Protein 5IE2 (pdb70)

Structure (mmCIF, N/CA/C/O backbone):
data_5IE2
#
_entry.id   5IE2
#
_cell.length_a   71.228
_cell.length_b   117.042
_cell.length_c   72.023
_cell.angle_alpha   90.00
_cell.angle_beta   93.58
_cell.angle_gamma   90.00
#
_symmetry.space_group_name_H-M   'P 1 21 1'
#
loop_
_entity.id
_entity.type
_entity.pdbx_description
1 polymer 'Oxalate--CoA ligase'
2 non-polymer "ADENOSINE-5'-TRIPHOSPHATE"
3 non-polymer 'MAGNESIUM ION'
4 non-polymer 'ACETIC ACID'
5 water water
#
loop_
_atom_site.group_PDB
_atom_site.id
_atom_site.type_symbol
_atom_site.label_atom_id
_atom_site.label_alt_id
_atom_site.label_comp_id
_atom_site.label_asym_id
_atom_site.label_entity_id
_atom_site.label_seq_id
_atom_site.pdbx_PDB_ins_code
_atom_site.Cartn_x
_atom_site.Cartn_y
_atom_site.Cartn_z
_atom_site.occupancy
_atom_site.B_iso_or_equiv
_atom_site.auth_seq_id
_atom_site.auth_comp_id
_atom_site.auth_asym_id
_atom_site.auth_atom_id
_atom_site.pdbx_PDB_model_num
ATOM 1 N N . MET A 1 1 ? -20.498 -0.825 62.795 1.00 48.81 1 MET A N 1
ATOM 2 C CA . MET A 1 1 ? -19.611 -1.607 63.671 1.00 50.41 1 MET A CA 1
ATOM 3 C C . MET A 1 1 ? -20.273 -2.149 64.970 1.00 39.98 1 MET A C 1
ATOM 4 O O . MET A 1 1 ? -19.925 -3.224 65.454 1.00 38.14 1 MET A O 1
ATOM 9 N N . ASP A 1 2 ? -21.202 -1.398 65.551 1.00 40.32 2 ASP A N 1
ATOM 10 C CA . ASP A 1 2 ? -21.890 -1.868 66.768 1.00 39.86 2 ASP A CA 1
ATOM 11 C C . ASP A 1 2 ? -22.664 -3.189 66.576 1.00 33.42 2 ASP A C 1
ATOM 12 O O . ASP A 1 2 ? -22.958 -3.593 65.453 1.00 32.65 2 ASP A O 1
ATOM 17 N N . SER A 1 3 ? -23.002 -3.843 67.684 1.00 27.91 3 SER A N 1
ATOM 18 C CA . SER A 1 3 ? -23.674 -5.147 67.645 1.00 22.99 3 SER A CA 1
ATOM 19 C C . SER A 1 3 ? -24.364 -5.303 69.008 1.00 20.20 3 SER A C 1
ATOM 20 O O . SER A 1 3 ? -23.964 -4.635 70.014 1.00 21.27 3 SER A O 1
ATOM 23 N N . ASP A 1 4 ? -25.311 -6.221 69.084 1.00 18.01 4 ASP A N 1
ATOM 24 C CA . ASP A 1 4 ? -26.005 -6.457 70.368 1.00 17.43 4 ASP A CA 1
ATOM 25 C C . ASP A 1 4 ? -25.453 -7.712 71.069 1.00 17.44 4 ASP A C 1
ATOM 26 O O . ASP A 1 4 ? -26.064 -8.279 72.005 1.00 15.91 4 ASP A O 1
ATOM 31 N N . THR A 1 5 ? -24.301 -8.222 70.568 1.00 16.09 5 THR A N 1
ATOM 32 C CA . THR A 1 5 ? -23.539 -9.216 71.360 1.00 13.04 5 THR A CA 1
ATOM 33 C C . THR A 1 5 ? -22.087 -8.737 71.477 1.00 14.24 5 THR A C 1
ATOM 34 O O . THR A 1 5 ? -21.555 -8.100 70.565 1.00 14.66 5 THR A O 1
ATOM 38 N N . LEU A 1 6 ? -21.445 -9.082 72.579 1.00 13.55 6 LEU A N 1
ATOM 39 C CA . LEU A 1 6 ? -20.054 -8.672 72.709 1.00 14.70 6 LEU A CA 1
ATOM 40 C C . LEU A 1 6 ? -19.198 -9.415 71.695 1.00 14.17 6 LEU A C 1
ATOM 41 O O . LEU A 1 6 ? -18.317 -8.821 71.062 1.00 14.68 6 LEU A O 1
ATOM 46 N N . SER A 1 7 ? -19.453 -10.712 71.528 1.00 15.10 7 SER A N 1
ATOM 47 C CA . SER A 1 7 ? -18.641 -11.454 70.550 1.00 19.51 7 SER A CA 1
ATOM 48 C C . SER A 1 7 ? -18.788 -10.860 69.141 1.00 19.29 7 SER A C 1
ATOM 49 O O . SER A 1 7 ? -17.796 -10.711 68.389 1.00 16.96 7 SER A O 1
ATOM 52 N N . GLY A 1 8 ? -20.016 -10.498 68.767 1.00 17.86 8 GLY A N 1
ATOM 53 C CA . GLY A 1 8 ? -20.224 -9.845 67.463 1.00 18.01 8 GLY A CA 1
ATOM 54 C C . GLY A 1 8 ? -19.547 -8.496 67.266 1.00 18.63 8 GLY A C 1
ATOM 55 O O . GLY A 1 8 ? -18.953 -8.159 66.207 1.00 19.06 8 GLY A O 1
ATOM 56 N N . LEU A 1 9 ? -19.598 -7.696 68.316 1.00 15.93 9 LEU A N 1
ATOM 57 C CA . LEU A 1 9 ? -18.910 -6.444 68.288 1.00 16.97 9 LEU A CA 1
ATOM 58 C C . LEU A 1 9 ? -17.402 -6.643 68.069 1.00 17.21 9 LEU A C 1
ATOM 59 O O . LEU A 1 9 ? -16.758 -5.964 67.259 1.00 17.79 9 LEU A O 1
ATOM 64 N N . LEU A 1 10 ? -16.841 -7.574 68.827 1.00 17.00 10 LEU A N 1
ATOM 65 C CA . LEU A 1 10 ? -15.384 -7.760 68.737 1.00 16.54 10 LEU A CA 1
ATOM 66 C C . LEU A 1 10 ? -14.956 -8.321 67.376 1.00 17.95 10 LEU A C 1
ATOM 67 O O . LEU A 1 10 ? -13.827 -8.039 66.894 1.00 17.43 10 LEU A O 1
ATOM 72 N N . GLU A 1 11 ? -15.813 -9.160 66.795 1.00 16.95 11 GLU A N 1
ATOM 73 C CA . GLU A 1 11 ? -15.560 -9.633 65.425 1.00 18.96 11 GLU A CA 1
ATOM 74 C C . GLU A 1 11 ? -15.489 -8.449 64.438 1.00 18.86 11 GLU A C 1
ATOM 75 O O . GLU A 1 11 ? -14.594 -8.377 63.559 1.00 18.46 11 GLU A O 1
ATOM 81 N N . ASN A 1 12 ? -16.479 -7.550 64.529 1.00 17.51 12 ASN A N 1
ATOM 82 C CA . ASN A 1 12 ? -16.466 -6.340 63.663 1.00 18.10 12 ASN A CA 1
ATOM 83 C C . ASN A 1 12 ? -15.208 -5.490 63.874 1.00 18.45 12 ASN A C 1
ATOM 84 O O . ASN A 1 12 ? -14.614 -5.000 62.929 1.00 18.37 12 ASN A O 1
ATOM 89 N N . VAL A 1 13 ? -14.806 -5.332 65.139 1.00 16.74 13 VAL A N 1
ATOM 90 C CA . VAL A 1 13 ? -13.589 -4.603 65.460 1.00 16.09 13 VAL A CA 1
ATOM 91 C C . VAL A 1 13 ? -12.365 -5.238 64.801 1.00 15.55 13 VAL A C 1
ATOM 92 O O . VAL A 1 13 ? -11.544 -4.523 64.218 1.00 16.72 13 VAL A O 1
ATOM 96 N N . ALA A 1 14 ? -12.252 -6.556 64.900 1.00 14.82 14 ALA A N 1
ATOM 97 C CA . ALA A 1 14 ? -11.058 -7.237 64.359 1.00 17.66 14 ALA A CA 1
ATOM 98 C C . ALA A 1 14 ? -11.005 -7.070 62.846 1.00 18.74 14 ALA A C 1
ATOM 99 O O . ALA A 1 14 ? -9.925 -6.843 62.260 1.00 17.83 14 ALA A O 1
ATOM 101 N N . LYS A 1 15 ? -12.162 -7.205 62.206 1.00 16.55 15 LYS A N 1
ATOM 102 C CA . LYS A 1 15 ? -12.207 -6.952 60.767 1.00 18.49 15 LYS A CA 1
ATOM 103 C C . LYS A 1 15 ? -11.881 -5.518 60.346 1.00 20.04 15 LYS A C 1
ATOM 104 O O . LYS A 1 15 ? -11.251 -5.299 59.278 1.00 20.68 15 LYS A O 1
ATOM 110 N N . LYS A 1 16 ? -12.321 -4.533 61.125 1.00 17.30 16 LYS A N 1
ATOM 111 C CA . LYS A 1 16 ? -12.046 -3.145 60.756 1.00 19.80 16 LYS A CA 1
ATOM 112 C C . LYS A 1 16 ? -10.597 -2.670 61.065 1.00 19.67 16 LYS A C 1
ATOM 113 O O . LYS A 1 16 ? -10.034 -1.849 60.328 1.00 17.52 16 LYS A O 1
ATOM 119 N N . PHE A 1 17 ? -10.040 -3.155 62.191 1.00 16.20 17 PHE A N 1
ATOM 120 C CA . PHE A 1 17 ? -8.750 -2.717 62.748 1.00 16.07 17 PHE A CA 1
ATOM 121 C C . PHE A 1 17 ? -7.804 -3.891 62.999 1.00 15.35 17 PHE A C 1
ATOM 122 O O . PHE A 1 17 ? -7.229 -4.030 64.090 1.00 15.53 17 PHE A O 1
ATOM 130 N N . PRO A 1 18 ? -7.583 -4.719 61.967 1.00 15.47 18 PRO A N 1
ATOM 131 C CA . PRO A 1 18 ? -6.864 -5.964 62.279 1.00 14.71 18 PRO A CA 1
ATOM 132 C C . PRO A 1 18 ? -5.437 -5.769 62.759 1.00 16.16 18 PRO A C 1
ATOM 133 O O . PRO A 1 18 ? -4.993 -6.603 63.557 1.00 15.61 18 PRO A O 1
ATOM 137 N N . ASP A 1 19 ? -4.737 -4.755 62.262 1.00 15.86 19 ASP A N 1
ATOM 138 C CA . ASP A 1 19 ? -3.308 -4.650 62.594 1.00 18.50 19 ASP A CA 1
ATOM 139 C C . ASP A 1 19 ? -3.082 -3.563 63.689 1.00 21.92 19 ASP A C 1
ATOM 140 O O . ASP A 1 19 ? -1.944 -3.191 63.989 1.00 23.33 19 ASP A O 1
ATOM 145 N N . ARG A 1 20 ? -4.145 -3.043 64.307 1.00 18.95 20 ARG A N 1
ATOM 146 C CA . ARG A 1 20 ? -3.953 -2.131 65.443 1.00 19.06 20 ARG A CA 1
ATOM 147 C C . ARG A 1 20 ? -3.671 -2.964 66.678 1.00 17.81 20 ARG A C 1
ATOM 148 O O . ARG A 1 20 ? -4.197 -4.086 66.812 1.00 15.21 20 ARG A O 1
ATOM 156 N N . ARG A 1 21 ? -2.900 -2.405 67.612 1.00 17.39 21 ARG A N 1
ATOM 157 C CA . ARG A 1 21 ? -2.636 -3.101 68.853 1.00 18.01 21 ARG A CA 1
ATOM 158 C C . ARG A 1 21 ? -3.943 -3.265 69.668 1.00 17.10 21 ARG A C 1
ATOM 159 O O . ARG A 1 21 ? -4.749 -2.319 69.768 1.00 16.38 21 ARG A O 1
ATOM 167 N N . ALA A 1 22 ? -4.104 -4.462 70.252 1.00 15.58 22 ALA A N 1
ATOM 168 C CA . ALA A 1 22 ? -5.227 -4.766 71.126 1.00 15.30 22 ALA A CA 1
ATOM 169 C C . ALA A 1 22 ? -4.785 -4.947 72.582 1.00 15.73 22 ALA A C 1
ATOM 170 O O . ALA A 1 22 ? -5.392 -4.382 73.480 1.00 17.17 22 ALA A O 1
ATOM 172 N N . LEU A 1 23 ? -3.767 -5.784 72.818 1.00 14.13 23 LEU A N 1
ATOM 173 C CA . LEU A 1 23 ? -3.456 -6.256 74.172 1.00 15.06 23 LEU A CA 1
ATOM 174 C C . LEU A 1 23 ? -1.951 -6.469 74.316 1.00 17.26 23 LEU A C 1
ATOM 175 O O . LEU A 1 23 ? -1.348 -7.242 73.550 1.00 18.12 23 LEU A O 1
ATOM 180 N N . SER A 1 24 ? -1.350 -5.777 75.284 1.00 16.51 24 SER A N 1
ATOM 181 C CA . SER A 1 24 ? 0.071 -5.931 75.595 1.00 16.93 24 SER A CA 1
ATOM 182 C C . SER A 1 24 ? 0.206 -6.389 77.012 1.00 17.69 24 SER A C 1
ATOM 183 O O . SER A 1 24 ? -0.687 -6.158 77.844 1.00 15.07 24 SER A O 1
ATOM 186 N N . VAL A 1 25 ? 1.287 -7.130 77.265 1.00 14.45 25 VAL A N 1
ATOM 187 C CA . VAL A 1 25 ? 1.741 -7.407 78.623 1.00 13.17 25 VAL A CA 1
ATOM 188 C C . VAL A 1 25 ? 3.071 -6.699 78.705 1.00 16.62 25 VAL A C 1
ATOM 189 O O . VAL A 1 25 ? 3.943 -6.950 77.858 1.00 18.32 25 VAL A O 1
ATOM 193 N N . SER A 1 26 ? 3.180 -5.730 79.616 1.00 16.16 26 SER A N 1
ATOM 194 C CA . SER A 1 26 ? 4.353 -4.852 79.676 1.00 17.75 26 SER A CA 1
ATOM 195 C C . SER A 1 26 ? 5.664 -5.672 79.606 1.00 19.06 26 SER A C 1
ATOM 196 O O . SER A 1 26 ? 5.895 -6.587 80.406 1.00 17.26 26 SER A O 1
ATOM 199 N N . GLY A 1 27 ? 6.478 -5.328 78.630 1.00 19.29 27 GLY A N 1
ATOM 200 C CA . GLY A 1 27 ? 7.817 -5.907 78.447 1.00 19.49 27 GLY A CA 1
ATOM 201 C C . GLY A 1 27 ? 7.809 -7.233 77.721 1.00 20.25 27 GLY A C 1
ATOM 202 O O . GLY A 1 27 ? 8.875 -7.816 77.489 1.00 20.85 27 GLY A O 1
ATOM 203 N N . LYS A 1 28 ? 6.640 -7.743 77.336 1.00 17.62 28 LYS A N 1
ATOM 204 C CA . LYS A 1 28 ? 6.588 -9.125 76.863 1.00 19.82 28 LYS A CA 1
ATOM 205 C C . LYS A 1 28 ? 5.745 -9.337 75.607 1.00 25.47 28 LYS A C 1
ATOM 206 O O . LYS A 1 28 ? 6.266 -9.765 74.585 1.00 29.17 28 LYS A O 1
ATOM 212 N N . PHE A 1 29 ? 4.430 -9.145 75.707 1.00 21.40 29 PHE A N 1
ATOM 213 C CA . PHE A 1 29 ? 3.531 -9.472 74.576 1.00 17.50 29 PHE A CA 1
ATOM 214 C C . PHE A 1 29 ? 2.941 -8.234 73.935 1.00 17.81 29 PHE A C 1
ATOM 215 O O . PHE A 1 29 ? 2.701 -7.266 74.641 1.00 16.32 29 PHE A O 1
ATOM 223 N N . ASN A 1 30 ? 2.657 -8.268 72.626 1.00 16.29 30 ASN A N 1
ATOM 224 C CA . ASN A 1 30 ? 1.936 -7.155 71.982 1.00 16.03 30 ASN A CA 1
ATOM 225 C C . ASN A 1 30 ? 1.059 -7.787 70.912 1.00 20.51 30 ASN A C 1
ATOM 226 O O . ASN A 1 30 ? 1.542 -8.110 69.831 1.00 25.76 30 ASN A O 1
ATOM 231 N N . LEU A 1 31 ? -0.210 -8.011 71.218 1.00 16.97 31 LEU A N 1
ATOM 232 C CA . LEU A 1 31 ? -1.107 -8.693 70.279 1.00 14.10 31 LEU A CA 1
ATOM 233 C C . LEU A 1 31 ? -1.909 -7.666 69.507 1.00 15.95 31 LEU A C 1
ATOM 234 O O . LEU A 1 31 ? -2.415 -6.733 70.104 1.00 14.04 31 LEU A O 1
ATOM 239 N N . THR A 1 32 ? -2.051 -7.854 68.200 1.00 13.54 32 THR A N 1
ATOM 240 C CA . THR A 1 32 ? -3.009 -7.050 67.425 1.00 13.26 32 THR A CA 1
ATOM 241 C C . THR A 1 32 ? -4.466 -7.565 67.582 1.00 13.17 32 THR A C 1
ATOM 242 O O . THR A 1 32 ? -4.690 -8.645 68.101 1.00 13.99 32 THR A O 1
ATOM 246 N N . HIS A 1 33 ? -5.430 -6.788 67.110 1.00 14.86 33 HIS A N 1
ATOM 247 C CA . HIS A 1 33 ? -6.826 -7.239 67.151 1.00 14.50 33 HIS A CA 1
ATOM 248 C C . HIS A 1 33 ? -7.027 -8.500 66.324 1.00 14.49 33 HIS A C 1
ATOM 249 O O . HIS A 1 33 ? -7.750 -9.384 66.756 1.00 14.44 33 HIS A O 1
ATOM 256 N N . ALA A 1 34 ? -6.411 -8.617 65.143 1.00 14.57 34 ALA A N 1
ATOM 257 C CA . ALA A 1 34 ? -6.624 -9.844 64.374 1.00 13.81 34 ALA A CA 1
ATOM 258 C C . ALA A 1 34 ? -6.014 -11.066 65.050 1.00 14.70 34 ALA A C 1
ATOM 259 O O . ALA A 1 34 ? -6.585 -12.176 65.045 1.00 15.53 34 ALA A O 1
ATOM 261 N N . ARG A 1 35 ? -4.824 -10.876 65.621 1.00 12.44 35 ARG A N 1
ATOM 262 C CA . ARG A 1 35 ? -4.168 -11.983 66.272 1.00 11.84 35 ARG A CA 1
ATOM 263 C C . ARG A 1 35 ? -4.986 -12.441 67.502 1.00 15.32 35 ARG A C 1
ATOM 264 O O . ARG A 1 35 ? -5.162 -13.638 67.765 1.00 14.83 35 ARG A O 1
ATOM 272 N N . LEU A 1 36 ? -5.434 -11.465 68.271 1.00 13.59 36 LEU A N 1
ATOM 273 C CA . LEU A 1 36 ? -6.196 -11.789 69.497 1.00 14.19 36 LEU A CA 1
ATOM 274 C C . LEU A 1 36 ? -7.492 -12.493 69.104 1.00 14.57 36 LEU A C 1
ATOM 275 O O . LEU A 1 36 ? -7.894 -13.505 69.707 1.00 15.68 36 LEU A O 1
ATOM 280 N N . HIS A 1 37 ? -8.160 -11.943 68.094 1.00 13.00 37 HIS A N 1
ATOM 281 C CA . HIS A 1 37 ? -9.383 -12.565 67.603 1.00 14.68 37 HIS A CA 1
ATOM 282 C C . HIS A 1 37 ? -9.183 -14.029 67.218 1.00 16.28 37 HIS A C 1
ATOM 283 O O . HIS A 1 37 ? -9.998 -14.913 67.558 1.00 14.97 37 HIS A O 1
ATOM 290 N N . ASP A 1 38 ? -8.109 -14.321 66.487 1.00 16.52 38 ASP A N 1
ATOM 291 C CA . ASP A 1 38 ? -7.887 -15.694 66.117 1.00 15.86 38 ASP A CA 1
ATOM 292 C C . ASP A 1 38 ? -7.469 -16.594 67.267 1.00 14.91 38 ASP A C 1
ATOM 293 O O . ASP A 1 38 ? -7.850 -17.763 67.266 1.00 14.06 38 ASP A O 1
ATOM 298 N N . LEU A 1 39 ? -6.720 -16.063 68.235 1.00 12.94 39 LEU A N 1
ATOM 299 C CA . LEU A 1 39 ? -6.320 -16.862 69.404 1.00 12.78 39 LEU A CA 1
ATOM 300 C C . LEU A 1 39 ? -7.614 -17.261 70.163 1.00 15.10 39 LEU A C 1
ATOM 301 O O . LEU A 1 39 ? -7.749 -18.369 70.677 1.00 14.04 39 LEU A O 1
ATOM 306 N N . ILE A 1 40 ? -8.525 -16.307 70.214 1.00 14.25 40 ILE A N 1
ATOM 307 C CA . ILE A 1 40 ? -9.810 -16.546 70.897 1.00 15.93 40 ILE A CA 1
ATOM 308 C C . ILE A 1 40 ? -10.628 -17.599 70.119 1.00 16.09 40 ILE A C 1
ATOM 309 O O . ILE A 1 40 ? -11.140 -18.554 70.710 1.00 15.98 40 ILE A O 1
ATOM 314 N N . GLU A 1 41 ? -10.722 -17.454 68.803 1.00 15.70 41 GLU A N 1
ATOM 315 C CA . GLU A 1 41 ? -11.529 -18.393 68.002 1.00 17.22 41 GLU A CA 1
ATOM 316 C C . GLU A 1 41 ? -10.983 -19.812 68.166 1.00 17.99 41 GLU A C 1
ATOM 317 O O . GLU A 1 41 ? -11.733 -20.803 68.255 1.00 16.72 41 GLU A O 1
ATOM 323 N N . ARG A 1 42 ? -9.658 -19.918 68.128 1.00 17.45 42 ARG A N 1
ATOM 324 C CA . ARG A 1 42 ? -9.045 -21.253 68.207 1.00 17.35 42 ARG A CA 1
ATOM 325 C C . ARG A 1 42 ? -9.207 -21.883 69.583 1.00 17.59 42 ARG A C 1
ATOM 326 O O . ARG A 1 42 ? -9.486 -23.102 69.720 1.00 14.81 42 ARG A O 1
ATOM 334 N N . ALA A 1 43 ? -9.052 -21.051 70.612 1.00 16.47 43 ALA A N 1
ATOM 335 C CA . ALA A 1 43 ? -9.274 -21.547 71.951 1.00 18.00 43 ALA A CA 1
ATOM 336 C C . ALA A 1 43 ? -10.737 -21.963 72.161 1.00 17.75 43 ALA A C 1
ATOM 337 O O . ALA A 1 43 ? -11.001 -22.949 72.852 1.00 18.13 43 ALA A O 1
ATOM 339 N N . ALA A 1 44 ? -11.685 -21.210 71.611 1.00 16.99 44 ALA A N 1
ATOM 340 C CA . ALA A 1 44 ? -13.104 -21.531 71.760 1.00 14.77 44 ALA A CA 1
ATOM 341 C C . ALA A 1 44 ? -13.358 -22.874 71.068 1.00 17.85 44 ALA A C 1
ATOM 342 O O . ALA A 1 44 ? -14.103 -23.713 71.563 1.00 18.19 44 ALA A O 1
ATOM 344 N N . SER A 1 45 ? -12.716 -23.056 69.920 1.00 18.27 45 SER A N 1
ATOM 345 C CA A SER A 1 45 ? -12.851 -24.313 69.201 0.47 19.13 45 SER A CA 1
ATOM 346 C CA B SER A 1 45 ? -12.848 -24.324 69.204 0.53 19.13 45 SER A CA 1
ATOM 347 C C . SER A 1 45 ? -12.365 -25.494 70.044 1.00 19.49 45 SER A C 1
ATOM 348 O O . SER A 1 45 ? -13.010 -26.567 70.053 1.00 22.58 45 SER A O 1
ATOM 353 N N . ARG A 1 46 ? -11.239 -25.296 70.744 1.00 20.06 46 ARG A N 1
ATOM 354 C CA . ARG A 1 46 ? -10.763 -26.355 71.608 1.00 19.24 46 ARG A CA 1
ATOM 355 C C . ARG A 1 46 ? -11.728 -26.600 72.784 1.00 18.72 46 ARG A C 1
ATOM 356 O O . ARG A 1 46 ? -11.942 -27.755 73.192 1.00 20.73 46 ARG A O 1
ATOM 364 N N . LEU A 1 47 ? -12.262 -25.535 73.367 1.00 17.26 47 LEU A N 1
ATOM 365 C CA . LEU A 1 47 ? -13.238 -25.732 74.470 1.00 18.26 47 LEU A CA 1
ATOM 366 C C . LEU A 1 47 ? -14.439 -26.582 74.010 1.00 20.07 47 LEU A C 1
ATOM 367 O O . LEU A 1 47 ? -14.890 -27.490 74.729 1.00 22.15 47 LEU A O 1
ATOM 372 N N . VAL A 1 48 ? -14.966 -26.277 72.825 1.00 20.90 48 VAL A N 1
ATOM 373 C CA . VAL A 1 48 ? -16.128 -27.017 72.349 1.00 22.08 48 VAL A CA 1
ATOM 374 C C . VAL A 1 48 ? -15.759 -28.460 71.959 1.00 23.93 48 VAL A C 1
ATOM 375 O O . VAL A 1 48 ? -16.422 -29.397 72.381 1.00 25.81 48 VAL A O 1
ATOM 379 N N . SER A 1 49 ? -14.710 -28.635 71.161 1.00 22.30 49 SER A N 1
ATOM 380 C CA . SER A 1 49 ? -14.375 -29.957 70.603 1.00 26.68 49 SER A CA 1
ATOM 381 C C . SER A 1 49 ? -13.706 -30.887 71.592 1.00 28.88 49 SER A C 1
ATOM 382 O O . SER A 1 49 ? -13.882 -32.090 71.521 1.00 30.94 49 SER A O 1
ATOM 385 N N . ASP A 1 50 ? -12.877 -30.337 72.463 1.00 27.37 50 ASP A N 1
ATOM 386 C CA . ASP A 1 50 ? -12.012 -31.171 73.286 1.00 28.94 50 ASP A CA 1
ATOM 387 C C . ASP A 1 50 ? -12.325 -31.119 74.769 1.00 31.07 50 ASP A C 1
ATOM 388 O O . ASP A 1 50 ? -11.994 -32.061 75.509 1.00 31.09 50 ASP A O 1
ATOM 393 N N . ALA A 1 51 ? -12.961 -30.042 75.220 1.00 28.21 51 ALA A N 1
ATOM 394 C CA . ALA A 1 51 ? -13.308 -29.909 76.640 1.00 26.92 51 ALA A CA 1
ATOM 395 C C . ALA A 1 51 ? -14.802 -30.101 76.846 1.00 26.43 51 ALA A C 1
ATOM 396 O O . ALA A 1 51 ? -15.303 -30.023 77.966 1.00 27.93 51 ALA A O 1
ATOM 398 N N . GLY A 1 52 ? -15.525 -30.340 75.757 1.00 24.01 52 GLY A N 1
ATOM 399 C CA . GLY A 1 52 ? -16.943 -30.645 75.840 1.00 25.40 52 GLY A CA 1
ATOM 400 C C . GLY A 1 52 ? -17.852 -29.515 76.315 1.00 25.98 52 GLY A C 1
ATOM 401 O O . GLY A 1 52 ? -18.913 -29.754 76.857 1.00 28.16 52 GLY A O 1
ATOM 402 N N . ILE A 1 53 ? -17.437 -28.274 76.121 1.00 22.83 53 ILE A N 1
ATOM 403 C CA . ILE A 1 53 ? -18.239 -27.139 76.568 1.00 22.08 53 ILE A CA 1
ATOM 404 C C . ILE A 1 53 ? -19.445 -26.916 75.616 1.00 22.83 53 ILE A C 1
ATOM 405 O O . ILE A 1 53 ? -19.299 -26.759 74.409 1.00 24.76 53 ILE A O 1
ATOM 410 N N . LYS A 1 54 ? -20.627 -26.925 76.209 1.00 20.65 54 LYS A N 1
ATOM 411 C CA . LYS A 1 54 ? -21.907 -26.799 75.513 1.00 23.30 54 LYS A CA 1
ATOM 412 C C . LYS A 1 54 ? -22.538 -25.446 75.811 1.00 22.03 54 LYS A C 1
ATOM 413 O O . LYS A 1 54 ? -22.242 -24.847 76.854 1.00 22.35 54 LYS A O 1
ATOM 419 N N . PRO A 1 55 ? -23.425 -24.955 74.933 1.00 21.56 55 PRO A N 1
ATOM 420 C CA . PRO A 1 55 ? -24.049 -23.652 75.209 1.00 22.92 55 PRO A CA 1
ATOM 421 C C . PRO A 1 55 ? -24.733 -23.628 76.582 1.00 23.87 55 PRO A C 1
ATOM 422 O O . PRO A 1 55 ? -25.361 -24.610 76.968 1.00 24.45 55 PRO A O 1
ATOM 426 N N . GLY A 1 56 ? -24.522 -22.558 77.352 1.00 23.41 56 GLY A N 1
ATOM 427 C CA . GLY A 1 56 ? -25.103 -22.451 78.677 1.00 24.09 56 GLY A CA 1
ATOM 428 C C . GLY A 1 56 ? -24.197 -23.030 79.772 1.00 23.02 56 GLY A C 1
ATOM 429 O O . GLY A 1 56 ? -24.458 -22.798 80.952 1.00 22.37 56 GLY A O 1
ATOM 430 N N . ASP A 1 57 ? -23.160 -23.772 79.403 1.00 21.16 57 ASP A N 1
ATOM 431 C CA . ASP A 1 57 ? -22.242 -24.278 80.458 1.00 22.57 57 ASP A CA 1
ATOM 432 C C . ASP A 1 57 ? -21.553 -23.103 81.175 1.00 23.37 57 ASP A C 1
ATOM 433 O O . ASP A 1 57 ? -21.288 -22.050 80.540 1.00 21.59 57 ASP A O 1
ATOM 438 N N . VAL A 1 58 ? -21.211 -23.292 82.461 1.00 22.40 58 VAL A N 1
ATOM 439 C CA . VAL A 1 58 ? -20.447 -22.255 83.212 1.00 19.24 58 VAL A CA 1
ATOM 440 C C . VAL A 1 58 ? -19.001 -22.706 83.357 1.00 18.95 58 VAL A C 1
ATOM 441 O O . VAL A 1 58 ? -18.751 -23.857 83.734 1.00 21.54 58 VAL A O 1
ATOM 445 N N . VAL A 1 59 ? -18.054 -21.835 83.007 1.00 15.87 59 VAL A N 1
ATOM 446 C CA . VAL A 1 59 ? -16.633 -22.160 83.135 1.00 14.74 59 VAL A CA 1
ATOM 447 C C . VAL A 1 59 ? -16.020 -21.161 84.128 1.00 17.93 59 VAL A C 1
ATOM 448 O O . VAL A 1 59 ? -16.110 -19.968 83.923 1.00 17.67 59 VAL A O 1
ATOM 452 N N . ALA A 1 60 ? -15.421 -21.650 85.195 1.00 16.64 60 ALA A N 1
ATOM 453 C CA . ALA A 1 60 ? -14.780 -20.767 86.192 1.00 15.85 60 ALA A CA 1
ATOM 454 C C . ALA A 1 60 ? -13.367 -20.449 85.741 1.00 17.07 60 ALA A C 1
ATOM 455 O O . ALA A 1 60 ? -12.709 -21.280 85.102 1.00 18.17 60 ALA A O 1
ATOM 457 N N . LEU A 1 61 ? -12.938 -19.206 85.983 1.00 17.16 61 LEU A N 1
ATOM 458 C CA . LEU A 1 61 ? -11.564 -18.792 85.622 1.00 18.31 61 LEU A CA 1
ATOM 459 C C . LEU A 1 61 ? -10.884 -18.225 86.867 1.00 17.88 61 LEU A C 1
ATOM 460 O O . LEU A 1 61 ? -11.479 -17.377 87.554 1.00 19.17 61 LEU A O 1
ATOM 465 N N . THR A 1 62 ? -9.664 -18.651 87.186 1.00 17.57 62 THR A N 1
ATOM 466 C CA . THR A 1 62 ? -8.979 -17.882 88.231 1.00 19.98 62 THR A CA 1
ATOM 467 C C . THR A 1 62 ? -7.524 -17.656 87.803 1.00 20.00 62 THR A C 1
ATOM 468 O O . THR A 1 62 ? -6.729 -18.602 87.593 1.00 20.72 62 THR A O 1
ATOM 472 N N . PHE A 1 63 ? -7.232 -16.375 87.579 1.00 16.91 63 PHE A N 1
ATOM 473 C CA . PHE A 1 63 ? -5.957 -15.906 87.013 1.00 17.54 63 PHE A CA 1
ATOM 474 C C . PHE A 1 63 ? -5.600 -14.582 87.677 1.00 20.13 63 PHE A C 1
ATOM 475 O O . PHE A 1 63 ? -6.504 -13.844 88.077 1.00 22.22 63 PHE A O 1
ATOM 483 N N . PRO A 1 64 ? -4.316 -14.212 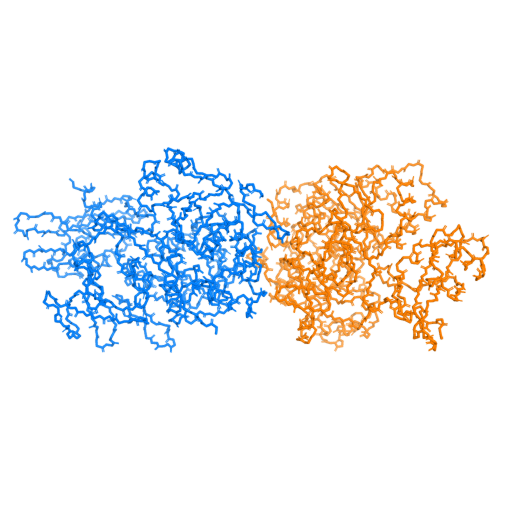87.682 1.00 20.65 64 PRO A N 1
ATOM 484 C CA . PRO A 1 64 ? -3.984 -12.775 87.798 1.00 19.28 64 PRO A CA 1
ATOM 485 C C . PRO A 1 64 ? -4.419 -12.021 86.536 1.00 19.19 64 PRO A C 1
ATOM 486 O O . PRO A 1 64 ? -5.032 -12.614 85.613 1.00 19.13 64 PRO A O 1
ATOM 490 N N . ASN A 1 65 ? -4.074 -10.737 86.424 1.00 19.38 65 ASN A N 1
ATOM 491 C CA . ASN A 1 65 ? -4.445 -9.980 85.217 1.00 16.20 65 ASN A CA 1
ATOM 492 C C . ASN A 1 65 ? -3.459 -10.298 84.112 1.00 16.73 65 ASN A C 1
ATOM 493 O O . ASN A 1 65 ? -2.457 -9.581 83.937 1.00 17.07 65 ASN A O 1
ATOM 498 N N . THR A 1 66 ? -3.755 -11.351 83.350 1.00 14.24 66 THR A N 1
ATOM 499 C CA . THR A 1 66 ? -2.783 -11.858 82.384 1.00 16.08 66 THR A CA 1
ATOM 500 C C . THR A 1 66 ? -3.389 -12.059 81.014 1.00 18.52 66 THR A C 1
ATOM 501 O O . THR A 1 66 ? -4.607 -12.050 80.861 1.00 17.29 66 THR A O 1
ATOM 505 N N . VAL A 1 67 ? -2.532 -12.242 80.020 1.00 16.12 67 VAL A N 1
ATOM 506 C CA . VAL A 1 67 ? -3.037 -12.379 78.662 1.00 16.08 67 VAL A CA 1
ATOM 507 C C . VAL A 1 67 ? -3.891 -13.638 78.517 1.00 14.60 67 VAL A C 1
ATOM 508 O O . VAL A 1 67 ? -4.906 -13.648 77.749 1.00 15.80 67 VAL A O 1
ATOM 512 N N . GLU A 1 68 ? -3.533 -14.713 79.239 1.00 15.26 68 GLU A N 1
ATOM 513 C CA . GLU A 1 68 ? -4.349 -15.938 79.173 1.00 15.07 68 GLU A CA 1
ATOM 514 C C . GLU A 1 68 ? -5.719 -15.726 79.778 1.00 17.25 68 GLU A C 1
ATOM 515 O O . GLU A 1 68 ? -6.714 -16.273 79.284 1.00 18.29 68 GLU A O 1
ATOM 521 N N . PHE A 1 69 ? -5.794 -14.939 80.841 1.00 15.54 69 PHE A N 1
ATOM 522 C CA . PHE A 1 69 ? -7.141 -14.650 81.347 1.00 16.26 69 PHE A CA 1
ATOM 523 C C . PHE A 1 69 ? -7.996 -13.959 80.259 1.00 15.43 69 PHE A C 1
ATOM 524 O O . PHE A 1 69 ? -9.176 -14.324 80.080 1.00 17.64 69 PHE A O 1
ATOM 532 N N . VAL A 1 70 ? -7.442 -12.968 79.570 1.00 14.87 70 VAL A N 1
ATOM 533 C CA . VAL A 1 70 ? -8.226 -12.249 78.547 1.00 16.75 70 VAL A CA 1
ATOM 534 C C . VAL A 1 70 ? -8.690 -13.199 77.437 1.00 17.42 70 VAL A C 1
ATOM 535 O O . VAL A 1 70 ? -9.888 -13.234 77.053 1.00 14.91 70 VAL A O 1
ATOM 539 N N . ILE A 1 71 ? -7.718 -13.954 76.907 1.00 15.84 71 ILE A N 1
ATOM 540 C CA . ILE A 1 71 ? -8.053 -14.854 75.815 1.00 14.68 71 ILE A CA 1
ATOM 541 C C . ILE A 1 71 ? -9.095 -15.865 76.257 1.00 15.04 71 ILE A C 1
ATOM 542 O O . ILE A 1 71 ? -10.061 -16.115 75.527 1.00 15.61 71 ILE A O 1
ATOM 547 N N . MET A 1 72 ? -8.908 -16.487 77.420 1.00 15.40 72 MET A N 1
ATOM 548 C CA . MET A 1 72 ? -9.850 -17.543 77.825 1.00 16.46 72 MET A CA 1
ATOM 549 C C . MET A 1 72 ? -11.224 -17.006 78.233 1.00 16.07 72 MET A C 1
ATOM 550 O O . MET A 1 72 ? -12.250 -17.653 77.992 1.00 15.93 72 MET A O 1
ATOM 555 N N . PHE A 1 73 ? -11.260 -15.813 78.826 1.00 15.12 73 PHE A N 1
ATOM 556 C CA . PHE A 1 73 ? -12.550 -15.155 79.122 1.00 14.72 73 PHE A CA 1
ATOM 557 C C . PHE A 1 73 ? -13.385 -15.008 77.843 1.00 14.79 73 PHE A C 1
ATOM 558 O O . PHE A 1 73 ? -14.589 -15.404 77.794 1.00 14.29 73 PHE A O 1
ATOM 566 N N . LEU A 1 74 ? -12.735 -14.461 76.811 1.00 13.24 74 LEU A N 1
ATOM 567 C CA . LEU A 1 74 ? -13.480 -14.230 75.564 1.00 14.68 74 LEU A CA 1
ATOM 568 C C . LEU A 1 74 ? -13.749 -15.533 74.805 1.00 14.92 74 LEU A C 1
ATOM 569 O O . LEU A 1 74 ? -14.744 -15.605 74.067 1.00 14.42 74 LEU A O 1
ATOM 574 N N . ALA A 1 75 ? -12.856 -16.540 74.952 1.00 14.87 75 ALA A N 1
ATOM 575 C CA . ALA A 1 75 ? -13.085 -17.864 74.295 1.00 15.32 75 ALA A CA 1
ATOM 576 C C . ALA A 1 75 ? -14.277 -18.569 74.930 1.00 16.10 75 ALA A C 1
ATOM 577 O O . ALA A 1 75 ? -15.078 -19.196 74.240 1.00 16.95 75 ALA A O 1
ATOM 579 N N . VAL A 1 76 ? -14.382 -18.488 76.251 1.00 15.30 76 VAL A N 1
ATOM 580 C CA . VAL A 1 76 ? -15.531 -19.087 76.959 1.00 15.36 76 VAL A CA 1
ATOM 581 C C . VAL A 1 76 ? -16.800 -18.446 76.400 1.00 16.09 76 VAL A C 1
ATOM 582 O O . VAL A 1 76 ? -17.788 -19.167 76.035 1.00 16.92 76 VAL A O 1
ATOM 586 N N . ILE A 1 77 ? -16.820 -17.112 76.379 1.00 16.21 77 ILE A N 1
ATOM 587 C CA . ILE A 1 77 ? -18.091 -16.510 75.912 1.00 16.31 77 ILE A CA 1
ATOM 588 C C . ILE A 1 77 ? -18.402 -16.781 74.450 1.00 16.23 77 ILE A C 1
ATOM 589 O O . ILE A 1 77 ? -19.563 -17.011 74.036 1.00 16.86 77 ILE A O 1
ATOM 594 N N . ARG A 1 78 ? -17.351 -16.806 73.644 1.00 14.61 78 ARG A N 1
ATOM 595 C CA . ARG A 1 78 ? -17.492 -17.152 72.215 1.00 14.59 78 ARG A CA 1
ATOM 596 C C . ARG A 1 78 ? -18.081 -18.535 72.009 1.00 16.94 78 ARG A C 1
ATOM 597 O O . ARG A 1 78 ? -18.887 -18.747 71.078 1.00 17.76 78 ARG A O 1
ATOM 605 N N . ALA A 1 79 ? -17.727 -19.483 72.894 1.00 16.00 79 ALA A N 1
ATOM 606 C CA . ALA A 1 79 ? -18.239 -20.853 72.802 1.00 19.04 79 ALA A CA 1
ATOM 607 C C . ALA A 1 79 ? -19.682 -20.979 73.353 1.00 19.17 79 ALA A C 1
ATOM 608 O O . ALA A 1 79 ? -20.184 -22.089 73.541 1.00 22.83 79 ALA A O 1
ATOM 610 N N . ARG A 1 80 ? -20.318 -19.835 73.600 1.00 17.52 80 ARG A N 1
ATOM 611 C CA . ARG A 1 80 ? -21.692 -19.711 74.136 1.00 13.31 80 ARG A CA 1
ATOM 612 C C . ARG A 1 80 ? -21.804 -20.183 75.571 1.00 16.70 80 ARG A C 1
ATOM 613 O O . ARG A 1 80 ? -22.889 -20.517 76.037 1.00 18.32 80 ARG A O 1
ATOM 621 N N . ALA A 1 81 ? -20.687 -20.180 76.284 1.00 17.89 81 ALA A N 1
ATOM 622 C CA . ALA A 1 81 ? -20.682 -20.541 77.680 1.00 17.83 81 ALA A CA 1
ATOM 623 C C . ALA A 1 81 ? -20.615 -19.283 78.514 1.00 18.45 81 ALA A C 1
ATOM 624 O O . ALA A 1 81 ? -20.427 -18.185 77.984 1.00 16.76 81 ALA A O 1
ATOM 626 N N . THR A 1 82 ? -20.764 -19.449 79.828 1.00 18.18 82 THR A N 1
ATOM 627 C CA . THR A 1 82 ? -20.781 -18.324 80.767 1.00 16.94 82 THR A CA 1
ATOM 628 C C . THR A 1 82 ? -19.464 -18.312 81.540 1.00 16.88 82 THR A C 1
ATOM 629 O O . THR A 1 82 ? -19.147 -19.333 82.147 1.00 18.52 82 THR A O 1
ATOM 633 N N . ALA A 1 83 ? -18.731 -17.190 81.521 1.00 15.75 83 ALA A N 1
ATOM 634 C CA . ALA A 1 83 ? -17.464 -17.069 82.282 1.00 14.12 83 ALA A CA 1
ATOM 635 C C . ALA A 1 83 ? -17.750 -16.684 83.731 1.00 16.11 83 ALA A C 1
ATOM 636 O O . ALA A 1 83 ? -18.522 -15.750 83.944 1.00 16.52 83 ALA A O 1
ATOM 638 N N . ALA A 1 84 ? -17.127 -17.379 84.704 1.00 16.55 84 ALA A N 1
ATOM 639 C CA . ALA A 1 84 ? -17.263 -17.062 86.119 1.00 17.79 84 ALA A CA 1
ATOM 640 C C . ALA A 1 84 ? -15.842 -16.783 86.663 1.00 16.84 84 ALA A C 1
ATOM 641 O O . ALA A 1 84 ? -15.195 -17.693 87.204 1.00 17.06 84 ALA A O 1
ATOM 643 N N . PRO A 1 85 ? -15.370 -15.553 86.498 1.00 16.95 85 PRO A N 1
ATOM 644 C CA . PRO A 1 85 ? -14.035 -15.168 87.024 1.00 16.86 85 PRO A CA 1
ATOM 645 C C . PRO A 1 85 ? -14.089 -15.143 88.555 1.00 18.13 85 PRO A C 1
ATOM 646 O O . PRO A 1 85 ? -15.067 -14.674 89.147 1.00 17.01 85 PRO A O 1
ATOM 650 N N . LEU A 1 86 ? -13.053 -15.674 89.199 1.00 17.26 86 LEU A N 1
ATOM 651 C CA . LEU A 1 86 ? -13.013 -15.774 90.653 1.00 19.36 86 LEU A CA 1
ATOM 652 C C . LEU A 1 86 ? -11.686 -15.197 91.164 1.00 20.01 86 LEU A C 1
ATOM 653 O O . LEU A 1 86 ? -10.645 -15.347 90.505 1.00 21.30 86 LEU A O 1
ATOM 658 N N . ASN A 1 87 ? -11.748 -14.512 92.295 1.00 20.17 87 ASN A N 1
ATOM 659 C CA . ASN A 1 87 ? -10.587 -13.953 92.994 1.00 18.85 87 ASN A CA 1
ATOM 660 C C . ASN A 1 87 ? -9.552 -15.033 93.261 1.00 18.83 87 ASN A C 1
ATOM 661 O O . ASN A 1 87 ? -9.860 -15.970 93.967 1.00 21.36 87 ASN A O 1
ATOM 666 N N . ALA A 1 88 ? -8.328 -14.893 92.762 1.00 20.09 88 ALA A N 1
ATOM 667 C CA . ALA A 1 88 ? -7.325 -15.933 92.936 1.00 21.10 88 ALA A CA 1
ATOM 668 C C . ALA A 1 88 ? -6.954 -16.130 94.404 1.00 22.98 88 ALA A C 1
ATOM 669 O O . ALA A 1 88 ? -6.364 -17.164 94.750 1.00 23.63 88 ALA A O 1
ATOM 671 N N . ALA A 1 89 ? -7.307 -15.153 95.251 1.00 21.44 89 ALA A N 1
ATOM 672 C CA . ALA A 1 89 ? -6.876 -15.182 96.663 1.00 22.05 89 ALA A CA 1
ATOM 673 C C . ALA A 1 89 ? -7.847 -15.921 97.578 1.00 23.07 89 ALA A C 1
ATOM 674 O O . ALA A 1 89 ? -7.642 -15.997 98.798 1.00 23.50 89 ALA A O 1
ATOM 676 N N . TYR A 1 90 ? -8.922 -16.472 97.025 1.00 21.28 90 TYR A N 1
ATOM 677 C CA . TYR A 1 90 ? -9.876 -17.232 97.823 1.00 24.63 90 TYR A CA 1
ATOM 678 C C . TYR A 1 90 ? -9.226 -18.452 98.508 1.00 23.89 90 TYR A C 1
ATOM 679 O O . TYR A 1 90 ? -8.298 -19.067 97.955 1.00 22.88 90 TYR A O 1
ATOM 688 N N . THR A 1 91 ? -9.760 -18.806 99.675 1.00 22.43 91 THR A N 1
ATOM 689 C CA . THR A 1 91 ? -9.379 -20.057 100.327 1.00 23.34 91 THR A CA 1
ATOM 690 C C . THR A 1 91 ? -10.016 -21.231 99.604 1.00 23.38 91 THR A C 1
ATOM 691 O O . THR A 1 91 ? -10.948 -21.043 98.813 1.00 23.39 91 THR A O 1
ATOM 695 N N . ALA A 1 92 ? -9.552 -22.449 99.886 1.00 24.67 92 ALA A N 1
ATOM 696 C CA . ALA A 1 92 ? -10.147 -23.620 99.255 1.00 24.54 92 ALA A CA 1
ATOM 697 C C . ALA A 1 92 ? -11.653 -23.689 99.593 1.00 25.63 92 ALA A C 1
ATOM 698 O O . ALA A 1 92 ? -12.464 -24.101 98.757 1.00 26.44 92 ALA A O 1
ATOM 700 N N . GLU A 1 93 ? -12.034 -23.284 100.813 1.00 23.51 93 GLU A N 1
ATOM 701 C CA . GLU A 1 93 ? -13.441 -23.334 101.231 1.00 25.80 93 GLU A CA 1
ATOM 702 C C . GLU A 1 93 ? -14.301 -22.345 100.438 1.00 26.03 93 GLU A C 1
ATOM 703 O O . GLU A 1 93 ? -15.463 -22.641 100.037 1.00 25.45 93 GLU A O 1
ATOM 709 N N . GLU A 1 94 ? -13.736 -21.155 100.241 1.00 25.65 94 GLU A N 1
ATOM 710 C CA . GLU A 1 94 ? -14.408 -20.122 99.433 1.00 25.53 94 GLU A CA 1
ATOM 711 C C . GLU A 1 94 ? -14.553 -20.593 97.998 1.00 25.55 94 GLU A C 1
ATOM 712 O O . GLU A 1 94 ? -15.636 -20.497 97.404 1.00 25.24 94 GLU A O 1
ATOM 718 N N . PHE A 1 95 ? -13.473 -21.119 97.435 1.00 21.27 95 PHE A N 1
ATOM 719 C CA . PHE A 1 95 ? -13.556 -21.652 96.070 1.00 22.56 95 PHE A CA 1
ATOM 720 C C . PHE A 1 95 ? -14.594 -22.753 95.946 1.00 25.00 95 PHE A C 1
ATOM 721 O O . PHE A 1 95 ? -15.324 -22.802 94.953 1.00 25.76 95 PHE A O 1
ATOM 729 N N . GLU A 1 96 ? -14.678 -23.632 96.928 1.00 24.06 96 GLU A N 1
ATOM 730 C CA . GLU A 1 96 ? -15.655 -24.706 96.856 1.00 26.57 96 GLU A CA 1
ATOM 731 C C . GLU A 1 96 ? -17.053 -24.116 96.838 1.00 26.74 96 GLU A C 1
ATOM 732 O O . GLU A 1 96 ? -17.918 -24.532 96.019 1.00 27.33 96 GLU A O 1
ATOM 738 N N . PHE A 1 97 ? -17.272 -23.111 97.683 1.00 26.98 97 PHE A N 1
ATOM 739 C CA . PHE A 1 97 ? -18.574 -22.450 97.676 1.00 27.49 97 PHE A CA 1
ATOM 740 C C . PHE A 1 97 ? -18.912 -21.791 96.321 1.00 25.55 97 PHE A C 1
ATOM 741 O O . PHE A 1 97 ? -20.025 -21.957 95.824 1.00 24.39 97 PHE A O 1
ATOM 749 N N . TYR A 1 98 ? -17.984 -21.009 95.757 1.00 24.14 98 TYR A N 1
ATOM 750 C CA . TYR A 1 98 ? -18.306 -20.263 94.550 1.00 23.77 98 TYR A CA 1
ATOM 751 C C . TYR A 1 98 ? -18.373 -21.171 93.322 1.00 24.49 98 TYR A C 1
ATOM 752 O O . TYR A 1 98 ? -19.140 -20.912 92.399 1.00 25.49 98 TYR A O 1
ATOM 761 N N . LEU A 1 99 ? -17.543 -22.199 93.285 1.00 21.67 99 LEU A N 1
ATOM 762 C CA . LEU A 1 99 ? -17.607 -23.169 92.200 1.00 23.08 99 LEU A CA 1
ATOM 763 C C . LEU A 1 99 ? -18.944 -23.897 92.223 1.00 26.54 99 LEU A C 1
ATOM 764 O O . LEU A 1 99 ? -19.555 -24.067 91.172 1.00 27.53 99 LEU A O 1
ATOM 769 N N . SER A 1 100 ? -19.397 -24.323 93.407 1.00 24.01 100 SER A N 1
ATOM 770 C CA A SER A 1 100 ? -20.680 -25.009 93.517 0.58 25.96 100 SER A CA 1
ATOM 771 C CA B SER A 1 100 ? -20.693 -25.001 93.520 0.42 25.94 100 SER A CA 1
ATOM 772 C C . SER A 1 100 ? -21.850 -24.078 93.169 1.00 26.67 100 SER A C 1
ATOM 773 O O . SER A 1 100 ? -22.732 -24.428 92.377 1.00 28.77 100 SER A O 1
ATOM 778 N N . ASP A 1 101 ? -21.845 -22.890 93.753 1.00 26.65 101 ASP A N 1
ATOM 779 C CA . ASP A 1 101 ? -22.934 -21.939 93.570 1.00 28.92 101 ASP A CA 1
ATOM 780 C C . ASP A 1 101 ? -23.127 -21.445 92.133 1.00 28.42 101 ASP A C 1
ATOM 781 O O . ASP A 1 101 ? -24.253 -21.159 91.729 1.00 28.88 101 ASP A O 1
ATOM 786 N N . SER A 1 102 ? -22.036 -21.338 91.372 1.00 25.05 102 SER A N 1
ATOM 787 C CA . SER A 1 102 ? -22.068 -20.895 89.986 1.00 24.68 102 SER A CA 1
ATOM 788 C C . SER A 1 102 ? -22.415 -22.055 89.021 1.00 26.56 102 SER A C 1
ATOM 789 O O . SER A 1 102 ? -22.598 -21.826 87.821 1.00 26.53 102 SER A O 1
ATOM 792 N N . ASP A 1 103 ? -22.480 -23.286 89.548 1.00 25.73 103 ASP A N 1
ATOM 793 C CA . ASP A 1 103 ? -22.614 -24.507 88.726 1.00 30.57 103 ASP A CA 1
ATOM 794 C C . ASP A 1 103 ? -21.491 -24.701 87.691 1.00 26.36 103 ASP A C 1
ATOM 795 O O . ASP A 1 103 ? -21.709 -25.238 86.580 1.00 22.87 103 ASP A O 1
ATOM 800 N N . SER A 1 104 ? -20.290 -24.279 88.067 1.00 23.78 104 SER A N 1
ATOM 801 C CA . SER A 1 104 ? -19.138 -24.447 87.204 1.00 22.74 104 SER A CA 1
ATOM 802 C C . SER A 1 104 ? -18.918 -25.908 86.786 1.00 24.78 104 SER A C 1
ATOM 803 O O . SER A 1 104 ? -18.992 -26.808 87.620 1.00 26.12 104 SER A O 1
ATOM 806 N N . LYS A 1 105 ? -18.624 -26.116 85.508 1.00 24.74 105 LYS A N 1
ATOM 807 C CA . LYS A 1 105 ? -18.365 -27.442 84.929 1.00 26.71 105 LYS A CA 1
ATOM 808 C C . LYS A 1 105 ? -16.897 -27.619 84.564 1.00 23.87 105 LYS A C 1
ATOM 809 O O . LYS A 1 105 ? -16.465 -28.702 84.199 1.00 24.56 105 LYS A O 1
ATOM 815 N N . LEU A 1 106 ? -16.134 -26.546 84.624 1.00 20.78 106 LEU A N 1
ATOM 816 C CA . LEU A 1 106 ? -14.706 -26.564 84.250 1.00 17.87 106 LEU A CA 1
ATOM 817 C C . LEU A 1 106 ? -14.000 -25.415 85.000 1.00 16.77 106 LEU A C 1
ATOM 818 O O . LEU A 1 106 ? -14.574 -24.321 85.145 1.00 19.82 106 LEU A O 1
ATOM 823 N N . LEU A 1 107 ? -12.775 -25.645 85.442 1.00 17.41 107 LEU A N 1
ATOM 824 C CA . LEU A 1 107 ? -11.944 -24.618 86.077 1.00 18.19 107 LEU A CA 1
ATOM 825 C C . LEU A 1 107 ? -10.745 -24.355 85.185 1.00 18.12 107 LEU A C 1
ATOM 826 O O . LEU A 1 107 ? -9.984 -25.280 84.891 1.00 20.63 107 LEU A O 1
ATOM 831 N N . LEU A 1 108 ? -10.563 -23.108 84.732 1.00 14.85 108 LEU A N 1
ATOM 832 C CA . LEU A 1 108 ? -9.343 -22.740 83.996 1.00 14.53 108 LEU A CA 1
ATOM 833 C C . LEU A 1 108 ? -8.389 -21.948 84.883 1.00 18.03 108 LEU A C 1
ATOM 834 O O . LEU A 1 108 ? -8.825 -21.068 85.653 1.00 16.95 108 LEU A O 1
ATOM 839 N N . THR A 1 109 ? -7.087 -22.247 84.764 1.00 18.13 109 THR A N 1
ATOM 840 C CA . THR A 1 109 ? -6.045 -21.489 85.442 1.00 17.86 109 THR A CA 1
ATOM 841 C C . THR A 1 109 ? -4.845 -21.364 84.520 1.00 18.22 109 THR A C 1
ATOM 842 O O . THR A 1 109 ? -4.815 -21.990 83.455 1.00 17.49 109 THR A O 1
ATOM 846 N N . SER A 1 110 ? -3.835 -20.612 84.959 1.00 17.05 110 SER A N 1
ATOM 847 C CA . SER A 1 110 ? -2.559 -20.610 84.285 1.00 19.65 110 SER A CA 1
ATOM 848 C C . SER A 1 110 ? -1.871 -21.948 84.484 1.00 19.46 110 SER A C 1
ATOM 849 O O . SER A 1 110 ? -2.296 -22.790 85.271 1.00 20.47 110 SER A O 1
ATOM 852 N N . LYS A 1 111 ? -0.761 -22.112 83.766 1.00 20.67 111 LYS A N 1
ATOM 853 C CA . LYS A 1 111 ? 0.034 -23.325 83.906 1.00 24.05 111 LYS A CA 1
ATOM 854 C C . LYS A 1 111 ? 0.626 -23.412 85.301 1.00 24.27 111 LYS A C 1
ATOM 855 O O . LYS A 1 111 ? 0.861 -24.528 85.799 1.00 26.41 111 LYS A O 1
ATOM 861 N N . GLU A 1 112 ? 0.866 -22.265 85.951 1.00 22.37 112 GLU A N 1
ATOM 862 C CA . GLU A 1 112 ? 1.423 -22.322 87.335 1.00 28.70 112 GLU A CA 1
ATOM 863 C C . GLU A 1 112 ? 0.343 -22.838 88.306 1.00 27.92 112 GLU A C 1
ATOM 864 O O . GLU A 1 112 ? 0.611 -23.493 89.343 1.00 26.80 112 GLU A O 1
ATOM 870 N N . GLY A 1 113 ? -0.908 -22.568 87.972 1.00 24.82 113 GLY A N 1
ATOM 871 C CA . GLY A 1 113 ? -1.990 -23.116 88.773 1.00 22.17 113 GLY A CA 1
ATOM 872 C C . GLY A 1 113 ? -2.423 -22.250 89.960 1.00 21.11 113 GLY A C 1
ATOM 873 O O . GLY A 1 113 ? -1.961 -21.121 90.152 1.00 21.55 113 GLY A O 1
ATOM 874 N N . ASN A 1 114 ? -3.351 -22.793 90.723 1.00 19.73 114 ASN A N 1
ATOM 875 C CA . ASN A 1 114 ? -3.878 -22.161 91.925 1.00 20.74 114 ASN A CA 1
ATOM 876 C C . ASN A 1 114 ? -4.274 -23.281 92.871 1.00 21.09 114 ASN A C 1
ATOM 877 O O . ASN A 1 114 ? -5.268 -24.003 92.647 1.00 21.83 114 ASN A O 1
ATOM 882 N N . ALA A 1 115 ? -3.478 -23.497 93.923 1.00 20.14 115 ALA A N 1
ATOM 883 C CA . ALA A 1 115 ? -3.658 -24.702 94.713 1.00 21.25 115 ALA A CA 1
ATOM 884 C C . ALA A 1 115 ? -5.016 -24.772 95.433 1.00 22.98 115 ALA A C 1
ATOM 885 O O . ALA A 1 115 ? -5.669 -25.817 95.398 1.00 24.46 115 ALA A O 1
ATOM 887 N N . PRO A 1 116 ? -5.466 -23.663 96.058 1.00 23.71 116 PRO A N 1
ATOM 888 C CA . PRO A 1 116 ? -6.787 -23.734 96.691 1.00 24.07 116 PRO A CA 1
ATOM 889 C C . PRO A 1 116 ? -7.906 -23.980 95.668 1.00 21.64 116 PRO A C 1
ATOM 890 O O . PRO A 1 116 ? -8.830 -24.753 95.970 1.00 19.94 116 PRO A O 1
ATOM 894 N N . ALA A 1 117 ? -7.837 -23.355 94.487 1.00 20.73 117 ALA A N 1
ATOM 895 C CA . ALA A 1 117 ? -8.923 -23.544 93.531 1.00 20.40 117 ALA A CA 1
ATOM 896 C C . ALA A 1 117 ? -8.882 -24.967 93.017 1.00 21.01 117 ALA A C 1
ATOM 897 O O . ALA A 1 117 ? -9.916 -25.616 92.887 1.00 21.74 117 ALA A O 1
ATOM 899 N N . GLN A 1 118 ? -7.686 -25.473 92.777 1.00 20.81 118 GLN A N 1
ATOM 900 C CA . GLN A 1 118 ? -7.542 -26.859 92.301 1.00 20.02 118 GLN A CA 1
ATOM 901 C C . GLN A 1 118 ? -8.012 -27.892 93.325 1.00 21.73 118 GLN A C 1
ATOM 902 O O . GLN A 1 118 ? -8.598 -28.932 92.975 1.00 23.28 118 GLN A O 1
ATOM 908 N N . GLU A 1 119 ? -7.739 -27.608 94.588 1.00 23.27 119 GLU A N 1
ATOM 909 C CA . GLU A 1 119 ? -8.194 -28.447 95.722 1.00 27.21 119 GLU A CA 1
ATOM 910 C C . GLU A 1 119 ? -9.726 -28.495 95.750 1.00 26.47 119 GLU A C 1
ATOM 911 O O . GLU A 1 119 ? -10.362 -29.585 95.833 1.00 26.22 119 GLU A O 1
ATOM 917 N N . ALA A 1 120 ? -10.332 -27.307 95.667 1.00 26.05 120 ALA A N 1
ATOM 918 C CA . ALA A 1 120 ? -11.811 -27.235 95.642 1.00 24.22 120 ALA A CA 1
ATOM 919 C C . ALA A 1 120 ? -12.415 -27.961 94.406 1.00 25.61 120 ALA A C 1
ATOM 920 O O . ALA A 1 120 ? -13.415 -28.674 94.521 1.00 25.86 120 ALA A O 1
ATOM 922 N N . ALA A 1 121 ? -11.811 -27.766 93.229 1.00 23.95 121 ALA A N 1
ATOM 923 C CA . ALA A 1 121 ? -12.339 -28.369 91.994 1.00 24.10 121 ALA A CA 1
ATOM 924 C C . ALA A 1 121 ? -12.226 -29.902 92.103 1.00 26.33 121 ALA A C 1
ATOM 925 O O . ALA A 1 121 ? -13.149 -30.620 91.735 1.00 25.03 121 ALA A O 1
ATOM 927 N N . SER A 1 122 ? -11.109 -30.396 92.630 1.00 26.12 122 SER A N 1
ATOM 928 C CA A SER A 1 122 ? -10.935 -31.836 92.847 0.44 28.53 122 SER A CA 1
ATOM 929 C CA B SER A 1 122 ? -10.957 -31.833 92.807 0.56 28.36 122 SER A CA 1
ATOM 930 C C . SER A 1 122 ? -12.009 -32.397 93.767 1.00 29.71 122 SER A C 1
ATOM 931 O O . SER A 1 122 ? -12.600 -33.451 93.491 1.00 30.66 122 SER A O 1
ATOM 936 N N . LYS A 1 123 ? -12.246 -31.700 94.876 1.00 29.63 123 LYS A N 1
ATOM 937 C CA . LYS A 1 123 ? -13.251 -32.169 95.837 1.00 33.42 123 LYS A CA 1
ATOM 938 C C . LYS A 1 123 ? -14.638 -32.239 95.190 1.00 36.10 123 LYS A C 1
ATOM 939 O O . LYS A 1 123 ? -15.420 -33.142 95.464 1.00 36.81 123 LYS A O 1
ATOM 945 N N . LEU A 1 124 ? -14.924 -31.307 94.285 1.00 31.70 124 LEU A N 1
ATOM 946 C CA . LEU A 1 124 ? -16.217 -31.265 93.626 1.00 30.64 124 LEU A CA 1
ATOM 947 C C . LEU A 1 124 ? -16.249 -32.037 92.305 1.00 30.01 124 LEU A C 1
ATOM 948 O O . LEU A 1 124 ? -17.263 -31.994 91.630 1.00 30.46 124 LEU A O 1
ATOM 953 N N . LYS A 1 125 ? -15.149 -32.691 91.938 1.00 28.48 125 LYS A N 1
ATOM 954 C CA . LYS A 1 125 ? -15.040 -33.455 90.686 1.00 30.64 125 LYS A CA 1
ATOM 955 C C . LYS A 1 125 ? -15.282 -32.588 89.450 1.00 29.38 125 LYS A C 1
ATOM 956 O O . LYS A 1 125 ? -15.896 -33.012 88.484 1.00 27.73 125 LYS A O 1
ATOM 962 N N . ILE A 1 126 ? -14.745 -31.372 89.487 1.00 25.54 126 ILE A N 1
ATOM 963 C CA . ILE A 1 126 ? -14.803 -30.451 88.343 1.00 24.33 126 ILE A CA 1
ATOM 964 C C . ILE A 1 126 ? -13.467 -30.496 87.610 1.00 23.53 126 ILE A C 1
ATOM 965 O O . ILE A 1 126 ? -12.419 -30.320 88.231 1.00 23.65 126 ILE A O 1
ATOM 970 N N . SER A 1 127 ? -13.482 -30.725 86.296 1.00 23.77 127 SER A N 1
ATOM 971 C CA A SER A 1 127 ? -12.247 -30.760 85.517 0.54 25.19 127 SER A CA 1
ATOM 972 C CA B SER A 1 127 ? -12.257 -30.761 85.515 0.46 25.23 127 SER A CA 1
ATOM 973 C C . SER A 1 127 ? -11.416 -29.475 85.632 1.00 25.43 127 SER A C 1
ATOM 974 O O . SER A 1 127 ? -11.944 -28.375 85.721 1.00 23.54 127 SER A O 1
ATOM 979 N N . HIS A 1 128 ? -10.106 -29.638 85.614 1.00 22.76 128 HIS A N 1
ATOM 980 C CA . HIS A 1 128 ? -9.186 -28.522 85.694 1.00 23.04 128 HIS A CA 1
ATOM 981 C C . HIS A 1 128 ? -8.326 -28.540 84.449 1.00 22.67 128 HIS A C 1
ATOM 982 O O . HIS A 1 128 ? -7.762 -29.574 84.103 1.00 23.75 128 HIS A O 1
ATOM 989 N N . VAL A 1 129 ? -8.257 -27.401 83.756 1.00 20.74 129 VAL A N 1
ATOM 990 C CA . VAL A 1 129 ? -7.434 -27.256 82.564 1.00 20.48 129 VAL A CA 1
ATOM 991 C C . VAL A 1 129 ? -6.594 -26.005 82.666 1.00 20.33 129 VAL A C 1
ATOM 992 O O . VAL A 1 129 ? -7.055 -24.978 83.173 1.00 19.10 129 VAL A O 1
ATOM 996 N N . THR A 1 130 ? -5.357 -26.072 82.208 1.00 19.33 130 THR A N 1
ATOM 997 C CA . THR A 1 130 ? -4.490 -24.921 82.274 1.00 17.40 130 THR A CA 1
ATOM 998 C C . THR A 1 130 ? -4.372 -24.298 80.887 1.00 18.29 130 THR A C 1
ATOM 999 O O . THR A 1 130 ? -4.572 -24.967 79.867 1.00 18.55 130 THR A O 1
ATOM 1003 N N . ALA A 1 131 ? -4.060 -23.017 80.877 1.00 17.51 131 ALA A N 1
ATOM 1004 C CA . ALA A 1 131 ? -3.932 -22.233 79.646 1.00 17.82 131 ALA A CA 1
ATOM 1005 C C . ALA A 1 131 ? -2.618 -21.471 79.627 1.00 19.40 131 ALA A C 1
ATOM 1006 O O . ALA A 1 131 ? -2.282 -20.763 80.600 1.00 18.63 131 ALA A O 1
ATOM 1008 N N . THR A 1 132 ? -1.878 -21.560 78.506 1.00 16.71 132 THR A N 1
ATOM 1009 C CA . THR A 1 132 ? -0.585 -20.886 78.384 1.00 18.49 132 THR A CA 1
ATOM 1010 C C . THR A 1 132 ? -0.354 -20.304 76.988 1.00 18.38 132 THR A C 1
ATOM 1011 O O . THR A 1 132 ? -0.527 -21.014 76.016 1.00 20.95 132 THR A O 1
ATOM 1015 N N . LEU A 1 133 ? 0.007 -19.032 76.898 1.00 18.05 133 LEU A N 1
ATOM 1016 C CA . LEU A 1 133 ? 0.403 -18.418 75.620 1.00 17.04 133 LEU A CA 1
ATOM 1017 C C . LEU A 1 133 ? 1.903 -18.422 75.499 1.00 21.59 133 LEU A C 1
ATOM 1018 O O . LEU A 1 133 ? 2.599 -17.891 76.364 1.00 22.15 133 LEU A O 1
ATOM 1023 N N . LEU A 1 134 ? 2.419 -18.989 74.414 1.00 20.62 134 LEU A N 1
ATOM 1024 C CA . LEU A 1 134 ? 3.864 -19.157 74.303 1.00 25.35 134 LEU A CA 1
ATOM 1025 C C . LEU A 1 134 ? 4.567 -18.053 73.508 1.00 31.80 134 LEU A C 1
ATOM 1026 O O . LEU A 1 134 ? 5.396 -17.297 74.052 1.00 37.35 134 LEU A O 1
ATOM 1031 N N . ASP A 1 135 ? 4.326 -18.025 72.214 1.00 31.06 135 ASP A N 1
ATOM 1032 C CA . ASP A 1 135 ? 4.999 -17.089 71.324 1.00 31.49 135 ASP A CA 1
ATOM 1033 C C . ASP A 1 135 ? 4.011 -16.785 70.211 1.00 28.35 135 ASP A C 1
ATOM 1034 O O . ASP A 1 135 ? 2.950 -17.407 70.128 1.00 28.76 135 ASP A O 1
ATOM 1039 N N . ALA A 1 136 ? 4.368 -15.854 69.347 1.00 23.60 136 ALA A N 1
ATOM 1040 C CA . ALA A 1 136 ? 3.425 -15.390 68.323 1.00 24.34 136 ALA A CA 1
ATOM 1041 C C . ALA A 1 136 ? 3.223 -16.365 67.173 1.00 25.16 136 ALA A C 1
ATOM 1042 O O . ALA A 1 136 ? 2.448 -16.094 66.239 1.00 27.40 136 ALA A O 1
ATOM 1044 N N . GLY A 1 137 ? 3.937 -17.494 67.187 1.00 22.29 137 GLY A N 1
ATOM 1045 C CA . GLY A 1 137 ? 3.778 -18.447 66.121 1.00 23.62 137 GLY A CA 1
ATOM 1046 C C . GLY A 1 137 ? 2.848 -19.570 66.534 1.00 27.64 137 GLY A C 1
ATOM 1047 O O . GLY A 1 137 ? 2.528 -20.430 65.723 1.00 30.25 137 GLY A O 1
ATOM 1048 N N . SER A 1 138 ? 2.386 -19.566 67.786 1.00 23.89 138 SER A N 1
ATOM 1049 C CA . SER A 1 138 ? 1.644 -20.722 68.299 1.00 24.28 138 SER A CA 1
ATOM 1050 C C . SER A 1 138 ? 0.286 -20.346 68.869 1.00 19.76 138 SER A C 1
ATOM 1051 O O . SER A 1 138 ? 0.144 -19.270 69.416 1.00 19.95 138 SER A O 1
ATOM 1054 N N . ASP A 1 139 ? -0.679 -21.253 68.781 1.00 18.90 139 ASP A N 1
ATOM 1055 C CA . ASP A 1 139 ? -1.979 -21.042 69.431 1.00 20.58 139 ASP A CA 1
ATOM 1056 C C . ASP A 1 139 ? -1.803 -21.094 70.943 1.00 21.31 139 ASP A C 1
ATOM 1057 O O . ASP A 1 139 ? -0.815 -21.607 71.453 1.00 21.44 139 ASP A O 1
ATOM 1062 N N . LEU A 1 140 ? -2.812 -20.642 71.664 1.00 19.37 140 LEU A N 1
ATOM 1063 C CA . LEU A 1 140 ? -2.793 -20.803 73.110 1.00 20.60 140 LEU A CA 1
ATOM 1064 C C . LEU A 1 140 ? -2.805 -22.308 73.443 1.00 20.33 140 LEU A C 1
ATOM 1065 O O . LEU A 1 140 ? -3.566 -23.092 72.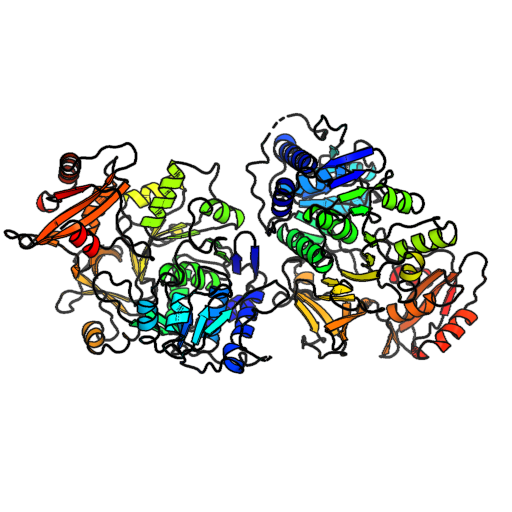838 1.00 21.08 140 LEU A O 1
ATOM 1070 N N . VAL A 1 141 ? -1.969 -22.715 74.393 1.00 17.25 141 VAL A N 1
ATOM 1071 C CA . VAL A 1 141 ? -1.895 -24.146 74.728 1.00 19.36 141 VAL A CA 1
ATOM 1072 C C . VAL A 1 141 ? -2.811 -24.488 75.864 1.00 20.18 141 VAL A C 1
ATOM 1073 O O . VAL A 1 141 ? -2.616 -23.939 76.950 1.00 20.32 141 VAL A O 1
ATOM 1077 N N . LEU A 1 142 ? -3.754 -25.395 75.622 1.00 17.82 142 LEU A N 1
ATOM 1078 C CA . LEU A 1 142 ? -4.644 -25.890 76.671 1.00 20.45 142 LEU A CA 1
ATOM 1079 C C . LEU A 1 142 ? -4.277 -27.309 77.046 1.00 22.00 142 LEU A C 1
ATOM 1080 O O . LEU A 1 142 ? -3.969 -28.107 76.165 1.00 24.48 142 LEU A O 1
ATOM 1085 N N . SER A 1 143 ? -4.351 -27.641 78.330 1.00 20.64 143 SER A N 1
ATOM 1086 C CA . SER A 1 143 ? -3.922 -28.963 78.799 1.00 25.66 143 SER A CA 1
ATOM 1087 C C . SER A 1 143 ? -5.018 -30.017 78.630 1.00 32.28 143 SER A C 1
ATOM 1088 O O . SER A 1 143 ? -5.222 -30.854 79.485 1.00 39.42 143 SER A O 1
ATOM 1091 N N . VAL A 1 144 ? -5.820 -29.903 77.599 1.00 33.38 144 VAL A N 1
ATOM 1092 C CA . VAL A 1 144 ? -6.801 -30.935 77.334 1.00 35.56 144 VAL A CA 1
ATOM 1093 C C . VAL A 1 144 ? -6.355 -31.656 76.061 1.00 37.59 144 VAL A C 1
ATOM 1094 O O . VAL A 1 144 ? -5.832 -31.033 75.142 1.00 35.01 144 VAL A O 1
ATOM 1098 N N . ALA A 1 145 ? -6.508 -32.974 76.035 1.00 41.83 145 ALA A N 1
ATOM 1099 C CA . ALA A 1 145 ? -6.066 -33.780 74.892 1.00 48.36 145 ALA A CA 1
ATOM 1100 C C . ALA A 1 145 ? -6.783 -33.409 73.597 1.00 52.72 145 ALA A C 1
ATOM 1101 O O . ALA A 1 145 ? -7.944 -33.022 73.632 1.00 52.15 145 ALA A O 1
ATOM 1103 N N . ASP A 1 146 ? -6.096 -33.531 72.462 1.00 57.65 146 ASP A N 1
ATOM 1104 C CA . ASP A 1 146 ? -6.752 -33.463 71.159 1.00 62.49 146 ASP A CA 1
ATOM 1105 C C . ASP A 1 146 ? -7.595 -34.728 70.924 1.00 62.82 146 ASP A C 1
ATOM 1106 O O . ASP A 1 146 ? -8.771 -34.659 70.536 1.00 62.44 146 ASP A O 1
ATOM 1111 N N . ASP A 1 152 ? -11.719 -24.515 63.825 1.00 82.35 152 ASP A N 1
ATOM 1112 C CA . ASP A 1 152 ? -12.874 -25.060 63.156 1.00 81.64 152 ASP A CA 1
ATOM 1113 C C . ASP A 1 152 ? -14.177 -24.880 63.936 1.00 77.58 152 ASP A C 1
ATOM 1114 O O . ASP A 1 152 ? -15.002 -24.069 63.576 1.00 80.56 152 ASP A O 1
ATOM 1119 N N . SER A 1 153 ? -14.354 -25.661 64.992 1.00 69.18 153 SER A N 1
ATOM 1120 C CA . SER A 1 153 ? -15.663 -25.883 65.587 1.00 63.12 153 SER A CA 1
ATOM 1121 C C . SER A 1 153 ? -16.303 -24.654 66.220 1.00 61.84 153 SER A C 1
ATOM 1122 O O . SER A 1 153 ? -17.363 -24.759 66.791 1.00 60.18 153 SER A O 1
ATOM 1125 N N . ALA A 1 154 ? -15.641 -23.515 66.134 1.00 61.89 154 ALA A N 1
ATOM 1126 C CA . ALA A 1 154 ? -16.173 -22.296 66.658 1.00 64.43 154 ALA A CA 1
ATOM 1127 C C . ALA A 1 154 ? -16.908 -21.566 65.559 1.00 65.48 154 ALA A C 1
ATOM 1128 O O . ALA A 1 154 ? -17.876 -20.905 65.803 1.00 65.63 154 ALA A O 1
ATOM 1130 N N . THR A 1 155 ? -16.395 -21.665 64.359 1.00 67.49 155 THR A N 1
ATOM 1131 C CA . THR A 1 155 ? -16.887 -20.882 63.217 1.00 69.60 155 THR A CA 1
ATOM 1132 C C . THR A 1 155 ? -18.405 -20.911 63.125 1.00 68.56 155 THR A C 1
ATOM 1133 O O . THR A 1 155 ? -19.051 -19.865 63.061 1.00 69.72 155 THR A O 1
ATOM 1137 N N . GLU A 1 156 ? -18.926 -22.139 63.112 1.00 68.12 156 GLU A N 1
ATOM 1138 C CA . GLU A 1 156 ? -20.350 -22.485 63.133 1.00 63.70 156 GLU A CA 1
ATOM 1139 C C . GLU A 1 156 ? -21.181 -21.762 64.204 1.00 53.48 156 GLU A C 1
ATOM 1140 O O . GLU A 1 156 ? -22.327 -21.402 63.967 1.00 52.25 156 GLU A O 1
ATOM 1146 N N . LEU A 1 157 ? -20.590 -21.590 65.382 1.00 43.15 157 LEU A N 1
ATOM 1147 C CA . LEU A 1 157 ? -21.255 -21.043 66.556 1.00 37.37 157 LEU A CA 1
ATOM 1148 C C . LEU A 1 157 ? -21.897 -19.695 66.326 1.00 30.37 157 LEU A C 1
ATOM 1149 O O . LEU A 1 157 ? -21.237 -18.771 65.836 1.00 29.08 157 LEU A O 1
ATOM 1154 N N . VAL A 1 158 ? -23.149 -19.561 66.743 1.00 26.24 158 VAL A N 1
ATOM 1155 C CA . VAL A 1 158 ? -23.821 -18.269 66.694 1.00 25.02 158 VAL A CA 1
ATOM 1156 C C . VAL A 1 158 ? -24.017 -17.751 68.128 1.00 22.54 158 VAL A C 1
ATOM 1157 O O . VAL A 1 158 ? -24.558 -18.477 68.978 1.00 22.58 158 VAL A O 1
ATOM 1161 N N . ASN A 1 159 ? -23.555 -16.544 68.409 1.00 18.92 159 ASN A N 1
ATOM 1162 C CA . ASN A 1 159 ? -23.785 -15.996 69.746 1.00 16.92 159 ASN A CA 1
ATOM 1163 C C . ASN A 1 159 ? -25.101 -15.231 69.801 1.00 18.20 159 ASN A C 1
ATOM 1164 O O . ASN A 1 159 ? -25.300 -14.299 69.039 1.00 19.04 159 ASN A O 1
ATOM 1169 N N . HIS A 1 160 ? -25.960 -15.612 70.734 1.00 18.05 160 HIS A N 1
ATOM 1170 C CA . HIS A 1 160 ? -27.272 -15.007 70.912 1.00 16.62 160 HIS A CA 1
ATOM 1171 C C . HIS A 1 160 ? -27.200 -13.918 71.965 1.00 16.52 160 HIS A C 1
ATOM 1172 O O . HIS A 1 160 ? -26.584 -14.108 72.981 1.00 14.89 160 HIS A O 1
ATOM 1179 N N . PRO A 1 161 ? -27.891 -12.792 71.749 1.00 15.22 161 PRO A N 1
ATOM 1180 C CA . PRO A 1 161 ? -27.896 -11.720 72.755 1.00 13.43 161 PRO A CA 1
ATOM 1181 C C . PRO A 1 161 ? -28.387 -12.260 74.107 1.00 17.12 161 PRO A C 1
ATOM 1182 O O . PRO A 1 161 ? -27.885 -11.817 75.119 1.00 15.47 161 PRO A O 1
ATOM 1186 N N . ASP A 1 162 ? -29.286 -13.245 74.135 1.00 16.33 162 ASP A N 1
ATOM 1187 C CA . ASP A 1 162 ? -29.757 -13.664 75.455 1.00 17.41 162 ASP A CA 1
ATOM 1188 C C . ASP A 1 162 ? -28.939 -14.800 76.042 1.00 18.43 162 ASP A C 1
ATOM 1189 O O . ASP A 1 162 ? -29.280 -15.301 77.107 1.00 18.84 162 ASP A O 1
ATOM 1194 N N . ASP A 1 163 ? -27.860 -15.215 75.375 1.00 16.88 163 ASP A N 1
ATOM 1195 C CA . ASP A 1 163 ? -26.937 -16.220 75.968 1.00 14.96 163 ASP A CA 1
ATOM 1196 C C . ASP A 1 163 ? -26.303 -15.675 77.249 1.00 16.26 163 ASP A C 1
ATOM 1197 O O . ASP A 1 163 ? -25.871 -14.531 77.269 1.00 16.84 163 ASP A O 1
ATOM 1202 N N . GLY A 1 164 ? -26.169 -16.514 78.275 1.00 16.82 164 GLY A N 1
ATOM 1203 C CA . GLY A 1 164 ? -25.402 -16.058 79.439 1.00 18.91 164 GLY A CA 1
ATOM 1204 C C . GLY A 1 164 ? -23.955 -15.870 79.014 1.00 18.96 164 GLY A C 1
ATOM 1205 O O . GLY A 1 164 ? -23.463 -16.578 78.153 1.00 18.26 164 GLY A O 1
ATOM 1206 N N . ALA A 1 165 ? -23.260 -14.906 79.623 1.00 16.64 165 ALA A N 1
ATOM 1207 C CA . ALA A 1 165 ? -21.882 -14.679 79.264 1.00 15.90 165 ALA A CA 1
ATOM 1208 C C . ALA A 1 165 ? -20.997 -14.484 80.490 1.00 15.63 165 ALA A C 1
ATOM 1209 O O . ALA A 1 165 ? -19.809 -14.810 80.447 1.00 16.84 165 ALA A O 1
ATOM 1211 N N . LEU A 1 166 ? -21.555 -13.917 81.568 1.00 16.48 166 LEU A N 1
ATOM 1212 C CA . LEU A 1 166 ? -20.697 -13.520 82.714 1.00 14.80 166 LEU A CA 1
ATOM 1213 C C . LEU A 1 166 ? -21.509 -13.777 83.965 1.00 18.10 166 LEU A C 1
ATOM 1214 O O . LEU A 1 166 ? -22.713 -13.512 83.976 1.00 19.09 166 LEU A O 1
ATOM 1219 N N . PHE A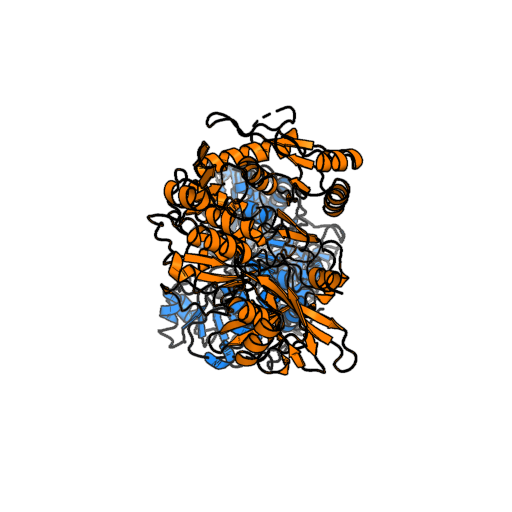 1 167 ? -20.899 -14.388 84.967 1.00 15.10 167 PHE A N 1
ATOM 1220 C CA . PHE A 1 167 ? -21.591 -14.624 86.221 1.00 18.27 167 PHE A CA 1
ATOM 1221 C C . PHE A 1 167 ? -20.639 -14.132 87.300 1.00 20.20 167 PHE A C 1
ATOM 1222 O O . PHE A 1 167 ? -19.493 -14.569 87.303 1.00 17.94 167 PHE A O 1
ATOM 1230 N N . LEU A 1 168 ? -21.130 -13.235 88.164 1.00 21.67 168 LEU A N 1
ATOM 1231 C CA . LEU A 1 168 ? -20.357 -12.557 89.232 1.00 23.67 168 LEU A CA 1
ATOM 1232 C C . LEU A 1 168 ? -21.188 -12.541 90.499 1.00 26.47 168 LEU A C 1
ATOM 1233 O O . LEU A 1 168 ? -22.403 -12.742 90.452 1.00 26.99 168 LEU A O 1
ATOM 1238 N N . HIS A 1 169 ? -20.528 -12.306 91.628 1.00 27.28 169 HIS A N 1
ATOM 1239 C CA . HIS A 1 169 ? -21.225 -12.007 92.870 1.00 32.50 169 HIS A CA 1
ATOM 1240 C C . HIS A 1 169 ? -20.959 -10.557 93.213 1.00 35.05 169 HIS A C 1
ATOM 1241 O O . HIS A 1 169 ? -19.962 -9.981 92.787 1.00 33.37 169 HIS A O 1
ATOM 1248 N N . THR A 1 170 ? -21.878 -9.944 93.940 1.00 40.79 170 THR A N 1
ATOM 1249 C CA . THR A 1 170 ? -21.655 -8.576 94.415 1.00 44.14 170 THR A CA 1
ATOM 1250 C C . THR A 1 170 ? -20.582 -8.520 95.528 1.00 49.63 170 THR A C 1
ATOM 1251 O O . THR A 1 170 ? -20.273 -9.548 96.127 1.00 54.40 170 THR A O 1
ATOM 1255 N N . SER A 1 171 ? -19.980 -7.343 95.750 1.00 49.99 171 SER A N 1
ATOM 1256 C CA . SER A 1 171 ? -18.834 -7.193 96.664 1.00 50.04 171 SER A CA 1
ATOM 1257 C C . SER A 1 171 ? -19.101 -7.508 98.165 1.00 46.09 171 SER A C 1
ATOM 1258 O O . SER A 1 171 ? -18.147 -7.600 98.934 1.00 48.31 171 SER A O 1
ATOM 1261 N N . GLY A 1 172 ? -20.358 -7.670 98.589 1.00 43.83 172 GLY A N 1
ATOM 1262 C CA . GLY A 1 172 ? -20.643 -8.058 99.968 1.00 46.23 172 GLY A CA 1
ATOM 1263 C C . GLY A 1 172 ? -20.658 -6.891 100.972 1.00 50.04 172 GLY A C 1
ATOM 1264 O O . GLY A 1 172 ? -20.580 -7.063 102.211 1.00 51.41 172 GLY A O 1
ATOM 1265 N N . THR A 1 173 ? -20.805 -5.683 100.437 1.00 49.20 173 THR A N 1
ATOM 1266 C CA . THR A 1 173 ? -20.748 -4.481 101.244 1.00 47.67 173 THR A CA 1
ATOM 1267 C C . THR A 1 173 ? -21.916 -4.339 102.248 1.00 49.30 173 THR A C 1
ATOM 1268 O O . THR A 1 173 ? -21.688 -4.087 103.433 1.00 49.40 173 THR A O 1
ATOM 1272 N N . THR A 1 174 ? -23.158 -4.460 101.795 1.00 49.77 174 THR A N 1
ATOM 1273 C CA . THR A 1 174 ? -24.293 -4.282 102.713 1.00 52.45 174 THR A CA 1
ATOM 1274 C C . THR A 1 174 ? -25.097 -5.568 102.877 1.00 54.89 174 THR A C 1
ATOM 1275 O O . THR A 1 174 ? -26.217 -5.548 103.393 1.00 53.38 174 THR A O 1
ATOM 1279 N N . SER A 1 175 ? -24.537 -6.672 102.394 1.00 58.43 175 SER A N 1
ATOM 1280 C CA . SER A 1 175 ? -25.227 -7.958 102.416 1.00 60.93 175 SER A CA 1
ATOM 1281 C C . SER A 1 175 ? -24.236 -9.085 102.196 1.00 60.91 175 SER A C 1
ATOM 1282 O O . SER A 1 175 ? -23.040 -8.836 102.006 1.00 60.90 175 SER A O 1
ATOM 1285 N N . ARG A 1 176 ? -24.740 -10.316 102.210 1.00 63.96 176 ARG A N 1
ATOM 1286 C CA . ARG A 1 176 ? -23.970 -11.466 101.731 1.00 66.12 176 ARG A CA 1
ATOM 1287 C C . ARG A 1 176 ? -24.018 -11.397 100.203 1.00 62.52 176 ARG A C 1
ATOM 1288 O O . ARG A 1 176 ? -25.122 -11.203 99.646 1.00 59.72 176 ARG A O 1
ATOM 1296 N N . PRO A 1 177 ? -22.835 -11.516 99.530 1.00 53.49 177 PRO A N 1
ATOM 1297 C CA . PRO A 1 177 ? -22.756 -11.345 98.060 1.00 49.43 177 PRO A CA 1
ATOM 1298 C C . PRO A 1 177 ? -23.890 -12.101 97.323 1.00 46.03 177 PRO A C 1
ATOM 1299 O O . PRO A 1 177 ? -24.202 -13.260 97.663 1.00 45.21 177 PRO A O 1
ATOM 1303 N N . LYS A 1 178 ? -24.551 -11.405 96.389 1.00 41.50 178 LYS A N 1
ATOM 1304 C CA . LYS A 1 178 ? -25.634 -12.001 95.583 1.00 38.86 178 LYS A CA 1
ATOM 1305 C C . LYS A 1 178 ? -25.061 -12.439 94.234 1.00 31.86 178 LYS A C 1
ATOM 1306 O O . LYS A 1 178 ? -24.210 -11.731 93.724 1.00 30.32 178 LYS A O 1
ATOM 1312 N N . GLY A 1 179 ? -25.556 -13.547 93.665 1.00 29.69 179 GLY A N 1
ATOM 1313 C CA . GLY A 1 179 ? -25.149 -14.011 92.326 1.00 27.94 179 GLY A CA 1
ATOM 1314 C C . GLY A 1 179 ? -25.829 -13.302 91.161 1.00 23.94 179 GLY A C 1
ATOM 1315 O O . GLY A 1 179 ? -27.069 -13.260 91.082 1.00 24.82 179 GLY A O 1
ATOM 1316 N N . VAL A 1 180 ? -25.021 -12.775 90.241 1.00 24.43 180 VAL A N 1
ATOM 1317 C CA . VAL A 1 180 ? -25.509 -11.947 89.154 1.00 20.54 180 VAL A CA 1
ATOM 1318 C C . VAL A 1 180 ? -25.165 -12.514 87.780 1.00 19.22 180 VAL A C 1
ATOM 1319 O O . VAL A 1 180 ? -24.029 -12.450 87.381 1.00 18.94 180 VAL A O 1
ATOM 1323 N N . PRO A 1 181 ? -26.158 -13.041 87.062 1.00 19.05 181 PRO A N 1
ATOM 1324 C CA . PRO A 1 181 ? -25.954 -13.520 85.690 1.00 18.90 181 PRO A CA 1
ATOM 1325 C C . PRO A 1 181 ? -26.135 -12.366 84.708 1.00 18.24 181 PRO A C 1
ATOM 1326 O O . PRO A 1 181 ? -27.109 -11.609 84.813 1.00 18.77 181 PRO A O 1
ATOM 1330 N N . LEU A 1 182 ? -25.164 -12.229 83.805 1.00 17.15 182 LEU A N 1
ATOM 1331 C CA . LEU A 1 182 ? -25.164 -11.189 82.778 1.00 16.86 182 LEU A CA 1
ATOM 1332 C C . LEU A 1 182 ? -25.019 -11.831 81.409 1.00 16.91 182 LEU A C 1
ATOM 1333 O O . LEU A 1 182 ? -24.289 -12.809 81.258 1.00 18.26 182 LEU A O 1
ATOM 1338 N N . THR A 1 183 ? -25.745 -11.289 80.431 1.00 17.09 183 THR A N 1
ATOM 1339 C CA . THR A 1 183 ? -25.824 -11.870 79.102 1.00 15.51 183 THR A CA 1
ATOM 1340 C C . THR A 1 183 ? -24.856 -11.189 78.106 1.00 15.42 183 THR A C 1
ATOM 1341 O O . THR A 1 183 ? -24.224 -10.162 78.391 1.00 13.73 183 THR A O 1
ATOM 1345 N N . GLN A 1 184 ? -24.796 -11.756 76.897 1.00 14.72 184 GLN A N 1
ATOM 1346 C CA . GLN A 1 184 ? -24.085 -11.137 75.778 1.00 13.88 184 GLN A CA 1
ATOM 1347 C C . GLN A 1 184 ? -24.625 -9.744 75.562 1.00 13.73 184 GLN A C 1
ATOM 1348 O O . GLN A 1 184 ? -23.889 -8.780 75.293 1.00 14.10 184 GLN A O 1
ATOM 1354 N N . LEU A 1 185 ? -25.945 -9.651 75.665 1.00 13.57 185 LEU A N 1
ATOM 1355 C CA . LEU A 1 185 ? -26.589 -8.362 75.446 1.00 14.80 185 LEU A CA 1
ATOM 1356 C C . LEU A 1 185 ? -26.220 -7.369 76.537 1.00 14.22 185 LEU A C 1
ATOM 1357 O O . LEU A 1 185 ? -25.923 -6.195 76.246 1.00 12.99 185 LEU A O 1
ATOM 1362 N N . ASN A 1 186 ? -26.251 -7.810 77.805 1.00 14.04 186 ASN A N 1
ATOM 1363 C CA . ASN A 1 186 ? -25.814 -6.943 78.891 1.00 13.25 186 ASN A CA 1
ATOM 1364 C C . ASN A 1 186 ? -24.405 -6.356 78.577 1.00 16.60 186 ASN A C 1
ATOM 1365 O O . ASN A 1 186 ? -24.155 -5.119 78.682 1.00 15.68 186 ASN A O 1
ATOM 1370 N N . LEU A 1 187 ? -23.479 -7.242 78.210 1.00 15.23 187 LEU A N 1
ATOM 1371 C CA . LEU A 1 187 ? -22.080 -6.830 77.977 1.00 13.14 187 LEU A CA 1
ATOM 1372 C C . LEU A 1 187 ? -21.969 -5.860 76.795 1.00 14.49 187 LEU A C 1
ATOM 1373 O O . LEU A 1 187 ? -21.289 -4.838 76.878 1.00 13.75 187 LEU A O 1
ATOM 1378 N N . ALA A 1 188 ? -22.603 -6.217 75.673 1.00 13.64 188 ALA A N 1
ATOM 1379 C CA . ALA A 1 188 ? -22.587 -5.347 74.493 1.00 14.85 188 ALA A CA 1
ATOM 1380 C C . ALA A 1 188 ? -23.161 -3.962 74.785 1.00 14.20 188 ALA A C 1
ATOM 1381 O O . ALA A 1 188 ? -22.606 -2.946 74.402 1.00 13.93 188 ALA A O 1
ATOM 1383 N N . SER A 1 189 ? -24.275 -3.911 75.516 1.00 14.53 189 SER A N 1
ATOM 1384 C CA . SER A 1 189 ? -24.864 -2.648 75.909 1.00 17.03 189 SER A CA 1
ATOM 1385 C C . SER A 1 189 ? -23.906 -1.812 76.736 1.00 15.75 189 SER A C 1
ATOM 1386 O O . SER A 1 189 ? -23.755 -0.619 76.475 1.00 14.31 189 SER A O 1
ATOM 1389 N N . SER A 1 190 ? -23.283 -2.415 77.772 1.00 14.42 190 SER A N 1
ATOM 1390 C CA . SER A 1 190 ? -22.398 -1.571 78.582 1.00 12.21 190 SER A CA 1
ATOM 1391 C C . SER A 1 190 ? -21.150 -1.110 77.834 1.00 15.71 190 SER A C 1
ATOM 1392 O O . SER A 1 190 ? -20.709 0.035 78.008 1.00 15.79 190 SER A O 1
ATOM 1395 N N . VAL A 1 191 ? -20.607 -1.985 76.997 1.00 14.28 191 VAL A N 1
ATOM 1396 C CA . VAL A 1 191 ? -19.458 -1.601 76.177 1.00 14.52 191 VAL A CA 1
ATOM 1397 C C . VAL A 1 191 ? -19.828 -0.410 75.252 1.00 13.66 191 VAL A C 1
ATOM 1398 O O . VAL A 1 191 ? -19.089 0.584 75.171 1.00 15.38 191 VAL A O 1
ATOM 1402 N N . LYS A 1 192 ? -20.978 -0.483 74.581 1.00 13.87 192 LYS A N 1
ATOM 1403 C 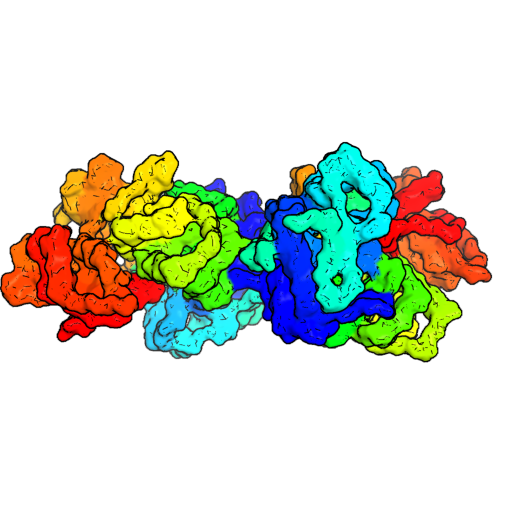CA . LYS A 1 192 ? -21.423 0.671 73.798 1.00 15.56 192 LYS A CA 1
ATOM 1404 C C . LYS A 1 192 ? -21.607 1.942 74.626 1.00 15.17 192 LYS A C 1
ATOM 1405 O O . LYS A 1 192 ? -21.242 3.034 74.170 1.00 13.33 192 LYS A O 1
ATOM 1411 N N . ASN A 1 193 ? -22.187 1.813 75.820 1.00 14.09 193 ASN A N 1
ATOM 1412 C CA . ASN A 1 193 ? -22.367 2.991 76.689 1.00 16.01 193 ASN A CA 1
ATOM 1413 C C . ASN A 1 193 ? -21.036 3.677 77.116 1.00 13.38 193 ASN A C 1
ATOM 1414 O O . ASN A 1 193 ? -20.902 4.901 77.062 1.00 13.12 193 ASN A O 1
ATOM 1419 N N . ILE A 1 194 ? -20.103 2.840 77.537 1.00 12.14 194 ILE A N 1
ATOM 1420 C CA . ILE A 1 194 ? -18.800 3.309 78.013 1.00 14.62 194 ILE A CA 1
ATOM 1421 C C . ILE A 1 194 ? -18.027 3.918 76.840 1.00 17.00 194 ILE A C 1
ATOM 1422 O O . ILE A 1 194 ? -17.538 5.042 76.927 1.00 15.15 194 ILE A O 1
ATOM 1427 N N . LYS A 1 195 ? -18.020 3.234 75.699 1.00 14.69 195 LYS A N 1
ATOM 1428 C CA . LYS A 1 195 ? -17.354 3.816 74.539 1.00 18.11 195 LYS A CA 1
ATOM 1429 C C . LYS A 1 195 ? -17.977 5.148 74.133 1.00 20.69 195 LYS A C 1
ATOM 1430 O O . LYS A 1 195 ? -17.271 6.087 73.735 1.00 19.73 195 LYS A O 1
ATOM 1436 N N . ALA A 1 196 ? -19.305 5.235 74.243 1.00 19.53 196 ALA A N 1
ATOM 1437 C CA . ALA A 1 196 ? -19.971 6.434 73.792 1.00 17.73 196 ALA A CA 1
ATOM 1438 C C . ALA A 1 196 ? -19.653 7.612 74.693 1.00 17.86 196 ALA A C 1
ATOM 1439 O O . ALA A 1 196 ? -19.288 8.713 74.178 1.00 17.34 196 ALA A O 1
ATOM 1441 N N . VAL A 1 197 ? -19.814 7.453 76.006 1.00 15.82 197 VAL A N 1
ATOM 1442 C CA . VAL A 1 197 ? -19.665 8.630 76.863 1.00 15.30 197 VAL A CA 1
ATOM 1443 C C . VAL A 1 197 ? -18.193 9.114 76.932 1.00 17.14 197 VAL A C 1
ATOM 1444 O O . VAL A 1 197 ? -17.966 10.298 77.101 1.00 19.26 197 VAL A O 1
ATOM 1448 N N . TYR A 1 198 ? -17.211 8.227 76.756 1.00 15.32 198 TYR A N 1
ATOM 1449 C CA . TYR A 1 198 ? -15.814 8.692 76.762 1.00 15.48 198 TYR A CA 1
ATOM 1450 C C . TYR A 1 198 ? -15.267 8.880 75.350 1.00 17.40 198 TYR A C 1
ATOM 1451 O O . TYR A 1 198 ? -14.100 9.188 75.211 1.00 19.40 198 TYR A O 1
ATOM 1460 N N . LYS A 1 199 ? -16.115 8.681 74.329 1.00 14.87 199 LYS A N 1
ATOM 1461 C CA . LYS A 1 199 ? -15.676 8.696 72.919 1.00 16.37 199 LYS A CA 1
ATOM 1462 C C . LYS A 1 199 ? -14.402 7.911 72.735 1.00 16.45 199 LYS A C 1
ATOM 1463 O O . LYS A 1 199 ? -13.434 8.414 72.173 1.00 17.83 199 LYS A O 1
ATOM 1469 N N . LEU A 1 200 ? -14.390 6.663 73.207 1.00 16.84 200 LEU A N 1
ATOM 1470 C CA . LEU A 1 200 ? -13.229 5.792 72.986 1.00 15.96 200 LEU A CA 1
ATOM 1471 C C . LEU A 1 200 ? -13.128 5.495 71.499 1.00 17.60 200 LEU A C 1
ATOM 1472 O O . LEU A 1 200 ? -14.164 5.222 70.854 1.00 16.00 200 LEU A O 1
ATOM 1477 N N . THR A 1 201 ? -11.915 5.556 70.961 1.00 17.80 201 THR A N 1
ATOM 1478 C CA . THR A 1 201 ? -11.692 5.183 69.566 1.00 19.32 201 THR A CA 1
ATOM 1479 C C . THR A 1 201 ? -10.454 4.326 69.458 1.00 19.67 201 THR A C 1
ATOM 1480 O O . THR A 1 201 ? -9.786 4.041 70.450 1.00 17.09 201 THR A O 1
ATOM 1484 N N . GLU A 1 202 ? -10.111 3.947 68.225 1.00 16.95 202 GLU A N 1
ATOM 1485 C CA . GLU A 1 202 ? -9.015 3.003 68.070 1.00 16.38 202 GLU A CA 1
ATOM 1486 C C . GLU A 1 202 ? -7.664 3.626 68.413 1.00 19.32 202 GLU A C 1
ATOM 1487 O O . GLU A 1 202 ? -6.663 2.898 68.525 1.00 19.98 202 GLU A O 1
ATOM 1493 N N . SER A 1 203 ? -7.569 4.953 68.566 1.00 20.38 203 SER A N 1
ATOM 1494 C CA A SER A 1 203 ? -6.323 5.605 68.996 0.48 21.80 203 SER A CA 1
ATOM 1495 C CA B SER A 1 203 ? -6.283 5.526 68.977 0.52 21.82 203 SER A CA 1
ATOM 1496 C C . SER A 1 203 ? -6.093 5.568 70.502 1.00 20.41 203 SER A C 1
ATOM 1497 O O . SER A 1 203 ? -5.031 5.978 70.994 1.00 20.21 203 SER A O 1
ATOM 1502 N N . ASP A 1 204 ? -7.091 5.136 71.266 1.00 17.57 204 ASP A N 1
ATOM 1503 C CA . ASP A 1 204 ? -6.919 5.159 72.722 1.00 15.95 204 ASP A CA 1
ATOM 1504 C C . ASP A 1 204 ? -6.127 3.957 73.246 1.00 14.90 204 ASP A C 1
ATOM 1505 O O . ASP A 1 204 ? -5.949 2.938 72.577 1.00 16.26 204 ASP A O 1
ATOM 1510 N N . SER A 1 205 ? -5.635 4.112 74.474 1.00 14.57 205 SER A N 1
ATOM 1511 C CA . SER A 1 205 ? -4.751 3.146 75.056 1.00 14.70 205 SER A CA 1
ATOM 1512 C C . SER A 1 205 ? -4.817 3.307 76.564 1.00 13.42 205 SER A C 1
ATOM 1513 O O . SER A 1 205 ? -4.849 4.441 77.043 1.00 15.10 205 SER A O 1
ATOM 1516 N N . THR A 1 206 ? -4.818 2.199 77.303 1.00 14.29 206 THR A N 1
ATOM 1517 C CA . THR A 1 206 ? -4.849 2.303 78.775 1.00 14.19 206 THR A CA 1
ATOM 1518 C C . THR A 1 206 ? -4.059 1.190 79.439 1.00 14.88 206 THR A C 1
ATOM 1519 O O . THR A 1 206 ? -3.702 0.171 78.801 1.00 16.47 206 THR A O 1
ATOM 1523 N N . VAL A 1 207 ? -3.759 1.386 80.734 1.00 12.98 207 VAL A N 1
ATOM 1524 C CA . VAL A 1 207 ? -3.112 0.360 81.556 1.00 13.89 207 VAL A CA 1
ATOM 1525 C C . VAL A 1 207 ? -4.130 -0.075 82.605 1.00 15.93 207 VAL A C 1
ATOM 1526 O O . VAL A 1 207 ? -4.704 0.785 83.259 1.00 17.06 207 VAL A O 1
ATOM 1530 N N . ILE A 1 208 ? -4.346 -1.377 82.730 1.00 13.65 208 ILE A N 1
ATOM 1531 C CA . ILE A 1 208 ? -5.298 -1.945 83.707 1.00 15.07 208 ILE A CA 1
ATOM 1532 C C . ILE A 1 208 ? -4.669 -1.947 85.106 1.00 17.04 208 ILE A C 1
ATOM 1533 O O . ILE A 1 208 ? -3.598 -2.558 85.321 1.00 16.68 208 ILE A O 1
ATOM 1538 N N . VAL A 1 209 ? -5.346 -1.291 86.059 1.00 16.00 209 VAL A N 1
ATOM 1539 C CA . VAL A 1 209 ? -4.854 -1.206 87.420 1.00 17.19 209 VAL A CA 1
ATOM 1540 C C . VAL A 1 209 ? -5.855 -1.777 88.430 1.00 17.57 209 VAL A C 1
ATOM 1541 O O . VAL A 1 209 ? -5.688 -1.591 89.658 1.00 20.05 209 VAL A O 1
ATOM 1545 N N . LEU A 1 210 ? -6.870 -2.484 87.931 1.00 15.46 210 LEU A N 1
ATOM 1546 C CA . LEU A 1 210 ? -7.873 -3.080 88.815 1.00 17.91 210 LEU A CA 1
ATOM 1547 C C . LEU A 1 210 ? -8.037 -4.558 88.517 1.00 18.01 210 LEU A C 1
ATOM 1548 O O . LEU A 1 210 ? -7.840 -4.944 87.370 1.00 17.52 210 LEU A O 1
ATOM 1553 N N . PRO A 1 211 ? -8.541 -5.366 89.483 1.00 18.11 211 PRO A N 1
ATOM 1554 C CA . PRO A 1 211 ? -8.764 -6.797 89.165 1.00 16.97 211 PRO A CA 1
ATOM 1555 C C . PRO A 1 211 ? -9.782 -7.045 88.067 1.00 16.74 211 PRO A C 1
ATOM 1556 O O . PRO A 1 211 ? -10.842 -6.427 88.066 1.00 17.74 211 PRO A O 1
ATOM 1560 N N . LEU A 1 212 ? -9.457 -7.929 87.124 1.00 16.63 212 LEU A N 1
ATOM 1561 C CA . LEU A 1 212 ? -10.384 -8.227 86.034 1.00 17.06 212 LEU A CA 1
ATOM 1562 C C . LEU A 1 212 ? -11.471 -9.206 86.444 1.00 20.02 212 LEU A C 1
ATOM 1563 O O . LEU A 1 212 ? -12.306 -9.542 85.606 1.00 19.40 212 LEU A O 1
ATOM 1568 N N . PHE A 1 213 ? -11.508 -9.628 87.721 1.00 19.95 213 PHE A N 1
ATOM 1569 C CA . PHE A 1 213 ? -12.632 -10.453 88.193 1.00 20.69 213 PHE A CA 1
ATOM 1570 C C . PHE A 1 213 ? -13.761 -9.595 88.828 1.00 19.61 213 PHE A C 1
ATOM 1571 O O . PHE A 1 213 ? -14.731 -10.139 89.356 1.00 21.11 213 PHE A O 1
ATOM 1579 N N . HIS A 1 214 ? -13.642 -8.263 88.759 1.00 19.07 214 HIS A N 1
ATOM 1580 C CA . HIS A 1 214 ? -14.753 -7.337 89.165 1.00 19.25 214 HIS A CA 1
ATOM 1581 C C . HIS A 1 214 ? -15.153 -6.546 87.897 1.00 19.11 214 HIS A C 1
ATOM 1582 O O . HIS A 1 214 ? -14.311 -6.378 86.982 1.00 16.36 214 HIS A O 1
ATOM 1589 N N . VAL A 1 215 ? -16.406 -6.098 87.786 1.00 18.23 215 VAL A N 1
ATOM 1590 C CA . VAL A 1 215 ? -16.859 -5.472 86.521 1.00 17.54 215 VAL A CA 1
ATOM 1591 C C . VAL A 1 215 ? -16.212 -4.160 86.182 1.00 17.50 215 VAL A C 1
ATOM 1592 O O . VAL A 1 215 ? -16.280 -3.775 85.040 1.00 17.55 215 VAL A O 1
ATOM 1596 N N . HIS A 1 216 ? -15.641 -3.419 87.145 1.00 15.37 216 HIS A N 1
ATOM 1597 C CA . HIS A 1 216 ? -15.066 -2.108 86.776 1.00 14.26 216 HIS A CA 1
ATOM 1598 C C . HIS A 1 216 ? -13.857 -2.322 85.825 1.00 18.32 216 HIS A C 1
ATOM 1599 O O . HIS A 1 216 ? -13.830 -1.819 84.682 1.00 16.54 216 HIS A O 1
ATOM 1606 N N . GLY A 1 217 ? -12.847 -3.049 86.286 1.00 18.69 217 GLY A N 1
ATOM 1607 C CA . GLY A 1 217 ? -11.693 -3.277 85.405 1.00 17.95 217 GLY A CA 1
ATOM 1608 C C . GLY A 1 217 ? -12.084 -4.086 84.183 1.00 16.35 217 GLY A C 1
ATOM 1609 O O . GLY A 1 217 ? -11.617 -3.814 83.063 1.00 15.62 217 GLY A O 1
ATOM 1610 N N . LEU A 1 218 ? -12.961 -5.078 84.361 1.00 16.34 218 LEU A N 1
ATOM 1611 C CA . LEU A 1 218 ? -13.351 -5.932 83.230 1.00 15.88 218 LEU A CA 1
ATOM 1612 C C . LEU A 1 218 ? -14.109 -5.168 82.139 1.00 15.76 218 LEU A C 1
ATOM 1613 O O . LEU A 1 218 ? -13.741 -5.251 80.967 1.00 14.21 218 LEU A O 1
ATOM 1618 N N . LEU A 1 219 ? -15.203 -4.470 82.506 1.00 16.44 219 LEU A N 1
ATOM 1619 C CA . LEU A 1 219 ? -16.033 -3.770 81.491 1.00 15.21 219 LEU A CA 1
ATOM 1620 C C . LEU A 1 219 ? -15.405 -2.495 80.974 1.00 14.26 219 LEU A C 1
ATOM 1621 O O . LEU A 1 219 ? -15.403 -2.232 79.770 1.00 16.52 219 LEU A O 1
ATOM 1626 N N . ALA A 1 220 ? -14.900 -1.643 81.861 1.00 15.30 220 ALA A N 1
ATOM 1627 C CA . ALA A 1 220 ? -14.421 -0.339 81.402 1.00 15.09 220 ALA A CA 1
ATOM 1628 C C . ALA A 1 220 ? -13.013 -0.415 80.879 1.00 17.32 220 ALA A C 1
ATOM 1629 O O . ALA A 1 220 ? -12.736 0.041 79.769 1.00 18.42 220 ALA A O 1
ATOM 1631 N N . GLY A 1 221 ? -12.101 -0.921 81.706 1.00 17.56 221 GLY A N 1
ATOM 1632 C CA . GLY A 1 221 ? -10.703 -0.969 81.258 1.00 17.63 221 GLY A CA 1
ATOM 1633 C C . GLY A 1 221 ? -10.472 -1.922 80.072 1.00 18.29 221 GLY A C 1
ATOM 1634 O O . GLY A 1 221 ? -9.856 -1.536 79.083 1.00 18.62 221 GLY A O 1
ATOM 1635 N N . LEU A 1 222 ? -10.966 -3.155 80.178 1.00 13.12 222 LEU A N 1
ATOM 1636 C CA . LEU A 1 222 ? -10.639 -4.180 79.182 1.00 13.43 222 LEU A CA 1
ATOM 1637 C C . LEU A 1 222 ? -11.652 -4.206 78.030 1.00 15.55 222 LEU A C 1
ATOM 1638 O O . LEU A 1 222 ? -11.312 -3.925 76.871 1.00 14.30 222 LEU A O 1
ATOM 1643 N N . LEU A 1 223 ? -12.909 -4.538 78.326 1.00 14.01 223 LEU A N 1
ATOM 1644 C CA . LEU A 1 223 ? -13.800 -4.879 77.217 1.00 14.43 223 LEU A CA 1
ATOM 1645 C C . LEU A 1 223 ? -14.184 -3.650 76.408 1.00 14.28 223 LEU A C 1
ATOM 1646 O O . LEU A 1 223 ? -14.376 -3.765 75.200 1.00 15.63 223 LEU A O 1
ATOM 1651 N N . SER A 1 224 ? -14.375 -2.497 77.053 1.00 13.02 224 SER A N 1
ATOM 1652 C CA . SER A 1 224 ? -14.802 -1.317 76.272 1.00 12.77 224 SER A CA 1
ATOM 1653 C C . SER A 1 224 ? -13.641 -0.829 75.366 1.00 14.26 224 SER A C 1
ATOM 1654 O O . SER A 1 224 ? -13.878 -0.307 74.242 1.00 16.25 224 SER A O 1
ATOM 1657 N N . SER A 1 225 ? -12.417 -0.968 75.876 1.00 13.20 225 SER A N 1
ATOM 1658 C CA . SER A 1 225 ? -11.233 -0.653 75.022 1.00 14.66 225 SER A CA 1
ATOM 1659 C C . SER A 1 225 ? -11.213 -1.553 73.794 1.00 14.50 225 SER A C 1
ATOM 1660 O O . SER A 1 225 ? -11.059 -1.091 72.663 1.00 16.17 225 SER A O 1
ATOM 1663 N N . LEU A 1 226 ? -11.324 -2.848 74.013 1.00 13.41 226 LEU A N 1
ATOM 1664 C CA . LEU A 1 226 ? -11.244 -3.789 72.879 1.00 12.83 226 LEU A CA 1
ATOM 1665 C C . LEU A 1 226 ? -12.401 -3.522 71.923 1.00 16.38 226 LEU A C 1
ATOM 1666 O O . LEU A 1 226 ? -12.261 -3.576 70.699 1.00 16.17 226 LEU A O 1
ATOM 1671 N N . GLY A 1 227 ? -13.560 -3.216 72.492 1.00 15.87 227 GLY A N 1
ATOM 1672 C CA . GLY A 1 227 ? -14.721 -2.925 71.646 1.00 15.21 227 GLY A CA 1
ATOM 1673 C C . GLY A 1 227 ? -14.621 -1.647 70.836 1.00 16.56 227 GLY A C 1
ATOM 1674 O O . GLY A 1 227 ? -15.464 -1.441 69.934 1.00 15.94 227 GLY A O 1
ATOM 1675 N N . ALA A 1 228 ? -13.667 -0.747 71.181 1.00 16.65 228 ALA A N 1
ATOM 1676 C CA . ALA A 1 228 ? -13.425 0.433 70.351 1.00 16.98 228 ALA A CA 1
ATOM 1677 C C . ALA A 1 228 ? -12.296 0.268 69.323 1.00 18.08 228 ALA A C 1
ATOM 1678 O O . ALA A 1 228 ? -11.977 1.244 68.599 1.00 17.94 228 ALA A O 1
ATOM 1680 N N . GLY A 1 229 ? -11.637 -0.887 69.332 1.00 14.04 229 GLY A N 1
ATOM 1681 C CA . GLY A 1 229 ? -10.400 -1.100 68.543 1.00 13.96 229 GLY A CA 1
ATOM 1682 C C . GLY A 1 229 ? -9.197 -0.434 69.211 1.00 16.60 229 GLY A C 1
ATOM 1683 O O . GLY A 1 229 ? -8.127 -0.254 68.589 1.00 16.31 229 GLY A O 1
ATOM 1684 N N . ALA A 1 230 ? -9.377 -0.060 70.480 1.00 15.27 230 ALA A N 1
ATOM 1685 C CA . ALA A 1 230 ? -8.311 0.577 71.297 1.00 16.03 230 ALA A CA 1
ATOM 1686 C C . ALA A 1 230 ? -7.368 -0.500 71.849 1.00 15.26 230 ALA A C 1
ATOM 1687 O O . ALA A 1 230 ? -7.567 -1.713 71.617 1.00 16.67 230 ALA A O 1
ATOM 1689 N N . ALA A 1 231 ? -6.359 -0.070 72.617 1.00 14.45 231 ALA A N 1
ATOM 1690 C CA . ALA A 1 231 ? -5.398 -1.011 73.213 1.00 14.62 231 ALA A CA 1
ATOM 1691 C C . ALA A 1 231 ? -5.420 -0.994 74.743 1.00 13.68 231 ALA A C 1
ATOM 1692 O O . ALA A 1 231 ? -5.740 0.029 75.384 1.00 13.98 231 ALA A O 1
ATOM 1694 N N . VAL A 1 232 ? -5.061 -2.137 75.285 1.00 12.87 232 VAL A N 1
ATOM 1695 C CA . VAL A 1 232 ? -4.988 -2.378 76.720 1.00 14.51 232 VAL A CA 1
ATOM 1696 C C . VAL A 1 232 ? -3.629 -2.930 77.066 1.00 14.49 232 VAL A C 1
ATOM 1697 O O . VAL A 1 232 ? -3.184 -3.834 76.396 1.00 15.45 232 VAL A O 1
ATOM 1701 N N . THR A 1 233 ? -3.008 -2.438 78.140 1.00 12.63 233 THR A N 1
ATOM 1702 C CA . THR A 1 233 ? -1.741 -3.023 78.616 1.00 14.41 233 THR A CA 1
ATOM 1703 C C . THR A 1 233 ? -1.938 -3.601 79.997 1.00 14.89 233 THR A C 1
ATOM 1704 O O . THR A 1 233 ? -2.514 -2.950 80.868 1.00 15.74 233 THR A O 1
ATOM 1708 N N . LEU A 1 234 ? -1.498 -4.833 80.205 1.00 13.70 234 LEU A N 1
ATOM 1709 C CA . LEU A 1 234 ? -1.506 -5.450 81.529 1.00 14.74 234 LEU A CA 1
ATOM 1710 C C . LEU A 1 234 ? -0.112 -5.284 82.141 1.00 14.93 234 LEU A C 1
ATOM 1711 O O . LEU A 1 234 ? 0.899 -5.547 81.464 1.00 16.25 234 LEU A O 1
ATOM 1716 N N . PRO A 1 235 ? -0.050 -4.871 83.395 1.00 14.88 235 PRO A N 1
ATOM 1717 C CA . PRO A 1 235 ? 1.270 -4.849 84.091 1.00 17.89 235 PRO A CA 1
ATOM 1718 C C . PRO A 1 235 ? 1.969 -6.232 84.113 1.00 18.62 235 PRO A C 1
ATOM 1719 O O . PRO A 1 235 ? 1.357 -7.316 84.176 1.00 18.64 235 PRO A O 1
ATOM 1723 N N . ALA A 1 236 ? 3.301 -6.181 84.052 1.00 19.04 236 ALA A N 1
ATOM 1724 C CA . ALA A 1 236 ? 4.115 -7.396 83.982 1.00 21.57 236 ALA A CA 1
ATOM 1725 C C . ALA A 1 236 ? 3.801 -8.371 85.087 1.00 25.93 236 ALA A C 1
ATOM 1726 O O . ALA A 1 236 ? 3.851 -9.594 84.905 1.00 29.76 236 ALA A O 1
ATOM 1728 N N . ALA A 1 237 ? 3.454 -7.851 86.244 1.00 25.18 237 ALA A N 1
ATOM 1729 C CA . ALA A 1 237 ? 3.270 -8.743 87.366 1.00 28.03 237 ALA A CA 1
ATOM 1730 C C . ALA A 1 237 ? 1.811 -9.122 87.646 1.00 27.41 237 ALA A C 1
ATOM 1731 O O . ALA A 1 237 ? 1.554 -9.719 88.696 1.00 27.06 237 ALA A O 1
ATOM 1733 N N . GLY A 1 238 ? 0.886 -8.775 86.745 1.00 21.68 238 GLY A N 1
ATOM 1734 C CA . GLY A 1 238 ? -0.482 -9.252 86.841 1.00 21.74 238 GLY A CA 1
ATOM 1735 C C . GLY A 1 238 ? -1.370 -8.564 87.863 1.00 23.76 238 GLY A C 1
ATOM 1736 O O . GLY A 1 238 ? -2.494 -9.077 88.175 1.00 22.54 238 GLY A O 1
ATOM 1737 N N . ARG A 1 239 ? -0.880 -7.435 88.389 1.00 23.06 239 ARG A N 1
ATOM 1738 C CA . ARG A 1 239 ? -1.622 -6.601 89.343 1.00 26.53 239 ARG A CA 1
ATOM 1739 C C . ARG A 1 239 ? -1.072 -5.175 89.331 1.00 23.27 239 ARG A C 1
ATOM 1740 O O . ARG A 1 239 ? 0.023 -4.928 88.836 1.00 22.72 239 ARG A O 1
ATOM 1748 N N . PHE A 1 240 ? -1.828 -4.238 89.884 1.00 20.91 240 PHE A N 1
ATOM 1749 C CA . PHE A 1 240 ? -1.383 -2.848 89.941 1.00 18.23 240 PHE A CA 1
ATOM 1750 C C . PHE A 1 240 ? -0.092 -2.723 90.718 1.00 19.18 240 PHE A C 1
ATOM 1751 O O . PHE A 1 240 ? 0.049 -3.341 91.780 1.00 19.95 240 PHE A O 1
ATOM 1759 N N . SER A 1 241 ? 0.844 -1.934 90.195 1.00 18.78 241 SER A N 1
ATOM 1760 C CA . SER A 1 241 ? 2.057 -1.546 90.924 1.00 22.27 241 SER A CA 1
ATOM 1761 C C . SER A 1 241 ? 2.220 -0.042 90.848 1.00 19.97 241 SER A C 1
ATOM 1762 O O . SER A 1 241 ? 2.223 0.496 89.750 1.00 20.91 241 SER A O 1
ATOM 1765 N N . ALA A 1 242 ? 2.340 0.651 91.968 1.00 22.25 242 ALA A N 1
ATOM 1766 C CA . ALA A 1 242 ? 2.503 2.108 91.857 1.00 23.18 242 ALA A CA 1
ATOM 1767 C C . ALA A 1 242 ? 3.838 2.476 91.168 1.00 22.22 242 ALA A C 1
ATOM 1768 O O . ALA A 1 242 ? 3.974 3.517 90.509 1.00 22.22 242 ALA A O 1
ATOM 1770 N N . THR A 1 243 ? 4.827 1.607 91.295 1.00 22.97 243 THR A N 1
ATOM 1771 C CA . THR A 1 243 ? 6.141 1.952 90.755 1.00 20.59 243 THR A CA 1
ATOM 1772 C C . THR A 1 243 ? 6.205 1.762 89.249 1.00 22.96 243 THR A C 1
ATOM 1773 O O . THR A 1 243 ? 6.966 2.454 88.587 1.00 24.38 243 THR A O 1
ATOM 1777 N N . THR A 1 244 ? 5.453 0.821 88.680 1.00 20.20 244 THR A N 1
ATOM 1778 C CA . THR A 1 244 ? 5.561 0.640 87.233 1.00 21.10 244 THR A CA 1
ATOM 1779 C C . THR A 1 244 ? 4.443 1.317 86.444 1.00 19.68 244 THR A C 1
ATOM 1780 O O . THR A 1 244 ? 4.471 1.288 85.222 1.00 18.24 244 THR A O 1
ATOM 1784 N N . PHE A 1 245 ? 3.467 1.895 87.152 1.00 18.59 245 PHE A N 1
ATOM 1785 C CA . PHE A 1 245 ? 2.266 2.472 86.496 1.00 17.59 245 PHE A CA 1
ATOM 1786 C C . PHE A 1 245 ? 2.620 3.501 85.433 1.00 17.51 245 PHE A C 1
ATOM 1787 O O . PHE A 1 245 ? 2.229 3.347 84.263 1.00 18.73 245 PHE A O 1
ATOM 1795 N N . TRP A 1 246 ? 3.321 4.580 85.817 1.00 14.80 246 TRP A N 1
ATOM 1796 C CA . TRP A 1 246 ? 3.575 5.632 84.859 1.00 16.63 246 TRP A CA 1
ATOM 1797 C C . TRP A 1 246 ? 4.577 5.204 83.799 1.00 16.79 246 TRP A C 1
ATOM 1798 O O . TRP A 1 246 ? 4.409 5.598 82.660 1.00 17.84 246 TRP A O 1
ATOM 1809 N N . PRO A 1 247 ? 5.602 4.409 84.168 1.00 18.62 247 PRO A N 1
ATOM 1810 C CA . PRO A 1 247 ? 6.429 3.907 83.045 1.00 20.80 247 PRO A CA 1
ATOM 1811 C C . PRO A 1 247 ? 5.645 3.124 81.982 1.00 20.84 247 PRO A C 1
ATOM 1812 O O . PRO A 1 247 ? 5.923 3.285 80.779 1.00 20.14 247 PRO A O 1
ATOM 1816 N N . ASP A 1 248 ? 4.694 2.295 82.419 1.00 19.34 248 ASP A N 1
ATOM 1817 C CA . ASP A 1 248 ? 3.828 1.578 81.473 1.00 18.36 248 ASP A CA 1
ATOM 1818 C C . ASP A 1 248 ? 2.914 2.519 80.696 1.00 17.88 248 ASP A C 1
ATOM 1819 O O . ASP A 1 248 ? 2.716 2.327 79.488 1.00 17.16 248 ASP A O 1
ATOM 1824 N N . MET A 1 249 ? 2.343 3.507 81.384 1.00 15.86 249 MET A N 1
ATOM 1825 C CA . MET A 1 249 ? 1.444 4.453 80.716 1.00 17.37 249 MET A CA 1
ATOM 1826 C C . MET A 1 249 ? 2.214 5.195 79.625 1.00 19.21 249 MET A C 1
ATOM 1827 O O . MET A 1 249 ? 1.663 5.478 78.559 1.00 17.81 249 MET A O 1
ATOM 1832 N N . LYS A 1 250 ? 3.476 5.572 79.919 1.00 16.03 250 LYS A N 1
ATOM 1833 C CA . LYS A 1 250 ? 4.247 6.272 78.883 1.00 16.23 250 LYS A CA 1
ATOM 1834 C C . LYS A 1 250 ? 4.623 5.361 77.741 1.00 16.23 250 LYS A C 1
ATOM 1835 O O . LYS A 1 250 ? 4.395 5.690 76.565 1.00 19.23 250 LYS A O 1
ATOM 1841 N N . LYS A 1 251 ? 5.206 4.209 78.084 1.00 16.63 251 LYS A N 1
ATOM 1842 C CA . LYS A 1 251 ? 5.787 3.354 77.075 1.00 17.47 251 LYS A CA 1
ATOM 1843 C C . LYS A 1 251 ? 4.734 2.859 76.078 1.00 19.42 251 LYS A C 1
ATOM 1844 O O . LYS A 1 251 ? 5.007 2.678 74.917 1.00 17.36 251 LYS A O 1
ATOM 1850 N N . TYR A 1 252 ? 3.518 2.620 76.579 1.00 16.66 252 TYR A N 1
ATOM 1851 C CA . TYR A 1 252 ? 2.473 2.104 75.717 1.00 15.14 252 TYR A CA 1
ATOM 1852 C C . TYR A 1 252 ? 1.460 3.171 75.319 1.00 18.19 252 TYR A C 1
ATOM 1853 O O . TYR A 1 252 ? 0.354 2.824 74.899 1.00 21.08 252 TYR A O 1
ATOM 1862 N N . ASN A 1 253 ? 1.868 4.434 75.364 1.00 16.73 253 ASN A N 1
ATOM 1863 C CA . ASN A 1 253 ? 1.124 5.541 74.706 1.00 19.11 253 ASN A CA 1
ATOM 1864 C C . ASN A 1 253 ? -0.294 5.694 75.251 1.00 16.71 253 ASN A C 1
ATOM 1865 O O . ASN A 1 253 ? -1.225 5.942 74.493 1.00 15.56 253 ASN A O 1
ATOM 1870 N N . ALA A 1 254 ? -0.436 5.524 76.541 1.00 16.64 254 ALA A N 1
ATOM 1871 C CA . ALA A 1 254 ? -1.782 5.610 77.162 1.00 17.68 254 ALA A CA 1
ATOM 1872 C C . ALA A 1 254 ? -2.400 6.988 76.988 1.00 19.35 254 ALA A C 1
ATOM 1873 O O . ALA A 1 254 ? -1.702 8.018 76.964 1.00 17.97 254 ALA A O 1
ATOM 1875 N N . THR A 1 255 ? -3.734 6.983 76.874 1.00 16.19 255 THR A N 1
ATOM 1876 C CA . THR A 1 255 ? -4.496 8.207 76.697 1.00 16.14 255 THR A CA 1
ATOM 1877 C C . THR A 1 255 ? -5.503 8.393 77.829 1.00 15.82 255 THR A C 1
ATOM 1878 O O . THR A 1 255 ? -6.152 9.447 77.895 1.00 16.65 255 THR A O 1
ATOM 1882 N N . TRP A 1 256 ? -5.676 7.363 78.659 1.00 14.95 256 TRP A N 1
ATOM 1883 C CA . TRP A 1 256 ? -6.613 7.498 79.801 1.00 14.81 256 TRP A CA 1
ATOM 1884 C C . TRP A 1 256 ? -6.340 6.353 80.773 1.00 16.99 256 TRP A C 1
ATOM 1885 O O . TRP A 1 256 ? -5.643 5.375 80.403 1.00 16.69 256 TRP A O 1
ATOM 1896 N N . TYR A 1 257 ? -6.936 6.406 81.983 1.00 15.24 257 TYR A N 1
ATOM 1897 C CA . TYR A 1 257 ? -7.051 5.213 82.812 1.00 14.34 257 TYR A CA 1
ATOM 1898 C C . TYR A 1 257 ? -8.286 5.377 83.718 1.00 13.84 257 TYR A C 1
ATOM 1899 O O . TYR A 1 257 ? -8.841 6.488 83.849 1.00 15.28 257 TYR A O 1
ATOM 1908 N N . THR A 1 258 ? -8.687 4.263 84.296 1.00 14.41 258 THR A N 1
ATOM 1909 C CA . THR A 1 258 ? -9.810 4.272 85.231 1.00 13.72 258 THR A CA 1
ATOM 1910 C C . THR A 1 258 ? -9.381 3.542 86.489 1.00 16.28 258 THR A C 1
ATOM 1911 O O . THR A 1 258 ? -8.634 2.518 86.424 1.00 17.90 258 THR A O 1
ATOM 1915 N N . ALA A 1 259 ? -9.831 4.039 87.649 1.00 16.26 259 ALA A N 1
ATOM 1916 C CA . ALA A 1 259 ? -9.461 3.394 88.893 1.00 15.85 259 ALA A CA 1
ATOM 1917 C C . ALA A 1 259 ? -10.495 3.737 89.929 1.00 16.86 259 ALA A C 1
ATOM 1918 O O . ALA A 1 259 ? -11.384 4.569 89.688 1.00 16.01 259 ALA A O 1
ATOM 1920 N N . VAL A 1 260 ? -10.388 3.108 91.079 1.00 15.87 260 VAL A N 1
ATOM 1921 C CA . VAL A 1 260 ? -11.260 3.467 92.221 1.00 16.62 260 VAL A CA 1
ATOM 1922 C C . VAL A 1 260 ? -10.529 4.512 93.114 1.00 19.63 260 VAL A C 1
ATOM 1923 O O . VAL A 1 260 ? -9.283 4.618 93.070 1.00 18.36 260 VAL A O 1
ATOM 1927 N N . PRO A 1 261 ? -11.265 5.258 93.945 1.00 19.07 261 PRO A N 1
ATOM 1928 C CA . PRO A 1 261 ? -10.588 6.299 94.743 1.00 18.51 261 PRO A CA 1
ATOM 1929 C C . PRO A 1 261 ? -9.377 5.803 95.572 1.00 19.49 261 PRO A C 1
ATOM 1930 O O . PRO A 1 261 ? -8.384 6.528 95.638 1.00 19.98 261 PRO A O 1
ATOM 1934 N N . THR A 1 262 ? -9.409 4.611 96.159 1.00 19.67 262 THR A N 1
ATOM 1935 C CA . THR A 1 262 ? -8.247 4.213 96.973 1.00 19.52 262 THR A CA 1
ATOM 1936 C C . THR A 1 262 ? -6.979 4.025 96.095 1.00 20.50 262 THR A C 1
ATOM 1937 O O . THR A 1 262 ? -5.841 4.331 96.521 1.00 19.45 262 THR A O 1
ATOM 1941 N N . ILE A 1 263 ? -7.181 3.564 94.857 1.00 17.74 263 ILE A N 1
ATOM 1942 C CA . ILE A 1 263 ? -6.038 3.437 93.956 1.00 21.66 263 ILE A CA 1
ATOM 1943 C C . ILE A 1 263 ? -5.553 4.813 93.479 1.00 21.29 263 ILE A C 1
ATOM 1944 O O . ILE A 1 263 ? -4.323 5.071 93.448 1.00 21.04 263 ILE A O 1
ATOM 1949 N N . HIS A 1 264 ? -6.477 5.715 93.130 1.00 17.98 264 HIS A N 1
ATOM 1950 C CA . HIS A 1 264 ? -6.070 7.083 92.808 1.00 17.15 264 HIS A CA 1
ATOM 1951 C C . HIS A 1 264 ? -5.246 7.702 93.975 1.00 20.58 264 HIS A C 1
ATOM 1952 O O . HIS A 1 264 ? -4.269 8.409 93.743 1.00 19.84 264 HIS A O 1
ATOM 1959 N N . GLN A 1 265 ? -5.654 7.439 95.216 1.00 18.59 265 GLN A N 1
ATOM 1960 C CA . GLN A 1 265 ? -4.893 7.981 96.378 1.00 21.34 265 GLN A CA 1
ATOM 1961 C C . GLN A 1 265 ? -3.481 7.404 96.438 1.00 22.34 265 GLN A C 1
ATOM 1962 O O . GLN A 1 265 ? -2.518 8.146 96.753 1.00 22.80 265 GLN A O 1
ATOM 1968 N N . ILE A 1 266 ? -3.349 6.113 96.172 1.00 22.01 266 ILE A N 1
ATOM 1969 C CA . ILE A 1 266 ? -1.982 5.533 96.117 1.00 22.41 266 ILE A CA 1
ATOM 1970 C C . ILE A 1 266 ? -1.105 6.159 95.010 1.00 22.61 266 ILE A C 1
ATOM 1971 O O . ILE A 1 266 ? 0.105 6.432 95.221 1.00 20.26 266 ILE A O 1
ATOM 1976 N N . ILE A 1 267 ? -1.706 6.400 93.839 1.00 20.32 267 ILE A N 1
ATOM 1977 C CA . ILE A 1 267 ? -1.013 7.039 92.706 1.00 18.93 267 ILE A CA 1
ATOM 1978 C C . ILE A 1 267 ? -0.612 8.462 93.075 1.00 20.59 267 ILE A C 1
ATOM 1979 O O . ILE A 1 267 ? 0.488 8.931 92.739 1.00 20.98 267 ILE A O 1
ATOM 1984 N N . LEU A 1 268 ? -1.498 9.159 93.793 1.00 20.44 268 LEU A N 1
ATOM 1985 C CA . LEU A 1 268 ? -1.161 10.527 94.271 1.00 20.09 268 LEU A CA 1
ATOM 1986 C C . LEU A 1 268 ? -0.032 10.521 95.297 1.00 23.54 268 LEU A C 1
ATOM 1987 O O . LEU A 1 268 ? 0.869 11.376 95.238 1.00 25.30 268 LEU A O 1
ATOM 1992 N N . ASP A 1 269 ? -0.072 9.567 96.214 1.00 21.66 269 ASP A N 1
ATOM 1993 C CA . ASP A 1 269 ? 1.013 9.425 97.202 1.00 24.08 269 ASP A CA 1
ATOM 1994 C C . ASP A 1 269 ? 2.364 9.220 96.477 1.00 27.42 269 ASP A C 1
ATOM 1995 O O . ASP A 1 269 ? 3.430 9.791 96.876 1.00 28.43 269 ASP A O 1
ATOM 2000 N N . ARG A 1 270 ? 2.345 8.345 95.474 1.00 24.40 270 ARG A N 1
ATOM 2001 C CA . ARG A 1 270 ? 3.562 8.062 94.712 1.00 24.10 270 ARG A CA 1
ATOM 2002 C C . ARG A 1 270 ? 4.044 9.337 93.997 1.00 26.33 270 ARG A C 1
ATOM 2003 O O . ARG A 1 270 ? 5.275 9.618 93.886 1.00 25.70 270 ARG A O 1
ATOM 2011 N N . HIS A 1 271 ? 3.091 10.132 93.508 1.00 23.30 271 HIS A N 1
ATOM 2012 C CA . HIS A 1 271 ? 3.466 11.367 92.848 1.00 23.34 271 HIS A CA 1
ATOM 2013 C C . HIS A 1 271 ? 4.103 12.305 93.866 1.00 27.98 271 HIS A C 1
ATOM 2014 O O . HIS A 1 271 ? 5.006 13.072 93.501 1.00 30.09 271 HIS A O 1
ATOM 2021 N N . ALA A 1 272 ? 3.645 12.251 95.112 1.00 24.87 272 ALA A N 1
ATOM 2022 C CA . ALA A 1 272 ? 4.221 13.150 96.122 1.00 29.66 272 ALA A CA 1
ATOM 2023 C C . ALA A 1 272 ? 5.650 12.716 96.481 1.00 32.18 272 ALA A C 1
ATOM 2024 O O . ALA A 1 272 ? 6.513 13.568 96.707 1.00 33.62 272 ALA A O 1
ATOM 2026 N N . SER A 1 273 ? 5.891 11.410 96.570 1.00 29.69 273 SER A N 1
ATOM 2027 C CA . SER A 1 273 ? 7.228 10.977 97.015 1.00 31.62 273 SER A CA 1
ATOM 2028 C C . SER A 1 273 ? 8.223 10.790 95.861 1.00 33.87 273 SER A C 1
ATOM 2029 O O . SER A 1 273 ? 9.445 10.968 96.026 1.00 31.00 273 SER A O 1
ATOM 2032 N N . HIS A 1 274 ? 7.712 10.428 94.688 1.00 31.01 274 HIS A N 1
ATOM 2033 C CA A HIS A 1 274 ? 8.544 10.180 93.517 0.53 31.88 274 HIS A CA 1
ATOM 2034 C CA B HIS A 1 274 ? 8.553 10.193 93.545 0.47 31.54 274 HIS A CA 1
ATOM 2035 C C . HIS A 1 274 ? 7.883 10.735 92.275 1.00 32.18 274 HIS A C 1
ATOM 2036 O O . HIS A 1 274 ? 7.416 9.967 91.424 1.00 33.93 274 HIS A O 1
ATOM 2049 N N . PRO A 1 275 ? 7.823 12.074 92.141 1.00 31.57 275 PRO A N 1
ATOM 2050 C CA . PRO A 1 275 ? 7.259 12.612 90.898 1.00 32.42 275 PRO A CA 1
ATOM 2051 C C . PRO A 1 275 ? 8.028 12.157 89.679 1.00 35.72 275 PRO A C 1
ATOM 2052 O O . PRO A 1 275 ? 9.260 12.036 89.739 1.00 36.22 275 PRO A O 1
ATOM 2056 N N . GLU A 1 276 ? 7.315 11.848 88.605 1.00 34.25 276 GLU A N 1
ATOM 2057 C CA . GLU A 1 276 ? 7.961 11.591 87.333 1.00 37.42 276 GLU A CA 1
ATOM 2058 C C . GLU A 1 276 ? 8.511 12.902 86.798 1.00 41.42 276 GLU A C 1
ATOM 2059 O O . GLU A 1 276 ? 7.958 13.973 87.099 1.00 41.76 276 GLU A O 1
ATOM 2065 N N . THR A 1 277 ? 9.594 12.830 86.024 1.00 42.77 277 THR A N 1
ATOM 2066 C CA . THR A 1 277 ? 10.150 14.034 85.421 1.00 46.54 277 THR A CA 1
ATOM 2067 C C . THR A 1 277 ? 9.186 14.567 84.362 1.00 47.50 277 THR A C 1
ATOM 2068 O O . THR A 1 277 ? 9.042 15.781 84.215 1.00 47.46 277 THR A O 1
ATOM 2072 N N . GLU A 1 278 ? 8.479 13.679 83.659 1.00 46.58 278 GLU A N 1
ATOM 2073 C CA . GLU A 1 278 ? 7.356 14.143 82.832 1.00 46.54 278 GLU A CA 1
ATOM 2074 C C . GLU A 1 278 ? 6.210 13.108 82.763 1.00 40.39 278 GLU A C 1
ATOM 2075 O O . GLU A 1 278 ? 6.443 11.903 82.777 1.00 40.64 278 GLU A O 1
ATOM 2081 N N . TYR A 1 279 ? 4.982 13.605 82.663 1.00 35.33 279 TYR A N 1
ATOM 2082 C CA . TYR A 1 279 ? 3.790 12.745 82.574 1.00 29.62 279 TYR A CA 1
ATOM 2083 C C . TYR A 1 279 ? 3.207 12.799 81.196 1.00 30.15 279 TYR A C 1
ATOM 2084 O O . TYR A 1 279 ? 3.298 13.824 80.538 1.00 33.14 279 TYR A O 1
ATOM 2093 N N . PRO A 1 280 ? 2.571 11.709 80.755 1.00 27.06 280 PRO A N 1
ATOM 2094 C CA . PRO A 1 280 ? 1.892 11.789 79.464 1.00 28.50 280 PRO A CA 1
ATOM 2095 C C . PRO A 1 280 ? 0.656 12.695 79.557 1.00 29.14 280 PRO A C 1
ATOM 2096 O O . PRO A 1 280 ? 0.106 12.869 80.652 1.00 28.63 280 PRO A O 1
ATOM 2100 N N . LYS A 1 281 ? 0.260 13.310 78.442 1.00 29.82 281 LYS A N 1
ATOM 2101 C CA . LYS A 1 281 ? -0.966 14.113 78.399 1.00 31.38 281 LYS A CA 1
ATOM 2102 C C . LYS A 1 281 ? -2.160 13.210 78.168 1.00 27.96 281 LYS A C 1
ATOM 2103 O O . LYS A 1 281 ? -2.355 12.761 77.059 1.00 33.69 281 LYS A O 1
ATOM 2109 N N . LEU A 1 282 ? -2.973 12.972 79.185 1.00 20.49 282 LEU A N 1
ATOM 2110 C CA . LEU A 1 282 ? -4.129 12.054 79.014 1.00 18.46 282 LEU A CA 1
ATOM 2111 C C . LEU A 1 282 ? -5.365 12.843 78.573 1.00 21.32 282 LEU A C 1
ATOM 2112 O O . LEU A 1 282 ? -5.512 14.028 78.912 1.00 22.05 282 LEU A O 1
ATOM 2117 N N . ARG A 1 283 ? -6.258 12.193 77.839 1.00 18.37 283 ARG A N 1
ATOM 2118 C CA . ARG A 1 283 ? -7.546 12.750 77.508 1.00 18.45 283 ARG A CA 1
ATOM 2119 C C . ARG A 1 283 ? -8.406 12.942 78.764 1.00 19.96 283 ARG A C 1
ATOM 2120 O O . ARG A 1 283 ? -9.093 13.953 78.905 1.00 20.46 283 ARG A O 1
ATOM 2128 N N . PHE A 1 284 ? -8.368 11.970 79.657 1.00 18.22 284 PHE A N 1
ATOM 2129 C CA . PHE A 1 284 ? -9.139 12.044 80.909 1.00 17.84 284 PHE A CA 1
ATOM 2130 C C . PHE A 1 284 ? -8.656 10.976 81.864 1.00 17.50 284 PHE A C 1
ATOM 2131 O O . PHE A 1 284 ? -7.964 10.014 81.490 1.00 16.36 284 PHE A O 1
ATOM 2139 N N . ILE A 1 285 ? -9.048 11.135 83.117 1.00 14.85 285 ILE A N 1
ATOM 2140 C CA . ILE A 1 285 ? -8.794 10.145 84.147 1.00 14.96 285 ILE A CA 1
ATOM 2141 C C . ILE A 1 285 ? -10.170 9.826 84.707 1.00 16.60 285 ILE A C 1
ATOM 2142 O O . ILE A 1 285 ? -10.929 10.740 84.936 1.00 14.91 285 ILE A O 1
ATOM 2147 N N . ARG A 1 286 ? -10.478 8.543 84.877 1.00 13.17 286 ARG A N 1
ATOM 2148 C CA . ARG A 1 286 ? -11.800 8.177 85.350 1.00 14.98 286 ARG A CA 1
ATOM 2149 C C . ARG A 1 286 ? -11.769 7.596 86.769 1.00 13.86 286 ARG A C 1
ATOM 2150 O O . ARG A 1 286 ? -10.802 6.906 87.149 1.00 15.10 286 ARG A O 1
ATOM 2158 N N . SER A 1 287 ? -12.837 7.879 87.555 1.00 14.63 287 SER A N 1
ATOM 2159 C CA . SER A 1 287 ? -12.977 7.278 88.868 1.00 14.98 287 SER A CA 1
ATOM 2160 C C . SER A 1 287 ? -14.371 6.666 88.991 1.00 15.95 287 SER A C 1
ATOM 2161 O O . SER A 1 287 ? -15.288 7.222 88.452 1.00 15.95 287 SER A O 1
ATOM 2164 N N . CYS A 1 288 ? -14.505 5.509 89.630 1.00 13.78 288 CYS A N 1
ATOM 2165 C CA . CYS A 1 288 ? -15.827 4.865 89.778 1.00 14.21 288 CYS A CA 1
ATOM 2166 C C . CYS A 1 288 ? -15.773 3.946 90.985 1.00 18.07 288 CYS A C 1
ATOM 2167 O O . CYS A 1 288 ? -14.669 3.733 91.536 1.00 19.24 288 CYS A O 1
ATOM 2170 N N . SER A 1 289 ? -16.940 3.445 91.415 1.00 16.77 289 SER A N 1
ATOM 2171 C CA . SER A 1 289 ? -17.140 2.319 92.377 1.00 17.58 289 SER A CA 1
ATOM 2172 C C . SER A 1 289 ? -17.292 2.752 93.833 1.00 22.36 289 SER A C 1
ATOM 2173 O O . SER A 1 289 ? -17.839 1.985 94.623 1.00 21.33 289 SER A O 1
ATOM 2176 N N . ALA A 1 290 ? -16.779 3.937 94.186 1.00 20.11 290 ALA A N 1
ATOM 2177 C CA . ALA A 1 290 ? -16.943 4.487 95.534 1.00 19.22 290 ALA A CA 1
ATOM 2178 C C . ALA A 1 290 ? -16.820 5.982 95.371 1.00 20.05 290 ALA A C 1
ATOM 2179 O O . ALA A 1 290 ? -16.196 6.402 94.382 1.00 21.13 290 ALA A O 1
ATOM 2181 N N . SER A 1 291 ? -17.326 6.794 96.304 1.00 20.61 291 SER A N 1
ATOM 2182 C CA . SER A 1 291 ? -17.338 8.246 96.035 1.00 22.38 291 SER A CA 1
ATOM 2183 C C . SER A 1 291 ? -15.946 8.807 95.971 1.00 21.61 291 SER A C 1
ATOM 2184 O O . SER A 1 291 ? -15.058 8.455 96.795 1.00 20.14 291 SER A O 1
ATOM 2187 N N . LEU A 1 292 ? -15.721 9.652 94.969 1.00 20.76 292 LEU A N 1
ATOM 2188 C CA . LEU A 1 292 ? -14.461 10.405 94.828 1.00 19.99 292 LEU A CA 1
ATOM 2189 C C . LEU A 1 292 ? -14.621 11.758 95.546 1.00 21.58 292 LEU A C 1
ATOM 2190 O O . LEU A 1 292 ? -15.396 12.611 95.107 1.00 18.39 292 LEU A O 1
ATOM 2195 N N . ALA A 1 293 ? -13.912 11.964 96.654 1.00 20.04 293 ALA A N 1
ATOM 2196 C CA . ALA A 1 293 ? -14.042 13.234 97.332 1.00 19.27 293 ALA A CA 1
ATOM 2197 C C . ALA A 1 293 ? -13.561 14.346 96.404 1.00 19.61 293 ALA A C 1
ATOM 2198 O O . ALA A 1 293 ? -12.564 14.160 95.676 1.00 19.77 293 ALA A O 1
ATOM 2200 N N . PRO A 1 294 ? -14.234 15.513 96.435 1.00 20.39 294 PRO A N 1
ATOM 2201 C CA . PRO A 1 294 ? -13.778 16.646 95.612 1.00 21.89 294 PRO A CA 1
ATOM 2202 C C . PRO A 1 294 ? -12.291 16.983 95.793 1.00 21.62 294 PRO A C 1
ATOM 2203 O O . PRO A 1 294 ? -11.603 17.385 94.834 1.00 22.18 294 PRO A O 1
ATOM 2207 N N . VAL A 1 295 ? -11.780 16.797 96.999 1.00 21.55 295 VAL A N 1
ATOM 2208 C CA . VAL A 1 295 ? -10.359 17.159 97.208 1.00 22.37 295 VAL A CA 1
ATOM 2209 C C . VAL A 1 295 ? -9.436 16.174 96.452 1.00 20.90 295 VAL A C 1
ATOM 2210 O O . VAL A 1 295 ? -8.384 16.568 95.891 1.00 22.15 295 VAL A O 1
ATOM 2214 N N . ILE A 1 296 ? -9.832 14.900 96.347 1.00 21.61 296 ILE A N 1
ATOM 2215 C CA . ILE A 1 296 ? -9.034 13.970 95.550 1.00 20.95 296 ILE A CA 1
ATOM 2216 C C . ILE A 1 296 ? -9.135 14.309 94.062 1.00 19.83 296 ILE A C 1
ATOM 2217 O O . ILE A 1 296 ? -8.147 14.226 93.319 1.00 19.35 296 ILE A O 1
ATOM 2222 N N . LEU A 1 297 ? -10.334 14.685 93.616 1.00 20.04 297 LEU A N 1
ATOM 2223 C CA . LEU A 1 297 ? -10.484 15.113 92.224 1.00 20.23 297 LEU A CA 1
ATOM 2224 C C . LEU A 1 297 ? -9.507 16.283 91.922 1.00 20.44 297 LEU A C 1
ATOM 2225 O O . LEU A 1 297 ? -8.740 16.235 90.916 1.00 21.66 297 LEU A O 1
ATOM 2230 N N . SER A 1 298 ? -9.531 17.314 92.783 1.00 20.86 298 SER A N 1
ATOM 2231 C CA . SER A 1 298 ? -8.626 18.474 92.645 1.00 23.32 298 SER A CA 1
ATOM 2232 C C . SER A 1 298 ? -7.195 18.051 92.595 1.00 19.95 298 SER A C 1
ATOM 2233 O O . SER A 1 298 ? -6.402 18.546 91.765 1.00 23.35 298 SER A O 1
ATOM 2236 N N . ARG A 1 299 ? -6.823 17.205 93.538 1.00 18.29 299 ARG A N 1
ATOM 2237 C CA . ARG A 1 299 ? -5.416 16.774 93.579 1.00 23.95 299 ARG A CA 1
ATOM 2238 C C . ARG A 1 299 ? -4.997 16.050 92.309 1.00 22.81 299 ARG A C 1
ATOM 2239 O O . ARG A 1 299 ? -3.874 16.231 91.842 1.00 21.33 299 ARG A O 1
ATOM 2247 N N . LEU A 1 300 ? -5.895 15.221 91.747 1.00 20.60 300 LEU A N 1
ATOM 2248 C CA . LEU A 1 300 ? -5.560 14.525 90.524 1.00 19.67 300 LEU A CA 1
ATOM 2249 C C . LEU A 1 300 ? -5.426 15.475 89.334 1.00 21.52 300 LEU A C 1
ATOM 2250 O O . LEU A 1 300 ? -4.511 15.290 88.510 1.00 22.17 300 LEU A O 1
ATOM 2255 N N . GLU A 1 301 ? -6.358 16.433 89.190 1.00 19.75 301 GLU A N 1
ATOM 2256 C CA . GLU A 1 301 ? -6.281 17.359 88.051 1.00 20.35 301 GLU A CA 1
ATOM 2257 C C . GLU A 1 301 ? -4.997 18.199 88.207 1.00 24.04 301 GLU A C 1
ATOM 2258 O O . GLU A 1 301 ? -4.330 18.481 87.214 1.00 25.91 301 GLU A O 1
ATOM 2264 N N . GLU A 1 302 ? -4.636 18.561 89.445 1.00 22.84 302 GLU A N 1
ATOM 2265 C CA . GLU A 1 302 ? -3.419 19.374 89.624 1.00 27.89 302 GLU A CA 1
ATOM 2266 C C . GLU A 1 302 ? -2.144 18.585 89.350 1.00 26.27 302 GLU A C 1
ATOM 2267 O O . GLU A 1 302 ? -1.172 19.104 88.776 1.00 27.92 302 GLU A O 1
ATOM 2273 N N . ALA A 1 303 ? -2.125 17.335 89.787 1.00 23.85 303 ALA A N 1
ATOM 2274 C CA . ALA A 1 303 ? -0.933 16.500 89.642 1.00 23.75 303 ALA A CA 1
ATOM 2275 C C . ALA A 1 303 ? -0.705 16.138 88.189 1.00 25.81 303 ALA A C 1
ATOM 2276 O O . ALA A 1 303 ? 0.435 16.197 87.722 1.00 26.13 303 ALA A O 1
ATOM 2278 N N . PHE A 1 304 ? -1.762 15.719 87.468 1.00 23.95 304 PHE A N 1
ATOM 2279 C CA . PHE A 1 304 ? -1.545 15.118 86.139 1.00 23.74 304 PHE A CA 1
ATOM 2280 C C . PHE A 1 304 ? -2.119 15.866 84.949 1.00 23.72 304 PHE A C 1
ATOM 2281 O O . PHE A 1 304 ? -1.916 15.453 83.803 1.00 26.92 304 PHE A O 1
ATOM 2289 N N . GLY A 1 305 ? -2.856 16.935 85.208 1.00 21.30 305 GLY A N 1
ATOM 2290 C CA . GLY A 1 305 ? -3.271 17.889 84.208 1.00 24.63 305 GLY A CA 1
ATOM 2291 C C . GLY A 1 305 ? -4.329 17.383 83.242 1.00 26.84 305 GLY A C 1
ATOM 2292 O O . GLY A 1 305 ? -4.409 17.875 82.121 1.00 30.48 305 GLY A O 1
ATOM 2293 N N . ALA A 1 306 ? -5.125 16.393 83.662 1.00 21.86 306 ALA A N 1
ATOM 2294 C CA . ALA A 1 306 ? -6.205 15.884 82.814 1.00 20.02 306 ALA A CA 1
ATOM 2295 C C . ALA A 1 306 ? -7.534 16.022 83.554 1.00 20.00 306 ALA A C 1
ATOM 2296 O O . ALA A 1 306 ? -7.549 15.959 84.783 1.00 19.83 306 ALA A O 1
ATOM 2298 N N . PRO A 1 307 ? -8.628 16.191 82.810 1.00 19.62 307 PRO A N 1
ATOM 2299 C CA . PRO A 1 307 ? -9.948 16.222 83.484 1.00 18.67 307 PRO A CA 1
ATOM 2300 C C . PRO A 1 307 ? -10.266 14.891 84.178 1.00 19.03 307 PRO A C 1
ATOM 2301 O O . PRO A 1 307 ? -10.030 13.818 83.616 1.00 18.56 307 PRO A O 1
ATOM 2305 N N . VAL A 1 308 ? -10.845 14.974 85.379 1.00 17.60 308 VAL A N 1
ATOM 2306 C CA . VAL A 1 308 ? -11.170 13.775 86.163 1.00 16.43 308 VAL A CA 1
ATOM 2307 C C . VAL A 1 308 ? -12.669 13.593 86.157 1.00 15.69 308 VAL A C 1
ATOM 2308 O O . VAL A 1 308 ? -13.388 14.478 86.627 1.00 16.52 308 VAL A O 1
ATOM 2312 N N . LEU A 1 309 ? -13.121 12.492 85.555 1.00 15.85 309 LEU A N 1
ATOM 2313 C CA . LEU A 1 309 ? -14.555 12.235 85.329 1.00 15.98 309 LEU A CA 1
ATOM 2314 C C . LEU A 1 309 ? -15.006 11.093 86.225 1.00 17.95 309 LEU A C 1
ATOM 2315 O O . LEU A 1 309 ? -14.531 9.949 86.088 1.00 16.41 309 LEU A O 1
ATOM 2320 N N . GLU A 1 310 ? -15.920 11.407 87.133 1.00 17.81 310 GLU A N 1
ATOM 2321 C CA . GLU A 1 310 ? -16.463 10.400 88.026 1.00 16.59 310 GLU A CA 1
ATOM 2322 C C . GLU A 1 310 ? -17.708 9.733 87.447 1.00 15.13 310 GLU A C 1
ATOM 2323 O O . GLU A 1 310 ? -18.570 10.397 86.848 1.00 15.79 310 GLU A O 1
ATOM 2329 N N . ALA A 1 311 ? -17.762 8.421 87.597 1.00 15.25 311 ALA A N 1
ATOM 2330 C CA . ALA A 1 311 ? -18.904 7.634 87.126 1.00 16.57 311 ALA A CA 1
ATOM 2331 C C . ALA A 1 311 ? -19.501 6.856 88.312 1.00 16.46 311 ALA A C 1
ATOM 2332 O O . ALA A 1 311 ? -18.832 6.676 89.329 1.00 14.75 311 ALA A O 1
ATOM 2334 N N . TYR A 1 312 ? -20.717 6.350 88.122 1.00 16.06 312 TYR A N 1
ATOM 2335 C CA . TYR A 1 312 ? -21.454 5.542 89.098 1.00 15.80 312 TYR A CA 1
ATOM 2336 C C . TYR A 1 312 ? -21.830 4.218 88.416 1.00 15.19 312 TYR A C 1
ATOM 2337 O O . TYR A 1 312 ? -22.276 4.216 87.272 1.00 14.86 312 TYR A O 1
ATOM 2346 N N . ALA A 1 313 ? -21.560 3.107 89.092 1.00 15.26 313 ALA A N 1
ATOM 2347 C CA . ALA A 1 313 ? -21.677 1.792 88.459 1.00 14.19 313 ALA A CA 1
ATOM 2348 C C . ALA A 1 313 ? -21.960 0.693 89.466 1.00 14.12 313 ALA A C 1
ATOM 2349 O O . ALA A 1 313 ? -21.728 0.882 90.625 1.00 15.36 313 ALA A O 1
ATOM 2351 N N . MET A 1 314 ? -22.490 -0.443 89.009 1.00 13.93 314 MET A N 1
ATOM 2352 C CA . MET A 1 314 ? -22.697 -1.566 89.926 1.00 13.81 314 MET A CA 1
ATOM 2353 C C . MET A 1 314 ? -22.761 -2.854 89.133 1.00 14.73 314 MET A C 1
ATOM 2354 O O . MET A 1 314 ? -23.015 -2.860 87.923 1.00 15.28 314 MET A O 1
ATOM 2359 N N . THR A 1 315 ? -22.506 -3.969 89.808 1.00 14.03 315 THR A N 1
ATOM 2360 C CA . THR A 1 315 ? -22.452 -5.242 89.126 1.00 13.57 315 THR A CA 1
ATOM 2361 C C . THR A 1 315 ? -23.776 -5.526 88.394 1.00 15.49 315 THR A C 1
ATOM 2362 O O . THR A 1 315 ? -23.754 -6.038 87.302 1.00 14.16 315 THR A O 1
ATOM 2366 N N . GLU A 1 316 ? -24.896 -5.226 89.035 1.00 15.94 316 GLU A N 1
ATOM 2367 C CA . GLU A 1 316 ? -26.219 -5.523 88.436 1.00 17.29 316 GLU A CA 1
ATOM 2368 C C . GLU A 1 316 ? -26.559 -4.727 87.168 1.00 19.09 316 GLU A C 1
ATOM 2369 O O . GLU A 1 316 ? -27.475 -5.094 86.410 1.00 17.29 316 GLU A O 1
ATOM 2375 N N . ALA A 1 317 ? -25.840 -3.632 86.962 1.00 17.73 317 ALA A N 1
ATOM 2376 C CA . ALA A 1 317 ? -25.996 -2.776 85.768 1.00 17.31 317 ALA A CA 1
ATOM 2377 C C . ALA A 1 317 ? -24.916 -3.113 84.727 1.00 16.03 317 ALA A C 1
ATOM 2378 O O . ALA A 1 317 ? -24.696 -2.334 83.816 1.00 16.06 317 ALA A O 1
ATOM 2380 N N . THR A 1 318 ? -24.205 -4.235 84.903 1.00 14.74 318 THR A N 1
ATOM 2381 C CA . THR A 1 318 ? -23.020 -4.542 84.053 1.00 15.35 318 THR A CA 1
ATOM 2382 C C . THR A 1 318 ? -22.087 -3.283 84.078 1.00 15.83 318 THR A C 1
ATOM 2383 O O . THR A 1 318 ? -21.636 -2.787 83.047 1.00 17.01 318 THR A O 1
ATOM 2387 N N . HIS A 1 319 ? -21.826 -2.812 85.283 1.00 16.21 319 HIS A N 1
ATOM 2388 C CA . HIS A 1 319 ? -20.980 -1.630 85.536 1.00 15.25 319 HIS A CA 1
ATOM 2389 C C . HIS A 1 319 ? -21.767 -0.311 85.273 1.00 15.72 319 HIS A C 1
ATOM 2390 O O . HIS A 1 319 ? -22.657 0.039 86.052 1.00 15.21 319 HIS A O 1
ATOM 2397 N N . LEU A 1 320 ? -21.441 0.427 84.213 1.00 15.70 320 LEU A N 1
ATOM 2398 C CA . LEU A 1 320 ? -21.809 1.844 84.113 1.00 12.97 320 LEU A CA 1
ATOM 2399 C C . LEU A 1 320 ? -23.342 2.137 84.188 1.00 15.37 320 LEU A C 1
ATOM 2400 O O . LEU A 1 320 ? -24.149 1.545 83.424 1.00 15.90 320 LEU A O 1
ATOM 2405 N N . MET A 1 321 ? -23.701 3.061 85.073 1.00 15.44 321 MET A N 1
ATOM 2406 C CA . MET A 1 321 ? -25.036 3.652 85.090 1.00 16.77 321 MET A CA 1
ATOM 2407 C C . MET A 1 321 ? -24.979 5.138 84.664 1.00 17.05 321 MET A C 1
ATOM 2408 O O . MET A 1 321 ? -25.685 5.558 83.724 1.00 19.14 321 MET A O 1
ATOM 2413 N N . SER A 1 322 ? -24.136 5.920 85.347 1.00 14.56 322 SER A N 1
ATOM 2414 C CA . SER A 1 322 ? -24.055 7.342 84.999 1.00 13.90 322 SER A CA 1
ATOM 2415 C C . SER A 1 322 ? -22.609 7.805 84.972 1.00 16.12 322 SER A C 1
ATOM 2416 O O . SER A 1 322 ? -21.727 7.228 85.629 1.00 15.07 322 SER A O 1
ATOM 2419 N N . SER A 1 323 ? -22.373 8.877 84.241 1.00 16.00 323 SER A N 1
ATOM 2420 C CA . SER A 1 323 ? -21.033 9.479 84.260 1.00 15.38 323 SER A CA 1
ATOM 2421 C C . SER A 1 323 ? -21.037 10.969 83.997 1.00 15.20 323 SER A C 1
ATOM 2422 O O . SER A 1 323 ? -21.874 11.479 83.253 1.00 14.66 323 SER A O 1
ATOM 2425 N N . ASN A 1 324 ? -20.058 11.670 84.572 1.00 13.97 324 ASN A N 1
ATOM 2426 C CA . ASN A 1 324 ? -19.753 12.993 84.082 1.00 17.14 324 ASN A CA 1
ATOM 2427 C C . ASN A 1 324 ? -19.258 12.856 82.652 1.00 16.52 324 ASN A C 1
ATOM 2428 O O . ASN A 1 324 ? -18.603 11.862 82.302 1.00 17.70 324 ASN A O 1
ATOM 2433 N N . PRO A 1 325 ? -19.593 13.825 81.809 1.00 17.87 325 PRO A N 1
ATOM 2434 C CA . PRO A 1 325 ? -19.262 13.811 80.379 1.00 16.54 325 PRO A CA 1
ATOM 2435 C C . PRO A 1 325 ? -17.852 14.326 80.148 1.00 16.94 325 PRO A C 1
ATOM 2436 O O . PRO A 1 325 ? -17.249 14.931 81.068 1.00 18.46 325 PRO A O 1
ATOM 2440 N N . LEU A 1 326 ? -17.347 14.124 78.932 1.00 18.97 326 LEU A N 1
ATOM 2441 C CA . LEU A 1 326 ? -16.096 14.785 78.465 1.00 18.83 326 LEU A CA 1
ATOM 2442 C C . LEU A 1 326 ? -16.303 16.289 78.476 1.00 17.00 326 LEU A C 1
ATOM 2443 O O . LEU A 1 326 ? -17.403 16.756 78.263 1.00 19.21 326 LEU A O 1
ATOM 2448 N N . PRO A 1 327 ? -15.229 17.070 78.717 1.00 18.80 327 PRO A N 1
ATOM 2449 C CA . PRO A 1 327 ? -15.330 18.540 78.756 1.00 20.07 327 PRO A CA 1
ATOM 2450 C C . PRO A 1 327 ? -15.937 19.120 77.484 1.00 25.50 327 PRO A C 1
ATOM 2451 O O . PRO A 1 327 ? -16.666 20.120 77.547 1.00 26.03 327 PRO A O 1
ATOM 2455 N N . GLU A 1 328 ? -15.678 18.495 76.336 1.00 28.69 328 GLU A N 1
ATOM 2456 C CA . GLU A 1 328 ? -16.220 19.014 75.083 1.00 35.50 328 GLU A CA 1
ATOM 2457 C C . GLU A 1 328 ? -17.734 18.856 75.035 1.00 33.14 328 GLU A C 1
ATOM 2458 O O . GLU A 1 328 ? -18.380 19.531 74.252 1.00 33.90 328 GLU A O 1
ATOM 2464 N N . GLU A 1 329 ? -18.302 17.997 75.887 1.00 29.14 329 GLU A N 1
ATOM 2465 C CA . GLU A 1 329 ? -19.751 17.794 75.908 1.00 29.16 329 GLU A CA 1
ATOM 2466 C C . GLU A 1 329 ? -20.440 18.508 77.067 1.00 30.87 329 GLU A C 1
ATOM 2467 O O . GLU A 1 329 ? -21.630 18.796 76.973 1.00 34.48 329 GLU A O 1
ATOM 2473 N N . GLY A 1 330 ? -19.736 18.779 78.165 1.00 27.58 330 GLY A N 1
ATOM 2474 C CA . GLY A 1 330 ? -20.379 19.381 79.333 1.00 25.49 330 GLY A CA 1
ATOM 2475 C C . GLY A 1 330 ? -19.450 19.450 80.531 1.00 23.20 330 GLY A C 1
ATOM 2476 O O . GLY A 1 330 ? -18.353 18.881 80.491 1.00 22.56 330 GLY A O 1
ATOM 2477 N N . PRO A 1 331 ? -19.855 20.147 81.589 1.00 22.77 331 PRO A N 1
ATOM 2478 C CA . PRO A 1 331 ? -18.961 20.226 82.765 1.00 22.96 331 PRO A CA 1
ATOM 2479 C C . PRO A 1 331 ? -18.889 18.908 83.530 1.00 22.94 331 PRO A C 1
ATOM 2480 O O . PRO A 1 331 ? -19.779 18.066 83.353 1.00 23.27 331 PRO A O 1
ATOM 2484 N N . HIS A 1 332 ? -17.847 18.718 84.335 1.00 20.61 332 HIS A N 1
ATOM 2485 C CA . HIS A 1 332 ? -17.879 17.633 85.284 1.00 21.99 332 HIS A CA 1
ATOM 2486 C C . HIS A 1 332 ? -17.952 18.266 86.669 1.00 23.26 332 HIS A C 1
ATOM 2487 O O . HIS A 1 332 ? -17.267 19.258 86.941 1.00 24.64 332 HIS A O 1
ATOM 2494 N N . LYS A 1 333 ? -18.819 17.726 87.514 1.00 21.17 333 LYS A N 1
ATOM 2495 C CA . LYS A 1 333 ? -19.174 18.349 88.789 1.00 20.82 333 LYS A CA 1
ATOM 2496 C C . LYS A 1 333 ? -18.598 17.562 89.948 1.00 22.36 333 LYS A C 1
ATOM 2497 O O . LYS A 1 333 ? -18.951 16.395 90.135 1.00 20.90 333 LYS A O 1
ATOM 2503 N N . PRO A 1 334 ? -17.729 18.204 90.741 1.00 24.13 334 PRO A N 1
ATOM 2504 C CA . PRO A 1 334 ? -17.223 17.542 91.938 1.00 23.68 334 PRO A CA 1
ATOM 2505 C C . PRO A 1 334 ? -18.389 17.165 92.836 1.00 20.53 334 PRO A C 1
ATOM 2506 O O . PRO A 1 334 ? -19.344 17.925 92.933 1.00 21.43 334 PRO A O 1
ATOM 2510 N N . GLY A 1 335 ? -18.360 15.976 93.439 1.00 19.54 335 GLY A N 1
ATOM 2511 C CA . GLY A 1 335 ? -19.445 15.573 94.316 1.00 19.33 335 GLY A CA 1
ATOM 2512 C C . GLY A 1 335 ? -20.581 14.868 93.549 1.00 22.07 335 GLY A C 1
ATOM 2513 O O . GLY A 1 335 ? -21.521 14.348 94.162 1.00 21.40 335 GLY A O 1
ATOM 2514 N N . SER A 1 336 ? -20.476 14.848 92.226 1.00 19.44 336 SER A N 1
ATOM 2515 C CA . SER A 1 336 ? -21.556 14.296 91.354 1.00 19.05 336 SER A CA 1
ATOM 2516 C C . SER A 1 336 ? -21.048 13.159 90.502 1.00 18.29 336 SER A C 1
ATOM 2517 O O . SER A 1 336 ? -19.843 13.139 90.112 1.00 17.73 336 SER A O 1
ATOM 2520 N N . VAL A 1 337 ? -21.943 12.222 90.179 1.00 17.15 337 VAL A N 1
ATOM 2521 C CA . VAL A 1 337 ? -21.604 11.150 89.272 1.00 16.52 337 VAL A CA 1
ATOM 2522 C C . VAL A 1 337 ? -22.271 11.330 87.881 1.00 17.99 337 VAL A C 1
ATOM 2523 O O . VAL A 1 337 ? -22.398 10.370 87.087 1.00 18.43 337 VAL A O 1
ATOM 2527 N N . GLY A 1 338 ? -22.650 12.564 87.563 1.00 16.81 338 GLY A N 1
ATOM 2528 C CA . GLY A 1 338 ? -23.026 12.899 86.206 1.00 17.70 338 GLY A CA 1
ATOM 2529 C C . GLY A 1 338 ? -24.383 12.388 85.758 1.00 19.26 338 GLY A C 1
ATOM 2530 O O . GLY A 1 338 ? -25.290 12.226 86.552 1.00 18.74 338 GLY A O 1
ATOM 2531 N N . LYS A 1 339 ? -24.495 12.078 84.472 1.00 17.17 339 LYS A N 1
ATOM 2532 C CA . LYS A 1 339 ? -25.814 11.833 83.848 1.00 18.19 339 LYS A CA 1
ATOM 2533 C C . LYS A 1 339 ? -25.927 10.396 83.401 1.00 17.02 339 LYS A C 1
ATOM 2534 O O . LYS A 1 339 ? -24.946 9.800 83.024 1.00 14.84 339 LYS A O 1
ATOM 2540 N N . PRO A 1 340 ? -27.151 9.843 83.379 1.00 18.70 340 PRO A N 1
ATOM 2541 C CA . PRO A 1 340 ? -27.386 8.463 82.918 1.00 18.12 340 PRO A CA 1
ATOM 2542 C C . PRO A 1 340 ? -26.814 8.239 81.520 1.00 16.91 340 PRO A C 1
ATOM 2543 O O . PRO A 1 340 ? -26.955 9.158 80.688 1.00 19.94 340 PRO A O 1
ATOM 2547 N N . VAL A 1 341 ? -26.238 7.067 81.236 1.00 14.98 341 VAL A N 1
ATOM 2548 C CA . VAL A 1 341 ? -25.693 6.818 79.897 1.00 14.49 341 VAL A CA 1
ATOM 2549 C C . VAL A 1 341 ? -26.407 5.588 79.320 1.00 17.83 341 VAL A C 1
ATOM 2550 O O . VAL A 1 341 ? -26.228 4.501 79.825 1.00 17.12 341 VAL A O 1
ATOM 2554 N N . GLY A 1 342 ? -27.219 5.785 78.277 1.00 15.56 342 GLY A N 1
ATOM 2555 C CA . GLY A 1 342 ? -27.800 4.672 77.543 1.00 18.50 342 GLY A CA 1
ATOM 2556 C C . GLY A 1 342 ? -28.845 3.856 78.300 1.00 18.52 342 GLY A C 1
ATOM 2557 O O . GLY A 1 342 ? -29.108 2.729 77.939 1.00 20.14 342 GLY A O 1
ATOM 2558 N N . GLN A 1 343 ? -29.402 4.424 79.368 1.00 16.67 343 GLN A N 1
ATOM 2559 C CA . GLN A 1 343 ? -30.412 3.765 80.169 1.00 16.10 343 GLN A CA 1
ATOM 2560 C C . GLN A 1 343 ? -31.230 4.792 80.875 1.00 17.25 343 GLN A C 1
ATOM 2561 O O . GLN A 1 343 ? -30.820 5.947 80.997 1.00 17.56 343 GLN A O 1
ATOM 2567 N N . GLU A 1 344 ? -32.426 4.384 81.311 1.00 16.11 344 GLU A N 1
ATOM 2568 C CA . GLU A 1 344 ? -33.273 5.238 82.110 1.00 17.75 344 GLU A CA 1
ATOM 2569 C C . GLU A 1 344 ? -32.909 5.206 83.561 1.00 16.46 344 GLU A C 1
ATOM 2570 O O . GLU A 1 344 ? -32.498 4.178 84.090 1.00 17.73 344 GLU A O 1
ATOM 2576 N N . MET A 1 345 ? -33.119 6.331 84.210 1.00 16.99 345 MET A N 1
ATOM 2577 C CA . MET A 1 345 ? -32.820 6.419 85.627 1.00 18.23 345 MET A CA 1
ATOM 2578 C C . MET A 1 345 ? -33.838 7.363 86.275 1.00 20.12 345 MET A C 1
ATOM 2579 O O . MET A 1 345 ? -34.198 8.408 85.704 1.00 21.68 345 MET A O 1
ATOM 2584 N N . ALA A 1 346 ? -34.309 7.017 87.464 1.00 18.89 346 ALA A N 1
ATOM 2585 C CA . ALA A 1 346 ? -35.320 7.831 88.120 1.00 20.11 346 ALA A CA 1
ATOM 2586 C C . ALA A 1 346 ? -35.094 7.799 89.619 1.00 20.38 346 ALA A C 1
ATOM 2587 O O . ALA A 1 346 ? -34.505 6.865 90.115 1.00 23.34 346 ALA A O 1
ATOM 2589 N N . ILE A 1 347 ? -35.573 8.811 90.340 1.00 19.50 347 ILE A N 1
ATOM 2590 C CA . ILE A 1 347 ? -35.411 8.868 91.793 1.00 19.57 347 ILE A CA 1
ATOM 2591 C C . ILE A 1 347 ? -36.799 8.654 92.386 1.00 21.35 347 ILE A C 1
ATOM 2592 O O . ILE A 1 347 ? -37.709 9.425 92.094 1.00 20.88 347 ILE A O 1
ATOM 2597 N N . LEU A 1 348 ? -36.987 7.599 93.175 1.00 22.84 348 LEU A N 1
ATOM 2598 C CA . LEU A 1 348 ? -38.346 7.254 93.649 1.00 24.99 348 LEU A CA 1
ATOM 2599 C C . LEU A 1 348 ? -38.464 7.335 95.169 1.00 25.72 348 LEU A C 1
ATOM 2600 O O . LEU A 1 348 ? -37.528 6.920 95.854 1.00 23.52 348 LEU A O 1
ATOM 2605 N N . ASN A 1 349 ? -39.586 7.816 95.722 1.00 26.81 349 ASN A N 1
ATOM 2606 C CA . ASN A 1 349 ? -39.769 7.661 97.164 1.00 33.10 349 ASN A CA 1
ATOM 2607 C C . ASN A 1 349 ? -40.271 6.265 97.541 1.00 37.38 349 ASN A C 1
ATOM 2608 O O . ASN A 1 349 ? -40.407 5.390 96.684 1.00 34.86 349 ASN A O 1
ATOM 2613 N N . GLU A 1 350 ? -40.586 6.062 98.819 1.00 42.64 350 GLU A N 1
ATOM 2614 C CA . GLU A 1 350 ? -40.915 4.722 99.274 1.00 47.14 350 GLU A CA 1
ATOM 2615 C C . GLU A 1 350 ? -42.229 4.198 98.726 1.00 48.36 350 GLU A C 1
ATOM 2616 O O . GLU A 1 350 ? -42.489 3.006 98.812 1.00 49.51 350 GLU A O 1
ATOM 2622 N N . LYS A 1 351 ? -43.025 5.064 98.104 1.00 48.21 351 LYS A N 1
ATOM 2623 C CA . LYS A 1 351 ? -44.267 4.613 97.468 1.00 49.40 351 LYS A CA 1
ATOM 2624 C C . LYS A 1 351 ? -44.150 4.553 95.955 1.00 46.48 351 LYS A C 1
ATOM 2625 O O . LYS A 1 351 ? -45.152 4.363 95.257 1.00 46.65 351 LYS A O 1
ATOM 2631 N N . GLY A 1 352 ? -42.925 4.689 95.448 1.00 40.79 352 GLY A N 1
ATOM 2632 C CA . GLY A 1 352 ? -42.695 4.569 94.029 1.00 39.11 352 GLY A CA 1
ATOM 2633 C C . GLY A 1 352 ? -43.038 5.820 93.243 1.00 38.13 352 GLY A C 1
ATOM 2634 O O . GLY A 1 352 ? -43.108 5.767 92.016 1.00 41.11 352 GLY A O 1
ATOM 2635 N N . GLU A 1 353 ? -43.248 6.942 93.917 1.00 35.17 353 GLU A N 1
ATOM 2636 C CA . GLU A 1 353 ? -43.506 8.190 93.203 1.00 36.86 353 GLU A CA 1
ATOM 2637 C C . GLU A 1 353 ? -42.205 8.852 92.715 1.00 34.61 353 GLU A C 1
ATOM 2638 O O . GLU A 1 353 ? -41.245 9.010 93.488 1.00 32.49 353 GLU A O 1
ATOM 2644 N N . ILE A 1 354 ? -42.173 9.259 91.450 1.00 34.07 354 ILE A N 1
ATOM 2645 C CA . ILE A 1 354 ? -40.981 9.903 90.893 1.00 34.02 354 ILE A CA 1
ATOM 2646 C C . ILE A 1 354 ? -40.764 11.276 91.528 1.00 32.06 354 ILE A C 1
ATOM 2647 O O . ILE A 1 354 ? -41.707 12.053 91.706 1.00 30.12 354 ILE A O 1
ATOM 2652 N N . GLN A 1 355 ? -39.529 11.545 91.922 1.00 29.21 355 GLN A N 1
ATOM 2653 C CA . GLN A 1 355 ? -39.195 12.784 92.600 1.00 29.71 355 GLN A CA 1
ATOM 2654 C C . GLN A 1 355 ? -38.766 13.895 91.658 1.00 31.82 355 GLN A C 1
ATOM 2655 O O . GLN A 1 355 ? -38.150 13.649 90.611 1.00 33.10 355 GLN A O 1
ATOM 2661 N N . GLU A 1 356 ? -39.093 15.121 92.063 1.00 31.25 356 GLU A N 1
ATOM 2662 C CA . GLU A 1 356 ? -38.678 16.325 91.363 1.00 33.68 356 GLU A CA 1
ATOM 2663 C C . GLU A 1 356 ? -37.185 16.525 91.613 1.00 31.12 356 GLU A C 1
ATOM 2664 O O . GLU A 1 356 ? -36.646 16.001 92.596 1.00 29.52 356 GLU A O 1
ATOM 2670 N N . PRO A 1 357 ? -36.521 17.312 90.758 1.00 32.19 357 PRO A N 1
ATOM 2671 C CA . PRO A 1 357 ? -35.133 17.685 91.059 1.00 32.43 357 PRO A CA 1
ATOM 2672 C C . PRO A 1 357 ? -34.885 18.184 92.501 1.00 31.73 357 PRO A C 1
ATOM 2673 O O . PRO A 1 357 ? -35.725 18.884 93.099 1.00 31.87 357 PRO A O 1
ATOM 2677 N N . ASN A 1 358 ? -33.716 17.829 93.027 1.00 28.78 358 ASN A N 1
ATOM 2678 C CA . ASN A 1 358 ? -33.271 18.190 94.384 1.00 29.23 358 ASN A CA 1
ATOM 2679 C C . ASN A 1 358 ? -34.134 17.615 95.494 1.00 30.19 358 ASN A C 1
ATOM 2680 O O . ASN A 1 358 ? -34.128 18.095 96.628 1.00 31.35 358 ASN A O 1
ATOM 2685 N N . ASN A 1 359 ? -34.846 16.559 95.168 1.00 26.85 359 ASN A N 1
ATOM 2686 C CA . ASN A 1 359 ? -35.519 15.762 96.181 1.00 28.88 359 ASN A CA 1
ATOM 2687 C C . ASN A 1 359 ? -34.934 14.362 96.196 1.00 27.32 359 ASN A C 1
ATOM 2688 O O . ASN A 1 359 ? -34.891 13.704 95.158 1.00 27.96 359 ASN A O 1
ATOM 2693 N N . LYS A 1 360 ? -34.523 13.905 97.371 1.00 25.90 360 LYS A N 1
ATOM 2694 C CA . LYS A 1 360 ? -33.830 12.629 97.497 1.00 26.12 360 LYS A CA 1
ATOM 2695 C C . LYS A 1 360 ? -34.798 11.475 97.373 1.00 25.93 360 LYS A C 1
ATOM 2696 O O . LYS A 1 360 ? -35.997 11.623 97.660 1.00 24.96 360 LYS A O 1
ATOM 2702 N N . GLY A 1 361 ? -34.268 10.331 96.974 1.00 25.07 361 GLY A N 1
ATOM 2703 C CA . GLY A 1 361 ? -35.017 9.087 96.893 1.00 22.69 361 GLY A CA 1
ATOM 2704 C C . GLY A 1 361 ? -34.097 7.979 96.401 1.00 23.05 361 GLY A C 1
ATOM 2705 O O . GLY A 1 361 ? -32.873 8.169 96.237 1.00 22.21 361 GLY A O 1
ATOM 2706 N N . GLU A 1 362 ? -34.657 6.800 96.155 1.00 21.31 362 GLU A N 1
ATOM 2707 C CA . GLU A 1 362 ? -33.824 5.701 95.719 1.00 20.24 362 GLU A CA 1
ATOM 2708 C C . GLU A 1 362 ? -33.582 5.787 94.212 1.00 20.30 362 GLU A C 1
ATOM 2709 O O . GLU A 1 362 ? -34.524 5.995 93.443 1.00 21.14 362 GLU A O 1
ATOM 2715 N N . VAL A 1 363 ? -32.339 5.586 93.806 1.00 17.35 363 VAL A N 1
ATOM 2716 C CA . VAL A 1 363 ? -32.026 5.546 92.383 1.00 17.10 363 VAL A CA 1
ATOM 2717 C C . VAL A 1 363 ? -32.539 4.227 91.803 1.00 18.33 363 VAL A C 1
ATOM 2718 O O . VAL A 1 363 ? -32.202 3.163 92.342 1.00 17.82 363 VAL A O 1
ATOM 2722 N N . CYS A 1 364 ? -33.364 4.290 90.744 1.00 19.38 364 CYS A N 1
ATOM 2723 C CA . CYS A 1 364 ? -33.818 3.095 90.007 1.00 19.22 364 CYS A CA 1
ATOM 2724 C C . CYS A 1 364 ? -33.403 3.225 88.541 1.00 18.45 364 CYS A C 1
ATOM 2725 O O . CYS A 1 364 ? -33.422 4.332 88.002 1.00 18.78 364 CYS A O 1
ATOM 2728 N N . ILE A 1 365 ? -33.058 2.100 87.923 1.00 17.38 365 ILE A N 1
ATOM 2729 C CA . ILE A 1 365 ? -32.563 2.114 86.550 1.00 15.39 365 ILE A CA 1
ATOM 2730 C C . ILE A 1 365 ? -33.337 1.141 85.675 1.00 18.28 365 ILE A C 1
ATOM 2731 O O . ILE A 1 365 ? -33.948 0.191 86.151 1.00 18.62 365 ILE A O 1
ATOM 2736 N N . ARG A 1 366 ? -33.269 1.386 84.375 1.00 17.11 366 ARG A N 1
ATOM 2737 C CA . ARG A 1 366 ? -33.874 0.462 83.449 1.00 15.28 366 ARG A CA 1
ATOM 2738 C C . ARG A 1 366 ? -33.143 0.515 82.148 1.00 17.69 366 ARG A C 1
ATOM 2739 O O . ARG A 1 366 ? -33.037 1.585 81.538 1.00 17.65 366 ARG A O 1
ATOM 2747 N N . GLY A 1 367 ? -32.709 -0.640 81.669 1.00 17.09 367 GLY A N 1
ATOM 2748 C CA . GLY A 1 367 ? -31.972 -0.626 80.402 1.00 17.45 367 GLY A CA 1
ATOM 2749 C C . GLY A 1 367 ? -31.430 -1.982 80.021 1.00 17.90 367 GLY A C 1
ATOM 2750 O O . GLY A 1 367 ? -31.434 -2.910 80.827 1.00 17.13 367 GLY A O 1
ATOM 2751 N N . PRO A 1 368 ? -30.917 -2.120 78.777 1.00 16.92 368 PRO A N 1
ATOM 2752 C CA . PRO A 1 368 ? -30.492 -3.440 78.337 1.00 16.71 368 PRO A CA 1
ATOM 2753 C C . PRO A 1 368 ? -29.167 -3.907 78.970 1.00 15.85 368 PRO A C 1
ATOM 2754 O O . PRO A 1 368 ? -28.788 -5.053 78.773 1.00 14.54 368 PRO A O 1
ATOM 2758 N N . ASN A 1 369 ? -28.511 -3.042 79.738 1.00 15.72 369 ASN A N 1
ATOM 2759 C CA . ASN A 1 369 ? -27.302 -3.420 80.493 1.00 13.29 369 ASN A CA 1
ATOM 2760 C C . ASN A 1 369 ? -27.632 -4.085 81.823 1.00 18.45 369 ASN A C 1
ATOM 2761 O O . ASN A 1 369 ? -26.751 -4.593 82.511 1.00 17.11 369 ASN A O 1
ATOM 2766 N N . VAL A 1 370 ? -28.908 -3.998 82.235 1.00 13.82 370 VAL A N 1
ATOM 2767 C CA . VAL A 1 370 ? -29.272 -4.450 83.577 1.00 14.06 370 VAL A CA 1
ATOM 2768 C C . VAL A 1 370 ? -29.550 -5.950 83.599 1.00 16.03 370 VAL A C 1
ATOM 2769 O O . VAL A 1 370 ? -30.186 -6.491 82.678 1.00 16.36 370 VAL A O 1
ATOM 2773 N N . THR A 1 371 ? -29.067 -6.621 84.635 1.00 16.31 371 THR A N 1
ATOM 2774 C CA . THR A 1 371 ? -29.350 -8.046 84.793 1.00 18.73 371 THR A CA 1
ATOM 2775 C C . THR A 1 371 ? -30.859 -8.326 84.736 1.00 17.40 371 THR A C 1
ATOM 2776 O O . THR A 1 371 ? -31.674 -7.497 85.154 1.00 16.97 371 THR A O 1
ATOM 2780 N N . LYS A 1 372 ? -31.217 -9.502 84.215 1.00 15.92 372 LYS A N 1
ATOM 2781 C CA . LYS A 1 372 ? -32.625 -9.907 84.231 1.00 21.39 372 LYS A CA 1
ATOM 2782 C C . LYS A 1 372 ? -33.066 -10.316 85.633 1.00 22.50 372 LYS A C 1
ATOM 2783 O O . LYS A 1 372 ? -34.262 -10.357 85.949 1.00 21.51 372 LYS A O 1
ATOM 2789 N N . GLY A 1 373 ? -32.097 -10.667 86.478 1.00 20.64 373 GLY A N 1
ATOM 2790 C CA . GLY A 1 373 ? -32.451 -11.082 87.817 1.00 23.51 373 GLY A CA 1
ATOM 2791 C C . GLY A 1 373 ? -31.363 -11.903 88.513 1.00 22.45 373 GLY A C 1
ATOM 2792 O O . GLY A 1 373 ? -30.541 -12.553 87.876 1.00 21.43 373 GLY A O 1
AT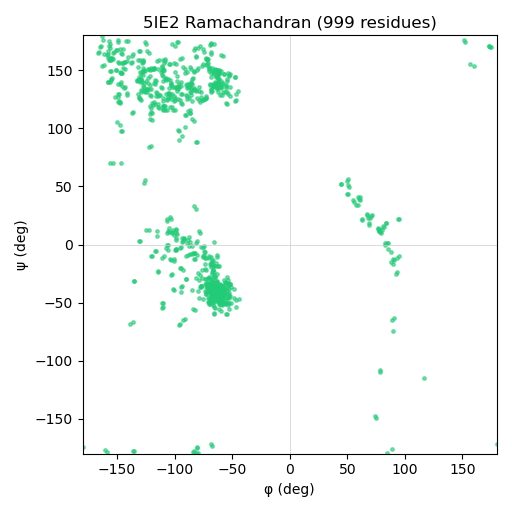OM 2793 N N . TYR A 1 374 ? -31.367 -11.851 89.833 1.00 22.02 374 TYR A N 1
ATOM 2794 C CA . TYR A 1 374 ? -30.428 -12.648 90.618 1.00 21.61 374 TYR A CA 1
ATOM 2795 C C . TYR A 1 374 ? -30.679 -14.114 90.418 1.00 24.37 374 TYR A C 1
ATOM 2796 O O . TYR A 1 374 ? -31.807 -14.506 90.182 1.00 25.00 374 TYR A O 1
ATOM 2805 N N . LYS A 1 375 ? -29.626 -14.922 90.531 1.00 27.60 375 LYS A N 1
ATOM 2806 C CA . LYS A 1 375 ? -29.742 -16.366 90.401 1.00 31.14 375 LYS A CA 1
ATOM 2807 C C . LYS A 1 375 ? -30.323 -16.971 91.678 1.00 36.28 375 LYS A C 1
ATOM 2808 O O . LYS A 1 375 ? -29.814 -16.716 92.765 1.00 36.45 375 LYS A O 1
ATOM 2814 N N . ASN A 1 376 ? -31.384 -17.751 91.537 1.00 41.76 376 ASN A N 1
ATOM 2815 C CA . ASN A 1 376 ? -31.954 -18.466 92.688 1.00 49.94 376 ASN A CA 1
ATOM 2816 C C . ASN A 1 376 ? -32.189 -17.541 93.874 1.00 49.40 376 ASN A C 1
ATOM 2817 O O . ASN A 1 376 ? -31.601 -17.733 94.957 1.00 48.89 376 ASN A O 1
ATOM 2822 N N . ASN A 1 377 ? -32.954 -16.480 93.650 1.00 46.68 377 ASN A N 1
ATOM 2823 C CA . ASN A 1 377 ? -33.313 -15.603 94.755 1.00 46.63 377 ASN A CA 1
ATOM 2824 C C . ASN A 1 377 ? -34.598 -14.895 94.382 1.00 47.31 377 ASN A C 1
ATOM 2825 O O . ASN A 1 377 ? -34.624 -13.676 94.147 1.00 44.69 377 ASN A O 1
ATOM 2830 N N . PRO A 1 378 ? -35.686 -15.672 94.347 1.00 49.20 378 PRO A N 1
ATOM 2831 C CA . PRO A 1 378 ? -36.975 -15.152 93.894 1.00 47.78 378 PRO A CA 1
ATOM 2832 C C . PRO A 1 378 ? -37.394 -13.943 94.698 1.00 44.51 378 PRO A C 1
ATOM 2833 O O . PRO A 1 378 ? -38.030 -13.036 94.143 1.00 42.53 378 PRO A O 1
ATOM 2837 N N . GLU A 1 379 ? -37.030 -13.929 95.975 1.00 45.93 379 GLU A N 1
ATOM 2838 C CA . GLU A 1 379 ? -37.369 -12.833 96.883 1.00 50.75 379 GLU A CA 1
ATOM 2839 C C . GLU A 1 379 ? -36.636 -11.512 96.587 1.00 45.17 379 GLU A C 1
ATOM 2840 O O . GLU A 1 379 ? -37.248 -10.437 96.616 1.00 44.12 379 GLU A O 1
ATOM 2846 N N . ALA A 1 380 ? -35.316 -11.590 96.396 1.00 41.09 380 ALA A N 1
ATOM 2847 C CA . ALA A 1 380 ? -34.535 -10.417 95.994 1.00 35.91 380 ALA A CA 1
ATOM 2848 C C . ALA A 1 380 ? -35.068 -9.886 94.647 1.00 32.02 380 ALA A C 1
ATOM 2849 O O . ALA A 1 380 ? -35.101 -8.673 94.440 1.00 31.16 380 ALA A O 1
ATOM 2851 N N . ASN A 1 381 ? -35.513 -10.778 93.755 1.00 27.84 381 ASN A N 1
ATOM 2852 C CA . ASN A 1 381 ? -36.024 -10.329 92.467 1.00 27.98 381 ASN A CA 1
ATOM 2853 C C . ASN A 1 381 ? -37.402 -9.663 92.581 1.00 30.45 381 ASN A C 1
ATOM 2854 O O . ASN A 1 381 ? -37.671 -8.603 91.993 1.00 28.67 381 ASN A O 1
ATOM 2859 N N . LYS A 1 382 ? -38.260 -10.237 93.400 1.00 31.72 382 LYS A N 1
ATOM 2860 C CA . LYS A 1 382 ? -39.560 -9.612 93.603 1.00 34.21 382 LYS A CA 1
ATOM 2861 C C . LYS A 1 382 ? -39.346 -8.255 94.314 1.00 31.24 382 LYS A C 1
ATOM 2862 O O . LYS A 1 382 ? -40.005 -7.264 94.009 1.00 32.70 382 LYS A O 1
ATOM 2868 N N . ALA A 1 383 ? -38.393 -8.177 95.232 1.00 29.91 383 ALA A N 1
ATOM 2869 C CA . ALA A 1 383 ? -38.124 -6.925 95.904 1.00 31.73 383 ALA A CA 1
ATOM 2870 C C . ALA A 1 383 ? -37.445 -5.859 95.034 1.00 31.99 383 ALA A C 1
ATOM 2871 O O . ALA A 1 383 ? -37.677 -4.652 95.216 1.00 33.85 383 ALA A O 1
ATOM 2873 N N . GLY A 1 384 ? -36.585 -6.290 94.117 1.00 27.65 384 GLY A N 1
ATOM 2874 C CA . GLY A 1 384 ? -35.653 -5.384 93.453 1.00 27.45 384 GLY A CA 1
ATOM 2875 C C . GLY A 1 384 ? -36.132 -4.856 92.101 1.00 26.13 384 GLY A C 1
ATOM 2876 O O . GLY A 1 384 ? -35.662 -3.802 91.658 1.00 25.74 384 GLY A O 1
ATOM 2877 N N . PHE A 1 385 ? -37.107 -5.552 91.476 1.00 21.77 385 PHE A N 1
ATOM 2878 C CA . PHE A 1 385 ? -37.538 -5.232 90.123 1.00 21.60 385 PHE A CA 1
ATOM 2879 C C . PHE A 1 385 ? -39.029 -4.893 90.053 1.00 26.30 385 PHE A C 1
ATOM 2880 O O . PHE A 1 385 ? -39.862 -5.559 90.676 1.00 27.08 385 PHE A O 1
ATOM 2888 N N . GLU A 1 386 ? -39.365 -3.857 89.302 1.00 23.99 386 GLU A N 1
ATOM 2889 C CA . GLU A 1 386 ? -40.776 -3.567 89.070 1.00 28.41 386 GLU A CA 1
ATOM 2890 C C . GLU A 1 386 ? -40.953 -2.923 87.688 1.00 25.01 386 GLU A C 1
ATOM 2891 O O . GLU A 1 386 ? -40.378 -1.864 87.433 1.00 22.42 386 GLU A O 1
ATOM 2897 N N . PHE A 1 387 ? -41.774 -3.551 86.832 1.00 24.01 387 PHE A N 1
ATOM 2898 C CA . PHE A 1 387 ? -42.028 -3.047 85.476 1.00 20.21 387 PHE A CA 1
ATOM 2899 C C . PHE A 1 387 ? -40.721 -2.722 84.734 1.00 19.05 387 PHE A C 1
ATOM 2900 O O . PHE A 1 387 ? -40.634 -1.671 84.058 1.00 20.70 387 PHE A O 1
ATOM 2908 N N . GLY A 1 388 ? -39.735 -3.609 84.860 1.00 18.12 388 GLY A N 1
ATOM 2909 C CA . GLY A 1 388 ? -38.461 -3.451 84.149 1.00 20.15 388 GLY A CA 1
ATOM 2910 C C . GLY A 1 388 ? -37.417 -2.652 84.920 1.00 22.21 388 GLY A C 1
ATOM 2911 O O . GLY A 1 388 ? -36.230 -2.667 84.579 1.00 22.20 388 GLY A O 1
ATOM 2912 N N . TRP A 1 389 ? -37.855 -1.925 85.944 1.00 21.45 389 TRP A N 1
ATOM 2913 C CA . TRP A 1 389 ? -36.942 -1.069 86.707 1.00 19.33 389 TRP A CA 1
ATOM 2914 C C . TRP A 1 389 ? -36.276 -1.824 87.853 1.00 23.36 389 TRP A C 1
ATOM 2915 O O . TRP A 1 389 ? -36.955 -2.509 88.622 1.00 26.22 389 TRP A O 1
ATOM 2926 N N . PHE A 1 390 ? -34.987 -1.582 88.044 1.00 17.10 390 PHE A N 1
ATOM 2927 C CA . PHE A 1 390 ? -34.230 -2.195 89.116 1.00 16.13 390 PHE A CA 1
ATOM 2928 C C . PHE A 1 390 ? -33.953 -1.144 90.224 1.00 20.38 390 PHE A C 1
ATOM 2929 O O . PHE A 1 390 ? -33.485 -0.050 89.923 1.00 18.30 390 PHE A O 1
ATOM 2937 N N . HIS A 1 391 ? -34.232 -1.493 91.488 1.00 21.79 391 HIS A N 1
ATOM 2938 C CA . HIS A 1 391 ? -33.997 -0.612 92.652 1.00 22.15 391 HIS A CA 1
ATOM 2939 C C . HIS A 1 391 ? -32.558 -0.799 93.134 1.00 21.77 391 HIS A C 1
ATOM 2940 O O . HIS A 1 391 ? -32.197 -1.907 93.511 1.00 21.03 391 HIS A O 1
ATOM 2947 N N . THR A 1 392 ? -31.718 0.245 93.051 1.00 18.74 392 THR A N 1
ATOM 2948 C CA . THR A 1 392 ? -30.264 0.075 93.321 1.00 18.79 392 THR A CA 1
ATOM 2949 C C . THR A 1 392 ? -29.892 -0.058 94.808 1.00 20.82 392 THR A C 1
ATOM 2950 O O . THR A 1 392 ? -28.793 -0.509 95.123 1.00 22.32 392 THR A O 1
ATOM 2954 N N . GLY A 1 393 ? -30.763 0.417 95.693 1.00 21.20 393 GLY A N 1
ATOM 2955 C CA . GLY A 1 393 ? -30.403 0.491 97.100 1.00 19.53 393 GLY A CA 1
ATOM 2956 C C . GLY A 1 393 ? -29.622 1.743 97.490 1.00 22.85 393 GLY A C 1
ATOM 2957 O O . GLY A 1 393 ? -29.205 1.884 98.650 1.00 22.51 393 GLY A O 1
ATOM 2958 N N . ASP A 1 394 ? -29.383 2.636 96.524 1.00 22.25 394 ASP A N 1
ATOM 2959 C CA . ASP A 1 394 ? -28.665 3.904 96.762 1.00 22.59 394 ASP A CA 1
ATOM 2960 C C . ASP A 1 394 ? -29.637 5.038 96.795 1.00 21.51 394 ASP A C 1
ATOM 2961 O O . ASP A 1 394 ? -30.595 5.075 96.007 1.00 20.19 394 ASP A O 1
ATOM 2966 N N . ILE A 1 395 ? -29.372 5.983 97.699 1.00 20.20 395 ILE A N 1
ATOM 2967 C CA . ILE A 1 395 ? -30.112 7.214 97.785 1.00 21.32 395 ILE A CA 1
ATOM 2968 C C . ILE A 1 395 ? -29.322 8.320 97.064 1.00 20.57 395 ILE A C 1
ATOM 2969 O O . ILE A 1 395 ? -28.088 8.474 97.246 1.00 22.48 395 ILE A O 1
ATOM 2974 N N . GLY A 1 396 ? -30.051 9.087 96.270 1.00 20.02 396 GLY A N 1
ATOM 2975 C CA . GLY A 1 396 ? -29.479 10.210 95.544 1.00 20.37 396 GLY A CA 1
ATOM 2976 C C . GLY A 1 396 ? -30.520 11.238 95.120 1.00 20.93 396 GLY A C 1
ATOM 2977 O O . GLY A 1 396 ? -31.721 11.148 95.443 1.00 22.10 396 GLY A O 1
ATOM 2978 N N . TYR A 1 397 ? -30.058 12.275 94.424 1.00 21.32 397 TYR A N 1
ATOM 2979 C CA . TYR A 1 397 ? -31.006 13.218 93.816 1.00 21.31 397 TYR A CA 1
ATOM 2980 C C . TYR A 1 397 ? -30.378 13.767 92.538 1.00 21.11 397 TYR A C 1
ATOM 2981 O O . TYR A 1 397 ? -29.162 13.740 92.385 1.00 19.72 397 TYR A O 1
ATOM 2990 N N . PHE A 1 398 ? -31.230 14.222 91.627 1.00 20.54 398 PHE A N 1
ATOM 2991 C CA . PHE A 1 398 ? -30.820 14.940 90.429 1.00 20.38 398 PHE A CA 1
ATOM 2992 C C . PHE A 1 398 ? -30.877 16.426 90.705 1.00 21.27 398 PHE A C 1
ATOM 2993 O O . PHE A 1 398 ? -31.869 16.916 91.264 1.00 22.67 398 PHE A O 1
ATOM 3001 N N . ASP A 1 399 ? -29.842 17.142 90.254 1.00 20.57 399 ASP A N 1
ATOM 3002 C CA . ASP A 1 399 ? -29.909 18.584 90.288 1.00 20.83 399 ASP A CA 1
ATOM 3003 C C . ASP A 1 399 ? -30.669 19.036 89.025 1.00 22.45 399 ASP A C 1
ATOM 3004 O O . ASP A 1 399 ? -31.111 18.189 88.222 1.00 23.22 399 ASP A O 1
ATOM 3009 N N . THR A 1 400 ? -30.821 20.341 88.818 1.00 24.81 400 THR A N 1
ATOM 3010 C CA . THR A 1 400 ? -31.658 20.820 87.694 1.00 27.63 400 THR A CA 1
ATOM 3011 C C . THR A 1 400 ? -30.961 20.669 86.329 1.00 28.57 400 THR A C 1
ATOM 3012 O O . THR A 1 400 ? -31.619 20.806 85.311 1.00 32.14 400 THR A O 1
ATOM 3016 N N . ASP A 1 401 ? -29.663 20.352 86.308 1.00 25.46 401 ASP A N 1
ATOM 3017 C CA . ASP A 1 401 ? -28.956 19.985 85.048 1.00 25.28 401 ASP A CA 1
ATOM 3018 C C . ASP A 1 401 ? -29.071 18.502 84.737 1.00 23.95 401 ASP A C 1
ATOM 3019 O O . ASP A 1 401 ? -28.547 18.044 83.720 1.00 24.90 401 ASP A O 1
ATOM 3024 N N . GLY A 1 402 ? -29.737 17.741 85.603 1.00 22.39 402 GLY A N 1
ATOM 3025 C CA . GLY A 1 402 ? -29.873 16.312 85.397 1.00 20.87 402 GLY A CA 1
ATOM 3026 C C . GLY A 1 402 ? -28.650 15.523 85.839 1.00 20.19 402 GLY A C 1
ATOM 3027 O O . GLY A 1 402 ? -28.481 14.352 85.457 1.00 21.58 402 GLY A O 1
ATOM 3028 N N . TYR A 1 403 ? -27.783 16.152 86.639 1.00 18.43 403 TYR A N 1
ATOM 3029 C CA . TYR A 1 403 ? -26.626 15.437 87.187 1.00 18.21 403 TYR A CA 1
ATOM 3030 C C . TYR A 1 403 ? -27.005 14.755 88.505 1.00 17.15 403 TYR A C 1
ATOM 3031 O O . TYR A 1 403 ? -27.640 15.367 89.341 1.00 18.85 403 TYR A O 1
ATOM 3040 N N . LEU A 1 404 ? -26.587 13.502 88.689 1.00 18.57 404 LEU A N 1
ATOM 3041 C CA . LEU A 1 404 ? -26.914 12.747 89.882 1.00 16.01 404 LEU A CA 1
ATOM 3042 C C . LEU A 1 404 ? -25.878 13.023 90.980 1.00 16.09 404 LEU A C 1
ATOM 3043 O O . LEU A 1 404 ? -24.680 13.040 90.731 1.00 18.05 404 LEU A O 1
ATOM 3048 N N . HIS A 1 405 ? -26.389 13.201 92.194 1.00 16.45 405 HIS A N 1
ATOM 3049 C CA . HIS A 1 405 ? -25.589 13.342 93.389 1.00 19.97 405 HIS A CA 1
ATOM 3050 C C . HIS A 1 405 ? -25.966 12.247 94.353 1.00 21.44 405 HIS A C 1
ATOM 3051 O O . HIS A 1 405 ? -27.118 12.194 94.770 1.00 21.28 405 HIS A O 1
ATOM 3058 N N . LEU A 1 406 ? -25.017 11.390 94.715 1.00 20.42 406 LEU A N 1
ATOM 3059 C CA . LEU A 1 406 ? -25.312 10.290 95.650 1.00 20.70 406 LEU A CA 1
ATOM 3060 C C . LEU A 1 406 ? -25.186 10.696 97.111 1.00 22.00 406 LEU A C 1
ATOM 3061 O O . LEU A 1 406 ? -24.274 11.430 97.509 1.00 23.93 406 LEU A O 1
ATOM 3066 N N . VAL A 1 407 ? -26.112 10.223 97.928 1.00 21.66 407 VAL A N 1
ATOM 3067 C CA . VAL A 1 407 ? -26.117 10.524 99.355 1.00 22.54 407 VAL A CA 1
ATOM 3068 C C . VAL A 1 407 ? -25.557 9.313 100.084 1.00 24.17 407 VAL A C 1
ATOM 3069 O O . VAL A 1 407 ? -24.818 9.446 101.074 1.00 26.73 407 VAL A O 1
ATOM 3073 N N . GLY A 1 408 ? -25.906 8.128 99.596 1.00 24.58 408 GLY A N 1
ATOM 3074 C CA . GLY A 1 408 ? -25.266 6.940 100.148 1.00 24.14 408 GLY A CA 1
ATOM 3075 C C . GLY A 1 408 ? -26.174 5.724 100.030 1.00 24.14 408 GLY A C 1
ATOM 3076 O O . GLY A 1 408 ? -27.311 5.842 99.588 1.00 25.04 408 GLY A O 1
ATOM 3077 N N . ARG A 1 409 ? -25.663 4.559 100.387 1.00 22.64 409 ARG A N 1
ATOM 3078 C CA . ARG A 1 409 ? -26.493 3.370 100.457 1.00 25.64 409 ARG A CA 1
ATOM 3079 C C . ARG A 1 409 ? -27.522 3.522 101.540 1.00 27.02 409 ARG A C 1
ATOM 3080 O O . ARG A 1 409 ? -27.215 4.005 102.641 1.00 27.60 409 ARG A O 1
ATOM 3088 N N . ILE A 1 410 ? -28.756 3.131 101.222 1.00 25.28 410 ILE A N 1
ATOM 3089 C CA . ILE A 1 410 ? -29.830 3.133 102.214 1.00 26.20 410 ILE A CA 1
ATOM 3090 C C . ILE A 1 410 ? -29.360 2.547 103.547 1.00 30.13 410 ILE A C 1
ATOM 3091 O O . ILE A 1 410 ? -29.610 3.116 104.616 1.00 31.40 410 ILE A O 1
ATOM 3096 N N . LYS A 1 411 ? -28.682 1.415 103.491 1.00 31.47 411 LYS A N 1
ATOM 3097 C CA . LYS A 1 411 ? -28.291 0.737 104.735 1.00 38.25 411 LYS A CA 1
ATOM 3098 C C . LYS A 1 411 ? -27.132 1.420 105.496 1.00 38.43 411 LYS A C 1
ATOM 3099 O O . LYS A 1 411 ? -26.862 1.086 106.646 1.00 41.17 411 LYS A O 1
ATOM 3105 N N . GLU A 1 412 ? -26.463 2.381 104.856 1.00 34.12 412 GLU A N 1
ATOM 3106 C CA . GLU A 1 412 ? -25.312 3.045 105.463 1.00 32.25 412 GLU A CA 1
ATOM 3107 C C . GLU A 1 412 ? -25.596 4.432 105.992 1.00 29.49 412 GLU A C 1
ATOM 3108 O O . GLU A 1 412 ? -24.766 4.958 106.744 1.00 29.41 412 GLU A O 1
ATOM 3114 N N . LEU A 1 413 ? -26.748 5.024 105.630 1.00 27.12 413 LEU A N 1
ATOM 3115 C CA . LEU A 1 413 ? -27.089 6.357 106.125 1.00 26.14 413 LEU A CA 1
ATOM 3116 C C . LEU A 1 413 ? -27.247 6.295 107.635 1.00 29.50 413 LEU A C 1
ATOM 3117 O O . LEU A 1 413 ? -27.764 5.303 108.185 1.00 30.70 413 LEU A O 1
ATOM 3122 N N . ILE A 1 414 ? -26.837 7.351 108.316 1.00 27.85 414 ILE A N 1
ATOM 3123 C CA . ILE A 1 414 ? -26.825 7.322 109.774 1.00 29.18 414 ILE A CA 1
ATOM 3124 C C . ILE A 1 414 ? -28.010 8.051 110.353 1.00 33.05 414 ILE A C 1
ATOM 3125 O O . ILE A 1 414 ? -28.176 9.250 110.165 1.00 33.05 414 ILE A O 1
ATOM 3130 N N . ASN A 1 415 ? -28.881 7.329 111.042 1.00 36.46 415 ASN A N 1
ATOM 3131 C CA . ASN A 1 415 ? -30.097 7.967 111.510 1.00 41.32 415 ASN A CA 1
ATOM 3132 C C . ASN A 1 415 ? -29.977 8.447 112.966 1.00 40.56 415 ASN A C 1
ATOM 3133 O O . ASN A 1 415 ? -30.295 7.719 113.914 1.00 40.50 415 ASN A O 1
ATOM 3138 N N . ARG A 1 416 ? -29.525 9.691 113.120 1.00 37.56 416 ARG A N 1
ATOM 3139 C CA . ARG A 1 416 ? -29.244 10.277 114.424 1.00 36.65 416 ARG A CA 1
ATOM 3140 C C . ARG A 1 416 ? -30.412 11.124 114.914 1.00 38.51 416 ARG A C 1
ATOM 3141 O O . ARG A 1 416 ? -30.599 12.266 114.479 1.00 38.76 416 ARG A O 1
ATOM 3149 N N . GLY A 1 417 ? -31.240 10.548 115.785 1.00 38.88 417 GLY A N 1
ATOM 3150 C CA . GLY A 1 417 ? -32.359 11.272 116.332 1.00 39.53 417 GLY A CA 1
ATOM 3151 C C . GLY A 1 417 ? -33.300 11.864 115.304 1.00 42.13 417 GLY A C 1
ATOM 3152 O O . GLY A 1 417 ? -33.790 12.986 115.465 1.00 44.68 417 GLY A O 1
ATOM 3153 N N . GLY A 1 418 ? -33.535 11.135 114.227 1.00 42.05 418 GLY A N 1
ATOM 3154 C CA . GLY A 1 418 ? -34.431 11.620 113.190 1.00 45.52 418 GLY A CA 1
ATOM 3155 C C . GLY A 1 418 ? -33.735 12.367 112.052 1.00 48.61 418 GLY A C 1
ATOM 3156 O O . GLY A 1 418 ? -34.350 12.629 111.013 1.00 48.53 418 GLY A O 1
ATOM 3157 N N . GLU A 1 419 ? -32.459 12.707 112.230 1.00 49.17 419 GLU A N 1
ATOM 3158 C CA . GLU A 1 419 ? -31.721 13.351 111.148 1.00 51.35 419 GLU A CA 1
ATOM 3159 C C . GLU A 1 419 ? -30.763 12.373 110.474 1.00 47.52 419 GLU A C 1
ATOM 3160 O O . GLU A 1 419 ? -29.983 11.736 111.155 1.00 49.41 419 GLU A O 1
ATOM 3166 N N . LYS A 1 420 ? -30.822 12.237 109.151 1.00 42.24 420 LYS A N 1
ATOM 3167 C CA . LYS A 1 420 ? -29.954 11.295 108.463 1.00 39.99 420 LYS A CA 1
ATOM 3168 C C . LYS A 1 420 ? -28.640 11.966 108.052 1.00 36.50 420 LYS A C 1
ATOM 3169 O O . LYS A 1 420 ? -28.629 13.064 107.490 1.00 38.63 420 LYS A O 1
ATOM 3175 N N . ILE A 1 421 ? -27.538 11.326 108.405 1.00 30.57 421 ILE A N 1
ATOM 3176 C CA . ILE A 1 421 ? -26.211 11.798 108.051 1.00 26.93 421 ILE A CA 1
ATOM 3177 C C . ILE A 1 421 ? -25.652 10.947 106.934 1.00 26.54 421 ILE A C 1
ATOM 3178 O O . ILE A 1 421 ? -25.745 9.705 106.937 1.00 26.01 421 ILE A O 1
ATOM 3183 N N . SER A 1 422 ? -25.082 11.626 105.942 1.00 26.28 422 SER A N 1
ATOM 3184 C CA . SER A 1 422 ? -24.388 10.956 104.841 1.00 25.80 422 SER A CA 1
ATOM 3185 C C . SER A 1 422 ? -22.927 10.714 105.137 1.00 27.74 422 SER A C 1
ATOM 3186 O O . SER A 1 422 ? -22.153 11.663 105.223 1.00 27.83 422 SER A O 1
ATOM 3189 N N . PRO A 1 423 ? -22.518 9.444 105.240 1.00 29.69 423 PRO A N 1
ATOM 3190 C CA . PRO A 1 423 ? -21.103 9.144 105.475 1.00 29.80 423 PRO A CA 1
ATOM 3191 C C . PRO A 1 423 ? -20.197 9.608 104.319 1.00 27.67 423 PRO A C 1
ATOM 3192 O O . PRO A 1 423 ? -19.050 9.975 104.559 1.00 27.40 423 PRO A O 1
ATOM 3196 N N . ILE A 1 424 ? -20.721 9.589 103.101 1.00 25.06 424 ILE A N 1
ATOM 3197 C CA . ILE A 1 424 ? -20.007 10.146 101.923 1.00 26.24 424 ILE A CA 1
ATOM 3198 C C . ILE A 1 424 ? -19.563 11.599 102.167 1.00 25.23 424 ILE A C 1
ATOM 3199 O O . ILE A 1 424 ? -18.389 11.990 101.944 1.00 24.55 424 ILE A O 1
ATOM 3204 N N . GLU A 1 425 ? -20.526 12.399 102.623 1.00 24.75 425 GLU A N 1
ATOM 3205 C CA . GLU A 1 425 ? -20.288 13.833 102.848 1.00 24.50 425 GLU A CA 1
ATOM 3206 C C . GLU A 1 425 ? -19.182 14.040 103.902 1.00 23.76 425 GLU A C 1
ATOM 3207 O O . GLU A 1 425 ? -18.228 14.883 103.765 1.00 23.03 425 GLU A O 1
ATOM 3213 N N . VAL A 1 426 ? -19.323 13.289 104.993 1.00 24.40 426 VAL A N 1
ATOM 3214 C CA . VAL A 1 426 ? -18.359 13.449 106.096 1.00 25.23 426 VAL A CA 1
ATOM 3215 C C . VAL A 1 426 ? -16.963 12.952 105.670 1.00 25.35 426 VAL A C 1
ATOM 3216 O O . VAL A 1 426 ? -15.967 13.634 105.962 1.00 25.35 426 VAL A O 1
ATOM 3220 N N . ASP A 1 427 ? -16.881 11.821 104.940 1.00 24.03 427 ASP A N 1
ATOM 3221 C CA . ASP A 1 427 ? -15.586 11.328 104.417 1.00 27.52 427 ASP A CA 1
ATOM 3222 C C . ASP A 1 427 ? -14.857 12.396 103.618 1.00 26.95 427 ASP A C 1
ATOM 3223 O O . ASP A 1 427 ? -13.605 12.550 103.690 1.00 25.85 427 ASP A O 1
ATOM 3228 N N . ALA A 1 428 ? -15.648 13.053 102.767 1.00 24.90 428 ALA A N 1
ATOM 3229 C CA . ALA A 1 428 ? -15.074 14.080 101.905 1.00 24.71 428 ALA A CA 1
ATOM 3230 C C . ALA A 1 428 ? -14.461 15.183 102.782 1.00 25.82 428 ALA A C 1
ATOM 3231 O O . ALA A 1 428 ? -13.407 15.728 102.462 1.00 27.44 428 ALA A O 1
ATOM 3233 N N . VAL A 1 429 ? -15.128 15.515 103.874 1.00 24.09 429 VAL A N 1
ATOM 3234 C CA . VAL A 1 429 ? -14.511 16.538 104.756 1.00 24.48 429 VAL A CA 1
ATOM 3235 C C . VAL A 1 429 ? -13.232 16.012 105.427 1.00 26.07 429 VAL A C 1
ATOM 3236 O O . VAL A 1 429 ? -12.223 16.725 105.514 1.00 27.91 429 VAL A O 1
ATOM 3240 N N . LEU A 1 430 ? -13.252 14.782 105.911 1.00 26.46 430 LEU A N 1
ATOM 3241 C CA . LEU A 1 430 ? -12.064 14.238 106.613 1.00 25.69 430 LEU A CA 1
ATOM 3242 C C . LEU A 1 430 ? -10.844 14.283 105.735 1.00 26.80 430 LEU A C 1
ATOM 3243 O O . LEU A 1 430 ? -9.738 14.611 106.186 1.00 26.39 430 LEU A O 1
ATOM 3248 N N . LEU A 1 431 ? -11.028 13.925 104.465 1.00 24.36 431 LEU A N 1
ATOM 3249 C CA . LEU A 1 431 ? -9.875 13.919 103.560 1.00 23.18 431 LEU A CA 1
ATOM 3250 C C . LEU A 1 431 ? -9.270 15.311 103.272 1.00 25.06 431 LEU A C 1
ATOM 3251 O O . LEU A 1 431 ? -8.183 15.395 102.678 1.00 25.53 431 LEU A O 1
ATOM 3256 N N . THR A 1 432 ? -9.981 16.386 103.619 1.00 24.08 432 THR A N 1
ATOM 3257 C CA . THR A 1 432 ? -9.414 17.730 103.410 1.00 25.80 432 THR A CA 1
ATOM 3258 C C . THR A 1 432 ? -8.549 18.175 104.589 1.00 28.85 432 THR A C 1
ATOM 3259 O O . THR A 1 432 ? -7.907 19.222 104.507 1.00 29.52 432 THR A O 1
ATOM 3263 N N . HIS A 1 433 ? -8.546 17.418 105.680 1.00 27.63 433 HIS A N 1
ATOM 3264 C CA . HIS A 1 433 ? -7.677 17.805 106.796 1.00 27.77 433 HIS A CA 1
ATOM 3265 C C . HIS A 1 433 ? -6.233 17.615 106.357 1.00 30.96 433 HIS A C 1
ATOM 3266 O O . HIS A 1 433 ? -5.900 16.581 105.804 1.00 30.23 433 HIS A O 1
ATOM 3273 N N . PRO A 1 434 ? -5.368 18.619 106.606 1.00 33.49 434 PRO A N 1
ATOM 3274 C CA . PRO A 1 434 ? -3.981 18.610 106.095 1.00 34.47 434 PRO A CA 1
ATOM 3275 C C . PRO A 1 434 ? -3.203 17.355 106.445 1.00 35.78 434 PRO A C 1
ATOM 3276 O O . PRO A 1 434 ? -2.345 16.933 105.650 1.00 35.83 434 PRO A O 1
ATOM 3280 N N . ASP A 1 435 ? -3.513 16.735 107.589 1.00 36.30 435 ASP A N 1
ATOM 3281 C CA . ASP A 1 435 ? -2.732 15.588 108.060 1.00 37.77 435 ASP A CA 1
ATOM 3282 C C . ASP A 1 435 ? -3.416 14.249 107.894 1.00 36.79 435 ASP A C 1
ATOM 3283 O O . ASP A 1 435 ? -2.966 13.263 108.458 1.00 37.41 435 ASP A O 1
ATOM 3288 N N . VAL A 1 436 ? -4.518 14.201 107.144 1.00 35.67 436 VAL A N 1
ATOM 3289 C CA . VAL A 1 436 ? -5.228 12.942 106.940 1.00 33.38 436 VAL A CA 1
ATOM 3290 C C . VAL A 1 436 ? -4.877 12.349 105.574 1.00 33.54 436 VAL A C 1
ATOM 3291 O O . VAL A 1 436 ? -5.001 13.005 104.532 1.00 32.27 436 VAL A O 1
ATOM 3295 N N . SER A 1 437 ? -4.391 11.120 105.580 1.00 34.17 437 SER A N 1
ATOM 3296 C CA . SER A 1 437 ? -4.076 10.442 104.332 1.00 35.07 437 SER A CA 1
ATOM 3297 C C . SER A 1 437 ? -5.263 9.591 103.919 1.00 31.99 437 SER A C 1
ATOM 3298 O O . SER A 1 437 ? -5.549 9.440 102.713 1.00 33.51 437 SER A O 1
ATOM 3301 N N . GLN A 1 438 ? -5.939 8.996 104.898 1.00 28.35 438 GLN A N 1
ATOM 3302 C CA . GLN A 1 438 ? -7.145 8.252 104.568 1.00 29.12 438 GLN A CA 1
ATOM 3303 C C . GLN A 1 438 ? -8.212 8.416 105.649 1.00 30.40 438 GLN A C 1
ATOM 3304 O O . GLN A 1 438 ? -7.891 8.647 106.803 1.00 28.84 438 GLN A O 1
ATOM 3310 N N . GLY A 1 439 ? -9.488 8.326 105.297 1.00 30.55 439 GLY A N 1
ATOM 3311 C CA . GLY A 1 439 ? -10.523 8.480 106.335 1.00 31.27 439 GLY A CA 1
ATOM 3312 C C . GLY A 1 439 ? -11.840 7.809 105.981 1.00 33.74 439 GLY A C 1
ATOM 3313 O O . GLY A 1 439 ? -12.187 7.750 104.791 1.00 34.15 439 GLY A O 1
ATOM 3314 N N . VAL A 1 440 ? -12.590 7.327 106.978 1.00 31.55 440 VAL A N 1
ATOM 3315 C CA . VAL A 1 440 ? -13.856 6.654 106.687 1.00 30.65 440 VAL A CA 1
ATOM 3316 C C . VAL A 1 440 ? -14.826 6.908 107.834 1.00 31.57 440 VAL A C 1
ATOM 3317 O O . VAL A 1 440 ? -14.469 6.761 109.012 1.00 32.24 440 VAL A O 1
ATOM 3321 N N . ALA A 1 441 ? -16.039 7.343 107.506 1.00 28.87 441 ALA A N 1
ATOM 3322 C CA . ALA A 1 441 ? -17.068 7.560 108.525 1.00 29.33 441 ALA A CA 1
ATOM 3323 C C . ALA A 1 441 ? -18.029 6.395 108.544 1.00 30.77 441 ALA A C 1
ATOM 3324 O O . ALA A 1 441 ? -18.201 5.743 107.518 1.00 29.83 441 ALA A O 1
ATOM 3326 N N . PHE A 1 442 ? -18.706 6.177 109.677 1.00 31.34 442 PHE A N 1
ATOM 3327 C CA . PHE A 1 442 ? -19.576 5.010 109.820 1.00 32.14 442 PHE A CA 1
ATOM 3328 C C . PHE A 1 442 ? -20.536 5.173 110.987 1.00 33.95 442 PHE A C 1
ATOM 3329 O O . PHE A 1 442 ? -20.266 5.917 111.944 1.00 34.52 442 PHE A O 1
ATOM 3337 N N . GLY A 1 443 ? -21.684 4.493 110.901 1.00 34.96 443 GLY A N 1
ATOM 3338 C CA . GLY A 1 443 ? -22.709 4.591 111.925 1.00 36.85 443 GLY A CA 1
ATOM 3339 C C . GLY A 1 443 ? -22.439 3.598 113.051 1.00 40.84 443 GLY A C 1
ATOM 3340 O O . GLY A 1 443 ? -21.834 2.558 112.842 1.00 42.36 443 GLY A O 1
ATOM 3341 N N . VAL A 1 444 ? -22.876 3.935 114.254 1.00 42.99 444 VAL A N 1
ATOM 3342 C CA . VAL A 1 444 ? -22.713 3.050 115.397 1.00 46.20 444 VAL A CA 1
ATOM 3343 C C . VAL A 1 444 ? -23.986 3.140 116.238 1.00 47.35 444 VAL A C 1
ATOM 3344 O O . VAL A 1 444 ? -24.716 4.125 116.156 1.00 46.43 444 VAL A O 1
ATOM 3348 N N . PRO A 1 445 ? -24.261 2.110 117.054 1.00 48.64 445 PRO A N 1
ATOM 3349 C CA . PRO A 1 445 ? -25.446 2.222 117.895 1.00 47.94 445 PRO A CA 1
ATOM 3350 C C . PRO A 1 445 ? -25.280 3.329 118.927 1.00 49.54 445 PRO A C 1
ATOM 3351 O O . PRO A 1 445 ? -24.150 3.601 119.370 1.00 49.33 445 PRO A O 1
ATOM 3355 N N . ASP A 1 446 ? -26.383 3.980 119.290 1.00 48.10 446 ASP A N 1
ATOM 3356 C CA . ASP A 1 446 ? -26.327 5.016 120.295 1.00 48.99 446 ASP A CA 1
ATOM 3357 C C . ASP A 1 446 ? -27.619 4.978 121.096 1.00 52.10 446 ASP A C 1
ATOM 3358 O O . ASP A 1 446 ? -28.707 4.861 120.544 1.00 51.14 446 ASP A O 1
ATOM 3363 N N . GLU A 1 447 ? -27.517 5.098 122.406 1.00 57.92 447 GLU A N 1
ATOM 3364 C CA . GLU A 1 447 ? -28.701 4.823 123.185 1.00 63.24 447 GLU A CA 1
ATOM 3365 C C . GLU A 1 447 ? -29.618 6.045 123.190 1.00 60.55 447 GLU A C 1
ATOM 3366 O O . GLU A 1 447 ? -30.832 5.900 123.276 1.00 60.94 447 GLU A O 1
ATOM 3372 N N . LYS A 1 448 ? -29.057 7.246 123.068 1.00 56.85 448 LYS A N 1
ATOM 3373 C CA . LYS A 1 448 ? -29.904 8.439 123.047 1.00 53.19 448 LYS A CA 1
ATOM 3374 C C . LYS A 1 448 ? -30.447 8.757 121.646 1.00 50.40 448 LYS A C 1
ATOM 3375 O O . LYS A 1 448 ? -31.591 9.175 121.501 1.00 49.96 448 LYS A O 1
ATOM 3381 N N . TYR A 1 449 ? -29.636 8.587 120.610 1.00 47.22 449 TYR A N 1
ATOM 3382 C CA . TYR A 1 449 ? -30.082 9.020 119.283 1.00 44.84 449 TYR A CA 1
ATOM 3383 C C . TYR A 1 449 ? -30.427 7.864 118.356 1.00 44.25 449 TYR A C 1
ATOM 3384 O O . TYR A 1 449 ? -30.853 8.083 117.209 1.00 42.45 449 TYR A O 1
ATOM 3393 N N . GLY A 1 450 ? -30.217 6.640 118.835 1.00 42.88 450 GLY A N 1
ATOM 3394 C CA . GLY A 1 450 ? -30.452 5.452 118.033 1.00 42.29 450 GLY A CA 1
ATOM 3395 C C . GLY A 1 450 ? -29.183 5.083 117.292 1.00 43.92 450 GLY A C 1
ATOM 3396 O O . GLY A 1 450 ? -28.613 4.015 117.500 1.00 43.34 450 GLY A O 1
ATOM 3397 N N . GLU A 1 451 ? -28.740 5.970 116.403 1.00 43.57 451 GLU A N 1
ATOM 3398 C CA . GLU A 1 451 ? -27.453 5.800 115.742 1.00 42.72 451 GLU A CA 1
ATOM 3399 C C . GLU A 1 451 ? -26.628 7.076 115.914 1.00 39.56 451 GLU A C 1
ATOM 3400 O O . GLU A 1 451 ? -27.176 8.164 116.069 1.00 39.20 451 GLU A O 1
ATOM 3406 N N . GLU A 1 452 ? -25.313 6.921 115.915 1.00 38.87 452 GLU A N 1
ATOM 3407 C CA . GLU A 1 452 ? -24.404 8.043 116.017 1.00 37.35 452 GLU A CA 1
ATOM 3408 C C . GLU A 1 452 ? -23.358 7.873 114.927 1.00 33.24 452 GLU A C 1
ATOM 3409 O O . GLU A 1 452 ? -23.152 6.786 114.417 1.00 31.80 452 GLU A O 1
ATOM 3415 N N . ILE A 1 453 ? -22.707 8.955 114.551 1.00 32.12 453 ILE A N 1
ATOM 3416 C CA . ILE A 1 453 ? -21.617 8.861 113.604 1.00 31.92 453 ILE A CA 1
ATOM 3417 C C . ILE A 1 453 ? -20.262 8.836 114.334 1.00 32.78 453 ILE A C 1
ATOM 3418 O O . ILE A 1 453 ? -20.034 9.626 115.258 1.00 33.47 453 ILE A O 1
ATOM 3423 N N . ASN A 1 454 ? -19.408 7.908 113.893 1.00 33.59 454 ASN A N 1
ATOM 3424 C CA . ASN A 1 454 ? -18.000 7.829 114.260 1.00 34.72 454 ASN A CA 1
ATOM 3425 C C . ASN A 1 454 ? -17.151 7.830 112.992 1.00 33.20 454 ASN A C 1
ATOM 3426 O O . ASN A 1 454 ? -17.679 7.742 111.890 1.00 34.10 454 ASN A O 1
ATOM 3431 N N . CYS A 1 455 ? -15.835 7.909 113.128 1.00 30.45 455 CYS A N 1
ATOM 3432 C CA . CYS A 1 455 ? -14.987 7.774 111.966 1.00 31.05 455 CYS A CA 1
ATOM 3433 C C . CYS A 1 455 ? -13.615 7.183 112.359 1.00 32.78 455 CYS A C 1
ATOM 3434 O O . CYS A 1 455 ? -13.300 7.122 113.538 1.00 35.70 455 CYS A O 1
ATOM 3437 N N . ALA A 1 456 ? -12.837 6.759 111.367 1.00 33.48 456 ALA A N 1
ATOM 3438 C CA . ALA A 1 456 ? -11.442 6.344 111.555 1.00 33.79 456 ALA A CA 1
ATOM 3439 C C . ALA A 1 456 ? -10.573 7.049 110.537 1.00 34.99 456 ALA A C 1
ATOM 3440 O O . ALA A 1 456 ? -10.979 7.220 109.355 1.00 33.96 456 ALA A O 1
ATOM 3442 N N . VAL A 1 457 ? -9.397 7.485 110.963 1.00 32.64 457 VAL A N 1
ATOM 3443 C CA . VAL A 1 457 ? -8.485 8.130 110.043 1.00 34.96 457 VAL A CA 1
ATOM 3444 C C . VAL A 1 457 ? -7.088 7.507 110.141 1.00 35.66 457 VAL A C 1
ATOM 3445 O O . VAL A 1 457 ? -6.667 7.027 111.206 1.00 33.72 457 VAL A O 1
ATOM 3449 N N . ILE A 1 458 ? -6.401 7.517 109.009 1.00 35.47 458 ILE A N 1
ATOM 3450 C CA . ILE A 1 458 ? -4.976 7.268 108.910 1.00 34.72 458 ILE A CA 1
ATOM 3451 C C . ILE A 1 458 ? -4.247 8.576 108.705 1.00 36.29 458 ILE A C 1
ATOM 3452 O O . ILE A 1 458 ? -4.484 9.286 107.687 1.00 37.76 458 ILE A O 1
ATOM 3457 N N . PRO A 1 459 ? -3.365 8.925 109.669 1.00 37.69 459 PRO A N 1
ATOM 3458 C CA . PRO A 1 459 ? -2.573 10.148 109.562 1.00 36.28 459 PRO A CA 1
ATOM 3459 C C . PRO A 1 459 ? -1.482 9.993 108.510 1.00 34.98 459 PRO A C 1
ATOM 3460 O O . PRO A 1 459 ? -1.103 8.867 108.155 1.00 35.10 459 PRO A O 1
ATOM 3464 N N . ARG A 1 460 ? -1.053 11.116 107.955 1.00 35.67 460 ARG A N 1
ATOM 3465 C CA . ARG A 1 460 ? 0.065 11.125 107.028 1.00 38.46 460 ARG A CA 1
ATOM 3466 C C . ARG A 1 460 ? 1.322 10.785 107.800 1.00 42.11 460 ARG A C 1
ATOM 3467 O O . ARG A 1 460 ? 1.452 11.177 108.969 1.00 41.08 460 ARG A O 1
ATOM 3475 N N . GLU A 1 461 ? 2.254 10.112 107.141 1.00 47.79 461 GLU A N 1
ATOM 3476 C CA . GLU A 1 461 ? 3.488 9.703 107.812 1.00 55.42 461 GLU A CA 1
ATOM 3477 C C . GLU A 1 461 ? 4.247 10.922 108.338 1.00 54.92 461 GLU A C 1
ATOM 3478 O O . GLU A 1 461 ? 4.349 11.953 107.667 1.00 53.52 461 GLU A O 1
ATOM 3484 N N . GLY A 1 462 ? 4.721 10.807 109.578 1.00 55.33 462 GLY A N 1
ATOM 3485 C CA . GLY A 1 462 ? 5.471 11.867 110.214 1.00 55.83 462 GLY A CA 1
ATOM 3486 C C . GLY A 1 462 ? 4.602 12.988 110.740 1.00 56.57 462 GLY A C 1
ATOM 3487 O O . GLY A 1 462 ? 5.104 14.036 111.147 1.00 56.48 462 GLY A O 1
ATOM 3488 N N . THR A 1 463 ? 3.295 12.769 110.768 1.00 55.44 463 THR A N 1
ATOM 3489 C CA . THR A 1 463 ? 2.422 13.759 111.366 1.00 55.95 463 THR A CA 1
ATOM 3490 C C . THR A 1 463 ? 1.815 13.074 112.562 1.00 55.05 463 THR A C 1
ATOM 3491 O O . THR A 1 463 ? 1.773 11.844 112.621 1.00 56.23 463 THR A O 1
ATOM 3495 N N . THR A 1 464 ? 1.355 13.858 113.518 1.00 54.55 464 THR A N 1
ATOM 3496 C CA . THR A 1 464 ? 0.555 13.302 114.593 1.00 55.75 464 THR A CA 1
ATOM 3497 C C . THR A 1 464 ? -0.815 14.011 114.640 1.00 53.54 464 THR A C 1
ATOM 3498 O O . THR A 1 464 ? -0.917 15.240 114.566 1.00 52.48 464 THR A O 1
ATOM 3502 N N . VAL A 1 465 ? -1.856 13.199 114.765 1.00 52.32 465 VAL A N 1
ATOM 3503 C CA . VAL A 1 465 ? -3.242 13.649 114.682 1.00 49.18 465 VAL A CA 1
ATOM 3504 C C . VAL A 1 465 ? -3.973 13.220 115.924 1.00 46.41 465 VAL A C 1
ATOM 3505 O O . VAL A 1 465 ? -3.838 12.073 116.337 1.00 46.45 465 VAL A O 1
ATOM 3509 N N . THR A 1 466 ? -4.731 14.127 116.543 1.00 43.17 466 THR A N 1
ATOM 3510 C CA . THR A 1 466 ? -5.545 13.740 117.684 1.00 41.57 466 THR A CA 1
ATOM 3511 C C . THR A 1 466 ? -7.023 13.723 117.304 1.00 41.90 466 THR A C 1
ATOM 3512 O O . THR A 1 466 ? -7.431 14.362 116.329 1.00 41.75 466 THR A O 1
ATOM 3516 N N . GLU A 1 467 ? -7.799 12.970 118.071 1.00 40.86 467 GLU A N 1
ATOM 3517 C CA . GLU A 1 467 ? -9.241 12.965 117.957 1.00 41.76 467 GLU A CA 1
ATOM 3518 C C . GLU A 1 467 ? -9.785 14.382 118.037 1.00 44.43 467 GLU A C 1
ATOM 3519 O O . GLU A 1 467 ? -10.698 14.760 117.291 1.00 43.52 467 GLU A O 1
ATOM 3525 N N . GLU A 1 468 ? -9.227 15.174 118.948 1.00 45.38 468 GLU A N 1
ATOM 3526 C CA . GLU A 1 468 ? -9.730 16.513 119.166 1.00 47.09 468 GLU A CA 1
ATOM 3527 C C . GLU A 1 468 ? -9.430 17.452 118.011 1.00 42.53 468 GLU A C 1
ATOM 3528 O O . GLU A 1 468 ? -10.286 18.257 117.675 1.00 40.87 468 GLU A O 1
ATOM 3534 N N . ASP A 1 469 ? -8.265 17.308 117.378 1.00 39.66 469 ASP A N 1
ATOM 3535 C CA . ASP A 1 469 ? -7.936 18.057 116.177 1.00 42.79 469 ASP A CA 1
ATOM 3536 C C . ASP A 1 469 ? -8.962 17.746 115.077 1.00 37.08 469 ASP A C 1
ATOM 3537 O O . ASP A 1 469 ? -9.500 18.658 114.455 1.00 38.21 469 ASP A O 1
ATOM 3542 N N . ILE A 1 470 ? -9.216 16.459 114.869 1.00 31.68 470 ILE A N 1
ATOM 3543 C CA . ILE A 1 470 ? -10.134 16.020 113.790 1.00 32.90 470 ILE A CA 1
ATOM 3544 C C . ILE A 1 470 ? -11.527 16.541 114.042 1.00 31.70 470 ILE A C 1
ATOM 3545 O O . ILE A 1 470 ? -12.191 17.071 113.150 1.00 32.95 470 ILE A O 1
ATOM 3550 N N . LYS A 1 471 ? -11.977 16.390 115.275 1.00 30.37 471 LYS A N 1
ATOM 3551 C CA . LYS A 1 471 ? -13.290 16.854 115.618 1.00 33.82 471 LYS A CA 1
ATOM 3552 C C . LYS A 1 471 ? -13.399 18.368 115.444 1.00 34.81 471 LYS A C 1
ATOM 3553 O O . LYS A 1 471 ? -14.382 18.836 114.896 1.00 33.77 471 LYS A O 1
ATOM 3559 N N . ALA A 1 472 ? -12.411 19.134 115.906 1.00 34.00 472 ALA A N 1
ATOM 3560 C CA . ALA A 1 472 ? -12.463 20.589 115.768 1.00 35.05 472 ALA A CA 1
ATOM 3561 C C . ALA A 1 472 ? -12.540 21.028 114.291 1.00 33.58 472 ALA A C 1
ATOM 3562 O O . ALA A 1 472 ? -13.332 21.945 113.890 1.00 35.93 472 ALA A O 1
ATOM 3564 N N . PHE A 1 473 ? -11.719 20.355 113.489 1.00 30.59 473 PHE A N 1
ATOM 3565 C CA . PHE A 1 473 ? -11.687 20.620 112.065 1.00 30.13 473 PHE A CA 1
ATOM 3566 C C . PHE A 1 473 ? -13.071 20.317 111.441 1.00 29.27 473 PHE A C 1
ATOM 3567 O O . PHE A 1 473 ? -13.616 21.107 110.666 1.00 29.53 473 PHE A O 1
ATOM 3575 N N . CYS A 1 474 ? -13.626 19.155 111.770 1.00 28.94 474 CYS A N 1
ATOM 3576 C CA . CYS A 1 474 ? -14.972 18.787 111.306 1.00 29.00 474 CYS A CA 1
ATOM 3577 C C . CYS A 1 474 ? -16.006 19.814 111.733 1.00 29.40 474 CYS A C 1
ATOM 3578 O O . CYS A 1 474 ? -16.888 20.138 110.960 1.00 30.01 474 CYS A O 1
ATOM 3581 N N . LYS A 1 475 ? -15.901 20.328 112.959 1.00 27.48 475 LYS A N 1
ATOM 3582 C CA . LYS A 1 475 ? -16.881 21.304 113.447 1.00 31.98 475 LYS A CA 1
ATOM 3583 C C . LYS A 1 475 ? -16.810 22.596 112.661 1.00 29.17 475 LYS A C 1
ATOM 3584 O O . LYS A 1 475 ? -17.800 23.348 112.627 1.00 26.78 475 LYS A O 1
ATOM 3590 N N . LYS A 1 476 ? -15.652 22.867 112.049 1.00 29.03 476 LYS A N 1
ATOM 3591 C CA . LYS A 1 476 ? -15.596 24.081 111.234 1.00 28.35 476 LYS A CA 1
ATOM 3592 C C . LYS A 1 476 ? -16.177 23.911 109.811 1.00 26.69 476 LYS A C 1
ATOM 3593 O O . LYS A 1 476 ? -16.396 24.882 109.105 1.00 26.33 476 LYS A O 1
ATOM 3599 N N . ASN A 1 477 ? -16.514 22.687 109.433 1.00 24.50 477 ASN A N 1
ATOM 3600 C CA . ASN A 1 477 ? -16.844 22.363 108.059 1.00 25.36 477 ASN A CA 1
ATOM 3601 C C . ASN A 1 477 ? -18.126 21.578 107.929 1.00 27.31 477 ASN A C 1
ATOM 3602 O O . ASN A 1 477 ? -18.492 21.209 106.817 1.00 28.24 477 ASN A O 1
ATOM 3607 N N . LEU A 1 478 ? -18.818 21.326 109.037 1.00 26.04 478 LEU A N 1
ATOM 3608 C CA . LEU A 1 478 ? -20.067 20.512 108.999 1.00 24.91 478 LEU A CA 1
ATOM 3609 C C . LEU A 1 478 ? -21.032 21.061 110.040 1.00 26.19 478 LEU A C 1
ATOM 3610 O O . LEU A 1 478 ? -20.575 21.558 111.051 1.00 26.79 478 LEU A O 1
ATOM 3615 N N . ALA A 1 479 ? -22.350 20.987 109.802 1.00 23.36 479 ALA A N 1
ATOM 3616 C CA . ALA A 1 479 ? -23.346 21.242 110.850 1.00 23.97 479 ALA A CA 1
ATOM 3617 C C . ALA A 1 479 ? -23.009 20.352 112.053 1.00 25.60 479 ALA A C 1
ATOM 3618 O O . ALA A 1 479 ? -22.623 19.202 111.848 1.00 25.38 479 ALA A O 1
ATOM 3620 N N . ALA A 1 480 ? -23.241 20.837 113.276 1.00 27.64 480 ALA A N 1
ATOM 3621 C CA . ALA A 1 480 ? -22.717 20.153 114.471 1.00 28.87 480 ALA A CA 1
ATOM 3622 C C . ALA A 1 480 ? -23.219 18.704 114.542 1.00 30.02 480 ALA A C 1
ATOM 3623 O O . ALA A 1 480 ? -22.456 17.821 114.911 1.00 31.49 480 ALA A O 1
ATOM 3625 N N . PHE A 1 481 ? -24.463 18.440 114.135 1.00 30.90 481 PHE A N 1
ATOM 3626 C CA . PHE A 1 481 ? -25.011 17.086 114.310 1.00 30.72 481 PHE A CA 1
ATOM 3627 C C . PHE A 1 481 ? -24.292 16.046 113.450 1.00 30.20 481 PHE A C 1
ATOM 3628 O O . PHE A 1 481 ? -24.367 14.847 113.741 1.00 32.43 481 PHE A O 1
ATOM 3636 N N . LYS A 1 482 ? -23.564 16.482 112.412 1.00 27.23 482 LYS A N 1
ATOM 3637 C CA . LYS A 1 482 ? -22.882 15.575 111.507 1.00 25.26 482 LYS A CA 1
ATOM 3638 C C . LYS A 1 482 ? -21.463 15.198 111.957 1.00 27.80 482 LYS A C 1
ATOM 3639 O O . LYS A 1 482 ? -20.821 14.316 111.383 1.00 27.58 482 LYS A O 1
ATOM 3645 N N . VAL A 1 483 ? -20.983 15.880 112.989 1.00 28.90 483 VAL A N 1
ATOM 3646 C CA . VAL A 1 483 ? -19.588 15.718 113.419 1.00 29.16 483 VAL A CA 1
ATOM 3647 C C . VAL A 1 483 ? -19.359 14.366 114.124 1.00 28.45 483 VAL A C 1
ATOM 3648 O O . VAL A 1 483 ? -20.066 14.086 115.078 1.00 29.94 483 VAL A O 1
ATOM 3652 N N . PRO A 1 484 ? -18.375 13.562 113.672 1.00 29.13 484 PRO A N 1
ATOM 3653 C CA . PRO A 1 484 ? -18.098 12.272 114.332 1.00 30.12 484 PRO A CA 1
ATOM 3654 C C . PRO A 1 484 ? -17.871 12.472 115.854 1.00 35.34 484 PRO A C 1
ATOM 3655 O O . PRO A 1 484 ? -17.110 13.344 116.287 1.00 35.05 484 PRO A O 1
ATOM 3659 N N . LYS A 1 485 ? -18.576 11.695 116.650 1.00 36.46 485 LYS A N 1
ATOM 3660 C CA . LYS A 1 485 ? -18.473 11.831 118.102 1.00 38.48 485 LYS A CA 1
ATOM 3661 C C . LYS A 1 485 ? -17.185 11.155 118.605 1.00 38.95 485 LYS A C 1
ATOM 3662 O O . LYS A 1 485 ? -16.625 11.545 119.646 1.00 37.97 485 LYS A O 1
ATOM 3668 N N . ARG A 1 486 ? -16.718 10.162 117.850 1.00 38.34 486 ARG A N 1
ATOM 3669 C CA . ARG A 1 486 ? -15.458 9.507 118.138 1.00 42.46 486 ARG A CA 1
ATOM 3670 C C . ARG A 1 486 ? -14.623 9.388 116.868 1.00 40.60 486 ARG A C 1
ATOM 3671 O O . ARG A 1 486 ? -15.176 9.147 115.768 1.00 37.37 486 ARG A O 1
ATOM 3679 N N . VAL A 1 487 ? -13.311 9.597 117.026 1.00 39.81 487 VAL A N 1
ATOM 3680 C CA . VAL A 1 487 ? -12.318 9.477 115.946 1.00 39.74 487 VAL A CA 1
ATOM 3681 C C . VAL A 1 487 ? -11.287 8.409 116.317 1.00 43.40 487 VAL A C 1
ATOM 3682 O O . VAL A 1 487 ? -10.545 8.591 117.286 1.00 43.85 487 VAL A O 1
ATOM 3686 N N . PHE A 1 488 ? -11.250 7.307 115.574 1.00 42.99 488 PHE A N 1
ATOM 3687 C CA . PHE A 1 488 ? -10.276 6.248 115.807 1.00 43.91 488 PHE A CA 1
ATOM 3688 C C . PHE A 1 488 ? -9.062 6.448 114.929 1.00 43.03 488 PHE A C 1
ATOM 3689 O O . PHE A 1 488 ? -9.168 6.685 113.725 1.00 41.35 488 PHE A O 1
ATOM 3697 N N . ILE A 1 489 ? -7.891 6.401 115.534 1.00 42.36 489 ILE A N 1
ATOM 3698 C CA . ILE A 1 489 ? -6.706 6.692 114.764 1.00 41.77 489 ILE A CA 1
ATOM 3699 C C . ILE A 1 489 ? -5.968 5.415 114.537 1.00 42.65 489 ILE A C 1
ATOM 3700 O O . ILE A 1 489 ? -5.780 4.606 115.466 1.00 44.69 489 ILE A O 1
ATOM 3705 N N . THR A 1 490 ? -5.626 5.179 113.275 1.00 40.07 490 THR A N 1
ATOM 3706 C CA . THR A 1 490 ? -5.093 3.892 112.943 1.00 41.39 490 THR A CA 1
ATOM 3707 C C . THR A 1 490 ? -4.075 3.949 111.816 1.00 42.56 490 THR A C 1
ATOM 3708 O O . THR A 1 490 ? -3.910 4.971 111.156 1.00 43.16 490 THR A O 1
ATOM 3712 N N . ASP A 1 491 ? -3.372 2.846 111.620 1.00 43.84 491 ASP A N 1
ATOM 3713 C CA . ASP A 1 491 ? -2.292 2.758 110.639 1.00 46.89 491 ASP A CA 1
ATOM 3714 C C . ASP A 1 491 ? -2.767 2.059 109.362 1.00 45.66 491 ASP A C 1
ATOM 3715 O O . ASP A 1 491 ? -2.114 2.115 108.309 1.00 43.04 491 ASP A O 1
ATOM 3720 N N . ASN A 1 492 ? -3.923 1.410 109.466 1.00 47.65 492 ASN A N 1
ATOM 3721 C CA . ASN A 1 492 ? -4.461 0.652 108.358 1.00 50.09 492 ASN A CA 1
ATOM 3722 C C . ASN A 1 492 ? -5.981 0.448 108.369 1.00 47.67 492 ASN A C 1
ATOM 3723 O O . ASN A 1 492 ? -6.593 0.190 109.417 1.00 47.77 492 ASN A O 1
ATOM 3728 N N . LEU A 1 493 ? -6.591 0.555 107.186 1.00 44.65 493 LEU A N 1
ATOM 3729 C CA . LEU A 1 493 ? -7.995 0.193 107.048 1.00 44.68 493 LEU A CA 1
ATOM 3730 C C . LEU A 1 493 ? -8.135 -0.979 106.091 1.00 44.49 493 LEU A C 1
ATOM 3731 O O . LEU A 1 493 ? -7.502 -0.994 105.026 1.00 45.47 493 LEU A O 1
ATOM 3736 N N . PRO A 1 494 ? -9.002 -1.939 106.439 1.00 44.73 494 PRO A N 1
ATOM 3737 C CA . PRO A 1 494 ? -9.329 -3.021 105.509 1.00 45.16 494 PRO A CA 1
ATOM 3738 C C . PRO A 1 494 ? -10.015 -2.517 104.212 1.00 42.85 494 PRO A C 1
ATOM 3739 O O . PRO A 1 494 ? -10.946 -1.686 104.246 1.00 41.00 494 PRO A O 1
ATOM 3743 N N . LYS A 1 495 ? -9.541 -3.016 103.072 1.00 43.70 495 LYS A N 1
ATOM 3744 C CA . LYS A 1 495 ? -10.269 -2.805 101.823 1.00 44.83 495 LYS A CA 1
ATOM 3745 C C . LYS A 1 495 ? -10.427 -4.105 101.045 1.00 42.64 495 LYS A C 1
ATOM 3746 O O . LYS A 1 495 ? -9.631 -5.035 101.195 1.00 41.15 495 LYS A O 1
ATOM 3752 N N . THR A 1 496 ? -11.490 -4.155 100.241 1.00 41.61 496 THR A N 1
ATOM 3753 C CA . THR A 1 496 ? -11.776 -5.289 99.375 1.00 40.83 496 THR A CA 1
ATOM 3754 C C . THR A 1 496 ? -10.719 -5.454 98.295 1.00 40.98 496 THR A C 1
ATOM 3755 O O . THR A 1 496 ? -9.824 -4.605 98.131 1.00 39.60 496 THR A O 1
ATOM 3759 N N . ALA A 1 497 ? -10.819 -6.553 97.550 1.00 40.31 497 ALA A N 1
ATOM 3760 C CA . ALA A 1 497 ? -9.933 -6.756 96.425 1.00 41.10 497 ALA A CA 1
ATOM 3761 C C . ALA A 1 497 ? -10.176 -5.676 95.377 1.00 42.08 497 ALA A C 1
ATOM 3762 O O . ALA A 1 497 ? -9.225 -5.242 94.704 1.00 44.78 497 ALA A O 1
ATOM 3764 N N . SER A 1 498 ? -11.447 -5.279 95.232 1.00 42.28 498 SER A N 1
ATOM 3765 C CA . SER A 1 498 ? -11.870 -4.162 94.357 1.00 42.66 498 SER A CA 1
ATOM 3766 C C . SER A 1 498 ? -11.304 -2.782 94.797 1.00 37.67 498 SER A C 1
ATOM 3767 O O . SER A 1 498 ? -11.334 -1.829 94.009 1.00 36.27 498 SER A O 1
ATOM 3770 N N . GLY A 1 499 ? -10.846 -2.672 96.052 1.00 34.35 499 GLY A N 1
ATOM 3771 C CA . GLY A 1 499 ? -10.322 -1.424 96.573 1.00 34.25 499 GLY A CA 1
ATOM 3772 C C . GLY A 1 499 ? -11.334 -0.567 97.337 1.00 33.34 499 GLY A C 1
ATOM 3773 O O . GLY A 1 499 ? -11.119 0.638 97.497 1.00 34.52 499 GLY A O 1
ATOM 3774 N N . LYS A 1 500 ? -12.407 -1.179 97.851 1.00 30.86 500 LYS A N 1
ATOM 3775 C CA . LYS A 1 500 ? -13.396 -0.438 98.656 1.00 33.64 500 LYS A CA 1
ATOM 3776 C C . LYS A 1 500 ? -13.148 -0.641 100.116 1.00 36.62 500 LYS A C 1
ATOM 3777 O O . LYS A 1 500 ? -12.938 -1.767 100.561 1.00 37.90 500 LYS A O 1
ATOM 3783 N N . ILE A 1 501 ? -13.208 0.427 100.894 1.00 37.49 501 ILE A N 1
ATOM 3784 C CA . ILE A 1 501 ? -13.166 0.261 102.337 1.00 38.79 501 ILE A CA 1
ATOM 3785 C C . ILE A 1 501 ? -14.598 -0.024 102.740 1.00 39.85 501 ILE A C 1
ATOM 3786 O O . ILE A 1 501 ? -15.454 0.787 102.434 1.00 42.38 501 ILE A O 1
ATOM 3791 N N . GLN A 1 502 ? -14.902 -1.128 103.406 1.00 40.84 502 GLN A N 1
ATOM 3792 C CA . GLN A 1 502 ? -16.310 -1.348 103.779 1.00 45.79 502 GLN A CA 1
ATOM 3793 C C . GLN A 1 502 ? -16.626 -0.874 105.189 1.00 43.49 502 GLN A C 1
ATOM 3794 O O . GLN A 1 502 ? -15.966 -1.291 106.139 1.00 42.12 502 GLN A O 1
ATOM 3800 N N . ARG A 1 503 ? -17.623 0.007 105.314 1.00 42.22 503 ARG A N 1
ATOM 3801 C CA . ARG A 1 503 ? -17.831 0.718 106.568 1.00 42.61 503 ARG A CA 1
ATOM 3802 C C . ARG A 1 503 ? -18.270 -0.229 107.676 1.00 45.50 503 ARG A C 1
ATOM 3803 O O . ARG A 1 503 ? -17.858 -0.054 108.811 1.00 43.45 503 ARG A O 1
ATOM 3811 N N . ARG A 1 504 ? -19.030 -1.273 107.357 1.00 50.78 504 ARG A N 1
ATOM 3812 C CA . ARG A 1 504 ? -19.471 -2.187 108.415 1.00 56.58 504 ARG A CA 1
ATOM 3813 C C . ARG A 1 504 ? -18.298 -2.933 109.057 1.00 55.36 504 ARG A C 1
ATOM 3814 O O . ARG A 1 504 ? -18.237 -3.103 110.274 1.00 56.12 504 ARG A O 1
ATOM 3822 N N . ILE A 1 505 ? -17.320 -3.291 108.240 1.00 55.87 505 ILE A N 1
ATOM 3823 C CA . ILE A 1 505 ? -16.139 -3.976 108.745 1.00 56.32 505 ILE A CA 1
ATOM 3824 C C . ILE A 1 505 ? -15.313 -3.055 109.636 1.00 54.36 505 ILE A C 1
ATOM 3825 O O . ILE A 1 505 ? -14.816 -3.467 110.690 1.00 52.83 505 ILE A O 1
ATOM 3830 N N . VAL A 1 506 ? -15.159 -1.809 109.196 1.00 53.30 506 VAL A N 1
ATOM 3831 C CA . VAL A 1 506 ? -14.440 -0.809 109.970 1.00 51.86 506 VAL A CA 1
ATOM 3832 C C . VAL A 1 506 ? -15.118 -0.623 111.317 1.00 50.21 506 VAL A C 1
ATOM 3833 O O . VAL A 1 506 ? -14.463 -0.601 112.373 1.00 49.42 506 VAL A O 1
ATOM 3837 N N . ALA A 1 507 ? -16.441 -0.516 111.268 1.00 50.34 507 ALA A N 1
ATOM 3838 C CA . ALA A 1 507 ? -17.243 -0.267 112.459 1.00 52.02 507 ALA A CA 1
ATOM 3839 C C . ALA A 1 507 ? -17.053 -1.372 113.467 1.00 57.08 507 ALA A C 1
ATOM 3840 O O . ALA A 1 507 ? -16.682 -1.096 114.619 1.00 58.36 507 ALA A O 1
ATOM 3842 N N . GLN A 1 508 ? -17.330 -2.613 113.051 1.00 61.65 508 GLN A N 1
ATOM 3843 C CA . GLN A 1 508 ? -17.085 -3.763 113.935 1.00 66.81 508 GLN A CA 1
ATOM 3844 C C . GLN A 1 508 ? -15.669 -3.776 114.491 1.00 67.78 508 GLN A C 1
ATOM 3845 O O . GLN A 1 508 ? -15.461 -4.002 115.687 1.00 68.53 508 GLN A O 1
ATOM 3851 N N . HIS A 1 509 ? -14.692 -3.520 113.627 1.00 67.61 509 HIS A N 1
ATOM 3852 C CA . HIS A 1 509 ? -13.315 -3.544 114.084 1.00 67.99 509 HIS A CA 1
ATOM 3853 C C . HIS A 1 509 ? -13.040 -2.532 115.198 1.00 68.66 509 HIS A C 1
ATOM 3854 O O . HIS A 1 509 ? -12.343 -2.857 116.152 1.00 70.36 509 HIS A O 1
ATOM 3861 N N . PHE A 1 510 ? -13.560 -1.314 115.114 1.00 67.60 510 PHE A N 1
ATOM 3862 C CA . PHE A 1 510 ? -13.233 -0.391 116.203 1.00 65.38 510 PHE A CA 1
ATOM 3863 C C . PHE A 1 510 ? -14.206 -0.464 117.365 1.00 69.74 510 PHE A C 1
ATOM 3864 O O . PHE A 1 510 ? -14.064 0.287 118.336 1.00 71.36 510 PHE A O 1
ATOM 3872 N N . LEU A 1 511 ? -15.170 -1.377 117.303 1.00 71.26 511 LEU A N 1
ATOM 3873 C CA . LEU A 1 511 ? -16.066 -1.557 118.448 1.00 72.93 511 LEU A CA 1
ATOM 3874 C C . LEU A 1 511 ? -16.023 -2.971 119.039 1.00 73.52 511 LEU A C 1
ATOM 3875 O O . LEU A 1 511 ? -16.176 -3.152 120.253 1.00 73.83 511 LEU A O 1
ATOM 3880 N N . MET B 1 1 ? 15.212 -11.573 80.909 1.00 40.08 1 MET B N 1
ATOM 3881 C CA . MET B 1 1 ? 16.090 -10.802 80.023 1.00 40.52 1 MET B CA 1
ATOM 3882 C C . MET B 1 1 ? 15.376 -10.254 78.746 1.00 39.07 1 MET B C 1
ATOM 3883 O O . MET B 1 1 ? 15.666 -9.144 78.285 1.00 37.89 1 MET B O 1
ATOM 3888 N N . ASP B 1 2 ? 14.443 -11.019 78.189 1.00 39.56 2 ASP B N 1
ATOM 3889 C CA . ASP B 1 2 ? 13.716 -10.588 76.967 1.00 41.24 2 ASP B CA 1
ATOM 3890 C C . ASP B 1 2 ? 12.976 -9.228 77.154 1.00 27.15 2 ASP B C 1
ATOM 3891 O O . ASP B 1 2 ? 12.767 -8.772 78.276 1.00 28.26 2 ASP B O 1
ATOM 3896 N N . SER B 1 3 ? 12.605 -8.579 76.053 1.00 25.09 3 SER B N 1
ATOM 3897 C CA . SER B 1 3 ? 11.931 -7.281 76.109 1.00 22.90 3 SER B CA 1
ATOM 3898 C C . SER B 1 3 ? 11.275 -7.089 74.766 1.00 19.03 3 SER B C 1
ATOM 3899 O O . SER B 1 3 ? 11.616 -7.788 73.811 1.00 21.31 3 SER B O 1
ATOM 3902 N N . ASP B 1 4 ? 10.339 -6.156 74.688 1.00 16.15 4 ASP B N 1
ATOM 3903 C CA . ASP B 1 4 ? 9.611 -5.890 73.433 1.00 15.45 4 ASP B CA 1
ATOM 3904 C C . ASP B 1 4 ? 10.143 -4.645 72.754 1.00 16.63 4 ASP B C 1
ATOM 3905 O O . ASP B 1 4 ? 9.570 -4.166 71.790 1.00 16.29 4 ASP B O 1
ATOM 3910 N N . THR B 1 5 ? 11.287 -4.120 73.234 1.00 16.54 5 THR B N 1
ATOM 3911 C CA . THR B 1 5 ? 12.042 -3.138 72.433 1.00 14.07 5 THR B CA 1
ATOM 3912 C C . THR B 1 5 ? 13.519 -3.613 72.320 1.00 13.32 5 THR B C 1
ATOM 3913 O O . THR B 1 5 ? 14.038 -4.286 73.212 1.00 14.35 5 THR B O 1
ATOM 3917 N N . LEU B 1 6 ? 14.163 -3.270 71.221 1.00 14.41 6 LEU B N 1
ATOM 3918 C CA . LEU B 1 6 ? 15.559 -3.707 71.072 1.00 14.84 6 LEU B CA 1
ATOM 3919 C C . LEU B 1 6 ? 16.438 -2.980 72.106 1.00 15.42 6 LEU B C 1
ATOM 3920 O O . LEU B 1 6 ? 17.285 -3.568 72.781 1.00 15.59 6 LEU B O 1
ATOM 3925 N N . SER B 1 7 ? 16.188 -1.687 72.269 1.00 16.85 7 SER B N 1
ATOM 3926 C CA . SER B 1 7 ? 16.974 -0.933 73.232 1.00 17.46 7 SER B CA 1
ATOM 3927 C C . SER B 1 7 ? 16.833 -1.504 74.661 1.00 18.34 7 SER B C 1
ATOM 3928 O O . SER B 1 7 ? 17.812 -1.570 75.437 1.00 17.74 7 SER B O 1
ATOM 3931 N N . GLY B 1 8 ? 15.612 -1.890 75.021 1.00 17.16 8 GLY B N 1
ATOM 3932 C CA . GLY B 1 8 ? 15.372 -2.515 76.344 1.00 18.53 8 GLY B CA 1
ATOM 3933 C C . GLY B 1 8 ? 16.073 -3.859 76.547 1.00 18.26 8 GLY B C 1
ATOM 3934 O O . GLY B 1 8 ? 16.672 -4.179 77.579 1.00 18.86 8 GLY B O 1
ATOM 3935 N N . LEU B 1 9 ? 16.046 -4.641 75.487 1.00 16.18 9 LEU B N 1
ATOM 3936 C CA . LEU B 1 9 ? 16.691 -5.929 75.502 1.00 17.37 9 LEU B CA 1
ATOM 3937 C C . LEU B 1 9 ? 18.214 -5.751 75.707 1.00 17.08 9 LEU B C 1
ATOM 3938 O O . LEU B 1 9 ? 18.850 -6.481 76.475 1.00 18.14 9 LEU B O 1
ATOM 3943 N N . LEU B 1 10 ? 18.778 -4.784 74.997 1.00 15.93 10 LEU B N 1
ATOM 3944 C CA . LEU B 1 10 ? 20.249 -4.574 75.071 1.00 15.80 10 LEU B CA 1
ATOM 3945 C C . LEU B 1 10 ? 20.678 -4.022 76.424 1.00 18.19 10 LEU B C 1
ATOM 3946 O O . LEU B 1 10 ? 21.752 -4.348 76.926 1.00 17.56 10 LEU B O 1
ATOM 3951 N N . GLU B 1 11 ? 19.809 -3.194 77.012 1.00 17.75 11 GLU B N 1
ATOM 3952 C CA . GLU B 1 11 ? 20.083 -2.741 78.393 1.00 19.32 11 GLU B CA 1
ATOM 3953 C C . GLU B 1 11 ? 20.161 -3.937 79.374 1.00 16.57 11 GLU B C 1
ATOM 3954 O O . GLU B 1 11 ? 21.055 -3.996 80.250 1.00 17.68 11 GLU B O 1
ATOM 3960 N N . ASN B 1 12 ? 19.180 -4.836 79.273 1.00 15.54 12 ASN B N 1
ATOM 3961 C CA . ASN B 1 12 ? 19.190 -6.048 80.111 1.00 19.18 12 ASN B CA 1
ATOM 3962 C C . ASN B 1 12 ? 20.438 -6.900 79.874 1.00 18.07 12 ASN B C 1
ATOM 3963 O O . ASN B 1 12 ? 21.036 -7.435 80.828 1.00 18.65 12 ASN B O 1
ATOM 3968 N N . VAL B 1 13 ? 20.820 -7.035 78.598 1.00 17.25 13 VAL B N 1
ATOM 3969 C CA . VAL B 1 13 ? 22.045 -7.777 78.293 1.00 16.87 13 VAL B CA 1
ATOM 3970 C C . VAL B 1 13 ? 23.283 -7.172 78.948 1.00 16.02 13 VAL B C 1
ATOM 3971 O O . VAL B 1 13 ? 24.102 -7.876 79.559 1.00 18.59 13 VAL B O 1
ATOM 3975 N N . ALA B 1 14 ? 23.433 -5.865 78.808 1.00 15.89 14 ALA B N 1
ATOM 3976 C CA . ALA B 1 14 ? 24.595 -5.201 79.391 1.00 17.95 14 ALA B CA 1
ATOM 3977 C C . ALA B 1 14 ? 24.616 -5.367 80.899 1.00 19.66 14 ALA B C 1
ATOM 3978 O O . ALA B 1 14 ? 25.687 -5.533 81.525 1.00 20.09 14 ALA B O 1
ATOM 3980 N N . LYS B 1 15 ? 23.455 -5.265 81.537 1.00 18.16 15 LYS B N 1
ATOM 3981 C CA . LYS B 1 15 ? 23.484 -5.444 82.998 1.00 19.31 15 LYS B CA 1
ATOM 3982 C C . LYS B 1 15 ? 23.841 -6.884 83.401 1.00 19.29 15 LYS B C 1
ATOM 3983 O O . LYS B 1 15 ? 24.532 -7.093 84.418 1.00 19.70 15 LYS B O 1
ATOM 3989 N N . LYS B 1 16 ? 23.377 -7.863 82.626 1.00 19.24 16 LYS B N 1
ATOM 3990 C CA . LYS B 1 16 ? 23.661 -9.286 82.987 1.00 20.94 16 LYS B CA 1
ATOM 3991 C C . LYS B 1 16 ? 25.091 -9.752 82.653 1.00 18.00 16 LYS B C 1
ATOM 3992 O O . LYS B 1 16 ? 25.709 -10.547 83.377 1.00 18.66 16 LYS B O 1
ATOM 3998 N N . PHE B 1 17 ? 25.607 -9.258 81.530 1.00 16.03 17 PHE B N 1
ATOM 3999 C CA . PHE B 1 17 ? 26.908 -9.703 81.020 1.00 16.85 17 PHE B CA 1
ATOM 4000 C C . PHE B 1 17 ? 27.836 -8.515 80.792 1.00 18.61 17 PHE B C 1
ATOM 4001 O O . PHE B 1 17 ? 28.382 -8.370 79.716 1.00 16.84 17 PHE B O 1
ATOM 4009 N N . PRO B 1 18 ? 28.063 -7.689 81.820 1.00 16.65 18 PRO B N 1
ATOM 4010 C CA . PRO B 1 18 ? 28.766 -6.440 81.528 1.00 15.85 18 PRO B CA 1
ATOM 4011 C C . PRO B 1 18 ? 30.203 -6.613 81.007 1.00 19.74 18 PRO B C 1
ATOM 4012 O O . PRO B 1 18 ? 30.666 -5.733 80.266 1.00 19.71 18 PRO B O 1
ATOM 4016 N N . ASP B 1 19 ? 30.922 -7.640 81.472 1.00 18.65 19 ASP B N 1
ATOM 4017 C CA . ASP B 1 19 ? 32.297 -7.818 81.096 1.00 23.04 19 ASP B CA 1
ATOM 4018 C C . ASP B 1 19 ? 32.560 -8.843 80.017 1.00 21.68 19 ASP B C 1
ATOM 4019 O O . ASP B 1 19 ? 33.724 -9.137 79.752 1.00 22.42 19 ASP B O 1
ATOM 4024 N N . ARG B 1 20 ? 31.519 -9.369 79.394 1.00 20.62 20 ARG B N 1
ATOM 4025 C CA . ARG B 1 20 ? 31.697 -10.257 78.274 1.00 21.73 20 ARG B CA 1
ATOM 4026 C C . ARG B 1 20 ? 31.974 -9.393 77.065 1.00 21.33 20 ARG B C 1
ATOM 4027 O O . ARG B 1 20 ? 31.496 -8.253 76.959 1.00 18.07 20 ARG B O 1
ATOM 4035 N N . ARG B 1 21 ? 32.714 -9.961 76.126 1.00 20.45 21 ARG B N 1
ATOM 4036 C CA . ARG B 1 21 ? 32.955 -9.254 74.873 1.00 19.19 21 ARG B CA 1
ATOM 4037 C C . ARG B 1 21 ? 31.678 -9.097 74.054 1.00 17.02 21 ARG B C 1
ATOM 4038 O O . ARG B 1 21 ? 30.880 -10.021 73.904 1.00 16.80 21 ARG B O 1
ATOM 4046 N N . ALA B 1 22 ? 31.521 -7.904 73.489 1.00 15.76 22 ALA B N 1
ATOM 4047 C CA . ALA B 1 22 ? 30.425 -7.581 72.595 1.00 17.38 22 ALA B CA 1
ATOM 4048 C C . ALA B 1 22 ? 30.865 -7.389 71.156 1.00 16.79 22 ALA B C 1
ATOM 4049 O O . ALA B 1 22 ? 30.250 -7.938 70.244 1.00 18.05 22 ALA B O 1
ATOM 4051 N N . LEU B 1 23 ? 31.895 -6.557 70.951 1.00 15.29 23 LEU B N 1
ATOM 4052 C CA . LEU B 1 23 ? 32.173 -6.100 69.600 1.00 17.08 23 LEU B CA 1
ATOM 4053 C C . LEU B 1 23 ? 33.664 -5.897 69.427 1.00 18.01 23 LEU B C 1
ATOM 4054 O O . LEU B 1 23 ? 34.296 -5.169 70.206 1.00 20.44 23 LEU B O 1
ATOM 4059 N N . SER B 1 24 ? 34.251 -6.583 68.450 1.00 15.76 24 SER B N 1
ATOM 4060 C CA . SER B 1 24 ? 35.677 -6.410 68.163 1.00 17.25 24 SER B CA 1
ATOM 4061 C C . SER B 1 24 ? 35.824 -5.924 66.726 1.00 17.65 24 SER B C 1
ATOM 4062 O O . SER B 1 24 ? 34.952 -6.190 65.889 1.00 16.94 24 SER B O 1
ATOM 4065 N N . VAL B 1 25 ? 36.892 -5.188 66.494 1.00 17.09 25 VAL B N 1
ATOM 4066 C CA . VAL B 1 25 ? 37.382 -4.918 65.158 1.00 18.52 25 VAL B CA 1
ATOM 4067 C C . VAL B 1 25 ? 38.701 -5.627 65.093 1.00 17.53 25 VAL B C 1
ATOM 4068 O O . VAL B 1 25 ? 39.599 -5.347 65.888 1.00 19.55 25 VAL B O 1
ATOM 4072 N N . SER B 1 26 ? 38.806 -6.608 64.197 1.00 19.00 26 SER B N 1
ATOM 4073 C CA . SER B 1 26 ? 39.971 -7.472 64.129 1.00 18.95 26 SER B CA 1
ATOM 4074 C C . SER B 1 26 ? 41.249 -6.667 64.184 1.00 20.53 26 SER B C 1
ATOM 4075 O O . SER B 1 26 ? 41.480 -5.753 63.386 1.00 20.08 26 SER B O 1
ATOM 4078 N N . GLY B 1 27 ? 42.085 -7.022 65.153 1.00 19.07 27 GLY B N 1
ATOM 4079 C CA . GLY B 1 27 ? 43.410 -6.437 65.301 1.00 21.92 27 GLY B CA 1
ATOM 4080 C C . GLY B 1 27 ? 43.437 -5.106 66.024 1.00 22.41 27 GLY B C 1
ATOM 4081 O O . GLY B 1 27 ? 44.509 -4.520 66.218 1.00 23.71 27 GLY B O 1
ATOM 4082 N N . LYS B 1 28 ? 42.287 -4.625 66.463 1.00 21.45 28 LYS B N 1
ATOM 4083 C CA . LYS B 1 28 ? 42.233 -3.251 66.961 1.00 25.67 28 LYS B CA 1
ATOM 4084 C C . LYS B 1 28 ? 41.395 -3.042 68.229 1.00 27.03 28 LYS B C 1
ATOM 4085 O O . LYS B 1 28 ? 41.928 -2.661 69.281 1.00 31.31 28 LYS B O 1
ATOM 4091 N N . PHE B 1 29 ? 40.081 -3.190 68.132 1.00 21.42 29 PHE B N 1
ATOM 4092 C CA . PHE B 1 29 ? 39.210 -2.849 69.253 1.00 21.44 29 PHE B CA 1
ATOM 4093 C C . PHE B 1 29 ? 38.602 -4.089 69.860 1.00 20.92 29 PHE B C 1
ATOM 4094 O O . PHE B 1 29 ? 38.323 -5.039 69.140 1.00 19.99 29 PHE B O 1
ATOM 4102 N N . ASN B 1 30 ? 38.291 -4.045 71.160 1.00 19.76 30 ASN B N 1
ATOM 4103 C CA . ASN B 1 30 ? 37.563 -5.149 71.792 1.00 17.64 30 ASN B CA 1
ATOM 4104 C C . ASN B 1 30 ? 36.687 -4.525 72.869 1.00 20.05 30 ASN B C 1
ATOM 4105 O O . ASN B 1 30 ? 37.221 -4.158 73.922 1.00 24.50 30 ASN B O 1
ATOM 4110 N N . LEU B 1 31 ? 35.417 -4.297 72.564 1.00 16.73 31 LEU B N 1
ATOM 4111 C CA . LEU B 1 31 ? 34.521 -3.620 73.483 1.00 16.92 31 LEU B CA 1
ATOM 4112 C C . LEU B 1 31 ? 33.710 -4.669 74.263 1.00 18.47 31 LEU B C 1
ATOM 4113 O O . LEU B 1 31 ? 33.190 -5.587 73.657 1.00 16.83 31 LEU B O 1
ATOM 4118 N N . THR B 1 32 ? 33.576 -4.501 75.583 1.00 16.16 32 THR B N 1
ATOM 4119 C CA . THR B 1 32 ? 32.608 -5.312 76.333 1.00 15.16 32 THR B CA 1
ATOM 4120 C C . THR B 1 32 ? 31.177 -4.824 76.177 1.00 15.44 32 THR B C 1
ATOM 4121 O O . THR B 1 32 ? 30.909 -3.730 75.651 1.00 16.10 32 THR B O 1
ATOM 4125 N N . HIS B 1 33 ? 30.230 -5.607 76.671 1.00 15.43 33 HIS B N 1
ATOM 4126 C CA . HIS B 1 33 ? 28.842 -5.150 76.597 1.00 17.00 33 HIS B CA 1
ATOM 4127 C C . HIS B 1 33 ? 28.612 -3.885 77.427 1.00 14.31 33 HIS B C 1
ATOM 4128 O O . HIS B 1 33 ? 27.861 -3.008 76.972 1.00 14.15 33 HIS B O 1
ATOM 4135 N N . ALA B 1 34 ? 29.224 -3.776 78.613 1.00 14.67 34 ALA B N 1
ATOM 4136 C CA . ALA B 1 34 ? 29.016 -2.555 79.422 1.00 16.82 34 ALA B CA 1
ATOM 4137 C C . ALA B 1 34 ? 29.620 -1.323 78.716 1.00 19.10 34 ALA B C 1
ATOM 4138 O O . ALA B 1 34 ? 29.038 -0.228 78.699 1.00 18.11 34 ALA B O 1
ATOM 4140 N N . ARG B 1 35 ? 30.820 -1.506 78.153 1.00 15.36 35 ARG B N 1
ATOM 4141 C CA . ARG B 1 35 ? 31.490 -0.390 77.493 1.00 16.24 35 ARG B CA 1
ATOM 4142 C C . ARG B 1 35 ? 30.649 0.046 76.279 1.00 17.21 35 ARG B C 1
ATOM 4143 O O . ARG B 1 35 ? 30.474 1.250 76.039 1.00 17.23 35 ARG B O 1
ATOM 4151 N N . LEU B 1 36 ? 30.176 -0.925 75.499 1.00 14.90 36 LEU B N 1
ATOM 4152 C CA . LEU B 1 36 ? 29.415 -0.595 74.283 1.00 15.42 36 LEU B CA 1
ATOM 4153 C C . LEU B 1 36 ? 28.135 0.096 74.683 1.00 17.76 36 LEU B C 1
ATOM 4154 O O . LEU B 1 36 ? 27.691 1.097 74.061 1.00 16.10 36 LEU B O 1
ATOM 4159 N N . HIS B 1 37 ? 27.499 -0.447 75.718 1.00 16.91 37 HIS B N 1
ATOM 4160 C CA . HIS B 1 37 ? 26.248 0.173 76.200 1.00 17.55 37 HIS B CA 1
ATOM 4161 C C . HIS B 1 37 ? 26.439 1.636 76.573 1.00 16.82 37 HIS B C 1
ATOM 4162 O O . HIS B 1 37 ? 25.600 2.502 76.187 1.00 17.51 37 HIS B O 1
ATOM 4169 N N . ASP B 1 38 ? 27.519 1.933 77.312 1.00 17.22 38 ASP B N 1
ATOM 4170 C CA . ASP B 1 38 ? 27.741 3.308 77.724 1.00 18.66 38 ASP B CA 1
ATOM 4171 C C . ASP B 1 38 ? 28.144 4.195 76.543 1.00 19.26 38 ASP B C 1
ATOM 4172 O O . ASP B 1 38 ? 27.793 5.387 76.526 1.00 18.08 38 ASP B O 1
ATOM 4177 N N . LEU B 1 39 ? 28.894 3.641 75.570 1.00 16.36 39 LEU B N 1
ATOM 4178 C CA . LEU B 1 39 ? 29.248 4.475 74.400 1.00 17.13 39 LEU B CA 1
ATOM 4179 C C . LEU B 1 39 ? 27.958 4.867 73.665 1.00 17.29 39 LEU B C 1
ATOM 4180 O O . LEU B 1 39 ? 27.800 5.980 73.146 1.00 18.23 39 LEU B O 1
ATOM 4185 N N . ILE B 1 40 ? 27.045 3.915 73.624 1.00 16.30 40 ILE B N 1
ATOM 4186 C CA . ILE B 1 40 ? 25.777 4.160 72.920 1.00 16.33 40 ILE B CA 1
ATOM 4187 C C . ILE B 1 40 ? 24.961 5.222 73.698 1.00 18.29 40 ILE B C 1
ATOM 4188 O O . ILE B 1 40 ? 24.404 6.153 73.079 1.00 17.09 40 ILE B O 1
ATOM 4193 N N . GLU B 1 41 ? 24.877 5.085 75.027 1.00 17.93 41 GLU B N 1
ATOM 4194 C CA . GLU B 1 41 ? 24.065 6.044 75.817 1.00 20.97 41 GLU B CA 1
ATOM 4195 C C . GLU B 1 41 ? 24.624 7.445 75.623 1.00 20.43 41 GLU B C 1
ATOM 4196 O O . GLU B 1 41 ? 23.859 8.425 75.478 1.00 18.95 41 GLU B O 1
ATOM 4202 N N . ARG B 1 42 ? 25.969 7.563 75.679 1.00 18.75 42 ARG B N 1
ATOM 4203 C CA . ARG B 1 42 ? 26.584 8.900 75.602 1.00 18.55 42 ARG B CA 1
ATOM 4204 C C . ARG B 1 42 ? 26.413 9.515 74.211 1.00 19.61 42 ARG B C 1
ATOM 4205 O O . ARG B 1 42 ? 26.160 10.750 74.073 1.00 19.49 42 ARG B O 1
ATOM 4213 N N . ALA B 1 43 ? 26.563 8.688 73.173 1.00 18.37 43 ALA B N 1
ATOM 4214 C CA . ALA B 1 43 ? 26.341 9.187 71.807 1.00 19.65 43 ALA B CA 1
ATOM 4215 C C . ALA B 1 43 ? 24.861 9.581 71.587 1.00 20.21 43 ALA B C 1
ATOM 4216 O O . ALA B 1 43 ? 24.592 10.591 70.915 1.00 19.60 43 ALA B O 1
ATOM 4218 N N . ALA B 1 44 ? 23.922 8.808 72.134 1.00 18.45 44 ALA B N 1
ATOM 4219 C CA . ALA B 1 44 ? 22.477 9.133 72.049 1.00 18.44 44 ALA B CA 1
ATOM 4220 C C . ALA B 1 44 ? 22.210 10.486 72.751 1.00 21.45 44 ALA B C 1
ATOM 4221 O O . ALA B 1 44 ? 21.485 11.346 72.231 1.00 20.23 44 ALA B O 1
ATOM 4223 N N . SER B 1 45 ? 22.822 10.688 73.918 1.00 20.46 45 SER B N 1
ATOM 4224 C CA . SER B 1 45 ? 22.708 12.003 74.568 1.00 22.60 45 SER B CA 1
ATOM 4225 C C . SER B 1 45 ? 23.207 13.145 73.730 1.00 24.81 45 SER B C 1
ATOM 4226 O O . SER B 1 45 ? 22.585 14.234 73.725 1.00 25.14 45 SER B O 1
ATOM 4229 N N . ARG B 1 46 ? 24.355 12.938 73.077 1.00 22.36 46 ARG B N 1
ATOM 4230 C CA . ARG B 1 46 ? 24.852 13.974 72.208 1.00 23.18 46 ARG B CA 1
ATOM 4231 C C . ARG B 1 46 ? 23.886 14.215 71.045 1.00 23.95 46 ARG B C 1
ATOM 4232 O O . ARG B 1 46 ? 23.711 15.373 70.624 1.00 25.75 46 ARG B O 1
ATOM 4240 N N . LEU B 1 47 ? 23.309 13.151 70.486 1.00 22.65 47 LEU B N 1
ATOM 4241 C CA . LEU B 1 47 ? 22.357 13.360 69.362 1.00 22.92 47 LEU B CA 1
ATOM 4242 C C . LEU B 1 47 ? 21.179 14.210 69.818 1.00 24.45 47 LEU B C 1
ATOM 4243 O O . LEU B 1 47 ? 20.684 15.039 69.065 1.00 25.37 47 LEU B O 1
ATOM 4248 N N . VAL B 1 48 ? 20.649 13.927 71.002 1.00 24.44 48 VAL B N 1
ATOM 4249 C CA . VAL B 1 48 ? 19.472 14.672 71.483 1.00 24.68 48 VAL B CA 1
ATOM 4250 C C . VAL B 1 48 ? 19.841 16.124 71.838 1.00 28.58 48 VAL B C 1
ATOM 4251 O O . VAL B 1 48 ? 19.200 17.071 71.382 1.00 26.57 48 VAL B O 1
ATOM 4255 N N . SER B 1 49 ? 20.898 16.296 72.622 1.00 26.67 49 SER B N 1
ATOM 4256 C CA . SER B 1 49 ? 21.280 17.618 73.149 1.00 30.11 49 SER B CA 1
ATOM 4257 C C . SER B 1 49 ? 21.958 18.514 72.156 1.00 33.47 49 SER B C 1
ATOM 4258 O O . SER B 1 49 ? 21.817 19.738 72.226 1.00 36.84 49 SER B O 1
ATOM 4261 N N . ASP B 1 50 ? 22.768 17.938 71.278 1.00 32.39 50 ASP B N 1
ATOM 4262 C CA . ASP B 1 50 ? 23.643 18.780 70.471 1.00 32.81 50 ASP B CA 1
ATOM 4263 C C . ASP B 1 50 ? 23.321 18.736 68.997 1.00 32.61 50 ASP B C 1
ATOM 4264 O O . ASP B 1 50 ? 23.638 19.686 68.276 1.00 32.79 50 ASP B O 1
ATOM 4269 N N . ALA B 1 51 ? 22.662 17.663 68.544 1.00 29.78 51 ALA B N 1
ATOM 4270 C CA . ALA B 1 51 ? 22.283 17.570 67.125 1.00 28.70 51 ALA B CA 1
ATOM 4271 C C . ALA B 1 51 ? 20.790 17.803 66.954 1.00 30.14 51 ALA B C 1
ATOM 4272 O O . ALA B 1 51 ? 20.272 17.704 65.845 1.00 34.72 51 ALA B O 1
ATOM 4274 N N . GLY B 1 52 ? 20.084 18.039 68.055 1.00 27.21 52 GLY B N 1
ATOM 4275 C CA . GLY B 1 52 ? 18.655 18.316 67.994 1.00 27.97 52 GLY B CA 1
ATOM 4276 C C . GLY B 1 52 ? 17.755 17.173 67.540 1.00 29.44 52 GLY B C 1
ATOM 4277 O O . GLY B 1 52 ? 16.657 17.413 67.035 1.00 29.83 52 GLY B O 1
ATOM 4278 N N . ILE B 1 53 ? 18.173 15.917 67.738 1.00 26.68 53 ILE B N 1
ATOM 4279 C CA . ILE B 1 53 ? 17.363 14.781 67.290 1.00 25.23 53 ILE B CA 1
ATOM 4280 C C . ILE B 1 53 ? 16.175 14.546 68.213 1.00 25.54 53 ILE B C 1
ATOM 4281 O O . ILE B 1 53 ? 16.333 14.376 69.424 1.00 28.08 53 ILE B O 1
ATOM 4286 N N . LYS B 1 54 ? 14.984 14.539 67.628 1.00 24.01 54 LYS B N 1
ATOM 4287 C CA . LYS B 1 54 ? 13.714 14.394 68.347 1.00 25.06 54 LYS B CA 1
ATOM 4288 C C . LYS B 1 54 ? 13.081 13.045 68.041 1.00 23.31 54 LYS B C 1
ATOM 4289 O O . LYS B 1 54 ? 13.352 12.487 66.998 1.00 24.07 54 LYS B O 1
ATOM 4295 N N . PRO B 1 55 ? 12.184 12.554 68.906 1.00 22.92 55 PRO B N 1
ATOM 4296 C CA . PRO B 1 55 ? 11.535 11.270 68.658 1.00 24.00 55 PRO B CA 1
ATOM 4297 C C . PRO B 1 55 ? 10.821 11.254 67.296 1.00 25.57 55 PRO B C 1
ATOM 4298 O O . PRO B 1 55 ? 10.126 12.207 66.963 1.00 26.33 55 PRO B O 1
ATOM 4302 N N . GLY B 1 56 ? 11.053 10.215 66.512 1.00 25.13 56 GLY B N 1
ATOM 4303 C CA . GLY B 1 56 ? 10.488 10.106 65.181 1.00 25.53 56 GLY B CA 1
ATOM 4304 C C . GLY B 1 56 ? 11.365 10.684 64.067 1.00 25.06 56 GLY B C 1
ATOM 4305 O O . GLY B 1 56 ? 11.096 10.438 62.917 1.00 26.90 56 GLY B O 1
ATOM 4306 N N . ASP B 1 57 ? 12.407 11.451 64.383 1.00 23.19 57 ASP B N 1
ATOM 4307 C CA . ASP B 1 57 ? 13.309 11.938 63.330 1.00 23.44 57 ASP B CA 1
ATOM 4308 C C . ASP B 1 57 ? 14.016 10.751 62.640 1.00 25.28 57 ASP B C 1
ATOM 4309 O O . ASP B 1 57 ? 14.256 9.716 63.270 1.00 23.08 57 ASP B O 1
ATOM 4314 N N . VAL B 1 58 ? 14.356 10.921 61.363 1.00 24.35 58 VAL B N 1
ATOM 4315 C CA . VAL B 1 58 ? 15.124 9.902 60.628 1.00 23.22 58 VAL B CA 1
ATOM 4316 C C . VAL B 1 58 ? 16.559 10.355 60.470 1.00 22.00 58 VAL B C 1
ATOM 4317 O O . VAL B 1 58 ? 16.824 11.495 60.134 1.00 24.61 58 VAL B O 1
ATOM 4321 N N . VAL B 1 59 ? 17.504 9.478 60.803 1.00 19.77 59 VAL B N 1
ATOM 4322 C CA . VAL B 1 59 ? 18.926 9.786 60.676 1.00 19.57 59 VAL B CA 1
ATOM 4323 C C . VAL B 1 59 ? 19.547 8.778 59.696 1.00 20.25 59 VAL B C 1
ATOM 4324 O O . VAL B 1 59 ? 19.459 7.575 59.909 1.00 20.71 59 VAL B O 1
ATOM 4328 N N . ALA B 1 60 ? 20.142 9.273 58.625 1.00 21.25 60 ALA B N 1
ATOM 4329 C CA . ALA B 1 60 ? 20.762 8.430 57.619 1.00 21.47 60 ALA B CA 1
ATOM 4330 C C . ALA B 1 60 ? 22.172 8.081 58.049 1.00 21.54 60 ALA B C 1
ATOM 4331 O O . ALA B 1 60 ? 22.842 8.915 58.616 1.00 23.22 60 ALA B O 1
ATOM 4333 N N . LEU B 1 61 ? 22.608 6.862 57.766 1.00 19.54 61 LEU B N 1
ATOM 4334 C CA . LEU B 1 61 ? 24.003 6.483 58.107 1.00 20.91 61 LEU B CA 1
ATOM 4335 C C . LEU B 1 61 ? 24.674 5.883 56.900 1.00 20.82 61 LEU B C 1
ATOM 4336 O O . LEU B 1 61 ? 24.090 5.006 56.265 1.00 20.79 61 LEU B O 1
ATOM 4341 N N . THR B 1 62 ? 25.883 6.291 56.576 1.00 21.91 62 THR B N 1
ATOM 4342 C CA . THR B 1 62 ? 26.583 5.536 55.571 1.00 20.87 62 THR B CA 1
ATOM 4343 C C . THR B 1 62 ? 28.032 5.348 56.006 1.00 22.25 62 THR B C 1
ATOM 4344 O O . THR B 1 62 ? 28.806 6.302 56.155 1.00 24.96 62 THR B O 1
ATOM 4348 N N . PHE B 1 63 ? 28.344 4.078 56.280 1.00 20.24 63 PHE B N 1
ATOM 4349 C CA . PHE B 1 63 ? 29.623 3.628 56.855 1.00 19.76 63 PHE B CA 1
ATOM 4350 C C . PHE B 1 63 ? 29.966 2.310 56.208 1.00 22.37 63 PHE B C 1
ATOM 4351 O O . PHE B 1 63 ? 29.057 1.589 55.771 1.00 22.24 63 PHE B O 1
ATOM 4359 N N . PRO B 1 64 ? 31.251 1.937 56.200 1.00 21.89 64 PRO B N 1
ATOM 4360 C CA . PRO B 1 64 ? 31.585 0.513 56.038 1.00 22.84 64 PRO B CA 1
ATOM 4361 C C . PRO B 1 64 ? 31.163 -0.281 57.281 1.00 22.11 64 PRO B C 1
ATOM 4362 O O . PRO B 1 64 ? 30.513 0.263 58.195 1.00 20.71 64 PRO B O 1
ATOM 4366 N N . ASN B 1 65 ? 31.536 -1.553 57.377 1.00 20.80 65 ASN B N 1
ATOM 4367 C CA . ASN B 1 65 ? 31.142 -2.315 58.574 1.00 18.37 65 ASN B CA 1
ATOM 4368 C C . ASN B 1 65 ? 32.098 -2.013 59.687 1.00 19.07 65 ASN B C 1
ATOM 4369 O O . ASN B 1 65 ? 33.078 -2.720 59.841 1.00 18.57 65 ASN B O 1
ATOM 4374 N N . THR B 1 66 ? 31.809 -0.966 60.453 1.00 17.61 66 THR B N 1
ATOM 4375 C CA . THR B 1 66 ? 32.788 -0.431 61.393 1.00 17.19 66 THR B CA 1
ATOM 4376 C C . THR B 1 66 ? 32.192 -0.265 62.779 1.00 18.51 66 THR B C 1
ATOM 4377 O O . THR B 1 66 ? 30.972 -0.327 62.948 1.00 18.98 66 THR B O 1
ATOM 4381 N N . VAL B 1 67 ? 33.054 -0.044 63.764 1.00 19.01 67 VAL B N 1
ATOM 4382 C CA . VAL B 1 67 ? 32.543 0.091 65.127 1.00 19.02 67 VAL B CA 1
ATOM 4383 C C . VAL B 1 67 ? 31.679 1.352 65.253 1.00 17.85 67 VAL B C 1
ATOM 4384 O O . VAL B 1 67 ? 30.650 1.369 65.962 1.00 16.78 67 VAL B O 1
ATOM 4388 N N . GLU B 1 68 ? 32.024 2.402 64.506 1.00 17.28 68 GLU B N 1
ATOM 4389 C CA . GLU B 1 68 ? 31.232 3.641 64.590 1.00 18.31 68 GLU B CA 1
ATOM 4390 C C . GLU B 1 68 ? 29.864 3.416 64.017 1.00 19.95 68 GLU B C 1
ATOM 4391 O O . GLU B 1 68 ? 28.880 3.936 64.553 1.00 20.14 68 GLU B O 1
ATOM 4397 N N . PHE B 1 69 ? 29.771 2.604 62.964 1.00 19.30 69 PHE B N 1
ATOM 4398 C CA . PHE B 1 69 ? 28.436 2.307 62.459 1.00 18.23 69 PHE B CA 1
ATOM 4399 C C . PHE B 1 69 ? 27.573 1.607 63.534 1.00 18.09 69 PHE B C 1
ATOM 4400 O O . PHE B 1 69 ? 26.421 1.969 63.748 1.00 17.72 69 PHE B O 1
ATOM 4408 N N . VAL B 1 70 ? 28.132 0.617 64.203 1.00 16.18 70 VAL B N 1
ATOM 4409 C CA . VAL B 1 70 ? 27.359 -0.094 65.226 1.00 17.47 70 VAL B CA 1
ATOM 4410 C C . VAL B 1 70 ? 26.897 0.854 66.364 1.00 19.22 70 VAL B C 1
ATOM 4411 O O . VAL B 1 70 ? 25.693 0.854 66.770 1.00 17.25 70 VAL B O 1
ATOM 4415 N N . ILE B 1 71 ? 27.854 1.621 66.884 1.00 17.47 71 ILE B N 1
ATOM 4416 C CA . ILE B 1 71 ? 27.538 2.527 67.998 1.00 18.00 71 ILE B CA 1
ATOM 4417 C C . ILE B 1 71 ? 26.481 3.551 67.550 1.00 18.76 71 ILE B C 1
ATOM 4418 O O . ILE B 1 71 ? 25.518 3.776 68.265 1.00 16.60 71 ILE B O 1
ATOM 4423 N N . MET B 1 72 ? 26.650 4.160 66.373 1.00 18.86 72 MET B N 1
ATOM 4424 C CA . MET B 1 72 ? 25.719 5.214 65.936 1.00 19.76 72 MET B CA 1
ATOM 4425 C C . MET B 1 72 ? 24.346 4.659 65.529 1.00 18.45 72 MET B C 1
ATOM 4426 O O . MET B 1 72 ? 23.312 5.299 65.778 1.00 18.31 72 MET B O 1
ATOM 4431 N N . PHE B 1 73 ? 24.300 3.454 64.956 1.00 16.70 73 PHE B N 1
ATOM 4432 C CA . PHE B 1 73 ? 23.032 2.812 64.668 1.00 15.82 73 PHE B CA 1
ATOM 4433 C C . PHE B 1 73 ? 22.214 2.655 65.957 1.00 15.82 73 PHE B C 1
ATOM 4434 O O . PHE B 1 73 ? 21.002 3.053 66.047 1.00 16.83 73 PHE B O 1
ATOM 4442 N N . LEU B 1 74 ? 22.887 2.099 66.981 1.00 15.78 74 LEU B N 1
ATOM 4443 C CA . LEU B 1 74 ? 22.160 1.871 68.243 1.00 14.36 74 LEU B CA 1
ATOM 4444 C C . LEU B 1 74 ? 21.877 3.182 69.003 1.00 13.95 74 LEU B C 1
ATOM 4445 O O . LEU B 1 74 ? 20.891 3.241 69.727 1.00 14.88 74 LEU B O 1
ATOM 4450 N N . ALA B 1 75 ? 22.734 4.190 68.858 1.00 15.73 75 ALA B N 1
ATOM 4451 C CA . ALA B 1 75 ? 22.501 5.491 69.525 1.00 16.18 75 ALA B CA 1
ATOM 4452 C C . ALA B 1 75 ? 21.287 6.196 68.897 1.00 17.63 75 ALA B C 1
ATOM 4453 O O . ALA B 1 75 ? 20.472 6.787 69.603 1.00 17.96 75 ALA B O 1
ATOM 4455 N N . VAL B 1 76 ? 21.191 6.130 67.572 1.00 17.12 76 VAL B N 1
ATOM 4456 C CA . VAL B 1 76 ? 20.038 6.726 66.847 1.00 16.63 76 VAL B CA 1
ATOM 4457 C C . VAL B 1 76 ? 18.777 6.064 67.376 1.00 18.04 76 VAL B C 1
ATOM 4458 O O . VAL B 1 76 ? 17.822 6.789 67.780 1.00 21.60 76 VAL B O 1
ATOM 4462 N N . ILE B 1 77 ? 18.715 4.714 67.389 1.00 18.27 77 ILE B N 1
ATOM 4463 C CA . ILE B 1 77 ? 17.420 4.186 67.877 1.00 17.33 77 ILE B CA 1
ATOM 4464 C C . ILE B 1 77 ? 17.185 4.438 69.367 1.00 17.13 77 ILE B C 1
ATOM 4465 O O . ILE B 1 77 ? 16.045 4.675 69.786 1.00 16.53 77 ILE B O 1
ATOM 4470 N N . ARG B 1 78 ? 18.249 4.422 70.178 1.00 15.79 78 ARG B N 1
ATOM 4471 C CA . ARG B 1 78 ? 18.131 4.756 71.593 1.00 16.86 78 ARG B CA 1
ATOM 4472 C C . ARG B 1 78 ? 17.540 6.156 71.813 1.00 19.26 78 ARG B C 1
ATOM 4473 O O . ARG B 1 78 ? 16.770 6.369 72.750 1.00 18.02 78 ARG B O 1
ATOM 4481 N N . ALA B 1 79 ? 17.879 7.097 70.942 1.00 19.27 79 ALA B N 1
ATOM 4482 C CA . ALA B 1 79 ? 17.355 8.467 71.055 1.00 20.82 79 ALA B CA 1
ATOM 4483 C C . ALA B 1 79 ? 15.888 8.611 70.542 1.00 19.46 79 ALA B C 1
ATOM 4484 O O . ALA B 1 79 ? 15.367 9.753 70.450 1.00 19.87 79 ALA B O 1
ATOM 4486 N N . ARG B 1 80 ? 15.252 7.472 70.269 1.00 18.99 80 ARG B N 1
ATOM 4487 C CA . ARG B 1 80 ? 13.862 7.347 69.733 1.00 18.11 80 ARG B CA 1
ATOM 4488 C C . ARG B 1 80 ? 13.773 7.827 68.290 1.00 17.84 80 ARG B C 1
ATOM 4489 O O . ARG B 1 80 ? 12.694 8.166 67.783 1.00 19.63 80 ARG B O 1
ATOM 4497 N N . ALA B 1 81 ? 14.907 7.822 67.611 1.00 18.88 81 ALA B N 1
ATOM 4498 C CA . ALA B 1 81 ? 14.940 8.145 66.203 1.00 19.12 81 ALA B CA 1
ATOM 4499 C C . ALA B 1 81 ? 15.001 6.878 65.349 1.00 18.95 81 ALA B C 1
ATOM 4500 O O . ALA B 1 81 ? 15.162 5.768 65.870 1.00 18.62 81 ALA B O 1
ATOM 4502 N N . THR B 1 82 ? 14.847 7.062 64.033 1.00 19.82 82 THR B N 1
ATOM 4503 C CA . THR B 1 82 ? 14.831 5.959 63.073 1.00 20.49 82 THR B CA 1
ATOM 4504 C C . THR B 1 82 ? 16.143 5.960 62.283 1.00 20.30 82 THR B C 1
ATOM 4505 O O . THR B 1 82 ? 16.501 6.986 61.692 1.00 21.32 82 THR B O 1
ATOM 4509 N N . ALA B 1 83 ? 16.867 4.824 62.283 1.00 19.12 83 ALA B N 1
ATOM 4510 C CA . ALA B 1 83 ? 18.107 4.741 61.500 1.00 17.08 83 ALA B CA 1
ATOM 4511 C C . ALA B 1 83 ? 17.800 4.340 60.050 1.00 18.53 83 ALA B C 1
ATOM 4512 O O . ALA B 1 83 ? 17.033 3.397 59.834 1.00 20.22 83 ALA B O 1
ATOM 4514 N N . ALA B 1 84 ? 18.404 5.051 59.083 1.00 19.53 84 ALA B N 1
ATOM 4515 C CA . ALA B 1 84 ? 18.303 4.734 57.672 1.00 20.16 84 ALA B CA 1
ATOM 4516 C C . ALA B 1 84 ? 19.694 4.466 57.103 1.00 16.64 84 ALA B C 1
ATOM 4517 O O . ALA B 1 84 ? 20.339 5.359 56.513 1.00 19.18 84 ALA B O 1
ATOM 4519 N N . PRO B 1 85 ? 20.171 3.226 57.252 1.00 18.68 85 PRO B N 1
ATOM 4520 C CA . PRO B 1 85 ? 21.504 2.872 56.739 1.00 18.10 85 PRO B CA 1
ATOM 4521 C C . PRO B 1 85 ? 21.474 2.865 55.220 1.00 19.98 85 PRO B C 1
ATOM 4522 O O . PRO B 1 85 ? 20.503 2.361 54.623 1.00 19.53 85 PRO B O 1
ATOM 4526 N N . LEU B 1 86 ? 22.516 3.396 54.610 1.00 20.94 86 LEU B N 1
ATOM 4527 C CA . LEU B 1 86 ? 22.575 3.479 53.144 1.00 22.98 86 LEU B CA 1
ATOM 4528 C C . LEU B 1 86 ? 23.903 2.921 52.619 1.00 25.21 86 LEU B C 1
ATOM 4529 O O . LEU B 1 86 ? 24.964 3.125 53.248 1.00 24.55 86 LEU B O 1
ATOM 4534 N N . ASN B 1 87 ? 23.850 2.233 51.468 1.00 24.58 87 ASN B N 1
ATOM 4535 C CA . ASN B 1 87 ? 25.041 1.718 50.779 1.00 23.50 87 ASN B CA 1
ATOM 4536 C C . ASN B 1 87 ? 26.034 2.823 50.510 1.00 25.24 87 ASN B C 1
ATOM 4537 O O . ASN B 1 87 ? 25.676 3.777 49.829 1.00 27.06 87 ASN B O 1
ATOM 4542 N N . ALA B 1 88 ? 27.277 2.713 51.003 1.00 24.63 88 ALA B N 1
ATOM 4543 C CA . ALA B 1 88 ? 28.257 3.779 50.770 1.00 29.17 88 ALA B CA 1
ATOM 4544 C C . ALA B 1 88 ? 28.546 3.962 49.276 1.00 30.13 88 ALA B C 1
ATOM 4545 O O . ALA B 1 88 ? 29.065 5.009 48.855 1.00 29.14 88 ALA B O 1
ATOM 4547 N N . ALA B 1 89 ? 28.206 2.959 48.472 1.00 30.62 89 ALA B N 1
ATOM 4548 C CA . ALA B 1 89 ? 28.593 2.982 47.058 1.00 31.59 89 ALA B CA 1
ATOM 4549 C C . ALA B 1 89 ? 27.601 3.715 46.148 1.00 33.55 89 ALA B C 1
ATOM 4550 O O . ALA B 1 89 ? 27.798 3.772 44.942 1.00 35.45 89 ALA B O 1
ATOM 4552 N N . TYR B 1 90 ? 26.548 4.279 46.712 1.00 32.28 90 TYR B N 1
ATOM 4553 C CA . TYR B 1 90 ? 25.564 5.010 45.926 1.00 32.27 90 TYR B CA 1
ATOM 4554 C C . TYR B 1 90 ? 26.158 6.236 45.202 1.00 32.85 90 TYR B C 1
ATOM 4555 O O . TYR B 1 90 ? 27.108 6.856 45.671 1.00 32.76 90 TYR B O 1
ATOM 4564 N N . THR B 1 91 ? 25.591 6.579 44.052 1.00 32.82 91 THR B N 1
ATOM 4565 C CA . THR B 1 91 ? 25.955 7.837 43.391 1.00 35.18 91 THR B CA 1
ATOM 4566 C C . THR B 1 91 ? 25.307 9.005 44.124 1.00 34.57 91 THR B C 1
ATOM 4567 O O . THR B 1 91 ? 24.427 8.798 44.968 1.00 32.80 91 THR B O 1
ATOM 4571 N N . ALA B 1 92 ? 25.719 10.239 43.807 1.00 35.28 92 ALA B N 1
ATOM 4572 C CA . ALA B 1 92 ? 25.117 11.403 44.440 1.00 33.83 92 ALA B CA 1
ATOM 4573 C C . ALA B 1 92 ? 23.609 11.465 44.164 1.00 37.30 92 ALA B C 1
ATOM 4574 O O . ALA B 1 92 ? 22.801 11.880 45.016 1.00 36.04 92 ALA B O 1
ATOM 4576 N N . GLU B 1 93 ? 23.208 11.074 42.959 1.00 38.63 93 GLU B N 1
ATOM 4577 C CA . GLU B 1 93 ? 21.777 11.086 42.612 1.00 36.40 93 GLU B CA 1
ATOM 4578 C C . GLU B 1 93 ? 20.977 10.058 43.411 1.00 34.45 93 GLU B C 1
ATOM 4579 O O . GLU B 1 93 ? 19.860 10.335 43.881 1.00 33.21 93 GLU B O 1
ATOM 4585 N N . GLU B 1 94 ? 21.544 8.862 43.535 1.00 33.77 94 GLU B N 1
ATOM 4586 C CA . GLU B 1 94 ? 20.909 7.828 44.334 1.00 34.51 94 GLU B CA 1
ATOM 4587 C C . GLU B 1 94 ? 20.797 8.300 45.788 1.00 31.56 94 GLU B C 1
ATOM 4588 O O . GLU B 1 94 ? 19.732 8.184 46.389 1.00 31.48 94 GLU B O 1
ATOM 4594 N N . PHE B 1 95 ? 21.888 8.831 46.346 1.00 30.10 95 PHE B N 1
ATOM 4595 C CA . PHE B 1 95 ? 21.841 9.325 47.723 1.00 29.53 95 PHE B CA 1
ATOM 4596 C C . PHE B 1 95 ? 20.785 10.407 47.876 1.00 31.08 95 PHE B C 1
ATOM 4597 O O . PHE B 1 95 ? 20.063 10.442 48.868 1.00 29.86 95 PHE B O 1
ATOM 4605 N N . GLU B 1 96 ? 20.669 11.288 46.890 1.00 31.27 96 GLU B N 1
ATOM 4606 C CA . GLU B 1 96 ? 19.670 12.347 47.004 1.00 33.71 96 GLU B CA 1
ATOM 4607 C C . GLU B 1 96 ? 18.292 11.756 47.071 1.00 31.89 96 GLU B C 1
ATOM 4608 O O . GLU B 1 96 ? 17.423 12.194 47.854 1.00 32.71 96 GLU B O 1
ATOM 4614 N N . PHE B 1 97 ? 18.081 10.748 46.231 1.00 31.56 97 PHE B N 1
ATOM 4615 C CA . PHE B 1 97 ? 16.804 10.091 46.240 1.00 31.44 97 PHE B CA 1
ATOM 4616 C C . PHE B 1 97 ? 16.498 9.437 47.605 1.00 30.74 97 PHE B C 1
ATOM 4617 O O . PHE B 1 97 ? 15.403 9.589 48.171 1.00 29.78 97 PHE B O 1
ATOM 4625 N N . TYR B 1 98 ? 17.449 8.663 48.120 1.00 29.60 98 TYR B N 1
ATOM 4626 C CA . TYR B 1 98 ? 17.158 7.908 49.341 1.00 30.22 98 TYR B CA 1
ATOM 4627 C C . TYR B 1 98 ? 17.074 8.804 50.596 1.00 27.03 98 TYR B C 1
ATOM 4628 O O . TYR B 1 98 ? 16.287 8.520 51.522 1.00 28.92 98 TYR B O 1
ATOM 4637 N N . LEU B 1 99 ? 17.879 9.863 50.622 1.00 28.00 99 LEU B N 1
ATOM 4638 C CA . LEU B 1 99 ? 17.825 10.860 51.687 1.00 28.33 99 LEU B CA 1
ATOM 4639 C C . LEU B 1 99 ? 16.490 11.575 51.656 1.00 32.43 99 LEU B C 1
ATOM 4640 O O . LEU B 1 99 ? 15.852 11.741 52.698 1.00 32.63 99 LEU B O 1
ATOM 4645 N N . SER B 1 100 ? 16.054 12.007 50.459 1.00 32.29 100 SER B N 1
ATOM 4646 C CA . SER B 1 100 ? 14.733 12.642 50.383 1.00 31.41 100 SER B CA 1
ATOM 4647 C C . SER B 1 100 ? 13.549 11.702 50.722 1.00 30.35 100 SER B C 1
ATOM 4648 O O . SER B 1 100 ? 12.679 12.043 51.515 1.00 31.76 100 SER B O 1
ATOM 4651 N N . ASP B 1 101 ? 13.529 10.500 50.161 1.00 31.08 101 ASP B N 1
ATOM 4652 C CA . ASP B 1 101 ? 12.426 9.568 50.359 1.00 32.70 101 ASP B CA 1
ATOM 4653 C C . ASP B 1 101 ? 12.263 9.089 51.810 1.00 32.66 101 ASP B C 1
ATOM 4654 O O . ASP B 1 101 ? 11.157 8.793 52.261 1.00 31.87 101 ASP B O 1
ATOM 4659 N N . SER B 1 102 ? 13.378 8.992 52.534 1.00 29.85 102 SER B N 1
ATOM 4660 C CA . SER B 1 102 ? 13.351 8.559 53.935 1.00 27.22 102 SER B CA 1
ATOM 4661 C C . SER B 1 102 ? 13.042 9.737 54.897 1.00 28.83 102 SER B C 1
ATOM 4662 O O . SER B 1 102 ? 12.840 9.516 56.076 1.00 27.22 102 SER B O 1
ATOM 4665 N N . ASP B 1 103 ? 12.996 10.975 54.378 1.00 29.91 103 ASP B N 1
ATOM 4666 C CA . ASP B 1 103 ? 12.872 12.189 55.201 1.00 33.02 103 ASP B CA 1
ATOM 4667 C C . ASP B 1 103 ? 14.012 12.390 56.216 1.00 29.52 103 ASP B C 1
ATOM 4668 O O . ASP B 1 103 ? 13.778 12.942 57.318 1.00 24.92 103 ASP B O 1
ATOM 4673 N N . SER B 1 104 ? 15.221 11.968 55.843 1.00 26.55 104 SER B N 1
ATOM 4674 C CA . SER B 1 104 ? 16.405 12.132 56.705 1.00 26.59 104 SER B CA 1
ATOM 4675 C C . SER B 1 104 ? 16.627 13.581 57.108 1.00 29.12 104 SER B C 1
ATOM 4676 O O . SER B 1 104 ? 16.527 14.492 56.277 1.00 29.27 104 SER B O 1
ATOM 4679 N N . LYS B 1 105 ? 16.961 13.771 58.386 1.00 28.76 105 LYS B N 1
ATOM 4680 C CA . LYS B 1 105 ? 17.167 15.097 58.988 1.00 28.44 105 LYS B CA 1
ATOM 4681 C C . LYS B 1 105 ? 18.644 15.272 59.315 1.00 28.23 105 LYS B C 1
ATOM 4682 O O . LYS B 1 105 ? 19.102 16.375 59.595 1.00 29.20 105 LYS B O 1
ATOM 4688 N N . LEU B 1 106 ? 19.393 14.181 59.233 1.00 23.91 106 LEU B N 1
ATOM 4689 C CA . LEU B 1 106 ? 20.813 14.200 59.575 1.00 24.38 106 LEU B CA 1
ATOM 4690 C C . LEU B 1 106 ? 21.527 13.086 58.817 1.00 23.26 106 LEU B C 1
ATOM 4691 O O . LEU B 1 106 ? 20.931 12.019 58.613 1.00 23.55 106 LEU B O 1
ATOM 4696 N N . LEU B 1 107 ? 22.754 13.336 58.373 1.00 23.85 107 LEU B N 1
ATOM 4697 C CA . LEU B 1 107 ? 23.563 12.321 57.730 1.00 24.33 107 LEU B CA 1
ATOM 4698 C C . LEU B 1 107 ? 24.804 12.055 58.571 1.00 22.41 107 LEU B C 1
ATOM 4699 O O . LEU B 1 107 ? 25.584 12.977 58.784 1.00 23.67 107 LEU B O 1
ATOM 4704 N N . LEU B 1 108 ? 24.980 10.809 59.008 1.00 21.21 108 LEU B N 1
ATOM 4705 C CA . LEU B 1 108 ? 26.222 10.411 59.709 1.00 21.92 108 LEU B CA 1
ATOM 4706 C C . LEU B 1 108 ? 27.138 9.634 58.795 1.00 20.84 108 LEU B C 1
ATOM 4707 O O . LEU B 1 108 ? 26.678 8.747 58.048 1.00 20.58 108 LEU B O 1
ATOM 4712 N N . THR B 1 109 ? 28.433 9.935 58.878 1.00 23.76 109 THR B N 1
ATOM 4713 C CA . THR B 1 109 ? 29.497 9.182 58.204 1.00 24.89 109 THR B CA 1
ATOM 4714 C C . THR B 1 109 ? 30.700 9.078 59.127 1.00 25.38 109 THR B C 1
ATOM 4715 O O . THR B 1 109 ? 30.712 9.678 60.208 1.00 23.78 109 THR B O 1
ATOM 4719 N N . SER B 1 110 ? 31.704 8.337 58.672 1.00 24.27 110 SER B N 1
ATOM 4720 C CA . SER B 1 110 ? 33.024 8.342 59.282 1.00 27.78 110 SER B CA 1
ATOM 4721 C C . SER B 1 110 ? 33.742 9.674 59.068 1.00 30.56 110 SER B C 1
ATOM 4722 O O . SER B 1 110 ? 33.278 10.553 58.303 1.00 27.88 110 SER B O 1
ATOM 4725 N N . LYS B 1 111 ? 34.896 9.832 59.719 1.00 31.71 111 LYS B N 1
ATOM 4726 C CA . LYS B 1 111 ? 35.636 11.070 59.540 1.00 33.22 111 LYS B CA 1
ATOM 4727 C C . LYS B 1 111 ? 36.154 11.139 58.108 1.00 34.16 111 LYS B C 1
ATOM 4728 O O . LYS B 1 111 ? 36.360 12.226 57.588 1.00 33.90 111 LYS B O 1
ATOM 4734 N N . GLU B 1 112 ? 36.314 9.995 57.448 1.00 33.94 112 GLU B N 1
ATOM 4735 C CA . GLU B 1 112 ? 36.742 10.020 56.040 1.00 39.02 112 GLU B CA 1
ATOM 4736 C C . GLU B 1 112 ? 35.681 10.622 55.117 1.00 37.63 112 GLU B C 1
ATOM 4737 O O . GLU B 1 112 ? 35.998 11.082 54.030 1.00 37.99 112 GLU B O 1
ATOM 4743 N N . GLY B 1 113 ? 34.421 10.558 55.511 1.00 33.32 113 GLY B N 1
ATOM 4744 C CA . GLY B 1 113 ? 33.364 11.194 54.746 1.00 33.30 113 GLY B CA 1
ATOM 4745 C C . GLY B 1 113 ? 32.852 10.327 53.594 1.00 32.68 113 GLY B C 1
ATOM 4746 O O . GLY B 1 113 ? 33.326 9.209 53.372 1.00 32.85 113 GLY B O 1
ATOM 4747 N N . ASN B 1 114 ? 31.894 10.859 52.852 1.00 30.93 114 ASN B N 1
ATOM 4748 C CA . ASN B 1 114 ? 31.379 10.196 51.665 1.00 31.90 114 ASN B CA 1
ATOM 4749 C C . ASN B 1 114 ? 30.985 11.309 50.684 1.00 32.06 114 ASN B C 1
ATOM 4750 O O . ASN B 1 114 ? 29.945 11.955 50.863 1.00 30.06 114 ASN B O 1
ATOM 4755 N N . ALA B 1 115 ? 31.812 11.562 49.669 1.00 33.30 115 ALA B N 1
ATOM 4756 C CA . ALA B 1 115 ? 31.592 12.767 48.864 1.00 34.09 115 ALA B CA 1
ATOM 4757 C C . ALA B 1 115 ? 30.234 12.731 48.146 1.00 34.75 115 ALA B C 1
ATOM 4758 O O . ALA B 1 115 ? 29.505 13.707 48.191 1.00 37.53 115 ALA B O 1
ATOM 4760 N N . PRO B 1 116 ? 29.846 11.598 47.528 1.00 33.25 116 PRO B N 1
ATOM 4761 C CA . PRO B 1 116 ? 28.499 11.656 46.935 1.00 33.18 116 PRO B CA 1
ATOM 4762 C C . PRO B 1 116 ? 27.351 11.872 47.947 1.00 34.67 116 PRO B C 1
ATOM 4763 O O . PRO B 1 116 ? 26.374 12.616 47.658 1.00 32.10 116 PRO B O 1
ATOM 4767 N N . ALA B 1 117 ? 27.436 11.237 49.122 1.00 32.14 117 ALA B N 1
ATOM 4768 C CA . ALA B 1 117 ? 26.359 11.422 50.089 1.00 30.20 117 ALA B CA 1
ATOM 4769 C C . ALA B 1 117 ? 26.363 12.837 50.623 1.00 28.98 117 ALA B C 1
ATOM 4770 O O . ALA B 1 117 ? 25.300 13.400 50.878 1.00 28.11 117 ALA B O 1
ATOM 4772 N N . GLN B 1 118 ? 27.555 13.399 50.826 1.00 30.48 118 GLN B N 1
ATOM 4773 C CA . GLN B 1 118 ? 27.678 14.775 51.330 1.00 34.30 118 GLN B CA 1
ATOM 4774 C C . GLN B 1 118 ? 27.197 15.808 50.304 1.00 36.49 118 GLN B C 1
ATOM 4775 O O . GLN B 1 118 ? 26.612 16.817 50.666 1.00 36.59 118 GLN B O 1
ATOM 4781 N N . GLU B 1 119 ? 27.447 15.523 49.032 1.00 39.19 119 GLU B N 1
ATOM 4782 C CA . GLU B 1 119 ? 26.964 16.350 47.912 1.00 40.75 119 GLU B CA 1
ATOM 4783 C C . GLU B 1 119 ? 25.454 16.361 47.939 1.00 38.28 119 GLU B C 1
ATOM 4784 O O . GLU B 1 119 ? 24.814 17.427 47.970 1.00 37.50 119 GLU B O 1
ATOM 4790 N N . ALA B 1 120 ? 24.884 15.157 48.008 1.00 37.09 120 ALA B N 1
ATOM 4791 C CA . ALA B 1 120 ? 23.437 15.010 48.054 1.00 35.88 120 ALA B CA 1
ATOM 4792 C C . ALA B 1 120 ? 22.816 15.690 49.276 1.00 35.19 120 ALA B C 1
ATOM 4793 O O . ALA B 1 120 ? 21.782 16.351 49.184 1.00 33.54 120 ALA B O 1
ATOM 4795 N N . ALA B 1 121 ? 23.452 15.526 50.430 1.00 34.55 121 ALA B N 1
ATOM 4796 C CA . ALA B 1 121 ? 22.945 16.107 51.664 1.00 33.09 121 ALA B CA 1
ATOM 4797 C C . ALA B 1 121 ? 23.008 17.651 51.584 1.00 33.06 121 ALA B C 1
ATOM 4798 O O . ALA B 1 121 ? 22.089 18.315 52.036 1.00 34.57 121 ALA B O 1
ATOM 4800 N N . SER B 1 122 ? 24.087 18.196 51.042 1.00 35.94 122 SER B N 1
ATOM 4801 C CA . SER B 1 122 ? 24.197 19.649 50.849 1.00 41.31 122 SER B CA 1
ATOM 4802 C C . SER B 1 122 ? 23.092 20.190 49.978 1.00 42.54 122 SER B C 1
ATOM 4803 O O . SER B 1 122 ? 22.493 21.216 50.296 1.00 42.32 122 SER B O 1
ATOM 4806 N N . LYS B 1 123 ? 22.863 19.508 48.858 1.00 43.50 123 LYS B N 1
ATOM 4807 C CA . LYS B 1 123 ? 21.826 19.945 47.927 1.00 44.24 123 LYS B CA 1
ATOM 4808 C C . LYS B 1 123 ? 20.477 19.938 48.636 1.00 43.96 123 LYS B C 1
ATOM 4809 O O . LYS B 1 123 ? 19.639 20.795 48.374 1.00 44.26 123 LYS B O 1
ATOM 4815 N N . LEU B 1 124 ? 20.265 18.995 49.558 1.00 39.72 124 LEU B N 1
ATOM 4816 C CA . LEU B 1 124 ? 18.984 18.899 50.253 1.00 35.82 124 LEU B CA 1
ATOM 4817 C C . LEU B 1 124 ? 18.954 19.651 51.560 1.00 33.32 124 LEU B C 1
ATOM 4818 O O . LEU B 1 124 ? 17.946 19.620 52.236 1.00 32.61 124 LEU B O 1
ATOM 4823 N N . LYS B 1 125 ? 20.043 20.333 51.895 1.00 36.37 125 LYS B N 1
ATOM 4824 C CA . LYS B 1 125 ? 20.156 21.076 53.154 1.00 38.62 125 LYS B CA 1
ATOM 4825 C C . LYS B 1 125 ? 20.029 20.164 54.379 1.00 37.34 125 LYS B C 1
ATOM 4826 O O . LYS B 1 125 ? 19.392 20.515 55.370 1.00 37.70 125 LYS B O 1
ATOM 4832 N N . ILE B 1 126 ? 20.634 18.986 54.314 1.00 34.96 126 ILE B N 1
ATOM 4833 C CA . ILE B 1 126 ? 20.622 18.072 55.462 1.00 32.50 126 ILE B CA 1
ATOM 4834 C C . ILE B 1 126 ? 21.986 18.140 56.197 1.00 27.00 126 ILE B C 1
ATOM 4835 O O . ILE B 1 126 ? 23.032 18.054 55.558 1.00 28.78 126 ILE B O 1
ATOM 4840 N N . SER B 1 127 ? 21.980 18.325 57.519 1.00 28.82 127 SER B N 1
ATOM 4841 C CA . SER B 1 127 ? 23.261 18.423 58.259 1.00 31.93 127 SER B CA 1
ATOM 4842 C C . SER B 1 127 ? 24.098 17.145 58.141 1.00 31.09 127 SER B C 1
ATOM 4843 O O . SER B 1 127 ? 23.564 16.061 58.062 1.00 29.71 127 SER B O 1
ATOM 4846 N N . HIS B 1 128 ? 25.404 17.298 58.137 1.00 30.29 128 HIS B N 1
ATOM 4847 C CA . HIS B 1 128 ? 26.303 16.175 58.024 1.00 30.29 128 HIS B CA 1
ATOM 4848 C C . HIS B 1 128 ? 27.195 16.184 59.247 1.00 30.20 128 HIS B C 1
ATOM 4849 O O . HIS B 1 128 ? 27.742 17.222 59.605 1.00 31.30 128 HIS B O 1
ATOM 4856 N N . VAL B 1 129 ? 27.281 15.041 59.920 1.00 27.01 129 VAL B N 1
ATOM 4857 C CA . VAL B 1 129 ? 28.093 14.902 61.129 1.00 26.80 129 VAL B CA 1
ATOM 4858 C C . VAL B 1 129 ? 28.957 13.647 61.021 1.00 26.21 129 VAL B C 1
ATOM 4859 O O . VAL B 1 129 ? 28.498 12.630 60.476 1.00 25.65 129 VAL B O 1
ATOM 4863 N N . THR B 1 130 ? 30.197 13.712 61.496 1.00 26.96 130 THR B N 1
ATOM 4864 C CA . THR B 1 130 ? 31.075 12.560 61.470 1.00 25.99 130 THR B CA 1
ATOM 4865 C C . THR B 1 130 ? 31.180 11.975 62.874 1.00 25.43 130 THR B C 1
ATOM 4866 O O . THR B 1 130 ? 30.968 12.677 63.876 1.00 25.03 130 THR B O 1
ATOM 4870 N N . ALA B 1 131 ? 31.510 10.690 62.907 1.00 23.67 131 ALA B N 1
ATOM 4871 C CA . ALA B 1 131 ? 31.616 9.906 64.136 1.00 24.32 131 ALA B CA 1
ATOM 4872 C C . ALA B 1 131 ? 32.926 9.134 64.111 1.00 24.34 131 ALA B C 1
ATOM 4873 O O . ALA B 1 131 ? 33.226 8.451 63.114 1.00 24.09 131 ALA B O 1
ATOM 4875 N N . THR B 1 132 ? 33.701 9.231 65.205 1.00 23.16 132 THR B N 1
ATOM 4876 C CA . THR B 1 132 ? 34.979 8.553 65.311 1.00 25.31 132 THR B CA 1
ATOM 4877 C C . THR B 1 132 ? 35.228 7.990 66.708 1.00 25.55 132 THR B C 1
ATOM 4878 O O . THR B 1 132 ? 35.059 8.710 67.684 1.00 25.27 132 THR B O 1
ATOM 4882 N N . LEU B 1 133 ? 35.617 6.719 66.788 1.00 23.51 133 LEU B N 1
ATOM 4883 C CA . LEU B 1 133 ? 35.999 6.114 68.072 1.00 22.17 133 LEU B CA 1
ATOM 4884 C C . LEU B 1 133 ? 37.489 6.102 68.172 1.00 25.64 133 LEU B C 1
ATOM 4885 O O . LEU B 1 133 ? 38.167 5.621 67.284 1.00 27.18 133 LEU B O 1
ATOM 4890 N N . LEU B 1 134 ? 38.015 6.684 69.234 1.00 24.82 134 LEU B N 1
ATOM 4891 C CA . LEU B 1 134 ? 39.458 6.843 69.355 1.00 32.15 134 LEU B CA 1
ATOM 4892 C C . LEU B 1 134 ? 40.121 5.728 70.151 1.00 36.73 134 LEU B C 1
ATOM 4893 O O . LEU B 1 134 ? 40.949 4.985 69.630 1.00 41.08 134 LEU B O 1
ATOM 4898 N N . ASP B 1 135 ? 39.844 5.699 71.443 1.00 36.97 135 ASP B N 1
ATOM 4899 C CA . ASP B 1 135 ? 40.498 4.754 72.353 1.00 36.55 135 ASP B CA 1
ATOM 4900 C C . ASP B 1 135 ? 39.549 4.409 73.488 1.00 32.83 135 ASP B C 1
ATOM 4901 O O . ASP B 1 135 ? 38.436 4.950 73.575 1.00 31.53 135 ASP B O 1
ATOM 4906 N N . ALA B 1 136 ? 39.984 3.497 74.353 1.00 27.06 136 ALA B N 1
ATOM 4907 C CA . ALA B 1 136 ? 39.087 2.983 75.391 1.00 26.66 136 ALA B CA 1
ATOM 4908 C C . ALA B 1 136 ? 38.897 3.972 76.559 1.00 27.67 136 ALA B C 1
ATOM 4909 O O . ALA B 1 136 ? 38.161 3.689 77.497 1.00 30.54 136 ALA B O 1
ATOM 4911 N N . GLY B 1 137 ? 39.573 5.125 76.525 1.00 26.28 137 GLY B N 1
ATOM 4912 C CA . GLY B 1 137 ? 39.421 6.100 77.589 1.00 29.24 137 GLY B CA 1
ATOM 4913 C C . GLY B 1 137 ? 38.446 7.216 77.206 1.00 31.77 137 GLY B C 1
ATOM 4914 O O . GLY B 1 137 ? 38.144 8.098 78.019 1.00 34.02 137 GLY B O 1
ATOM 4915 N N . SER B 1 138 ? 37.954 7.188 75.969 1.00 28.51 138 SER B N 1
ATOM 4916 C CA . SER B 1 138 ? 37.236 8.355 75.450 1.00 28.55 138 SER B CA 1
ATOM 4917 C C . SER B 1 138 ? 35.885 7.995 74.872 1.00 25.30 138 SER B C 1
ATOM 4918 O O . SER B 1 138 ? 35.728 6.890 74.365 1.00 22.63 138 SER B O 1
ATOM 4921 N N . ASP B 1 139 ? 34.908 8.913 74.962 1.00 22.28 139 ASP B N 1
ATOM 4922 C CA . ASP B 1 139 ? 33.614 8.703 74.287 1.00 23.66 139 ASP B CA 1
ATOM 4923 C C . ASP B 1 139 ? 33.781 8.776 72.749 1.00 23.39 139 ASP B C 1
ATOM 4924 O O . ASP B 1 139 ? 34.777 9.296 72.236 1.00 23.06 139 ASP B O 1
ATOM 4929 N N . LEU B 1 140 ? 32.793 8.292 72.023 1.00 22.66 140 LEU B N 1
ATOM 4930 C CA . LEU B 1 140 ? 32.798 8.470 70.587 1.00 22.44 140 LEU B CA 1
ATOM 4931 C C . LEU B 1 140 ? 32.748 9.975 70.313 1.00 23.72 140 LEU B C 1
ATOM 4932 O O . LEU B 1 140 ? 31.996 10.698 70.976 1.00 25.48 140 LEU B O 1
ATOM 4937 N N . VAL B 1 141 ? 33.561 10.437 69.376 1.00 22.32 141 VAL B N 1
ATOM 4938 C CA . VAL B 1 141 ? 33.627 11.862 69.025 1.00 24.59 141 VAL B CA 1
ATOM 4939 C C . VAL B 1 141 ? 32.712 12.176 67.836 1.00 26.13 141 VAL B C 1
ATOM 4940 O O . VAL B 1 141 ? 32.907 11.608 66.765 1.00 25.04 141 VAL B O 1
ATOM 4944 N N . LEU B 1 142 ? 31.769 13.090 68.025 1.00 27.19 142 LEU B N 1
ATOM 4945 C CA . LEU B 1 142 ? 30.893 13.552 66.959 1.00 28.90 142 LEU B CA 1
ATOM 4946 C C . LEU B 1 142 ? 31.311 14.970 66.592 1.00 30.90 142 LEU B C 1
ATOM 4947 O O . LEU B 1 142 ? 31.706 15.740 67.485 1.00 29.91 142 LEU B O 1
ATOM 4952 N N . SER B 1 143 ? 31.241 15.315 65.306 1.00 29.15 143 SER B N 1
ATOM 4953 C CA . SER B 1 143 ? 31.701 16.624 64.847 1.00 31.26 143 SER B CA 1
ATOM 4954 C C . SER B 1 143 ? 30.657 17.708 65.068 1.00 38.04 143 SER B C 1
ATOM 4955 O O . SER B 1 143 ? 30.607 18.670 64.332 1.00 45.67 143 SER B O 1
ATOM 4958 N N . VAL B 1 144 ? 29.833 17.583 66.082 1.00 37.68 144 VAL B N 1
ATOM 4959 C CA . VAL B 1 144 ? 28.883 18.646 66.399 1.00 41.67 144 VAL B CA 1
ATOM 4960 C C . VAL B 1 144 ? 29.359 19.304 67.677 1.00 45.78 144 VAL B C 1
ATOM 4961 O O . VAL B 1 144 ? 29.921 18.645 68.551 1.00 44.99 144 VAL B O 1
ATOM 4965 N N . ALA B 1 145 ? 29.201 20.619 67.757 1.00 49.90 145 ALA B N 1
ATOM 4966 C CA . ALA B 1 145 ? 29.638 21.380 68.921 1.00 54.69 145 ALA B CA 1
ATOM 4967 C C . ALA B 1 145 ? 28.925 20.975 70.216 1.00 58.66 145 ALA B C 1
ATOM 4968 O O . ALA B 1 145 ? 27.767 20.538 70.200 1.00 56.69 145 ALA B O 1
ATOM 4970 N N . ASP B 1 146 ? 29.641 21.119 71.329 1.00 64.95 146 ASP B N 1
ATOM 4971 C CA . ASP B 1 146 ? 29.073 21.020 72.663 1.00 70.00 146 ASP B CA 1
ATOM 4972 C C . ASP B 1 146 ? 28.177 22.235 72.943 1.00 69.32 146 ASP B C 1
ATOM 4973 O O . ASP B 1 146 ? 27.052 22.109 73.438 1.00 67.90 146 ASP B O 1
ATOM 4978 N N . ASP B 1 152 ? 23.738 11.354 80.362 1.00 75.68 152 ASP B N 1
ATOM 4979 C CA . ASP B 1 152 ? 23.001 12.607 80.367 1.00 73.78 152 ASP B CA 1
ATOM 4980 C C . ASP B 1 152 ? 21.569 12.579 79.792 1.00 68.07 152 ASP B C 1
ATOM 4981 O O . ASP B 1 152 ? 20.688 11.954 80.334 1.00 65.95 152 ASP B O 1
ATOM 4986 N N . SER B 1 153 ? 21.357 13.290 78.697 1.00 64.01 153 SER B N 1
ATOM 4987 C CA . SER B 1 153 ? 20.020 13.581 78.234 1.00 61.79 153 SER B CA 1
ATOM 4988 C C . SER B 1 153 ? 19.332 12.387 77.604 1.00 61.55 153 SER B C 1
ATOM 4989 O O . SER B 1 153 ? 18.197 12.473 77.186 1.00 61.40 153 SER B O 1
ATOM 4992 N N . ALA B 1 154 ? 20.035 11.279 77.541 1.00 61.85 154 ALA B N 1
ATOM 4993 C CA . ALA B 1 154 ? 19.468 10.096 76.985 1.00 62.77 154 ALA B CA 1
ATOM 4994 C C . ALA B 1 154 ? 18.784 9.294 78.045 1.00 63.61 154 ALA B C 1
ATOM 4995 O O . ALA B 1 154 ? 17.885 8.552 77.747 1.00 65.29 154 ALA B O 1
ATOM 4997 N N . THR B 1 155 ? 19.265 9.392 79.263 1.00 63.23 155 THR B N 1
ATOM 4998 C CA . THR B 1 155 ? 18.839 8.509 80.352 1.00 63.94 155 THR B CA 1
ATOM 4999 C C . THR B 1 155 ? 17.316 8.444 80.552 1.00 61.98 155 THR B C 1
ATOM 5000 O O . THR B 1 155 ? 16.742 7.355 80.548 1.00 62.53 155 THR B O 1
ATOM 5004 N N . GLU B 1 156 ? 16.698 9.611 80.756 1.00 60.01 156 GLU B N 1
ATOM 5005 C CA . GLU B 1 156 ? 15.239 9.782 80.877 1.00 57.58 156 GLU B CA 1
ATOM 5006 C C . GLU B 1 156 ? 14.439 9.142 79.737 1.00 48.62 156 GLU B C 1
ATOM 5007 O O . GLU B 1 156 ? 13.339 8.659 79.984 1.00 47.59 156 GLU B O 1
ATOM 5013 N N . LEU B 1 157 ? 14.965 9.184 78.509 1.00 40.35 157 LEU B N 1
ATOM 5014 C CA . LEU B 1 157 ? 14.227 8.696 77.344 1.00 35.38 157 LEU B CA 1
ATOM 5015 C C . LEU B 1 157 ? 13.688 7.289 77.518 1.00 28.98 157 LEU B C 1
ATOM 5016 O O . LEU B 1 157 ? 14.376 6.395 78.027 1.00 27.02 157 LEU B O 1
ATOM 5021 N N . VAL B 1 158 ? 12.429 7.130 77.116 1.00 24.42 158 VAL B N 1
ATOM 5022 C CA . VAL B 1 158 ? 11.738 5.861 77.160 1.00 24.60 158 VAL B CA 1
ATOM 5023 C C . VAL B 1 158 ? 11.556 5.385 75.727 1.00 22.51 158 VAL B C 1
ATOM 5024 O O . VAL B 1 158 ? 11.030 6.106 74.900 1.00 24.16 158 VAL B O 1
ATOM 5028 N N . ASN B 1 159 ? 12.037 4.192 75.422 1.00 19.22 159 ASN B N 1
ATOM 5029 C CA . ASN B 1 159 ? 11.820 3.642 74.072 1.00 18.26 159 ASN B CA 1
ATOM 5030 C C . ASN B 1 159 ? 10.517 2.891 73.997 1.00 17.88 159 ASN B C 1
ATOM 5031 O O . ASN B 1 159 ? 10.286 1.985 74.805 1.00 18.32 159 ASN B O 1
ATOM 5036 N N . HIS B 1 160 ? 9.669 3.260 73.033 1.00 18.36 160 HIS B N 1
ATOM 5037 C CA . HIS B 1 160 ? 8.358 2.658 72.910 1.00 17.56 160 HIS B CA 1
ATOM 5038 C C . HIS B 1 160 ? 8.430 1.564 71.852 1.00 16.92 160 HIS B C 1
ATOM 5039 O O . HIS B 1 160 ? 9.050 1.780 70.826 1.00 16.51 160 HIS B O 1
ATOM 5046 N N . PRO B 1 161 ? 7.766 0.441 72.062 1.00 18.89 161 PRO B N 1
ATOM 5047 C CA . PRO B 1 161 ? 7.716 -0.634 71.050 1.00 18.32 161 PRO B CA 1
ATOM 5048 C C . PRO B 1 161 ? 7.242 -0.125 69.711 1.00 19.17 161 PRO B C 1
ATOM 5049 O O . PRO B 1 161 ? 7.760 -0.541 68.665 1.00 16.51 161 PRO B O 1
ATOM 5053 N N . ASP B 1 162 ? 6.348 0.861 69.689 1.00 19.34 162 ASP B N 1
ATOM 5054 C CA . ASP B 1 162 ? 5.900 1.300 68.370 1.00 19.45 162 ASP B CA 1
ATOM 5055 C C . ASP B 1 162 ? 6.703 2.437 67.789 1.00 19.07 162 ASP B C 1
ATOM 5056 O O . ASP B 1 162 ? 6.360 2.969 66.745 1.00 19.70 162 ASP B O 1
ATOM 5061 N N . ASP B 1 163 ? 7.788 2.847 68.443 1.00 16.87 163 ASP B N 1
ATOM 5062 C CA . ASP B 1 163 ? 8.685 3.843 67.849 1.00 16.19 163 ASP B CA 1
ATOM 5063 C C . ASP B 1 163 ? 9.331 3.258 66.599 1.00 17.74 163 ASP B C 1
ATOM 5064 O O . ASP B 1 163 ? 9.762 2.116 66.631 1.00 16.60 163 ASP B O 1
ATOM 5069 N N . GLY B 1 164 ? 9.471 4.065 65.551 1.00 17.12 164 GLY B N 1
ATOM 5070 C CA . GLY B 1 164 ? 10.244 3.621 64.377 1.00 18.94 164 GLY B CA 1
ATOM 5071 C C . GLY B 1 164 ? 11.692 3.460 64.787 1.00 19.80 164 GLY B C 1
ATOM 5072 O O . GLY B 1 164 ? 12.173 4.212 65.640 1.00 17.73 164 GLY B O 1
ATOM 5073 N N . ALA B 1 165 ? 12.394 2.496 64.187 1.00 16.57 165 ALA B N 1
ATOM 5074 C CA . ALA B 1 165 ? 13.774 2.261 64.567 1.00 16.22 165 ALA B CA 1
ATOM 5075 C C . ALA B 1 165 ? 14.671 2.069 63.343 1.00 15.68 165 ALA B C 1
ATOM 5076 O O . ALA B 1 165 ? 15.850 2.458 63.358 1.00 16.32 165 ALA B O 1
ATOM 5078 N N . LEU B 1 166 ? 14.107 1.506 62.267 1.00 15.95 166 LEU B N 1
ATOM 5079 C CA . LEU B 1 166 ? 14.932 1.148 61.095 1.00 14.91 166 LEU B CA 1
ATOM 5080 C C . LEU B 1 166 ? 14.104 1.434 59.847 1.00 18.21 166 LEU B C 1
ATOM 5081 O O . LEU B 1 166 ? 12.885 1.120 59.809 1.00 19.94 166 LEU B O 1
ATOM 5086 N N . PHE B 1 167 ? 14.720 2.056 58.849 1.00 18.12 167 PHE B N 1
ATOM 5087 C CA . PHE B 1 167 ? 14.000 2.314 57.623 1.00 20.05 167 PHE B CA 1
ATOM 5088 C C . PHE B 1 167 ? 14.871 1.841 56.503 1.00 20.18 167 PHE B C 1
ATOM 5089 O O . PHE B 1 167 ? 16.024 2.261 56.409 1.00 19.33 167 PHE B O 1
ATOM 5097 N N . LEU B 1 168 ? 14.301 0.991 55.643 1.00 19.60 168 LEU B N 1
ATOM 5098 C CA . LEU B 1 168 ? 15.040 0.336 54.551 1.00 20.53 168 LEU B CA 1
ATOM 5099 C C . LEU B 1 168 ? 14.199 0.384 53.281 1.00 23.26 168 LEU B C 1
ATOM 5100 O O . LEU B 1 168 ? 13.023 0.674 53.360 1.00 22.39 168 LEU B O 1
ATOM 5105 N N . HIS B 1 169 ? 14.822 0.143 52.138 1.00 26.34 169 HIS B N 1
ATOM 5106 C CA . HIS B 1 169 ? 14.081 -0.045 50.872 1.00 35.94 169 HIS B CA 1
ATOM 5107 C C . HIS B 1 169 ? 14.173 -1.475 50.380 1.00 38.97 169 HIS B C 1
ATOM 5108 O O . HIS B 1 169 ? 15.152 -2.143 50.662 1.00 36.72 169 HIS B O 1
ATOM 5115 N N . THR B 1 170 ? 13.171 -1.931 49.618 1.00 45.69 170 THR B N 1
ATOM 5116 C CA . THR B 1 170 ? 13.231 -3.289 49.061 1.00 53.64 170 THR B CA 1
ATOM 5117 C C . THR B 1 170 ? 14.331 -3.414 47.985 1.00 64.73 170 THR B C 1
ATOM 5118 O O . THR B 1 170 ? 14.496 -2.506 47.164 1.00 66.01 170 THR B O 1
ATOM 5122 N N . SER B 1 171 ? 14.992 -4.581 47.928 1.00 73.31 171 SER B N 1
ATOM 5123 C CA . SER B 1 171 ? 16.234 -4.767 47.142 1.00 72.95 171 SER B CA 1
ATOM 5124 C C . SER B 1 171 ? 16.123 -4.584 45.612 1.00 73.29 171 SER B C 1
ATOM 5125 O O . SER B 1 171 ? 17.148 -4.585 44.926 1.00 73.16 171 SER B O 1
ATOM 5128 N N . GLY B 1 172 ? 14.905 -4.459 45.084 1.00 69.96 172 GLY B N 1
ATOM 5129 C CA . GLY B 1 172 ? 14.699 -4.177 43.673 1.00 70.56 172 GLY B CA 1
ATOM 5130 C C . GLY B 1 172 ? 14.734 -5.364 42.706 1.00 71.11 172 GLY B C 1
ATOM 5131 O O . GLY B 1 172 ? 14.874 -5.166 41.491 1.00 72.62 172 GLY B O 1
ATOM 5132 N N . THR B 1 173 ? 14.574 -6.589 43.219 1.00 68.62 173 THR B N 1
ATOM 5133 C CA . THR B 1 173 ? 14.656 -7.806 42.392 1.00 66.66 173 THR B CA 1
ATOM 5134 C C . THR B 1 173 ? 13.481 -7.924 41.384 1.00 79.90 173 THR B C 1
ATOM 5135 O O . THR B 1 173 ? 13.702 -8.157 40.189 1.00 80.58 173 THR B O 1
ATOM 5139 N N . THR B 1 174 ? 12.241 -7.780 41.862 1.00 80.09 174 THR B N 1
ATOM 5140 C CA . THR B 1 174 ? 11.053 -7.928 41.004 1.00 81.16 174 THR B CA 1
ATOM 5141 C C . THR B 1 174 ? 10.233 -6.644 40.849 1.00 83.75 174 THR B C 1
ATOM 5142 O O . THR B 1 174 ? 9.144 -6.664 40.267 1.00 84.12 174 THR B O 1
ATOM 5146 N N . SER B 1 175 ? 10.755 -5.534 41.364 1.00 86.04 175 SER B N 1
ATOM 5147 C CA . SER B 1 175 ? 10.010 -4.274 41.385 1.00 87.51 175 SER B CA 1
ATOM 5148 C C . SER B 1 175 ? 10.952 -3.097 41.600 1.00 87.25 175 SER B C 1
ATOM 5149 O O . SER B 1 175 ? 12.163 -3.280 41.784 1.00 87.36 175 SER B O 1
ATOM 5152 N N . ARG B 1 176 ? 10.395 -1.889 41.549 1.00 86.72 176 ARG B N 1
ATOM 5153 C CA . ARG B 1 176 ? 11.112 -0.698 41.988 1.00 84.64 176 ARG B CA 1
ATOM 5154 C C . ARG B 1 176 ? 10.925 -0.545 43.515 1.00 83.30 176 ARG B C 1
ATOM 5155 O O . ARG B 1 176 ? 9.789 -0.568 44.016 1.00 82.24 176 ARG B O 1
ATOM 5163 N N . PRO B 1 177 ? 12.043 -0.381 44.249 1.00 80.95 177 PRO B N 1
ATOM 5164 C CA . PRO B 1 177 ? 12.070 -0.361 45.725 1.00 82.08 177 PRO B CA 1
ATOM 5165 C C . PRO B 1 177 ? 11.020 0.507 46.464 1.00 55.19 177 PRO B C 1
ATOM 5166 O O . PRO B 1 177 ? 10.812 1.683 46.166 1.00 54.66 177 PRO B O 1
ATOM 5170 N N . LYS B 1 178 ? 10.353 -0.139 47.430 1.00 53.83 178 LYS B N 1
ATOM 5171 C CA . LYS B 1 178 ? 9.369 0.470 48.334 1.00 53.71 178 LYS B CA 1
ATOM 5172 C C . LYS B 1 178 ? 10.086 0.759 49.682 1.00 27.94 178 LYS B C 1
ATOM 5173 O O . LYS B 1 178 ? 10.954 -0.009 50.064 1.00 27.30 178 LYS B O 1
ATOM 5179 N N . GLY B 1 179 ? 9.694 1.808 50.388 1.00 28.15 179 GLY B N 1
ATOM 5180 C CA . GLY B 1 179 ? 10.229 2.079 51.715 1.00 26.97 179 GLY B CA 1
ATOM 5181 C C . GLY B 1 179 ? 9.599 1.208 52.796 1.00 23.69 179 GLY B C 1
ATOM 5182 O O . GLY B 1 179 ? 8.381 1.079 52.852 1.00 23.50 179 GLY B O 1
ATOM 5183 N N . VAL B 1 180 ? 10.429 0.600 53.660 1.00 20.50 180 VAL B N 1
ATOM 5184 C CA . VAL B 1 180 ? 9.941 -0.292 54.698 1.00 18.58 180 VAL B CA 1
ATOM 5185 C C . VAL B 1 180 ? 10.319 0.246 56.083 1.00 19.31 180 VAL B C 1
ATOM 5186 O O . VAL B 1 180 ? 11.483 0.185 56.440 1.00 18.99 180 VAL B O 1
ATOM 5190 N N . PRO B 1 181 ? 9.355 0.775 56.838 1.00 20.61 181 PRO B N 1
ATOM 5191 C CA . PRO B 1 181 ? 9.577 1.212 58.220 1.00 20.56 181 PRO B CA 1
ATOM 5192 C C . PRO B 1 181 ? 9.405 0.042 59.185 1.00 19.74 181 PRO B C 1
ATOM 5193 O O . PRO B 1 181 ? 8.425 -0.740 59.112 1.00 19.38 181 PRO B O 1
ATOM 5197 N N . LEU B 1 182 ? 10.399 -0.099 60.073 1.00 18.03 182 LEU B N 1
ATOM 5198 C CA . LEU B 1 182 ? 10.421 -1.168 61.063 1.00 16.76 182 LEU B CA 1
ATOM 5199 C C . LEU B 1 182 ? 10.597 -0.540 62.422 1.00 17.22 182 LEU B C 1
ATOM 5200 O O . LEU B 1 182 ? 11.365 0.380 62.566 1.00 19.40 182 LEU B O 1
ATOM 5205 N N . THR B 1 183 ? 9.869 -1.058 63.402 1.00 16.38 183 THR B N 1
ATOM 5206 C CA . THR B 1 183 ? 9.815 -0.461 64.718 1.00 16.06 183 THR B CA 1
ATOM 5207 C C . THR B 1 183 ? 10.777 -1.129 65.716 1.00 14.85 183 THR B C 1
ATOM 5208 O O . THR B 1 183 ? 11.333 -2.202 65.448 1.00 15.15 183 THR B O 1
ATOM 5212 N N . GLN B 1 184 ? 10.870 -0.553 66.927 1.00 15.47 184 GLN B N 1
ATOM 5213 C CA . GLN B 1 184 ? 11.570 -1.210 68.045 1.00 14.89 184 GLN B CA 1
ATOM 5214 C C . GLN B 1 184 ? 11.024 -2.618 68.284 1.00 15.11 184 GLN B C 1
ATOM 5215 O O . GLN B 1 184 ? 11.760 -3.581 68.528 1.00 14.00 184 GLN B O 1
ATOM 5221 N N . LEU B 1 185 ? 9.696 -2.739 68.221 1.00 14.23 185 LEU B N 1
ATOM 5222 C CA . LEU B 1 185 ? 9.062 -4.019 68.432 1.00 13.75 185 LEU B CA 1
ATOM 5223 C C . LEU B 1 185 ? 9.433 -5.026 67.314 1.00 14.67 185 LEU B C 1
ATOM 5224 O O . LEU B 1 185 ? 9.633 -6.199 67.620 1.00 13.35 185 LEU B O 1
ATOM 5229 N N . ASN B 1 186 ? 9.426 -4.575 66.063 1.00 14.73 186 ASN B N 1
ATOM 5230 C CA . ASN B 1 186 ? 9.843 -5.416 64.901 1.00 14.16 186 ASN B CA 1
ATOM 5231 C C . ASN B 1 186 ? 11.248 -5.987 65.184 1.00 15.38 186 ASN B C 1
ATOM 5232 O O . ASN B 1 186 ? 11.495 -7.210 65.072 1.00 13.91 186 ASN B O 1
ATOM 5237 N N . LEU B 1 187 ? 12.164 -5.087 65.533 1.00 14.49 187 LEU B N 1
ATOM 5238 C CA . LEU B 1 187 ? 13.555 -5.500 65.797 1.00 14.76 187 LEU B CA 1
ATOM 5239 C C . LEU B 1 187 ? 13.661 -6.457 66.979 1.00 15.55 187 LEU B C 1
ATOM 5240 O O . LEU B 1 187 ? 14.365 -7.478 66.915 1.00 15.39 187 LEU B O 1
ATOM 5245 N N . ALA B 1 188 ? 12.997 -6.124 68.093 1.00 14.89 188 ALA B N 1
ATOM 5246 C CA . ALA B 1 188 ? 13.080 -6.985 69.285 1.00 15.97 188 ALA B CA 1
ATOM 5247 C C . ALA B 1 188 ? 12.522 -8.381 68.962 1.00 13.69 188 ALA B C 1
ATOM 5248 O O . ALA B 1 188 ? 13.051 -9.395 69.423 1.00 12.93 188 ALA B O 1
ATOM 5250 N N . SER B 1 189 ? 11.411 -8.440 68.208 1.00 11.60 189 SER B N 1
ATOM 5251 C CA . SER B 1 189 ? 10.814 -9.709 67.876 1.00 14.42 189 SER B CA 1
ATOM 5252 C C . SER B 1 189 ? 11.765 -10.557 67.048 1.00 14.71 189 SER B C 1
ATOM 5253 O O . SER B 1 189 ? 11.888 -11.767 67.298 1.00 14.27 189 SER B O 1
ATOM 5256 N N . SER B 1 190 ? 12.341 -9.955 66.005 1.00 13.76 190 SER B N 1
ATOM 5257 C CA . SER B 1 190 ? 13.230 -10.790 65.171 1.00 12.13 190 SER B CA 1
ATOM 5258 C C . SER B 1 190 ? 14.479 -11.207 65.929 1.00 14.29 190 SER B C 1
ATOM 5259 O O . SER B 1 190 ? 14.958 -12.323 65.740 1.00 14.99 190 SER B O 1
ATOM 5262 N N . VAL B 1 191 ? 15.014 -10.318 66.758 1.00 12.75 191 VAL B N 1
ATOM 5263 C CA . VAL B 1 191 ? 16.153 -10.732 67.559 1.00 12.14 191 VAL B CA 1
ATOM 5264 C C . VAL B 1 191 ? 15.817 -11.949 68.464 1.00 14.94 191 VAL B C 1
ATOM 5265 O O . VAL B 1 191 ? 16.565 -12.962 68.546 1.00 15.25 191 VAL B O 1
ATOM 5269 N N . LYS B 1 192 ? 14.672 -11.881 69.150 1.00 14.15 192 LYS B N 1
ATOM 5270 C CA . LYS B 1 192 ? 14.245 -13.013 69.946 1.00 13.09 192 LYS B CA 1
ATOM 5271 C C . LYS B 1 192 ? 14.050 -14.284 69.110 1.00 11.70 192 LYS B C 1
ATOM 5272 O O . LYS B 1 192 ? 14.458 -15.356 69.557 1.00 12.03 192 LYS B O 1
ATOM 5278 N N . ASN B 1 193 ? 13.455 -14.161 67.920 1.00 12.26 193 ASN B N 1
ATOM 5279 C CA . ASN B 1 193 ? 13.281 -15.331 67.042 1.00 14.39 193 ASN B CA 1
ATOM 5280 C C . ASN B 1 193 ? 14.608 -16.000 66.623 1.00 14.05 193 ASN B C 1
ATOM 5281 O O . ASN B 1 193 ? 14.755 -17.235 66.672 1.00 12.25 193 ASN B O 1
ATOM 5286 N N . ILE B 1 194 ? 15.539 -15.157 66.180 1.00 14.20 194 ILE B N 1
ATOM 5287 C CA . ILE B 1 194 ? 16.847 -15.641 65.713 1.00 14.95 194 ILE B CA 1
ATOM 5288 C C . ILE B 1 194 ? 17.595 -16.268 66.869 1.00 16.93 194 ILE B C 1
ATOM 5289 O O . ILE B 1 194 ? 18.110 -17.398 66.774 1.00 13.69 194 ILE B O 1
ATOM 5294 N N . LYS B 1 195 ? 17.599 -15.605 68.028 1.00 15.57 195 LYS B N 1
ATOM 5295 C CA . LYS B 1 195 ? 18.323 -16.230 69.089 1.00 18.33 195 LYS B CA 1
ATOM 5296 C C . LYS B 1 195 ? 17.651 -17.519 69.570 1.00 19.63 195 LYS B C 1
ATOM 5297 O O . LYS B 1 195 ? 18.354 -18.423 69.995 1.00 18.92 195 LYS B O 1
ATOM 5303 N N . ALA B 1 196 ? 16.333 -17.626 69.478 1.00 16.51 196 ALA B N 1
ATOM 5304 C CA . ALA B 1 196 ? 15.677 -18.841 69.900 1.00 17.37 196 ALA B CA 1
ATOM 5305 C C . ALA B 1 196 ? 15.990 -20.003 68.977 1.00 16.57 196 ALA B C 1
ATOM 5306 O O . ALA B 1 196 ? 16.362 -21.061 69.457 1.00 16.54 196 ALA B O 1
ATOM 5308 N N . VAL B 1 197 ? 15.840 -19.814 67.679 1.00 16.30 197 VAL B N 1
ATOM 5309 C CA . VAL B 1 197 ? 15.983 -20.975 66.818 1.00 17.07 197 VAL B CA 1
ATOM 5310 C C . VAL B 1 197 ? 17.461 -21.437 66.764 1.00 18.05 197 VAL B C 1
ATOM 5311 O O . VAL B 1 197 ? 17.701 -22.607 66.599 1.00 18.65 197 VAL B O 1
ATOM 5315 N N . TYR B 1 198 ? 18.446 -20.538 66.936 1.00 15.61 198 TYR B N 1
ATOM 5316 C CA . TYR B 1 198 ? 19.846 -21.011 66.912 1.00 15.21 198 TYR B CA 1
ATOM 5317 C C . TYR B 1 198 ? 20.429 -21.208 68.326 1.00 17.33 198 TYR B C 1
ATOM 5318 O O . TYR B 1 198 ? 21.592 -21.561 68.463 1.00 16.44 198 TYR B O 1
ATOM 5327 N N . LYS B 1 199 ? 19.584 -21.050 69.363 1.00 15.43 199 LYS B N 1
ATOM 5328 C CA . LYS B 1 199 ? 20.038 -21.083 70.770 1.00 14.90 199 LYS B CA 1
ATOM 5329 C C . LYS B 1 199 ? 21.310 -20.277 70.945 1.00 15.40 199 LYS B C 1
ATOM 5330 O O . LYS B 1 199 ? 22.318 -20.759 71.501 1.00 16.99 199 LYS B O 1
ATOM 5336 N N . LEU B 1 200 ? 21.291 -19.017 70.480 1.00 14.72 200 LEU B N 1
ATOM 5337 C CA . LEU B 1 200 ? 22.444 -18.142 70.728 1.00 15.39 200 LEU B CA 1
ATOM 5338 C C . LEU B 1 200 ? 22.539 -17.857 72.225 1.00 16.85 200 LEU B C 1
ATOM 5339 O O . LEU B 1 200 ? 21.487 -17.574 72.863 1.00 17.73 200 LEU B O 1
ATOM 5344 N N . THR B 1 201 ? 23.752 -17.907 72.759 1.00 15.77 201 THR B N 1
ATOM 5345 C CA . THR B 1 201 ? 24.007 -17.575 74.145 1.00 17.97 201 THR B CA 1
ATOM 5346 C C . THR B 1 201 ? 25.249 -16.724 74.236 1.00 18.91 201 THR B C 1
ATOM 5347 O O . THR B 1 201 ? 25.921 -16.430 73.224 1.00 17.39 201 THR B O 1
ATOM 5351 N N . GLU B 1 202 ? 25.606 -16.390 75.465 1.00 15.34 202 GLU B N 1
ATOM 5352 C CA . GLU B 1 202 ? 26.671 -15.433 75.631 1.00 16.86 202 GLU B CA 1
ATOM 5353 C C . GLU B 1 202 ? 28.033 -16.014 75.293 1.00 19.82 202 GLU B C 1
ATOM 5354 O O . GLU B 1 202 ? 29.015 -15.258 75.187 1.00 21.47 202 GLU B O 1
ATOM 5360 N N . SER B 1 203 ? 28.134 -17.345 75.132 1.00 18.28 203 SER B N 1
ATOM 5361 C CA A SER B 1 203 ? 29.365 -17.991 74.687 0.51 19.34 203 SER B CA 1
ATOM 5362 C CA B SER B 1 203 ? 29.410 -17.911 74.691 0.49 18.90 203 SER B CA 1
ATOM 5363 C C . SER B 1 203 ? 29.582 -17.950 73.169 1.00 17.82 203 SER B C 1
ATOM 5364 O O . SER B 1 203 ? 30.646 -18.351 72.678 1.00 18.80 203 SER B O 1
ATOM 5369 N N . ASP B 1 204 ? 28.576 -17.524 72.416 1.00 17.70 204 ASP B N 1
ATOM 5370 C CA . ASP B 1 204 ? 28.714 -17.555 70.951 1.00 16.87 204 ASP B CA 1
ATOM 5371 C C . ASP B 1 204 ? 29.501 -16.358 70.432 1.00 17.04 204 ASP B C 1
ATOM 5372 O O . ASP B 1 204 ? 29.658 -15.330 71.103 1.00 15.88 204 ASP B O 1
ATOM 5377 N N . SER B 1 205 ? 29.993 -16.504 69.198 1.00 15.80 205 SER B N 1
ATOM 5378 C CA . SER B 1 205 ? 30.880 -15.527 68.639 1.00 16.55 205 SER B CA 1
ATOM 5379 C C . SER B 1 205 ? 30.821 -15.653 67.135 1.00 16.28 205 SER B C 1
ATOM 5380 O O . SER B 1 205 ? 30.752 -16.773 66.638 1.00 14.96 205 SER B O 1
ATOM 5383 N N . THR B 1 206 ? 30.826 -14.529 66.422 1.00 14.75 206 THR B N 1
ATOM 5384 C CA . THR B 1 206 ? 30.775 -14.624 64.955 1.00 15.70 206 THR B CA 1
ATOM 5385 C C . THR B 1 206 ? 31.563 -13.482 64.286 1.00 19.49 206 THR B C 1
ATOM 5386 O O . THR B 1 206 ? 31.978 -12.507 64.944 1.00 17.78 206 THR B O 1
ATOM 5390 N N . VAL B 1 207 ? 31.844 -13.652 62.986 1.00 17.90 207 VAL B N 1
ATOM 5391 C CA . VAL B 1 207 ? 32.510 -12.646 62.156 1.00 15.67 207 VAL B CA 1
ATOM 5392 C C . VAL B 1 207 ? 31.495 -12.182 61.109 1.00 15.76 207 VAL B C 1
ATOM 5393 O O . VAL B 1 207 ? 30.904 -13.028 60.430 1.00 16.98 207 VAL B O 1
ATOM 5397 N N . ILE B 1 208 ? 31.311 -10.893 60.992 1.00 15.77 208 ILE B N 1
ATOM 5398 C CA . ILE B 1 208 ? 30.329 -10.318 60.035 1.00 16.43 208 ILE B CA 1
ATOM 5399 C C . ILE B 1 208 ? 30.951 -10.342 58.608 1.00 15.51 208 ILE B C 1
ATOM 5400 O O . ILE B 1 208 ? 32.038 -9.830 58.398 1.00 16.48 208 ILE B O 1
ATOM 5405 N N . VAL B 1 209 ? 30.243 -10.966 57.657 1.00 15.52 209 VAL B N 1
ATOM 5406 C CA . VAL B 1 209 ? 30.728 -11.074 56.285 1.00 16.92 209 VAL B CA 1
ATOM 5407 C C . VAL B 1 209 ? 29.739 -10.532 55.263 1.00 18.14 209 VAL B C 1
ATOM 5408 O O . VAL B 1 209 ? 29.908 -10.754 54.045 1.00 18.42 209 VAL B O 1
ATOM 5412 N N . LEU B 1 210 ? 28.734 -9.818 55.758 1.00 16.11 210 LEU B N 1
ATOM 5413 C CA . LEU B 1 210 ? 27.694 -9.220 54.895 1.00 16.71 210 LEU B CA 1
ATOM 5414 C C . LEU B 1 210 ? 27.552 -7.745 55.210 1.00 18.38 210 LEU B C 1
ATOM 5415 O O . LEU B 1 210 ? 27.788 -7.342 56.357 1.00 18.26 210 LEU B O 1
ATOM 5420 N N . PRO B 1 211 ? 27.052 -6.935 54.256 1.00 20.03 211 PRO B N 1
ATOM 5421 C CA . PRO B 1 211 ? 26.846 -5.521 54.583 1.00 19.85 211 PRO B CA 1
ATOM 5422 C C . PRO B 1 211 ? 25.804 -5.298 55.684 1.00 17.89 211 PRO B C 1
ATOM 5423 O O . PRO B 1 211 ? 24.719 -5.929 55.682 1.00 18.89 211 PRO B O 1
ATOM 5427 N N . LEU B 1 212 ? 26.131 -4.413 56.620 1.00 17.78 212 LEU B N 1
ATOM 5428 C CA . LEU B 1 212 ? 25.224 -4.103 57.757 1.00 18.72 212 LEU B CA 1
ATOM 5429 C C . LEU B 1 212 ? 24.110 -3.101 57.384 1.00 21.21 212 LEU B C 1
ATOM 5430 O O . LEU B 1 212 ? 23.301 -2.744 58.228 1.00 21.26 212 LEU B O 1
ATOM 5435 N N . PHE B 1 213 ? 24.074 -2.656 56.124 1.00 20.18 213 PHE B N 1
ATOM 5436 C CA . PHE B 1 213 ? 22.936 -1.836 55.640 1.00 19.96 213 PHE B CA 1
ATOM 5437 C C . PHE B 1 213 ? 21.809 -2.695 55.011 1.00 22.22 213 PHE B C 1
ATOM 5438 O O . PHE B 1 213 ? 20.823 -2.158 54.509 1.00 22.50 213 PHE B O 1
ATOM 5446 N N . HIS B 1 214 ? 21.919 -4.021 55.056 1.00 19.77 214 HIS B N 1
ATOM 5447 C CA A HIS B 1 214 ? 20.820 -4.954 54.650 0.49 19.79 214 HIS B CA 1
ATOM 5448 C CA B HIS B 1 214 ? 20.780 -4.881 54.682 0.51 19.74 214 HIS B CA 1
ATOM 5449 C C . HIS B 1 214 ? 20.394 -5.721 55.921 1.00 20.48 214 HIS B C 1
ATOM 5450 O O . HIS B 1 214 ? 21.235 -5.920 56.825 1.00 18.41 214 HIS B O 1
ATOM 5463 N N . VAL B 1 215 ? 19.143 -6.177 56.015 1.00 20.22 215 VAL B N 1
ATOM 5464 C CA . VAL B 1 215 ? 18.706 -6.826 57.272 1.00 18.87 215 VAL B CA 1
ATOM 5465 C C . VAL B 1 215 ? 19.378 -8.130 57.591 1.00 16.70 215 VAL B C 1
ATOM 5466 O O . VAL B 1 215 ? 19.362 -8.487 58.731 1.00 18.99 215 VAL B O 1
ATOM 5470 N N . HIS B 1 216 ? 19.966 -8.863 56.623 1.00 14.83 216 HIS B N 1
ATOM 5471 C CA . HIS B 1 216 ? 20.529 -10.168 56.978 1.00 15.22 216 HIS B CA 1
ATOM 5472 C C . HIS B 1 216 ? 21.715 -9.956 57.945 1.00 17.30 216 HIS B C 1
ATOM 5473 O O . HIS B 1 216 ? 21.741 -10.465 59.069 1.00 17.02 216 HIS B O 1
ATOM 5480 N N . GLY B 1 217 ? 22.714 -9.227 57.480 1.00 16.48 217 GLY B N 1
ATOM 5481 C CA . GLY B 1 217 ? 23.896 -8.970 58.303 1.00 18.01 217 GLY B CA 1
ATOM 5482 C C . GLY B 1 217 ? 23.516 -8.189 59.548 1.00 16.32 217 GLY B C 1
ATOM 5483 O O . GLY B 1 217 ? 23.986 -8.490 60.640 1.00 16.01 217 GLY B O 1
ATOM 5484 N N . LEU B 1 218 ? 22.615 -7.230 59.400 1.00 16.21 218 LEU B N 1
ATOM 5485 C CA . LEU B 1 218 ? 22.219 -6.407 60.552 1.00 17.43 218 LEU B CA 1
ATOM 5486 C C . LEU B 1 218 ? 21.478 -7.181 61.672 1.00 15.34 218 LEU B C 1
ATOM 5487 O O . LEU B 1 218 ? 21.853 -7.101 62.856 1.00 13.62 218 LEU B O 1
ATOM 5492 N N . LEU B 1 219 ? 20.397 -7.896 61.327 1.00 14.86 219 LEU B N 1
ATOM 5493 C CA . LEU B 1 219 ? 19.546 -8.566 62.326 1.00 15.25 219 LEU B CA 1
ATOM 5494 C C . LEU B 1 219 ? 20.196 -9.833 62.783 1.00 15.06 219 LEU B C 1
ATOM 5495 O O . LEU B 1 219 ? 20.277 -10.100 63.975 1.00 16.19 219 LEU B O 1
ATOM 5500 N N . ALA B 1 220 ? 20.706 -10.633 61.839 1.00 16.20 220 ALA B N 1
ATOM 5501 C CA . ALA B 1 220 ? 21.214 -11.950 62.242 1.00 15.77 220 ALA B CA 1
ATOM 5502 C C . ALA B 1 220 ? 22.620 -11.899 62.793 1.00 17.69 220 ALA B C 1
ATOM 5503 O O . ALA B 1 220 ? 22.882 -12.370 63.894 1.00 21.34 220 ALA B O 1
ATOM 5505 N N . GLY B 1 221 ? 23.544 -11.377 62.007 1.00 15.98 221 GLY B N 1
ATOM 5506 C CA . GLY B 1 221 ? 24.944 -11.354 62.467 1.00 17.68 221 GLY B CA 1
ATOM 5507 C C . GLY B 1 221 ? 25.174 -10.420 63.661 1.00 16.49 221 GLY B C 1
ATOM 5508 O O . GLY B 1 221 ? 25.827 -10.788 64.651 1.00 17.56 221 GLY B O 1
ATOM 5509 N N . LEU B 1 222 ? 24.652 -9.194 63.564 1.00 13.59 222 LEU B N 1
ATOM 5510 C CA . LEU B 1 222 ? 24.985 -8.169 64.564 1.00 14.40 222 LEU B CA 1
ATOM 5511 C C . LEU B 1 222 ? 23.968 -8.145 65.715 1.00 15.48 222 LEU B C 1
ATOM 5512 O O . LEU B 1 222 ? 24.335 -8.403 66.866 1.00 15.41 222 LEU B O 1
ATOM 5517 N N . LEU B 1 223 ? 22.722 -7.794 65.437 1.00 14.28 223 LEU B N 1
ATOM 5518 C CA . LEU B 1 223 ? 21.814 -7.455 66.558 1.00 14.49 223 LEU B CA 1
ATOM 5519 C C . LEU B 1 223 ? 21.417 -8.689 67.382 1.00 14.80 223 LEU B C 1
ATOM 5520 O O . LEU B 1 223 ? 21.266 -8.578 68.598 1.00 16.23 223 LEU B O 1
ATOM 5525 N N . SER B 1 224 ? 21.238 -9.849 66.753 1.00 13.45 224 SER B N 1
ATOM 5526 C CA . SER B 1 224 ? 20.829 -11.033 67.500 1.00 13.75 224 SER B CA 1
ATOM 5527 C C . SER B 1 224 ? 21.982 -11.541 68.382 1.00 16.01 224 SER B C 1
ATOM 5528 O O . SER B 1 224 ? 21.725 -12.038 69.515 1.00 17.91 224 SER B O 1
ATOM 5531 N N . SER B 1 225 ? 23.208 -11.432 67.870 1.00 15.22 225 SER B N 1
ATOM 5532 C CA . SER B 1 225 ? 24.397 -11.735 68.716 1.00 14.80 225 SER B CA 1
ATOM 5533 C C . SER B 1 225 ? 24.421 -10.827 69.939 1.00 16.40 225 SER B C 1
ATOM 5534 O O . SER B 1 225 ? 24.579 -11.289 71.071 1.00 17.00 225 SER B O 1
ATOM 5537 N N . LEU B 1 226 ? 24.284 -9.518 69.710 1.00 13.83 226 LEU B N 1
ATOM 5538 C CA . LEU B 1 226 ? 24.378 -8.574 70.830 1.00 14.90 226 LEU B CA 1
ATOM 5539 C C . LEU B 1 226 ? 23.237 -8.846 71.849 1.00 14.77 226 LEU B C 1
ATOM 5540 O O . LEU B 1 226 ? 23.410 -8.803 73.090 1.00 15.43 226 LEU B O 1
ATOM 5545 N N . GLY B 1 227 ? 22.100 -9.171 71.301 1.00 15.76 227 GLY B N 1
ATOM 5546 C CA . GLY B 1 227 ? 20.913 -9.446 72.106 1.00 16.52 227 GLY B CA 1
ATOM 5547 C C . GLY B 1 227 ? 21.009 -10.717 72.917 1.00 16.23 227 GLY B C 1
ATOM 5548 O O . GLY B 1 227 ? 20.161 -10.936 73.809 1.00 16.76 227 GLY B O 1
ATOM 5549 N N . ALA B 1 228 ? 21.972 -11.579 72.567 1.00 16.47 228 ALA B N 1
ATOM 5550 C CA . ALA B 1 228 ? 22.237 -12.794 73.361 1.00 16.59 228 ALA B CA 1
ATOM 5551 C C . ALA B 1 228 ? 23.358 -12.654 74.387 1.00 17.44 228 ALA B C 1
ATOM 5552 O O . ALA B 1 228 ? 23.678 -13.611 75.123 1.00 17.18 228 ALA B O 1
ATOM 5554 N N . GLY B 1 229 ? 24.000 -11.499 74.405 1.00 15.86 229 GLY B N 1
ATOM 5555 C CA . GLY B 1 229 ? 25.224 -11.289 75.202 1.00 12.98 229 GLY B CA 1
ATOM 5556 C C . GLY B 1 229 ? 26.431 -11.957 74.509 1.00 16.31 229 GLY B C 1
ATOM 5557 O O . GLY B 1 229 ? 27.491 -12.095 75.105 1.00 16.87 229 GLY B O 1
ATOM 5558 N N . ALA B 1 230 ? 26.249 -12.338 73.254 1.00 14.76 230 ALA B N 1
ATOM 5559 C CA . ALA B 1 230 ? 27.309 -12.970 72.439 1.00 15.53 230 ALA B CA 1
ATOM 5560 C C . ALA B 1 230 ? 28.280 -11.897 71.884 1.00 17.34 230 ALA B C 1
ATOM 5561 O O . ALA B 1 230 ? 28.069 -10.663 72.119 1.00 16.44 230 ALA B O 1
ATOM 5563 N N . ALA B 1 231 ? 29.295 -12.325 71.112 1.00 16.35 231 ALA B N 1
ATOM 5564 C CA . ALA B 1 231 ? 30.262 -11.359 70.544 1.00 14.94 231 ALA B CA 1
ATOM 5565 C C . ALA B 1 231 ? 30.235 -11.355 69.022 1.00 15.50 231 ALA B C 1
ATOM 5566 O O . ALA B 1 231 ? 29.925 -12.360 68.380 1.00 14.69 231 ALA B O 1
ATOM 5568 N N . VAL B 1 232 ? 30.567 -10.198 68.472 1.00 14.22 232 VAL B N 1
ATOM 5569 C CA . VAL B 1 232 ? 30.651 -9.986 67.043 1.00 16.37 232 VAL B CA 1
ATOM 5570 C C . VAL B 1 232 ? 32.003 -9.413 66.679 1.00 16.92 232 VAL B C 1
ATOM 5571 O O . VAL B 1 232 ? 32.469 -8.482 67.344 1.00 17.34 232 VAL B O 1
ATOM 5575 N N . THR B 1 233 ? 32.641 -9.924 65.622 1.00 14.02 233 THR B N 1
ATOM 5576 C CA . THR B 1 233 ? 33.908 -9.352 65.149 1.00 14.42 233 THR B CA 1
ATOM 5577 C C . THR B 1 233 ? 33.717 -8.760 63.743 1.00 15.60 233 THR B C 1
ATOM 5578 O O . THR B 1 233 ? 33.150 -9.398 62.867 1.00 15.19 233 THR B O 1
ATOM 5582 N N . LEU B 1 234 ? 34.165 -7.528 63.561 1.00 15.84 234 LEU B N 1
ATOM 5583 C CA . LEU B 1 234 ? 34.127 -6.866 62.257 1.00 15.50 234 LEU B CA 1
ATOM 5584 C C . LEU B 1 234 ? 35.517 -7.019 61.629 1.00 15.20 234 LEU B C 1
ATOM 5585 O O . LEU B 1 234 ? 36.544 -6.732 62.273 1.00 16.99 234 LEU B O 1
ATOM 5590 N N . PRO B 1 235 ? 35.565 -7.435 60.376 1.00 15.23 235 PRO B N 1
ATOM 5591 C CA . PRO B 1 235 ? 36.879 -7.474 59.684 1.00 16.29 235 PRO B CA 1
ATOM 5592 C C . PRO B 1 235 ? 37.578 -6.112 59.664 1.00 19.32 235 PRO B C 1
ATOM 5593 O O . PRO B 1 235 ? 36.932 -5.037 59.588 1.00 20.56 235 PRO B O 1
ATOM 5597 N N . ALA B 1 236 ? 38.912 -6.162 59.726 1.00 19.61 236 ALA B N 1
ATOM 5598 C CA . ALA B 1 236 ? 39.723 -4.960 59.766 1.00 24.42 236 ALA B CA 1
ATOM 5599 C C . ALA B 1 236 ? 39.401 -3.995 58.626 1.00 28.10 236 ALA B C 1
ATOM 5600 O O . ALA B 1 236 ? 39.437 -2.772 58.798 1.00 30.75 236 ALA B O 1
ATOM 5602 N N . ALA B 1 237 ? 39.057 -4.513 57.470 1.00 27.69 237 ALA B N 1
ATOM 5603 C CA . ALA B 1 237 ? 38.864 -3.569 56.383 1.00 30.24 237 ALA B CA 1
ATOM 5604 C C . ALA B 1 237 ? 37.409 -3.190 56.157 1.00 28.44 237 ALA B C 1
ATOM 5605 O O . ALA B 1 237 ? 37.121 -2.514 55.154 1.00 29.14 237 ALA B O 1
ATOM 5607 N N . GLY B 1 238 ? 36.499 -3.590 57.055 1.00 22.40 238 GLY B N 1
ATOM 5608 C CA . GLY B 1 238 ? 35.122 -3.101 56.989 1.00 21.80 238 GLY B CA 1
ATOM 5609 C C . GLY B 1 238 ? 34.235 -3.760 55.934 1.00 24.75 238 GLY B C 1
ATOM 5610 O O . GLY B 1 238 ? 33.110 -3.275 55.608 1.00 24.66 238 GLY B O 1
ATOM 5611 N N . ARG B 1 239 ? 34.720 -4.866 55.406 1.00 24.01 239 ARG B N 1
ATOM 5612 C CA . ARG B 1 239 ? 33.963 -5.661 54.451 1.00 25.89 239 ARG B CA 1
ATOM 5613 C C . ARG B 1 239 ? 34.515 -7.086 54.461 1.00 23.15 239 ARG B C 1
ATOM 5614 O O . ARG B 1 239 ? 35.594 -7.356 54.988 1.00 23.19 239 ARG B O 1
ATOM 5622 N N . PHE B 1 240 ? 33.771 -7.997 53.871 1.00 24.33 240 PHE B N 1
ATOM 5623 C CA . PHE B 1 240 ? 34.193 -9.397 53.787 1.00 22.48 240 PHE B CA 1
ATOM 5624 C C . PHE B 1 240 ? 35.507 -9.504 53.040 1.00 22.64 240 PHE B C 1
ATOM 5625 O O . PHE B 1 240 ? 35.681 -8.890 51.970 1.00 21.40 240 PHE B O 1
ATOM 5633 N N . SER B 1 241 ? 36.433 -10.291 53.585 1.00 21.43 241 SER B N 1
ATOM 5634 C CA . SER B 1 241 ? 37.645 -10.651 52.866 1.00 25.63 241 SER B CA 1
ATOM 5635 C C . SER B 1 241 ? 37.802 -12.161 52.914 1.00 23.61 241 SER B C 1
ATOM 5636 O O . SER B 1 241 ? 37.844 -12.709 53.986 1.00 22.03 241 SER B O 1
ATOM 5639 N N . ALA B 1 242 ? 37.924 -12.843 51.780 1.00 24.19 242 ALA B N 1
ATOM 5640 C CA . ALA B 1 242 ? 38.057 -14.298 51.846 1.00 22.73 242 ALA B CA 1
ATOM 5641 C C . ALA B 1 242 ? 39.373 -14.686 52.524 1.00 23.17 242 ALA B C 1
ATOM 5642 O O . ALA B 1 242 ? 39.504 -15.778 53.082 1.00 22.83 242 ALA B O 1
ATOM 5644 N N . THR B 1 243 ? 40.360 -13.797 52.440 1.00 22.96 243 THR B N 1
ATOM 5645 C CA . THR B 1 243 ? 41.684 -14.092 52.944 1.00 24.91 243 THR B CA 1
ATOM 5646 C C . THR B 1 243 ? 41.811 -13.994 54.462 1.00 25.29 243 THR B C 1
ATOM 5647 O O . THR B 1 243 ? 42.559 -14.761 55.094 1.00 26.51 243 THR B O 1
ATOM 5651 N N . THR B 1 244 ? 41.103 -13.047 55.056 1.00 22.53 244 THR B N 1
ATOM 5652 C CA . THR B 1 244 ? 41.230 -12.890 56.525 1.00 22.74 244 THR B CA 1
ATOM 5653 C C . THR B 1 244 ? 40.088 -13.575 57.301 1.00 20.39 244 THR B C 1
ATOM 5654 O O . THR B 1 244 ? 40.126 -13.616 58.535 1.00 19.68 244 THR B O 1
ATOM 5658 N N . PHE B 1 245 ? 39.101 -14.122 56.588 1.00 18.83 245 PHE B N 1
ATOM 5659 C CA . PHE B 1 245 ? 37.905 -14.719 57.223 1.00 17.37 245 PHE B CA 1
ATOM 5660 C C . PHE B 1 245 ? 38.260 -15.802 58.263 1.00 18.52 245 PHE B C 1
ATOM 5661 O O . PHE B 1 245 ? 37.925 -15.657 59.456 1.00 19.43 245 PHE B O 1
ATOM 5669 N N . TRP B 1 246 ? 38.956 -16.870 57.861 1.00 16.83 246 TRP B N 1
ATOM 5670 C CA . TRP B 1 246 ? 39.207 -17.939 58.806 1.00 1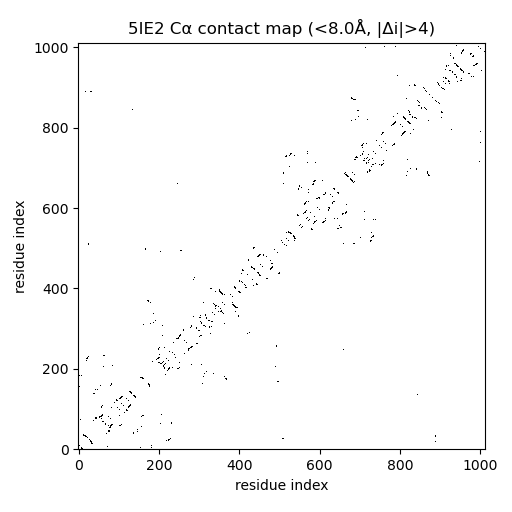7.47 246 TRP B CA 1
ATOM 5671 C C . TRP B 1 246 ? 40.207 -17.530 59.883 1.00 18.96 246 TRP B C 1
ATOM 5672 O O . TRP B 1 246 ? 40.022 -17.941 61.031 1.00 19.14 246 TRP B O 1
ATOM 5683 N N . PRO B 1 247 ? 41.233 -16.739 59.532 1.00 20.29 247 PRO B N 1
ATOM 5684 C CA . PRO B 1 247 ? 42.081 -16.242 60.646 1.00 22.14 247 PRO B CA 1
ATOM 5685 C C . PRO B 1 247 ? 41.324 -15.464 61.709 1.00 21.30 247 PRO B C 1
ATOM 5686 O O . PRO B 1 247 ? 41.583 -15.646 62.921 1.00 19.32 247 PRO B O 1
ATOM 5690 N N . ASP B 1 248 ? 40.390 -14.609 61.279 1.00 19.73 248 ASP B N 1
ATOM 5691 C CA . ASP B 1 248 ? 39.502 -13.916 62.253 1.00 19.36 248 ASP B CA 1
ATOM 5692 C C . ASP B 1 248 ? 38.573 -14.845 63.018 1.00 18.60 248 ASP B C 1
ATOM 5693 O O . ASP B 1 248 ? 38.418 -14.672 64.235 1.00 17.90 248 ASP B O 1
ATOM 5698 N N . MET B 1 249 ? 37.954 -15.807 62.330 1.00 16.00 249 MET B N 1
ATOM 5699 C CA . MET B 1 249 ? 37.082 -16.758 62.959 1.00 16.68 249 MET B CA 1
ATOM 5700 C C . MET B 1 249 ? 37.836 -17.527 64.060 1.00 17.69 249 MET B C 1
ATOM 5701 O O . MET B 1 249 ? 37.299 -17.848 65.136 1.00 17.36 249 MET B O 1
ATOM 5706 N N . LYS B 1 250 ? 39.067 -17.896 63.752 1.00 16.49 250 LYS B N 1
ATOM 5707 C CA . LYS B 1 250 ? 39.858 -18.616 64.743 1.00 17.73 250 LYS B CA 1
ATOM 5708 C C . LYS B 1 250 ? 40.272 -17.737 65.917 1.00 18.66 250 LYS B C 1
ATOM 5709 O O . LYS B 1 250 ? 40.121 -18.101 67.086 1.00 20.71 250 LYS B O 1
ATOM 5715 N N . LYS B 1 251 ? 40.820 -16.588 65.600 1.00 16.99 251 LYS B N 1
ATOM 5716 C CA . LYS B 1 251 ? 41.401 -15.709 66.628 1.00 17.98 251 LYS B CA 1
ATOM 5717 C C . LYS B 1 251 ? 40.342 -15.203 67.614 1.00 17.82 251 LYS B C 1
ATOM 5718 O O . LYS B 1 251 ? 40.629 -14.995 68.808 1.00 17.13 251 LYS B O 1
ATOM 5724 N N . TYR B 1 252 ? 39.130 -14.960 67.121 1.00 16.98 252 TYR B N 1
ATOM 5725 C CA . TYR B 1 252 ? 38.076 -14.439 68.008 1.00 15.51 252 TYR B CA 1
ATOM 5726 C C . TYR B 1 252 ? 37.083 -15.540 68.396 1.00 18.42 252 TYR B C 1
ATOM 5727 O O . TYR B 1 252 ? 35.966 -15.229 68.835 1.00 20.17 252 TYR B O 1
ATOM 5736 N N . ASN B 1 253 ? 37.511 -16.807 68.307 1.00 16.21 253 ASN B N 1
ATOM 5737 C CA . ASN B 1 253 ? 36.772 -17.937 68.958 1.00 18.94 253 ASN B CA 1
ATOM 5738 C C . ASN B 1 253 ? 35.357 -18.075 68.419 1.00 17.14 253 ASN B C 1
ATOM 5739 O O . ASN B 1 253 ? 34.392 -18.329 69.190 1.00 16.44 253 ASN B O 1
ATOM 5744 N N . ALA B 1 254 ? 35.221 -17.870 67.130 1.00 15.80 254 ALA B N 1
ATOM 5745 C CA . ALA B 1 254 ? 33.874 -17.942 66.522 1.00 16.08 254 ALA B CA 1
ATOM 5746 C C . ALA B 1 254 ? 33.248 -19.323 66.665 1.00 17.17 254 ALA B C 1
ATOM 5747 O O . ALA B 1 254 ? 33.961 -20.333 66.637 1.00 17.52 254 ALA B O 1
ATOM 5749 N N . THR B 1 255 ? 31.911 -19.325 66.795 1.00 16.00 255 THR B N 1
ATOM 5750 C CA . THR B 1 255 ? 31.120 -20.562 66.945 1.00 15.68 255 THR B CA 1
ATOM 5751 C C . THR B 1 255 ? 30.114 -20.737 65.821 1.00 15.51 255 THR B C 1
ATOM 5752 O O . THR B 1 255 ? 29.503 -21.791 65.712 1.00 16.31 255 THR B O 1
ATOM 5756 N N . TRP B 1 256 ? 29.926 -19.706 65.006 1.00 14.75 256 TRP B N 1
ATOM 5757 C CA . TRP B 1 256 ? 29.008 -19.819 63.856 1.00 15.74 256 TRP B CA 1
ATOM 5758 C C . TRP B 1 256 ? 29.278 -18.664 62.891 1.00 15.14 256 TRP B C 1
ATOM 5759 O O . TRP B 1 256 ? 29.999 -17.705 63.259 1.00 14.74 256 TRP B O 1
ATOM 5770 N N . TYR B 1 257 ? 28.678 -18.702 61.686 1.00 13.76 257 TYR B N 1
ATOM 5771 C CA . TYR B 1 257 ? 28.573 -17.507 60.861 1.00 12.95 257 TYR B CA 1
ATOM 5772 C C . TYR B 1 257 ? 27.372 -17.638 59.954 1.00 14.15 257 TYR B C 1
ATOM 5773 O O . TYR B 1 257 ? 26.816 -18.742 59.784 1.00 15.79 257 TYR B O 1
ATOM 5782 N N . THR B 1 258 ? 26.981 -16.507 59.384 1.00 13.75 258 THR B N 1
ATOM 5783 C CA . THR B 1 258 ? 25.855 -16.545 58.446 1.00 14.88 258 THR B CA 1
ATOM 5784 C C . THR B 1 258 ? 26.256 -15.805 57.189 1.00 15.64 258 THR B C 1
ATOM 5785 O O . THR B 1 258 ? 26.972 -14.774 57.257 1.00 16.03 258 THR B O 1
ATOM 5789 N N . ALA B 1 259 ? 25.796 -16.291 56.030 1.00 15.70 259 ALA B N 1
ATOM 5790 C CA . ALA B 1 259 ? 26.111 -15.630 54.799 1.00 15.38 259 ALA B CA 1
ATOM 5791 C C . ALA B 1 259 ? 25.076 -15.980 53.758 1.00 15.46 259 ALA B C 1
ATOM 5792 O O . ALA B 1 259 ? 24.186 -16.781 53.994 1.00 15.17 259 ALA B O 1
ATOM 5794 N N . VAL B 1 260 ? 25.208 -15.346 52.603 1.00 17.01 260 VAL B N 1
ATOM 5795 C CA . VAL B 1 260 ? 24.350 -15.710 51.451 1.00 16.22 260 VAL B CA 1
ATOM 5796 C C . VAL B 1 260 ? 25.091 -16.722 50.557 1.00 19.33 260 VAL B C 1
ATOM 5797 O O . VAL B 1 260 ? 26.319 -16.813 50.610 1.00 18.20 260 VAL B O 1
ATOM 5801 N N . PRO B 1 261 ? 24.353 -17.478 49.717 1.00 18.92 261 PRO B N 1
ATOM 5802 C CA . PRO B 1 261 ? 25.022 -18.518 48.930 1.00 19.88 261 PRO B CA 1
ATOM 5803 C C . PRO B 1 261 ? 26.216 -18.033 48.086 1.00 19.40 261 PRO B C 1
ATOM 5804 O O . PRO B 1 261 ? 27.197 -18.765 48.001 1.00 20.90 261 PRO B O 1
ATOM 5808 N N . THR B 1 262 ? 26.180 -16.851 47.485 1.00 19.35 262 THR B N 1
ATOM 5809 C CA . THR B 1 262 ? 27.328 -16.436 46.681 1.00 20.96 262 THR B CA 1
ATOM 5810 C C . THR B 1 262 ? 28.592 -16.194 47.553 1.00 22.96 262 THR B C 1
ATOM 5811 O O . THR B 1 262 ? 29.717 -16.447 47.108 1.00 21.61 262 THR B O 1
ATOM 5815 N N . ILE B 1 263 ? 28.391 -15.737 48.796 1.00 20.11 263 ILE B N 1
ATOM 5816 C CA . ILE B 1 263 ? 29.549 -15.581 49.697 1.00 19.84 263 ILE B CA 1
ATOM 5817 C C . ILE B 1 263 ? 30.038 -16.973 50.146 1.00 19.41 263 ILE B C 1
ATOM 5818 O O . ILE B 1 263 ? 31.259 -17.235 50.186 1.00 19.59 263 ILE B O 1
ATOM 5823 N N . HIS B 1 264 ? 29.107 -17.873 50.487 1.00 16.68 264 HIS B N 1
ATOM 5824 C CA . HIS B 1 264 ? 29.532 -19.263 50.780 1.00 19.28 264 HIS B CA 1
ATOM 5825 C C . HIS B 1 264 ? 30.326 -19.903 49.598 1.00 18.77 264 HIS B C 1
ATOM 5826 O O . HIS B 1 264 ? 31.266 -20.658 49.800 1.00 18.99 264 HIS B O 1
ATOM 5833 N N . GLN B 1 265 ? 29.913 -19.617 48.375 1.00 19.13 265 GLN B N 1
ATOM 5834 C CA . GLN B 1 265 ? 30.650 -20.131 47.215 1.00 20.64 265 GLN B CA 1
ATOM 5835 C C . GLN B 1 265 ? 32.081 -19.518 47.166 1.00 22.55 265 GLN B C 1
ATOM 5836 O O . GLN B 1 265 ? 33.061 -20.231 46.812 1.00 24.60 265 GLN B O 1
ATOM 5842 N N . ILE B 1 266 ? 32.217 -18.223 47.469 1.00 21.42 266 ILE B N 1
ATOM 5843 C CA . ILE B 1 266 ? 33.588 -17.635 47.473 1.00 22.58 266 ILE B CA 1
ATOM 5844 C C . ILE B 1 266 ? 34.469 -18.291 48.567 1.00 21.67 266 ILE B C 1
ATOM 5845 O O . ILE B 1 266 ? 35.694 -18.560 48.390 1.00 21.15 266 ILE B O 1
ATOM 5850 N N . ILE B 1 267 ? 33.849 -18.541 49.721 1.00 18.50 267 ILE B N 1
ATOM 5851 C CA . ILE B 1 267 ? 34.543 -19.194 50.834 1.00 19.38 267 ILE B CA 1
ATOM 5852 C C . ILE B 1 267 ? 34.960 -20.617 50.451 1.00 20.16 267 ILE B C 1
ATOM 5853 O O . ILE B 1 267 ? 36.094 -21.054 50.732 1.00 18.27 267 ILE B O 1
ATOM 5858 N N . LEU B 1 268 ? 34.078 -21.313 49.719 1.00 19.81 268 LEU B N 1
ATOM 5859 C CA . LEU B 1 268 ? 34.420 -22.658 49.233 1.00 20.24 268 LEU B CA 1
ATOM 5860 C C . LEU B 1 268 ? 35.555 -22.634 48.214 1.00 21.68 268 LEU B C 1
ATOM 5861 O O . LEU B 1 268 ? 36.452 -23.484 48.247 1.00 23.52 268 LEU B O 1
ATOM 5866 N N . ASP B 1 269 ? 35.524 -21.665 47.337 1.00 22.34 269 ASP B N 1
ATOM 5867 C CA . ASP B 1 269 ? 36.611 -21.513 46.343 1.00 25.47 269 ASP B CA 1
ATOM 5868 C C . ASP B 1 269 ? 37.953 -21.292 47.041 1.00 25.82 269 ASP B C 1
ATOM 5869 O O . ASP B 1 269 ? 39.011 -21.849 46.636 1.00 26.20 269 ASP B O 1
ATOM 5874 N N . ARG B 1 270 ? 37.934 -20.438 48.062 1.00 24.50 270 ARG B N 1
ATOM 5875 C CA . ARG B 1 270 ? 39.160 -20.163 48.838 1.00 24.71 270 ARG B CA 1
ATOM 5876 C C . ARG B 1 270 ? 39.667 -21.434 49.523 1.00 24.80 270 ARG B C 1
ATOM 5877 O O . ARG B 1 270 ? 40.898 -21.687 49.618 1.00 27.02 270 ARG B O 1
ATOM 5885 N N . HIS B 1 271 ? 38.732 -22.240 50.029 1.00 24.04 271 HIS B N 1
ATOM 5886 C CA . HIS B 1 271 ? 39.118 -23.512 50.640 1.00 23.28 271 HIS B CA 1
ATOM 5887 C C . HIS B 1 271 ? 39.719 -24.467 49.603 1.00 26.00 271 HIS B C 1
ATOM 5888 O O . HIS B 1 271 ? 40.644 -25.262 49.914 1.00 26.39 271 HIS B O 1
ATOM 5895 N N . ALA B 1 272 ? 39.219 -24.390 48.381 1.00 26.06 272 ALA B N 1
ATOM 5896 C CA . ALA B 1 272 ? 39.748 -25.282 47.334 1.00 27.92 272 ALA B CA 1
ATOM 5897 C C . ALA B 1 272 ? 41.164 -24.857 46.999 1.00 31.19 272 ALA B C 1
ATOM 5898 O O . ALA B 1 272 ? 42.025 -25.709 46.789 1.00 32.42 272 ALA B O 1
ATOM 5900 N N . SER B 1 273 ? 41.416 -23.558 46.934 1.00 31.56 273 SER B N 1
ATOM 5901 C CA . SER B 1 273 ? 42.763 -23.123 46.524 1.00 35.13 273 SER B CA 1
ATOM 5902 C C . SER B 1 273 ? 43.778 -22.865 47.653 1.00 37.02 273 SER B C 1
ATOM 5903 O O . SER B 1 273 ? 44.990 -22.854 47.420 1.00 36.96 273 SER B O 1
ATOM 5906 N N . HIS B 1 274 ? 43.295 -22.610 48.859 1.00 35.98 274 HIS B N 1
ATOM 5907 C CA . HIS B 1 274 ? 44.145 -22.373 50.016 1.00 38.68 274 HIS B CA 1
ATOM 5908 C C . HIS B 1 274 ? 43.478 -22.917 51.250 1.00 36.36 274 HIS B C 1
ATOM 5909 O O . HIS B 1 274 ? 42.993 -22.144 52.082 1.00 37.00 274 HIS B O 1
ATOM 5916 N N . PRO B 1 275 ? 43.395 -24.248 51.359 1.00 33.44 275 PRO B N 1
ATOM 5917 C CA . PRO B 1 275 ? 42.801 -24.812 52.573 1.00 31.97 275 PRO B CA 1
ATOM 5918 C C . PRO B 1 275 ? 43.586 -24.437 53.827 1.00 34.49 275 PRO B C 1
ATOM 5919 O O . PRO B 1 275 ? 44.831 -24.402 53.782 1.00 36.25 275 PRO B O 1
ATOM 5923 N N . GLU B 1 276 ? 42.881 -24.138 54.912 1.00 32.63 276 GLU B N 1
ATOM 5924 C CA . GLU B 1 276 ? 43.534 -23.938 56.195 1.00 34.85 276 GLU B CA 1
ATOM 5925 C C . GLU B 1 276 ? 44.047 -25.292 56.686 1.00 38.37 276 GLU B C 1
ATOM 5926 O O . GLU B 1 276 ? 43.413 -26.323 56.395 1.00 38.89 276 GLU B O 1
ATOM 5932 N N . THR B 1 277 ? 45.149 -25.315 57.450 1.00 39.09 277 THR B N 1
ATOM 5933 C CA . THR B 1 277 ? 45.619 -26.603 57.957 1.00 43.35 277 THR B CA 1
ATOM 5934 C C . THR B 1 277 ? 44.618 -27.138 58.981 1.00 45.06 277 THR B C 1
ATOM 5935 O O . THR B 1 277 ? 44.412 -28.355 59.105 1.00 45.03 277 THR B O 1
ATOM 5939 N N . GLU B 1 278 ? 43.968 -26.218 59.691 1.00 45.15 278 GLU B N 1
ATOM 5940 C CA . GLU B 1 278 ? 42.842 -26.573 60.537 1.00 46.08 278 GLU B CA 1
ATOM 5941 C C . GLU B 1 278 ? 41.777 -25.462 60.620 1.00 37.96 278 GLU B C 1
ATOM 5942 O O . GLU B 1 278 ? 42.090 -24.260 60.513 1.00 38.04 278 GLU B O 1
ATOM 5948 N N . TYR B 1 279 ? 40.531 -25.898 60.776 1.00 30.61 279 TYR B N 1
ATOM 5949 C CA . TYR B 1 279 ? 39.366 -25.013 60.907 1.00 26.98 279 TYR B CA 1
ATOM 5950 C C . TYR B 1 279 ? 38.797 -25.081 62.310 1.00 28.30 279 TYR B C 1
ATOM 5951 O O . TYR B 1 279 ? 38.839 -26.120 62.921 1.00 32.37 279 TYR B O 1
ATOM 5960 N N . PRO B 1 280 ? 38.198 -23.995 62.797 1.00 26.22 280 PRO B N 1
ATOM 5961 C CA . PRO B 1 280 ? 37.497 -24.091 64.079 1.00 27.86 280 PRO B CA 1
ATOM 5962 C C . PRO B 1 280 ? 36.262 -24.990 63.975 1.00 27.55 280 PRO B C 1
ATOM 5963 O O . PRO B 1 280 ? 35.652 -25.100 62.927 1.00 27.94 280 PRO B O 1
ATOM 5967 N N . LYS B 1 281 ? 35.896 -25.643 65.072 1.00 28.06 281 LYS B N 1
ATOM 5968 C CA . LYS B 1 281 ? 34.715 -26.492 65.108 1.00 29.93 281 LYS B CA 1
ATOM 5969 C C . LYS B 1 281 ? 33.534 -25.565 65.395 1.00 27.31 281 LYS B C 1
ATOM 5970 O O . LYS B 1 281 ? 33.436 -25.006 66.479 1.00 29.91 281 LYS B O 1
ATOM 5976 N N . LEU B 1 282 ? 32.693 -25.324 64.405 1.00 20.69 282 LEU B N 1
ATOM 5977 C CA . LEU B 1 282 ? 31.535 -24.431 64.618 1.00 19.17 282 LEU B CA 1
ATOM 5978 C C . LEU B 1 282 ? 30.284 -25.177 65.029 1.00 20.33 282 LEU B C 1
ATOM 5979 O O . LEU B 1 282 ? 30.137 -26.344 64.652 1.00 21.20 282 LEU B O 1
ATOM 5984 N N . ARG B 1 283 ? 29.374 -24.516 65.772 1.00 18.08 283 ARG B N 1
ATOM 5985 C CA . ARG B 1 283 ? 28.084 -25.099 66.120 1.00 18.01 283 ARG B CA 1
ATOM 5986 C C . ARG B 1 283 ? 27.231 -25.272 64.867 1.00 19.58 283 ARG B C 1
ATOM 5987 O O . ARG B 1 283 ? 26.551 -26.268 64.702 1.00 20.02 283 ARG B O 1
ATOM 5995 N N . PHE B 1 284 ? 27.267 -24.290 63.980 1.00 19.49 284 PHE B N 1
ATOM 5996 C CA . PHE B 1 284 ? 26.498 -24.371 62.732 1.00 17.23 284 PHE B CA 1
ATOM 5997 C C . PHE B 1 284 ? 26.999 -23.283 61.767 1.00 16.91 284 PHE B C 1
ATOM 5998 O O . PHE B 1 284 ? 27.687 -22.333 62.166 1.00 15.97 284 PHE B O 1
ATOM 6006 N N . ILE B 1 285 ? 26.606 -23.419 60.507 1.00 14.69 285 ILE B N 1
ATOM 6007 C CA . ILE B 1 285 ? 26.829 -22.420 59.480 1.00 14.29 285 ILE B CA 1
ATOM 6008 C C . ILE B 1 285 ? 25.461 -22.116 58.926 1.00 16.39 285 ILE B C 1
ATOM 6009 O O . ILE B 1 285 ? 24.694 -23.050 58.664 1.00 16.54 285 ILE B O 1
ATOM 6014 N N . ARG B 1 286 ? 25.152 -20.835 58.767 1.00 13.73 286 ARG B N 1
ATOM 6015 C CA . ARG B 1 286 ? 23.808 -20.448 58.285 1.00 15.71 286 ARG B CA 1
ATOM 6016 C C . ARG B 1 286 ? 23.828 -19.879 56.876 1.00 15.20 286 ARG B C 1
ATOM 6017 O O . ARG B 1 286 ? 24.761 -19.179 56.493 1.00 15.26 286 ARG B O 1
ATOM 6025 N N . SER B 1 287 ? 22.766 -20.161 56.113 1.00 15.50 287 SER B N 1
ATOM 6026 C CA . SER B 1 287 ? 22.621 -19.553 54.775 1.00 17.06 287 SER B CA 1
ATOM 6027 C C . SER B 1 287 ? 21.230 -18.944 54.667 1.00 16.17 287 SER B C 1
ATOM 6028 O O . SER B 1 287 ? 20.297 -19.529 55.181 1.00 16.63 287 SER B O 1
ATOM 6031 N N . CYS B 1 288 ? 21.097 -17.787 54.029 1.00 15.92 288 CYS B N 1
ATOM 6032 C CA . CYS B 1 288 ? 19.781 -17.129 53.887 1.00 16.88 288 CYS B CA 1
ATOM 6033 C C . CYS B 1 288 ? 19.824 -16.198 52.692 1.00 19.09 288 CYS B C 1
ATOM 6034 O O . CYS B 1 288 ? 20.920 -15.979 52.125 1.00 18.67 288 CYS B O 1
ATOM 6037 N N . SER B 1 289 ? 18.651 -15.663 52.296 1.00 19.44 289 SER B N 1
ATOM 6038 C CA . SER B 1 289 ? 18.476 -14.525 51.360 1.00 17.96 289 SER B CA 1
ATOM 6039 C C . SER B 1 289 ? 18.315 -14.961 49.917 1.00 21.06 289 SER B C 1
ATOM 6040 O O . SER B 1 289 ? 17.743 -14.237 49.141 1.00 18.75 289 SER B O 1
ATOM 6043 N N . ALA B 1 290 ? 18.843 -16.132 49.571 1.00 20.55 290 ALA B N 1
ATOM 6044 C CA . ALA B 1 290 ? 18.652 -16.719 48.227 1.00 18.39 290 ALA B CA 1
ATOM 6045 C C . ALA B 1 290 ? 18.799 -18.229 48.364 1.00 20.22 290 ALA B C 1
ATOM 6046 O O . ALA B 1 290 ? 19.373 -18.732 49.331 1.00 19.21 290 ALA B O 1
ATOM 6048 N N . SER B 1 291 ? 18.287 -18.973 47.391 1.00 17.83 291 SER B N 1
ATOM 6049 C CA . SER B 1 291 ? 18.271 -20.407 47.543 1.00 18.66 291 SER B CA 1
ATOM 6050 C C . SER B 1 291 ? 19.670 -20.990 47.644 1.00 18.14 291 SER B C 1
ATOM 6051 O O . SER B 1 291 ? 20.530 -20.663 46.833 1.00 19.60 291 SER B O 1
ATOM 6054 N N . LEU B 1 292 ? 19.888 -21.848 48.643 1.00 18.25 292 LEU B N 1
ATOM 6055 C CA . LEU B 1 292 ? 21.132 -22.634 48.759 1.00 18.02 292 LEU B CA 1
ATOM 6056 C C . LEU B 1 292 ? 20.971 -23.972 48.030 1.00 17.29 292 LEU B C 1
ATOM 6057 O O . LEU B 1 292 ? 20.197 -24.826 48.468 1.00 19.30 292 LEU B O 1
ATOM 6062 N N . ALA B 1 293 ? 21.682 -24.171 46.923 1.00 16.24 293 ALA B N 1
ATOM 6063 C CA . ALA B 1 293 ? 21.557 -25.448 46.232 1.00 16.83 293 ALA B CA 1
ATOM 6064 C C . ALA B 1 293 ? 22.022 -26.562 47.178 1.00 18.46 293 ALA B C 1
ATOM 6065 O O . ALA B 1 293 ? 22.991 -26.377 47.925 1.00 20.75 293 ALA B O 1
ATOM 6067 N N . PRO B 1 294 ? 21.356 -27.723 47.153 1.00 18.27 294 PRO B N 1
ATOM 6068 C CA . PRO B 1 294 ? 21.829 -28.854 47.973 1.00 20.55 294 PRO B CA 1
ATOM 6069 C C . PRO B 1 294 ? 23.300 -29.198 47.782 1.00 20.60 294 PRO B C 1
ATOM 6070 O O . PRO B 1 294 ? 23.964 -29.632 48.754 1.00 20.51 294 PRO B O 1
ATOM 6074 N N . VAL B 1 295 ? 23.816 -29.024 46.561 1.00 19.90 295 VAL B N 1
ATOM 6075 C CA . VAL B 1 295 ? 25.218 -29.396 46.331 1.00 19.83 295 VAL B CA 1
ATOM 6076 C C . VAL B 1 295 ? 26.145 -28.421 47.084 1.00 20.38 295 VAL B C 1
ATOM 6077 O O . VAL B 1 295 ? 27.194 -28.804 47.599 1.00 21.44 295 VAL B O 1
ATOM 6081 N N . ILE B 1 296 ? 25.754 -27.160 47.186 1.00 20.79 296 ILE B N 1
ATOM 6082 C CA . ILE B 1 296 ? 26.565 -26.252 47.971 1.00 21.90 296 ILE B CA 1
ATOM 6083 C C . ILE B 1 296 ? 26.478 -26.566 49.478 1.00 21.26 296 ILE B C 1
ATOM 6084 O O . ILE B 1 296 ? 27.489 -26.493 50.175 1.00 19.69 296 ILE B O 1
ATOM 6089 N N . LEU B 1 297 ? 25.281 -26.924 49.954 1.00 18.85 297 LEU B N 1
ATOM 6090 C CA . LEU B 1 297 ? 25.113 -27.344 51.346 1.00 19.23 297 LEU B CA 1
ATOM 6091 C C . LEU B 1 297 ? 26.087 -28.502 51.615 1.00 18.97 297 LEU B C 1
ATOM 6092 O O . LEU B 1 297 ? 26.857 -28.515 52.621 1.00 18.13 297 LEU B O 1
ATOM 6097 N N . SER B 1 298 ? 26.086 -29.515 50.746 1.00 18.93 298 SER B N 1
ATOM 6098 C CA A SER B 1 298 ? 26.965 -30.673 50.967 0.54 20.96 298 SER B CA 1
ATOM 6099 C CA B SER B 1 298 ? 26.944 -30.656 51.042 0.46 20.57 298 SER B CA 1
ATOM 6100 C C . SER B 1 298 ? 28.424 -30.267 50.955 1.00 19.87 298 SER B C 1
ATOM 6101 O O . SER B 1 298 ? 29.231 -30.757 51.762 1.00 21.00 298 SER B O 1
ATOM 6106 N N . ARG B 1 299 ? 28.797 -29.420 49.986 1.00 19.45 299 ARG B N 1
ATOM 6107 C CA . ARG B 1 299 ? 30.222 -29.006 49.923 1.00 20.76 299 ARG B CA 1
ATOM 6108 C C . ARG B 1 299 ? 30.652 -28.257 51.195 1.00 19.09 299 ARG B C 1
ATOM 6109 O O . ARG B 1 299 ? 31.779 -28.441 51.690 1.00 19.90 299 ARG B O 1
ATOM 6117 N N . LEU B 1 300 ? 29.744 -27.438 51.741 1.00 18.82 300 LEU B N 1
ATOM 6118 C CA . LEU B 1 300 ? 30.039 -26.713 52.990 1.00 20.15 300 LEU B CA 1
ATOM 6119 C C . LEU B 1 300 ? 30.203 -27.686 54.159 1.00 19.50 300 LEU B C 1
ATOM 6120 O O . LEU B 1 300 ? 31.137 -27.536 54.948 1.00 21.03 300 LEU B O 1
ATOM 6125 N N . GLU B 1 301 ? 29.291 -28.662 54.290 1.00 19.14 301 GLU B N 1
ATOM 6126 C CA . GLU B 1 301 ? 29.396 -29.602 55.411 1.00 20.68 301 GLU B CA 1
ATOM 6127 C C . GLU B 1 301 ? 30.645 -30.450 55.281 1.00 21.74 301 GLU B C 1
ATOM 6128 O O . GLU B 1 301 ? 31.295 -30.797 56.281 1.00 22.32 301 GLU B O 1
ATOM 6134 N N . GLU B 1 302 ? 30.995 -30.774 54.050 1.00 19.99 302 GLU B N 1
ATOM 6135 C CA . GLU B 1 302 ? 32.196 -31.582 53.803 1.00 24.59 302 GLU B CA 1
ATOM 6136 C C . GLU B 1 302 ? 33.496 -30.817 54.114 1.00 23.88 302 GLU B C 1
ATOM 6137 O O . GLU B 1 302 ? 34.448 -31.369 54.668 1.00 24.13 302 GLU B O 1
ATOM 6143 N N . ALA B 1 303 ? 33.526 -29.554 53.736 1.00 21.63 303 ALA B N 1
ATOM 6144 C CA . ALA B 1 303 ? 34.708 -28.705 53.892 1.00 23.03 303 ALA B CA 1
ATOM 6145 C C . ALA B 1 303 ? 34.958 -28.356 55.349 1.00 24.14 303 ALA B C 1
ATOM 6146 O O . ALA B 1 303 ? 36.089 -28.460 55.828 1.00 23.49 303 ALA B O 1
ATOM 6148 N N . PHE B 1 304 ? 33.894 -27.961 56.069 1.00 22.96 304 PHE B N 1
ATOM 6149 C CA . PHE B 1 304 ? 34.117 -27.321 57.377 1.00 23.07 304 PHE B CA 1
ATOM 6150 C C . PHE B 1 304 ? 33.560 -28.090 58.551 1.00 23.83 304 PHE B C 1
ATOM 6151 O O . PHE B 1 304 ? 33.814 -27.725 59.709 1.00 25.30 304 PHE B O 1
ATOM 6159 N N . GLY B 1 305 ? 32.837 -29.178 58.271 1.00 22.67 305 GLY B N 1
ATOM 6160 C CA . GLY B 1 305 ? 32.450 -30.144 59.287 1.00 23.23 305 GLY B CA 1
ATOM 6161 C C . GLY B 1 305 ? 31.389 -29.623 60.269 1.00 23.15 305 GLY B C 1
ATOM 6162 O O . GLY B 1 305 ? 31.344 -30.061 61.394 1.00 27.66 305 GLY B O 1
ATOM 6163 N N . ALA B 1 306 ? 30.577 -28.644 59.871 1.00 17.07 306 ALA B N 1
ATOM 6164 C CA . ALA B 1 306 ? 29.487 -28.169 60.717 1.00 16.74 306 ALA B CA 1
ATOM 6165 C C . ALA B 1 306 ? 28.144 -28.300 59.973 1.00 17.80 306 ALA B C 1
ATOM 6166 O O . ALA B 1 306 ? 28.126 -28.199 58.758 1.00 19.78 306 ALA B O 1
ATOM 6168 N N . PRO B 1 307 ? 27.041 -28.486 60.719 1.00 18.27 307 PRO B N 1
ATOM 6169 C CA . PRO B 1 307 ? 25.738 -28.501 60.056 1.00 18.85 307 PRO B CA 1
ATOM 6170 C C . PRO B 1 307 ? 25.414 -27.139 59.424 1.00 18.00 307 PRO B C 1
ATOM 6171 O O . PRO B 1 307 ? 25.612 -26.076 60.016 1.00 18.46 307 PRO B O 1
ATOM 6175 N N . VAL B 1 308 ? 24.854 -27.200 58.222 1.00 16.85 308 VAL B N 1
ATOM 6176 C CA . VAL B 1 308 ? 24.505 -26.001 57.453 1.00 16.65 308 VAL B CA 1
ATOM 6177 C C . VAL B 1 308 ? 22.994 -25.835 57.474 1.00 17.14 308 VAL B C 1
ATOM 6178 O O . VAL B 1 308 ? 22.273 -26.715 56.977 1.00 17.09 308 VAL B O 1
ATOM 6182 N N . LEU B 1 309 ? 22.511 -24.747 58.089 1.00 14.81 309 LEU B N 1
ATOM 6183 C CA . LEU B 1 309 ? 21.085 -24.538 58.324 1.00 13.42 309 LEU B CA 1
ATOM 6184 C C . LEU B 1 309 ? 20.621 -23.403 57.429 1.00 15.57 309 LEU B C 1
ATOM 6185 O O . LEU B 1 309 ? 21.076 -22.244 57.560 1.00 15.96 309 LEU B O 1
ATOM 6190 N N . GLU B 1 310 ? 19.734 -23.722 56.497 1.00 14.85 310 GLU B N 1
ATOM 6191 C CA . GLU B 1 310 ? 19.185 -22.704 55.622 1.00 15.16 310 GLU B CA 1
ATOM 6192 C C . GLU B 1 310 ? 17.924 -22.050 56.197 1.00 14.96 310 GLU B C 1
ATOM 6193 O O . GLU B 1 310 ? 17.047 -22.729 56.767 1.00 14.37 310 GLU B O 1
ATOM 6199 N N . ALA B 1 311 ? 17.849 -20.732 56.053 1.00 15.62 311 ALA B N 1
ATOM 6200 C CA . ALA B 1 311 ? 16.696 -19.946 56.536 1.00 16.62 311 ALA B CA 1
ATOM 6201 C C . ALA B 1 311 ? 16.119 -19.168 55.371 1.00 14.56 311 ALA B C 1
ATOM 6202 O O . ALA B 1 311 ? 16.779 -19.008 54.344 1.00 14.81 311 ALA B O 1
ATOM 6204 N N . TYR B 1 312 ? 14.921 -18.630 55.582 1.00 12.70 312 TYR B N 1
ATOM 6205 C CA . TYR B 1 312 ? 14.169 -17.799 54.620 1.00 14.17 312 TYR B CA 1
ATOM 6206 C C . TYR B 1 312 ? 13.768 -16.504 55.335 1.00 14.82 312 TYR B C 1
ATOM 6207 O O . TYR B 1 312 ? 13.319 -16.528 56.513 1.00 14.22 312 TYR B O 1
ATOM 6216 N N . ALA B 1 313 ? 13.997 -15.382 54.657 1.00 14.83 313 ALA B N 1
ATOM 6217 C CA . ALA B 1 313 ? 13.912 -14.087 55.309 1.00 13.84 313 ALA B CA 1
ATOM 6218 C C . ALA B 1 313 ? 13.619 -12.996 54.287 1.00 16.24 313 ALA B C 1
ATOM 6219 O O . ALA B 1 313 ? 13.885 -13.183 53.091 1.00 14.99 313 ALA B O 1
ATOM 6221 N N . MET B 1 314 ? 13.086 -11.854 54.735 1.00 14.76 314 MET B N 1
ATOM 6222 C CA . MET B 1 314 ? 12.877 -10.720 53.822 1.00 15.59 314 MET B CA 1
ATOM 6223 C C . MET B 1 314 ? 12.805 -9.422 54.633 1.00 15.30 314 MET B C 1
ATOM 6224 O O . MET B 1 314 ? 12.538 -9.439 55.832 1.00 15.45 314 MET B O 1
ATOM 6229 N N . THR B 1 315 ? 13.021 -8.318 53.950 1.00 13.23 315 THR B N 1
ATOM 6230 C CA . THR B 1 315 ? 13.072 -7.023 54.635 1.00 16.00 315 THR B CA 1
ATOM 6231 C C . THR B 1 315 ? 11.769 -6.756 55.421 1.00 15.31 315 THR B C 1
ATOM 6232 O O . THR B 1 315 ? 11.821 -6.286 56.571 1.00 13.88 315 THR B O 1
ATOM 6236 N N . GLU B 1 316 ? 10.621 -7.050 54.803 1.00 13.90 316 GLU B N 1
ATOM 6237 C CA . GLU B 1 316 ? 9.319 -6.757 55.418 1.00 15.41 316 GLU B CA 1
ATOM 6238 C C . GLU B 1 316 ? 9.039 -7.583 56.673 1.00 15.87 316 GLU B C 1
ATOM 6239 O O . GLU B 1 316 ? 8.111 -7.267 57.440 1.00 16.23 316 GLU B O 1
ATOM 6245 N N . ALA B 1 317 ? 9.775 -8.667 56.854 1.00 13.24 317 ALA B N 1
ATOM 6246 C CA . ALA B 1 317 ? 9.654 -9.527 58.057 1.00 13.32 317 ALA B CA 1
ATOM 6247 C C . ALA B 1 317 ? 10.727 -9.241 59.088 1.00 14.48 317 ALA B C 1
ATOM 6248 O O . ALA B 1 317 ? 10.905 -10.020 60.019 1.00 15.25 317 ALA B O 1
ATOM 6250 N N . THR B 1 318 ? 11.427 -8.124 58.906 1.00 15.30 318 THR B N 1
ATOM 6251 C CA . THR B 1 318 ? 12.600 -7.796 59.727 1.00 13.93 318 THR B CA 1
ATOM 6252 C C . THR B 1 318 ? 13.524 -9.025 59.718 1.00 14.15 318 THR B C 1
ATOM 6253 O O . THR B 1 318 ? 13.969 -9.476 60.768 1.00 15.35 318 THR B O 1
ATOM 6257 N N . HIS B 1 319 ? 13.805 -9.510 58.510 1.00 14.87 319 HIS B N 1
ATOM 6258 C CA . HIS B 1 319 ? 14.650 -10.672 58.241 1.00 15.05 319 HIS B CA 1
ATOM 6259 C C . HIS B 1 319 ? 13.866 -11.985 58.493 1.00 16.37 319 HIS B C 1
ATOM 6260 O O . HIS B 1 319 ? 12.959 -12.274 57.721 1.00 15.25 319 HIS B O 1
ATOM 6267 N N . LEU B 1 320 ? 14.166 -12.728 59.568 1.00 16.09 320 LEU B N 1
ATOM 6268 C CA . LEU B 1 320 ? 13.826 -14.149 59.651 1.00 15.10 320 LEU B CA 1
ATOM 6269 C C . LEU B 1 320 ? 12.310 -14.475 59.562 1.00 15.41 320 LEU B C 1
ATOM 6270 O O . LEU B 1 320 ? 11.507 -13.909 60.337 1.00 16.13 320 LEU B O 1
ATOM 6275 N N . MET B 1 321 ? 11.948 -15.399 58.661 1.00 16.00 321 MET B N 1
ATOM 6276 C CA . MET B 1 321 ? 10.606 -15.983 58.639 1.00 15.52 321 MET B CA 1
ATOM 6277 C C . MET B 1 321 ? 10.641 -17.457 59.072 1.00 16.52 321 MET B C 1
ATOM 6278 O O . MET B 1 321 ? 9.920 -17.888 59.991 1.00 17.42 321 MET B O 1
ATOM 6283 N N . SER B 1 322 ? 11.490 -18.228 58.406 1.00 13.53 322 SER B N 1
ATOM 6284 C CA . SER B 1 322 ? 11.576 -19.652 58.730 1.00 11.66 322 SER B CA 1
ATOM 6285 C C . SER B 1 322 ? 13.011 -20.110 58.752 1.00 15.15 322 SER B C 1
ATOM 6286 O O . SER B 1 322 ? 13.867 -19.517 58.082 1.00 15.32 322 SER B O 1
ATOM 6289 N N . SER B 1 323 ? 13.273 -21.184 59.487 1.00 14.35 323 SER B N 1
ATOM 6290 C CA . SER B 1 323 ? 14.612 -21.773 59.444 1.00 16.55 323 SER B CA 1
ATOM 6291 C C . SER B 1 323 ? 14.618 -23.267 59.698 1.00 15.17 323 SER B C 1
ATOM 6292 O O . SER B 1 323 ? 13.834 -23.796 60.470 1.00 14.73 323 SER B O 1
ATOM 6295 N N . ASN B 1 324 ? 15.587 -23.945 59.098 1.00 14.96 324 ASN B N 1
ATOM 6296 C CA . ASN B 1 324 ? 15.889 -25.271 59.551 1.00 13.89 324 ASN B CA 1
ATOM 6297 C C . ASN B 1 324 ? 16.373 -25.168 60.998 1.00 16.66 324 ASN B C 1
ATOM 6298 O O . ASN B 1 324 ? 17.047 -24.208 61.366 1.00 17.96 324 ASN B O 1
ATOM 6303 N N . PRO B 1 325 ? 16.038 -26.158 61.818 1.00 18.61 325 PRO B N 1
ATOM 6304 C CA . PRO B 1 325 ? 16.441 -26.154 63.224 1.00 17.26 325 PRO B CA 1
ATOM 6305 C C . PRO B 1 325 ? 17.846 -26.654 63.451 1.00 17.28 325 PRO B C 1
ATOM 6306 O O . PRO B 1 325 ? 18.480 -27.232 62.548 1.00 16.82 325 PRO B O 1
ATOM 6310 N N . LEU B 1 326 ? 18.331 -26.450 64.675 1.00 17.42 326 LEU B N 1
ATOM 6311 C CA . LEU B 1 326 ? 19.559 -27.129 65.139 1.00 18.98 326 LEU B CA 1
ATOM 6312 C C . LEU B 1 326 ? 19.407 -28.658 65.141 1.00 17.98 326 LEU B C 1
ATOM 6313 O O . LEU B 1 326 ? 18.303 -29.168 65.433 1.00 19.53 326 LEU B O 1
ATOM 6318 N N . PRO B 1 327 ? 20.503 -29.405 64.875 1.00 19.48 327 PRO B N 1
ATOM 6319 C CA . PRO B 1 327 ? 20.424 -30.887 64.829 1.00 18.75 327 PRO B CA 1
ATOM 6320 C C . PRO B 1 327 ? 19.794 -31.490 66.084 1.00 22.56 327 PRO B C 1
ATOM 6321 O O . PRO B 1 327 ? 19.045 -32.463 65.971 1.00 24.89 327 PRO B O 1
ATOM 6325 N N . GLU B 1 328 ? 20.041 -30.889 67.251 1.00 25.39 328 GLU B N 1
ATOM 6326 C CA . GLU B 1 328 ? 19.508 -31.426 68.505 1.00 30.26 328 GLU B CA 1
ATOM 6327 C C . GLU B 1 328 ? 17.998 -31.258 68.555 1.00 30.04 328 GLU B C 1
ATOM 6328 O O . GLU B 1 328 ? 17.339 -31.948 69.328 1.00 29.53 328 GLU B O 1
ATOM 6334 N N . GLU B 1 329 ? 17.439 -30.386 67.702 1.00 27.72 329 GLU B N 1
ATOM 6335 C CA . GLU B 1 329 ? 15.999 -30.167 67.696 1.00 31.40 329 GLU B CA 1
ATOM 6336 C C . GLU B 1 329 ? 15.295 -30.865 66.525 1.00 31.22 329 GLU B C 1
ATOM 6337 O O . GLU B 1 329 ? 14.113 -31.163 66.618 1.00 34.27 329 GLU B O 1
ATOM 6343 N N . GLY B 1 330 ? 15.981 -31.115 65.415 1.00 26.14 330 GLY B N 1
ATOM 6344 C CA . GLY B 1 330 ? 15.304 -31.716 64.269 1.00 23.47 330 GLY B CA 1
ATOM 6345 C C . GLY B 1 330 ? 16.251 -31.750 63.099 1.00 22.40 330 GLY B C 1
ATOM 6346 O O . GLY B 1 330 ? 17.329 -31.169 63.174 1.00 21.83 330 GLY B O 1
ATOM 6347 N N . PRO B 1 331 ? 15.881 -32.448 62.019 1.00 22.02 331 PRO B N 1
ATOM 6348 C CA . PRO B 1 331 ? 16.745 -32.518 60.828 1.00 20.90 331 PRO B CA 1
ATOM 6349 C C . PRO B 1 331 ? 16.786 -31.202 60.068 1.00 19.70 331 PRO B C 1
ATOM 6350 O O . PRO B 1 331 ? 15.868 -30.375 60.182 1.00 20.27 331 PRO B O 1
ATOM 6354 N N . HIS B 1 332 ? 17.827 -31.009 59.266 1.00 18.40 332 HIS B N 1
ATOM 6355 C CA . HIS B 1 332 ? 17.808 -29.906 58.305 1.00 18.69 332 HIS B CA 1
ATOM 6356 C C . HIS B 1 332 ? 17.706 -30.525 56.900 1.00 23.30 332 HIS B C 1
ATOM 6357 O O . HIS B 1 332 ? 18.373 -31.525 56.597 1.00 24.18 332 HIS B O 1
ATOM 6364 N N . LYS B 1 333 ? 16.823 -29.973 56.075 1.00 21.27 333 LYS B N 1
ATOM 6365 C CA . LYS B 1 333 ? 16.460 -30.608 54.813 1.00 21.57 333 LYS B CA 1
ATOM 6366 C C . LYS B 1 333 ? 17.043 -29.824 53.656 1.00 19.42 333 LYS B C 1
ATOM 6367 O O . LYS B 1 333 ? 16.708 -28.665 53.490 1.00 18.37 333 LYS B O 1
ATOM 6373 N N . PRO B 1 334 ? 17.916 -30.444 52.850 1.00 22.67 334 PRO B N 1
ATOM 6374 C CA . PRO B 1 334 ? 18.393 -29.745 51.649 1.00 21.64 334 PRO B CA 1
ATOM 6375 C C . PRO B 1 334 ? 17.219 -29.369 50.740 1.00 20.21 334 PRO B C 1
ATOM 6376 O O . PRO B 1 334 ? 16.294 -30.137 50.614 1.00 20.61 334 PRO B O 1
ATOM 6380 N N . GLY B 1 335 ? 17.237 -28.176 50.175 1.00 20.18 335 GLY B N 1
ATOM 6381 C CA . GLY B 1 335 ? 16.135 -27.717 49.345 1.00 20.39 335 GLY B CA 1
ATOM 6382 C C . GLY B 1 335 ? 14.969 -27.080 50.114 1.00 21.40 335 GLY B C 1
ATOM 6383 O O . GLY B 1 335 ? 13.984 -26.616 49.501 1.00 24.03 335 GLY B O 1
ATOM 6384 N N . SER B 1 336 ? 15.051 -27.081 51.433 1.00 16.56 336 SER B N 1
ATOM 6385 C CA . SER B 1 336 ? 13.986 -26.547 52.300 1.00 15.50 336 SER B CA 1
ATOM 6386 C C . SER B 1 336 ? 14.522 -25.388 53.140 1.00 16.93 336 SER B C 1
ATOM 6387 O O . SER B 1 336 ? 15.728 -25.369 53.489 1.00 17.19 336 SER B O 1
ATOM 6390 N N . VAL B 1 337 ? 13.644 -24.457 53.502 1.00 16.38 337 VAL B N 1
ATOM 6391 C CA . VAL B 1 337 ? 14.018 -23.392 54.411 1.00 16.36 337 VAL B CA 1
ATOM 6392 C C . VAL B 1 337 ? 13.379 -23.627 55.797 1.00 17.79 337 VAL B C 1
ATOM 6393 O O . VAL B 1 337 ? 13.299 -22.714 56.613 1.00 18.02 337 VAL B O 1
ATOM 6397 N N . GLY B 1 338 ? 12.981 -24.866 56.093 1.00 15.76 338 GLY B N 1
ATOM 6398 C CA . GLY B 1 338 ? 12.595 -25.203 57.449 1.00 14.92 338 GLY B CA 1
ATOM 6399 C C . GLY B 1 338 ? 11.239 -24.689 57.921 1.00 16.39 338 GLY B C 1
ATOM 6400 O O . GLY B 1 338 ? 10.333 -24.491 57.110 1.00 15.58 338 GLY B O 1
ATOM 6401 N N . LYS B 1 339 ? 11.129 -24.425 59.223 1.00 17.34 339 LYS B N 1
ATOM 6402 C CA . LYS B 1 339 ? 9.846 -24.173 59.880 1.00 17.77 339 LYS B CA 1
ATOM 6403 C C . LYS B 1 339 ? 9.734 -22.735 60.338 1.00 15.90 339 LYS B C 1
ATOM 6404 O O . LYS B 1 339 ? 10.725 -22.129 60.680 1.00 12.42 339 LYS B O 1
ATOM 6410 N N . PRO B 1 340 ? 8.509 -22.175 60.354 1.00 17.32 340 PRO B N 1
ATOM 6411 C CA . PRO B 1 340 ? 8.257 -20.792 60.798 1.00 15.99 340 PRO B CA 1
ATOM 6412 C C . PRO B 1 340 ? 8.811 -20.583 62.185 1.00 14.14 340 PRO B C 1
ATOM 6413 O O . PRO B 1 340 ? 8.703 -21.496 63.016 1.00 17.82 340 PRO B O 1
ATOM 6417 N N . VAL B 1 341 ? 9.404 -19.425 62.444 1.00 14.85 341 VAL B N 1
ATOM 6418 C CA . VAL B 1 341 ? 9.947 -19.162 63.791 1.00 13.97 341 VAL B CA 1
ATOM 6419 C C . VAL B 1 341 ? 9.249 -17.932 64.405 1.00 15.11 341 VAL B C 1
ATOM 6420 O O . VAL B 1 341 ? 9.397 -16.828 63.911 1.00 14.86 341 VAL B O 1
ATOM 6424 N N . GLY B 1 342 ? 8.471 -18.127 65.458 1.00 14.85 342 GLY B N 1
ATOM 6425 C CA . GLY B 1 342 ? 7.895 -17.009 66.190 1.00 16.81 342 GLY B CA 1
ATOM 6426 C C . GLY B 1 342 ? 6.840 -16.210 65.467 1.00 16.51 342 GLY B C 1
ATOM 6427 O O . GLY B 1 342 ? 6.537 -15.092 65.859 1.00 18.05 342 GLY B O 1
ATOM 6428 N N . GLN B 1 343 ? 6.300 -16.786 64.396 1.00 15.44 343 GLN B N 1
ATOM 6429 C CA . GLN B 1 343 ? 5.251 -16.130 63.612 1.00 14.17 343 GLN B CA 1
ATOM 6430 C C . GLN B 1 343 ? 4.426 -17.194 62.897 1.00 15.72 343 GLN B C 1
ATOM 6431 O O . GLN B 1 343 ? 4.860 -18.349 62.762 1.00 15.30 343 GLN B O 1
ATOM 6437 N N . GLU B 1 344 ? 3.220 -16.809 62.476 1.00 14.41 344 GLU B N 1
ATOM 6438 C CA . GLU B 1 344 ? 2.360 -17.676 61.715 1.00 14.69 344 GLU B CA 1
ATOM 6439 C C . GLU B 1 344 ? 2.731 -17.625 60.275 1.00 13.94 344 GLU B C 1
ATOM 6440 O O . GLU B 1 344 ? 3.141 -16.590 59.761 1.00 14.84 344 GLU B O 1
ATOM 6446 N N . MET B 1 345 ? 2.505 -18.743 59.609 1.00 14.31 345 MET B N 1
ATOM 6447 C CA . MET B 1 345 ? 2.817 -18.837 58.181 1.00 14.05 345 MET B CA 1
ATOM 6448 C C . MET B 1 345 ? 1.794 -19.787 57.541 1.00 18.39 345 MET B C 1
ATOM 6449 O O . MET B 1 345 ? 1.485 -20.822 58.120 1.00 20.81 345 MET B O 1
ATOM 6454 N N . ALA B 1 346 ? 1.299 -19.429 56.360 1.00 16.83 346 ALA B N 1
ATOM 6455 C CA . ALA B 1 346 ? 0.289 -20.221 55.668 1.00 17.15 346 ALA B CA 1
ATOM 6456 C C . ALA B 1 346 ? 0.522 -20.142 54.178 1.00 18.22 346 ALA B C 1
ATOM 6457 O O . ALA B 1 346 ? 1.129 -19.192 53.687 1.00 19.46 346 ALA B O 1
ATOM 6459 N N . ILE B 1 347 ? 0.039 -21.138 53.452 1.00 17.91 347 ILE B N 1
ATOM 6460 C CA . ILE B 1 347 ? 0.185 -21.191 52.008 1.00 18.21 347 ILE B CA 1
ATOM 6461 C C . ILE B 1 347 ? -1.203 -20.966 51.443 1.00 21.20 347 ILE B C 1
ATOM 6462 O O . ILE B 1 347 ? -2.087 -21.757 51.731 1.00 21.21 347 ILE B O 1
ATOM 6467 N N . LEU B 1 348 ? -1.395 -19.904 50.659 1.00 22.03 348 LEU B N 1
ATOM 6468 C CA . LEU B 1 348 ? -2.752 -19.539 50.180 1.00 21.89 348 LEU B CA 1
ATOM 6469 C C . LEU B 1 348 ? -2.860 -19.630 48.670 1.00 22.82 348 LEU B C 1
ATOM 6470 O O . LEU B 1 348 ? -1.934 -19.228 47.967 1.00 21.16 348 LEU B O 1
ATOM 6475 N N . ASN B 1 349 ? -3.993 -20.115 48.122 1.00 23.18 349 ASN B N 1
ATOM 6476 C CA . ASN B 1 349 ? -4.190 -19.961 46.696 1.00 23.84 349 ASN B CA 1
ATOM 6477 C C . ASN B 1 349 ? -4.704 -18.527 46.349 1.00 34.15 349 ASN B C 1
ATOM 6478 O O . ASN B 1 349 ? -4.837 -17.646 47.214 1.00 31.29 349 ASN B O 1
ATOM 6483 N N . GLU B 1 350 ? -5.022 -18.305 45.081 1.00 39.18 350 GLU B N 1
ATOM 6484 C CA . GLU B 1 350 ? -5.377 -16.964 44.642 1.00 45.16 350 GLU B CA 1
ATOM 6485 C C . GLU B 1 350 ? -6.709 -16.485 45.173 1.00 45.07 350 GLU B C 1
ATOM 6486 O O . GLU B 1 350 ? -6.997 -15.308 45.071 1.00 46.19 350 GLU B O 1
ATOM 6492 N N . LYS B 1 351 ? -7.495 -17.373 45.786 1.00 45.16 351 LYS B N 1
ATOM 6493 C CA . LYS B 1 351 ? -8.720 -16.942 46.459 1.00 46.56 351 LYS B CA 1
ATOM 6494 C C . LYS B 1 351 ? -8.586 -16.920 47.974 1.00 45.01 351 LYS B C 1
ATOM 6495 O O . LYS B 1 351 ? -9.579 -16.822 48.690 1.00 44.01 351 LYS B O 1
ATOM 6501 N N . GLY B 1 352 ? -7.358 -17.002 48.474 1.00 41.48 352 GLY B N 1
ATOM 6502 C CA . GLY B 1 352 ? -7.134 -16.860 49.898 1.00 37.76 352 GLY B CA 1
ATOM 6503 C C . GLY B 1 352 ? -7.438 -18.110 50.711 1.00 35.27 352 GLY B C 1
ATOM 6504 O O . GLY B 1 352 ? -7.437 -18.065 51.925 1.00 36.13 352 GLY B O 1
ATOM 6505 N N . GLU B 1 353 ? -7.669 -19.237 50.061 1.00 33.16 353 GLU B N 1
ATOM 6506 C CA . GLU B 1 353 ? -7.885 -20.484 50.794 1.00 33.84 353 GLU B CA 1
ATOM 6507 C C . GLU B 1 353 ? -6.590 -21.168 51.208 1.00 28.62 353 GLU B C 1
ATOM 6508 O O . GLU B 1 353 ? -5.683 -21.330 50.365 1.00 25.78 353 GLU B O 1
ATOM 6514 N N . ILE B 1 354 ? -6.514 -21.611 52.466 1.00 28.57 354 ILE B N 1
ATOM 6515 C CA . ILE B 1 354 ? -5.310 -22.295 52.949 1.00 30.59 354 ILE B CA 1
ATOM 6516 C C . ILE B 1 354 ? -5.116 -23.645 52.273 1.00 29.67 354 ILE B C 1
ATOM 6517 O O . ILE B 1 354 ? -6.058 -24.442 52.162 1.00 27.04 354 ILE B O 1
ATOM 6522 N N . GLN B 1 355 ? -3.912 -23.907 51.806 1.00 26.25 355 GLN B N 1
ATOM 6523 C CA . GLN B 1 355 ? -3.617 -25.132 51.088 1.00 25.24 355 GLN B CA 1
ATOM 6524 C C . GLN B 1 355 ? -3.190 -26.233 52.040 1.00 28.35 355 GLN B C 1
ATOM 6525 O O . GLN B 1 355 ? -2.572 -25.977 53.091 1.00 28.30 355 GLN B O 1
ATOM 6531 N N . GLU B 1 356 ? -3.521 -27.461 51.673 1.00 28.69 356 GLU B N 1
ATOM 6532 C CA . GLU B 1 356 ? -3.091 -28.657 52.400 1.00 30.92 356 GLU B CA 1
ATOM 6533 C C . GLU B 1 356 ? -1.596 -28.855 52.119 1.00 26.83 356 GLU B C 1
ATOM 6534 O O . GLU B 1 356 ? -1.110 -28.347 51.118 1.00 25.76 356 GLU B O 1
ATOM 6540 N N . PRO B 1 357 ? -0.871 -29.604 52.969 1.00 27.81 357 PRO B N 1
ATOM 6541 C CA . PRO B 1 357 ? 0.522 -29.966 52.688 1.00 27.15 357 PRO B CA 1
ATOM 6542 C C . PRO B 1 357 ? 0.757 -30.506 51.285 1.00 28.00 357 PRO B C 1
ATOM 6543 O O . PRO B 1 357 ? -0.096 -31.249 50.729 1.00 28.30 357 PRO B O 1
ATOM 6547 N N . ASN B 1 358 ? 1.925 -30.154 50.738 1.00 23.58 358 ASN B N 1
ATOM 6548 C CA . ASN B 1 358 ? 2.378 -30.508 49.379 1.00 25.90 358 ASN B CA 1
ATOM 6549 C C . ASN B 1 358 ? 1.505 -29.940 48.262 1.00 27.83 358 ASN B C 1
ATOM 6550 O O . ASN B 1 358 ? 1.510 -30.439 47.132 1.00 27.62 358 ASN B O 1
ATOM 6555 N N . ASN B 1 359 ? 0.773 -28.893 48.596 1.00 25.79 359 ASN B N 1
ATOM 6556 C CA . ASN B 1 359 ? 0.094 -28.085 47.608 1.00 26.42 359 ASN B CA 1
ATOM 6557 C C . ASN B 1 359 ? 0.675 -26.690 47.581 1.00 24.15 359 ASN B C 1
ATOM 6558 O O . ASN B 1 359 ? 0.766 -26.060 48.636 1.00 24.30 359 ASN B O 1
ATOM 6563 N N . LYS B 1 360 ? 1.061 -26.219 46.398 1.00 23.33 360 LYS B N 1
ATOM 6564 C CA . LYS B 1 360 ? 1.744 -24.926 46.257 1.00 22.60 360 LYS B CA 1
ATOM 6565 C C . LYS B 1 360 ? 0.799 -23.757 46.376 1.00 23.16 360 LYS B C 1
ATOM 6566 O O . LYS B 1 360 ? -0.394 -23.866 46.059 1.00 23.12 360 LYS B O 1
ATOM 6572 N N . GLY B 1 361 ? 1.337 -22.618 46.795 1.00 20.96 361 GLY B N 1
ATOM 6573 C CA . GLY B 1 361 ? 0.592 -21.390 46.817 1.00 18.41 361 GLY B CA 1
ATOM 6574 C C . GLY B 1 361 ? 1.472 -20.265 47.346 1.00 20.37 361 GLY B C 1
ATOM 6575 O O . GLY B 1 361 ? 2.677 -20.449 47.566 1.00 18.66 361 GLY B O 1
ATOM 6576 N N . GLU B 1 362 ? 0.887 -19.100 47.590 1.00 19.44 362 GLU B N 1
ATOM 6577 C CA . GLU B 1 362 ? 1.720 -17.984 48.078 1.00 18.97 362 GLU B CA 1
ATOM 6578 C C . GLU B 1 362 ? 1.968 -18.056 49.566 1.00 17.89 362 GLU B C 1
ATOM 6579 O O . GLU B 1 362 ? 1.057 -18.268 50.350 1.00 18.47 362 GLU B O 1
ATOM 6585 N N . VAL B 1 363 ? 3.225 -17.886 49.965 1.00 15.04 363 VAL B N 1
ATOM 6586 C CA . VAL B 1 363 ? 3.554 -17.852 51.382 1.00 15.17 363 VAL B CA 1
ATOM 6587 C C . VAL B 1 363 ? 3.084 -16.548 51.981 1.00 17.44 363 VAL B C 1
ATOM 6588 O O . VAL B 1 363 ? 3.425 -15.467 51.457 1.00 15.76 363 VAL B O 1
ATOM 6592 N N . CYS B 1 364 ? 2.284 -16.639 53.057 1.00 17.42 364 CYS B N 1
ATOM 6593 C CA . CYS B 1 364 ? 1.830 -15.474 53.807 1.00 16.39 364 CYS B CA 1
ATOM 6594 C C . CYS B 1 364 ? 2.221 -15.586 55.288 1.00 14.06 364 CYS B C 1
ATOM 6595 O O . CYS B 1 364 ? 2.184 -16.680 55.855 1.00 16.33 364 CYS B O 1
ATOM 6598 N N . ILE B 1 365 ? 2.570 -14.455 55.895 1.00 14.55 365 ILE B N 1
ATOM 6599 C CA . ILE B 1 365 ? 3.028 -14.468 57.278 1.00 16.80 365 ILE B CA 1
ATOM 6600 C C . ILE B 1 365 ? 2.271 -13.487 58.178 1.00 15.74 365 ILE B C 1
ATOM 6601 O O . ILE B 1 365 ? 1.638 -12.546 57.705 1.00 18.02 365 ILE B O 1
ATOM 6606 N N . ARG B 1 366 ? 2.317 -13.762 59.474 1.00 14.44 366 ARG B N 1
ATOM 6607 C CA . ARG B 1 366 ? 1.719 -12.833 60.414 1.00 15.29 366 ARG B CA 1
ATOM 6608 C C . ARG B 1 366 ? 2.468 -12.877 61.722 1.00 13.92 366 ARG B C 1
ATOM 6609 O O . ARG B 1 366 ? 2.652 -13.970 62.295 1.00 15.98 366 ARG B O 1
ATOM 6617 N N . GLY B 1 367 ? 2.913 -11.719 62.222 1.00 14.18 367 GLY B N 1
ATOM 6618 C CA . GLY B 1 367 ? 3.625 -11.765 63.496 1.00 16.09 367 GLY B CA 1
ATOM 6619 C C . GLY B 1 367 ? 4.196 -10.401 63.837 1.00 15.51 367 GLY B C 1
ATOM 6620 O O . GLY B 1 367 ? 4.189 -9.484 63.005 1.00 15.57 367 GLY B O 1
ATOM 6621 N N . PRO B 1 368 ? 4.705 -10.254 65.065 1.00 14.64 368 PRO B N 1
ATOM 6622 C CA . PRO B 1 368 ? 5.145 -8.932 65.533 1.00 15.36 368 PRO B CA 1
ATOM 6623 C C . PRO B 1 368 ? 6.477 -8.441 64.896 1.00 15.53 368 PRO B C 1
ATOM 6624 O O . PRO B 1 368 ? 6.833 -7.264 65.073 1.00 15.27 368 PRO B O 1
ATOM 6628 N N . ASN B 1 369 ? 7.140 -9.305 64.118 1.00 14.53 369 ASN B N 1
ATOM 6629 C CA . ASN B 1 369 ? 8.331 -8.929 63.315 1.00 13.95 369 ASN B CA 1
ATOM 6630 C C . ASN B 1 369 ? 7.990 -8.281 61.981 1.00 16.15 369 ASN B C 1
ATOM 6631 O O . ASN B 1 369 ? 8.869 -7.752 61.270 1.00 15.95 369 ASN B O 1
ATOM 6636 N N . VAL B 1 370 ? 6.701 -8.352 61.571 1.00 14.64 370 VAL B N 1
ATOM 6637 C CA . VAL B 1 370 ? 6.338 -7.893 60.252 1.00 14.40 370 VAL B CA 1
ATOM 6638 C C . VAL B 1 370 ? 6.051 -6.387 60.231 1.00 16.56 370 VAL B C 1
ATOM 6639 O O . VAL B 1 370 ? 5.400 -5.876 61.152 1.00 14.94 370 VAL B O 1
ATOM 6643 N N . THR B 1 371 ? 6.532 -5.683 59.200 1.00 15.27 371 THR B N 1
ATOM 6644 C CA . THR B 1 371 ? 6.257 -4.262 59.059 1.00 18.79 371 THR B CA 1
ATOM 6645 C C . THR B 1 371 ? 4.730 -3.993 59.150 1.00 20.86 371 THR B C 1
ATOM 6646 O O . THR B 1 371 ? 3.947 -4.810 58.716 1.00 16.61 371 THR B O 1
ATOM 6650 N N . LYS B 1 372 ? 4.356 -2.842 59.712 1.00 18.59 372 LYS B N 1
ATOM 6651 C CA . LYS B 1 372 ? 2.929 -2.432 59.751 1.00 22.17 372 LYS B CA 1
ATOM 6652 C C . LYS B 1 372 ? 2.487 -1.994 58.371 1.00 23.27 372 LYS B C 1
ATOM 6653 O O . LYS B 1 372 ? 1.280 -1.840 58.079 1.00 22.88 372 LYS B O 1
ATOM 6659 N N . GLY B 1 373 ? 3.451 -1.721 57.507 1.00 20.80 373 GLY B N 1
ATOM 6660 C CA . GLY B 1 373 ? 3.093 -1.292 56.176 1.00 20.40 373 GLY B CA 1
ATOM 6661 C C . GLY B 1 373 ? 4.145 -0.485 55.440 1.00 20.62 373 GLY B C 1
ATOM 6662 O O . GLY B 1 373 ? 5.003 0.165 56.039 1.00 20.04 373 GLY B O 1
ATOM 6663 N N . TYR B 1 374 ? 4.096 -0.509 54.122 1.00 19.76 374 TYR B N 1
ATOM 6664 C CA . TYR B 1 374 ? 5.009 0.325 53.340 1.00 21.46 374 TYR B CA 1
ATOM 6665 C C . TYR B 1 374 ? 4.717 1.812 53.579 1.00 23.95 374 TYR B C 1
ATOM 6666 O O . TYR B 1 374 ? 3.563 2.226 53.860 1.00 25.42 374 TYR B O 1
ATOM 6675 N N . LYS B 1 375 ? 5.754 2.615 53.455 1.00 25.87 375 LYS B N 1
ATOM 6676 C CA . LYS B 1 375 ? 5.613 4.050 53.709 1.00 28.34 375 LYS B CA 1
ATOM 6677 C C . LYS B 1 375 ? 4.879 4.762 52.566 1.00 31.01 375 LYS B C 1
ATOM 6678 O O . LYS B 1 375 ? 5.279 4.670 51.406 1.00 30.27 375 LYS B O 1
ATOM 6684 N N . ASN B 1 376 ? 3.813 5.468 52.915 1.00 33.39 376 ASN B N 1
ATOM 6685 C CA . ASN B 1 376 ? 3.093 6.314 51.953 1.00 38.03 376 ASN B CA 1
ATOM 6686 C C . ASN B 1 376 ? 2.785 5.509 50.684 1.00 37.70 376 ASN B C 1
ATOM 6687 O O . ASN B 1 376 ? 3.188 5.875 49.564 1.00 37.45 376 ASN B O 1
ATOM 6692 N N . ASN B 1 377 ? 2.132 4.369 50.874 1.00 34.79 377 ASN B N 1
ATOM 6693 C CA . ASN B 1 377 ? 1.758 3.583 49.725 1.00 36.89 377 ASN B CA 1
ATOM 6694 C C . ASN B 1 377 ? 0.530 2.732 50.050 1.00 36.17 377 ASN B C 1
ATOM 6695 O O . ASN B 1 377 ? 0.633 1.507 50.188 1.00 33.21 377 ASN B O 1
ATOM 6700 N N . PRO B 1 378 ? -0.637 3.392 50.194 1.00 35.84 378 PRO B N 1
ATOM 6701 C CA . PRO B 1 378 ? -1.865 2.673 50.569 1.00 33.23 378 PRO B CA 1
ATOM 6702 C C . PRO B 1 378 ? -2.172 1.548 49.580 1.00 30.93 378 PRO B C 1
ATOM 6703 O O . PRO B 1 378 ? -2.750 0.545 49.994 1.00 29.37 378 PRO B O 1
ATOM 6707 N N . GLU B 1 379 ? -1.803 1.700 48.308 1.00 28.79 379 GLU B N 1
ATOM 6708 C CA . GLU B 1 379 ? -2.088 0.646 47.324 1.00 31.27 379 GLU B CA 1
ATOM 6709 C C . GLU B 1 379 ? -1.327 -0.636 47.580 1.00 30.20 379 GLU B C 1
ATOM 6710 O O . GLU B 1 379 ? -1.852 -1.772 47.429 1.00 29.29 379 GLU B O 1
ATOM 6716 N N . ALA B 1 380 ? -0.025 -0.471 47.794 1.00 30.16 380 ALA B N 1
ATOM 6717 C CA . ALA B 1 380 ? 0.807 -1.634 48.079 1.00 27.40 380 ALA B CA 1
ATOM 6718 C C . ALA B 1 380 ? 0.348 -2.301 49.365 1.00 24.60 380 ALA B C 1
ATOM 6719 O O . ALA B 1 380 ? 0.418 -3.536 49.490 1.00 25.92 380 ALA B O 1
ATOM 6721 N N . ASN B 1 381 ? -0.092 -1.504 50.331 1.00 22.09 381 ASN B N 1
ATOM 6722 C CA . ASN B 1 381 ? -0.513 -2.098 51.589 1.00 22.84 381 ASN B CA 1
ATOM 6723 C C . ASN B 1 381 ? -1.847 -2.822 51.415 1.00 23.73 381 ASN B C 1
ATOM 6724 O O . ASN B 1 381 ? -2.095 -3.877 51.977 1.00 21.35 381 ASN B O 1
ATOM 6729 N N . LYS B 1 382 ? -2.714 -2.247 50.597 1.00 25.51 382 LYS B N 1
ATOM 6730 C CA . LYS B 1 382 ? -3.997 -2.897 50.373 1.00 27.03 382 LYS B CA 1
ATOM 6731 C C . LYS B 1 382 ? -3.755 -4.219 49.647 1.00 27.51 382 LYS B C 1
ATOM 6732 O O . LYS B 1 382 ? -4.338 -5.259 50.015 1.00 29.64 382 LYS B O 1
ATOM 6738 N N . ALA B 1 383 ? -2.826 -4.236 48.684 1.00 26.64 383 ALA B N 1
ATOM 6739 C CA . ALA B 1 383 ? -2.513 -5.479 47.999 1.00 28.08 383 ALA B CA 1
ATOM 6740 C C . ALA B 1 383 ? -1.788 -6.508 48.866 1.00 28.24 383 ALA B C 1
ATOM 6741 O O . ALA B 1 383 ? -1.933 -7.715 48.691 1.00 28.95 383 ALA B O 1
ATOM 6743 N N . GLY B 1 384 ? -0.957 -6.038 49.784 1.00 24.67 384 GLY B N 1
ATOM 6744 C CA . GLY B 1 384 ? -0.012 -6.924 50.434 1.00 21.86 384 GLY B CA 1
ATOM 6745 C C . GLY B 1 384 ? -0.504 -7.492 51.755 1.00 21.21 384 GLY B C 1
ATOM 6746 O O . GLY B 1 384 ? 0.009 -8.513 52.191 1.00 20.85 384 GLY B O 1
ATOM 6747 N N . PHE B 1 385 ? -1.505 -6.853 52.379 1.00 18.80 385 PHE B N 1
ATOM 6748 C CA . PHE B 1 385 ? -1.951 -7.221 53.725 1.00 18.85 385 PHE B CA 1
ATOM 6749 C C . PHE B 1 385 ? -3.445 -7.585 53.780 1.00 23.60 385 PHE B C 1
ATOM 6750 O O . PHE B 1 385 ? -4.255 -6.907 53.162 1.00 25.38 385 PHE B O 1
ATOM 6758 N N . GLU B 1 386 ? -3.808 -8.615 54.523 1.00 21.45 386 GLU B N 1
ATOM 6759 C CA . GLU B 1 386 ? -5.229 -8.861 54.766 1.00 24.45 386 GLU B CA 1
ATOM 6760 C C . GLU B 1 386 ? -5.401 -9.492 56.147 1.00 19.90 386 GLU B C 1
ATOM 6761 O O . GLU B 1 386 ? -4.859 -10.544 56.385 1.00 19.56 386 GLU B O 1
ATOM 6767 N N . PHE B 1 387 ? -6.202 -8.869 57.021 1.00 18.23 387 PHE B N 1
ATOM 6768 C CA . PHE B 1 387 ? -6.453 -9.387 58.374 1.00 16.39 387 PHE B CA 1
ATOM 6769 C C . PHE B 1 387 ? -5.109 -9.710 59.105 1.00 16.37 387 PHE B C 1
ATOM 6770 O O . PHE B 1 387 ? -4.969 -10.740 59.770 1.00 16.00 387 PHE B O 1
ATOM 6778 N N . GLY B 1 388 ? -4.149 -8.806 58.965 1.00 17.22 388 GLY B N 1
ATOM 6779 C CA . GLY B 1 388 ? -2.874 -8.981 59.673 1.00 18.16 388 GLY B CA 1
ATOM 6780 C C . GLY B 1 388 ? -1.863 -9.812 58.863 1.00 20.23 388 GLY B C 1
ATOM 6781 O O . GLY B 1 388 ? -0.677 -9.838 59.220 1.00 20.15 388 GLY B O 1
ATOM 6782 N N . TRP B 1 389 ? -2.304 -10.516 57.822 1.00 18.76 389 TRP B N 1
ATOM 6783 C CA . TRP B 1 389 ? -1.373 -11.385 57.065 1.00 18.11 389 TRP B CA 1
ATOM 6784 C C . TRP B 1 389 ? -0.698 -10.642 55.924 1.00 20.21 389 TRP B C 1
ATOM 6785 O O . TRP B 1 389 ? -1.361 -9.995 55.135 1.00 22.48 389 TRP B O 1
ATOM 6796 N N . PHE B 1 390 ? 0.606 -10.814 55.778 1.00 15.71 390 PHE B N 1
ATOM 6797 C CA . PHE B 1 390 ? 1.360 -10.169 54.718 1.00 16.57 390 PHE B CA 1
ATOM 6798 C C . PHE B 1 390 ? 1.673 -11.221 53.624 1.00 16.79 390 PHE B C 1
ATOM 6799 O O . PHE B 1 390 ? 2.156 -12.321 53.956 1.00 17.07 390 PHE B O 1
ATOM 6807 N N . HIS B 1 391 ? 1.379 -10.878 52.367 1.00 18.19 391 HIS B N 1
ATOM 6808 C CA . HIS B 1 391 ? 1.607 -11.718 51.206 1.00 19.92 391 HIS B CA 1
ATOM 6809 C C . HIS B 1 391 ? 3.028 -11.477 50.718 1.00 19.84 391 HIS B C 1
ATOM 6810 O O . HIS B 1 391 ? 3.326 -10.359 50.281 1.00 18.22 391 HIS B O 1
ATOM 6817 N N . THR B 1 392 ? 3.889 -12.506 50.829 1.00 16.65 392 THR B N 1
ATOM 6818 C CA . THR B 1 392 ? 5.327 -12.362 50.562 1.00 17.39 392 THR B CA 1
ATOM 6819 C C . THR B 1 392 ? 5.681 -12.214 49.085 1.00 20.36 392 THR B C 1
ATOM 6820 O O . THR B 1 392 ? 6.770 -11.743 48.782 1.00 20.94 392 THR B O 1
ATOM 6824 N N . GLY B 1 393 ? 4.805 -12.650 48.180 1.00 17.78 393 GLY B N 1
ATOM 6825 C CA . GLY B 1 393 ? 5.185 -12.658 46.770 1.00 19.57 393 GLY B CA 1
ATOM 6826 C C . GLY B 1 393 ? 5.948 -13.934 46.373 1.00 20.89 393 GLY B C 1
ATOM 6827 O O . GLY B 1 393 ? 6.364 -14.094 45.218 1.00 22.15 393 GLY B O 1
ATOM 6828 N N . ASP B 1 394 ? 6.136 -14.854 47.319 1.00 19.31 394 ASP B N 1
ATOM 6829 C CA . ASP B 1 394 ? 6.841 -16.135 47.055 1.00 19.80 394 ASP B CA 1
ATOM 6830 C C . ASP B 1 394 ? 5.869 -17.320 46.989 1.00 19.57 394 ASP B C 1
ATOM 6831 O O . ASP B 1 394 ? 4.898 -17.365 47.743 1.00 20.00 394 ASP B O 1
ATOM 6836 N N . ILE B 1 395 ? 6.137 -18.251 46.086 1.00 19.19 395 ILE B N 1
ATOM 6837 C CA . ILE B 1 395 ? 5.406 -19.487 45.992 1.00 19.23 395 ILE B CA 1
ATOM 6838 C C . ILE B 1 395 ? 6.239 -20.592 46.657 1.00 18.59 395 ILE B C 1
ATOM 6839 O O . ILE B 1 395 ? 7.487 -20.696 46.442 1.00 19.33 395 ILE B O 1
ATOM 6844 N N . GLY B 1 396 ? 5.532 -21.395 47.449 1.00 18.33 396 GLY B N 1
ATOM 6845 C CA . GLY B 1 396 ? 6.126 -22.526 48.149 1.00 18.95 396 GLY B CA 1
ATOM 6846 C C . GLY B 1 396 ? 5.091 -23.541 48.588 1.00 18.62 396 GLY B C 1
ATOM 6847 O O . GLY B 1 396 ? 3.895 -23.413 48.313 1.00 18.10 396 GLY B O 1
ATOM 6848 N N . TYR B 1 397 ? 5.539 -24.570 49.282 1.00 17.65 397 TYR B N 1
ATOM 6849 C CA . TYR B 1 397 ? 4.598 -25.507 49.874 1.00 19.51 397 TYR B CA 1
ATOM 6850 C C . TYR B 1 397 ? 5.207 -26.064 51.152 1.00 18.87 397 TYR B C 1
ATOM 6851 O O . TYR B 1 397 ? 6.433 -26.068 51.310 1.00 16.80 397 TYR B O 1
ATOM 6860 N N . PHE B 1 398 ? 4.349 -26.548 52.051 1.00 16.89 398 PHE B N 1
ATOM 6861 C CA . PHE B 1 398 ? 4.795 -27.251 53.287 1.00 16.59 398 PHE B CA 1
ATOM 6862 C C . PHE B 1 398 ? 4.781 -28.732 53.062 1.00 20.92 398 PHE B C 1
ATOM 6863 O O . PHE B 1 398 ? 3.805 -29.239 52.473 1.00 23.31 398 PHE B O 1
ATOM 6871 N N . ASP B 1 399 ? 5.801 -29.442 53.547 1.00 20.74 399 ASP B N 1
ATOM 6872 C CA . ASP B 1 399 ? 5.719 -30.899 53.511 1.00 20.12 399 ASP B CA 1
ATOM 6873 C C . ASP B 1 399 ? 4.937 -31.347 54.742 1.00 21.30 399 ASP B C 1
ATOM 6874 O O . ASP B 1 399 ? 4.476 -30.498 55.522 1.00 21.16 399 ASP B O 1
ATOM 6879 N N . THR B 1 400 ? 4.762 -32.655 54.938 1.00 23.12 400 THR B N 1
ATOM 6880 C CA . THR B 1 400 ? 3.921 -33.064 56.070 1.00 28.28 400 THR B CA 1
ATOM 6881 C C . THR B 1 400 ? 4.640 -32.908 57.414 1.00 27.81 400 THR B C 1
ATOM 6882 O O . THR B 1 400 ? 4.001 -33.004 58.441 1.00 29.46 400 THR B O 1
ATOM 6886 N N . ASP B 1 401 ? 5.941 -32.630 57.406 1.00 24.87 401 ASP B N 1
ATOM 6887 C CA . ASP B 1 401 ? 6.646 -32.263 58.669 1.00 23.33 401 ASP B CA 1
ATOM 6888 C C . ASP B 1 401 ? 6.533 -30.785 58.998 1.00 22.98 401 ASP B C 1
ATOM 6889 O O . ASP B 1 401 ? 7.029 -30.338 60.035 1.00 24.11 401 ASP B O 1
ATOM 6894 N N . GLY B 1 402 ? 5.864 -30.013 58.145 1.00 21.77 402 GLY B N 1
ATOM 6895 C CA . GLY B 1 402 ? 5.768 -28.586 58.371 1.00 21.12 402 GLY B CA 1
ATOM 6896 C C . GLY B 1 402 ? 6.998 -27.823 57.891 1.00 18.74 402 GLY B C 1
ATOM 6897 O O . GLY B 1 402 ? 7.160 -26.674 58.261 1.00 19.96 402 GLY B O 1
ATOM 6898 N N . TYR B 1 403 ? 7.851 -28.457 57.077 1.00 17.78 403 TYR B N 1
ATOM 6899 C CA . TYR B 1 403 ? 8.998 -27.739 56.513 1.00 16.46 403 TYR B CA 1
ATOM 6900 C C . TYR B 1 403 ? 8.614 -27.050 55.203 1.00 17.64 403 TYR B C 1
ATOM 6901 O O . TYR B 1 403 ? 7.942 -27.640 54.367 1.00 18.09 403 TYR B O 1
ATOM 6910 N N . LEU B 1 404 ? 9.032 -25.800 55.032 1.00 16.36 404 LEU B N 1
ATOM 6911 C CA . LEU B 1 404 ? 8.678 -25.035 53.828 1.00 15.64 404 LEU B CA 1
ATOM 6912 C C . LEU B 1 404 ? 9.683 -25.305 52.701 1.00 17.47 404 LEU B C 1
ATOM 6913 O O . LEU B 1 404 ? 10.888 -25.276 52.917 1.00 17.73 404 LEU B O 1
ATOM 6918 N N . HIS B 1 405 ? 9.166 -25.521 51.490 1.00 16.74 405 HIS B N 1
ATOM 6919 C CA . HIS B 1 405 ? 9.990 -25.637 50.292 1.00 17.31 405 HIS B CA 1
ATOM 6920 C C . HIS B 1 405 ? 9.614 -24.537 49.337 1.00 18.15 405 HIS B C 1
ATOM 6921 O O . HIS B 1 405 ? 8.448 -24.424 48.942 1.00 18.90 405 HIS B O 1
ATOM 6928 N N . LEU B 1 406 ? 10.571 -23.687 48.998 1.00 17.34 406 LEU B N 1
ATOM 6929 C CA . LEU B 1 406 ? 10.287 -22.596 48.068 1.00 16.28 406 LEU B CA 1
ATOM 6930 C C . LEU B 1 406 ? 10.414 -22.989 46.632 1.00 18.24 406 LEU B C 1
ATOM 6931 O O . LEU B 1 406 ? 11.375 -23.681 46.249 1.00 21.20 406 LEU B O 1
ATOM 6936 N N . VAL B 1 407 ? 9.488 -22.490 45.806 1.00 18.15 407 VAL B N 1
ATOM 6937 C CA . VAL B 1 407 ? 9.459 -22.733 44.382 1.00 18.34 407 VAL B CA 1
ATOM 6938 C C . VAL B 1 407 ? 10.032 -21.515 43.659 1.00 20.15 407 VAL B C 1
ATOM 6939 O O . VAL B 1 407 ? 10.806 -21.642 42.682 1.00 20.53 407 VAL B O 1
ATOM 6943 N N . GLY B 1 408 ? 9.690 -20.342 44.173 1.00 20.60 408 GLY B N 1
ATOM 6944 C CA . GLY B 1 408 ? 10.304 -19.123 43.664 1.00 22.16 408 GLY B CA 1
ATOM 6945 C C . GLY B 1 408 ? 9.383 -17.920 43.799 1.00 22.21 408 GLY B C 1
ATOM 6946 O O . GLY B 1 408 ? 8.250 -18.067 44.249 1.00 22.74 408 GLY B O 1
ATOM 6947 N N . ARG B 1 409 ? 9.881 -16.733 43.441 1.00 22.10 409 ARG B N 1
ATOM 6948 C CA . ARG B 1 409 ? 9.060 -15.502 43.385 1.00 23.48 409 ARG B CA 1
ATOM 6949 C C . ARG B 1 409 ? 8.017 -15.668 42.294 1.00 22.19 409 ARG B C 1
ATOM 6950 O O . ARG B 1 409 ? 8.335 -16.140 41.201 1.00 22.77 409 ARG B O 1
ATOM 6958 N N . ILE B 1 410 ? 6.783 -15.265 42.600 1.00 20.61 410 ILE B N 1
ATOM 6959 C CA . ILE B 1 410 ? 5.703 -15.305 41.627 1.00 22.14 410 ILE B CA 1
ATOM 6960 C C . ILE B 1 410 ? 6.156 -14.725 40.285 1.00 26.52 410 ILE B C 1
ATOM 6961 O O . ILE B 1 410 ? 5.948 -15.332 39.246 1.00 28.11 410 ILE B O 1
ATOM 6966 N N . LYS B 1 411 ? 6.801 -13.566 40.330 1.00 26.16 411 LYS B N 1
ATOM 6967 C CA . LYS B 1 411 ? 7.226 -12.870 39.114 1.00 30.92 411 LYS B CA 1
ATOM 6968 C C . LYS B 1 411 ? 8.444 -13.499 38.402 1.00 31.18 411 LYS B C 1
ATOM 6969 O O . LYS B 1 411 ? 8.823 -13.051 37.318 1.00 31.38 411 LYS B O 1
ATOM 6975 N N . GLU B 1 412 ? 9.098 -14.476 39.024 1.00 26.40 412 GLU B N 1
ATOM 6976 C CA . GLU B 1 412 ? 10.226 -15.122 38.378 1.00 26.59 412 GLU B CA 1
ATOM 6977 C C . GLU B 1 412 ? 9.926 -16.513 37.820 1.00 26.06 412 GLU B C 1
ATOM 6978 O O . GLU B 1 412 ? 10.734 -17.032 37.026 1.00 27.26 412 GLU B O 1
ATOM 6984 N N . LEU B 1 413 ? 8.782 -17.113 38.190 1.00 23.55 413 LEU B N 1
ATOM 6985 C CA . LEU B 1 413 ? 8.448 -18.443 37.676 1.00 21.46 413 LEU B CA 1
ATOM 6986 C C . LEU B 1 413 ? 8.303 -18.312 36.139 1.00 22.34 413 LEU B C 1
ATOM 6987 O O . LEU B 1 413 ? 7.797 -17.307 35.596 1.00 23.77 413 LEU B O 1
ATOM 6992 N N . ILE B 1 414 ? 8.739 -19.349 35.450 1.00 20.22 414 ILE B N 1
ATOM 6993 C CA . ILE B 1 414 ? 8.739 -19.315 34.015 1.00 22.35 414 ILE B CA 1
ATOM 6994 C C . ILE B 1 414 ? 7.508 -20.070 33.540 1.00 24.26 414 ILE B C 1
ATOM 6995 O O . ILE B 1 414 ? 7.374 -21.276 33.732 1.00 22.12 414 ILE B O 1
ATOM 7000 N N . ASN B 1 415 ? 6.599 -19.371 32.883 1.00 22.94 415 ASN B N 1
ATOM 7001 C CA . ASN B 1 415 ? 5.382 -20.008 32.466 1.00 23.60 415 ASN B CA 1
ATOM 7002 C C . ASN B 1 415 ? 5.476 -20.548 31.047 1.00 25.93 415 ASN B C 1
ATOM 7003 O O . ASN B 1 415 ? 5.233 -19.811 30.096 1.00 24.24 415 ASN B O 1
ATOM 7008 N N . ARG B 1 416 ? 5.840 -21.816 30.892 1.00 23.76 416 ARG B N 1
ATOM 7009 C CA . ARG B 1 416 ? 6.026 -22.388 29.559 1.00 23.50 416 ARG B CA 1
ATOM 7010 C C . ARG B 1 416 ? 4.742 -23.095 29.162 1.00 25.06 416 ARG B C 1
ATOM 7011 O O . ARG B 1 416 ? 4.492 -24.218 29.602 1.00 25.84 416 ARG B O 1
ATOM 7019 N N . GLY B 1 417 ? 3.888 -22.421 28.375 1.00 23.94 417 GLY B N 1
ATOM 7020 C CA . GLY B 1 417 ? 2.635 -23.006 27.911 1.00 26.95 417 GLY B CA 1
ATOM 7021 C C . GLY B 1 417 ? 1.714 -23.505 29.027 1.00 28.84 417 GLY B C 1
ATOM 7022 O O . GLY B 1 417 ? 1.014 -24.516 28.895 1.00 31.80 417 GLY B O 1
ATOM 7023 N N . GLY B 1 418 ? 1.688 -22.793 30.128 1.00 26.63 418 GLY B N 1
ATOM 7024 C CA . GLY B 1 418 ? 0.862 -23.211 31.241 1.00 30.74 418 GLY B CA 1
ATOM 7025 C C . GLY B 1 418 ? 1.567 -24.045 32.317 1.00 31.82 418 GLY B C 1
ATOM 7026 O O . GLY B 1 418 ? 0.986 -24.292 33.355 1.00 32.17 418 GLY B O 1
ATOM 7027 N N . GLU B 1 419 ? 2.797 -24.491 32.070 1.00 30.86 419 GLU B N 1
ATOM 7028 C CA . GLU B 1 419 ? 3.542 -25.203 33.113 1.00 33.52 419 GLU B CA 1
ATOM 7029 C C . GLU B 1 419 ? 4.562 -24.279 33.705 1.00 28.91 419 GLU B C 1
ATOM 7030 O O . GLU B 1 419 ? 5.392 -23.780 32.959 1.00 27.62 419 GLU B O 1
ATOM 7036 N N . LYS B 1 420 ? 4.562 -24.085 35.029 1.00 25.21 420 LYS B N 1
ATOM 7037 C CA . LYS B 1 420 ? 5.469 -23.146 35.636 1.00 27.54 420 LYS B CA 1
ATOM 7038 C C . LYS B 1 420 ? 6.784 -23.852 35.979 1.00 29.34 420 LYS B C 1
ATOM 7039 O O . LYS B 1 420 ? 6.795 -24.876 36.673 1.00 32.51 420 LYS B O 1
ATOM 7045 N N . ILE B 1 421 ? 7.890 -23.291 35.537 1.00 22.08 421 ILE B N 1
ATOM 7046 C CA . ILE B 1 421 ? 9.204 -23.841 35.848 1.00 20.43 421 ILE B CA 1
ATOM 7047 C C . ILE B 1 421 ? 9.802 -22.977 36.944 1.00 20.40 421 ILE B C 1
ATOM 7048 O O . ILE B 1 421 ? 9.730 -21.745 36.881 1.00 20.90 421 ILE B O 1
ATOM 7053 N N . SER B 1 422 ? 10.386 -23.648 37.943 1.00 18.95 422 SER B N 1
ATOM 7054 C CA . SER B 1 422 ? 11.128 -23.021 39.048 1.00 20.93 422 SER B CA 1
ATOM 7055 C C . SER B 1 422 ? 12.603 -22.795 38.670 1.00 23.04 422 SER B C 1
ATOM 7056 O O . SER B 1 422 ? 13.349 -23.729 38.461 1.00 21.79 422 SER B O 1
ATOM 7059 N N . PRO B 1 423 ? 13.018 -21.530 38.542 1.00 24.43 423 PRO B N 1
ATOM 7060 C CA . PRO B 1 423 ? 14.424 -21.297 38.208 1.00 25.71 423 PRO B CA 1
ATOM 7061 C C . PRO B 1 423 ? 15.346 -21.735 39.362 1.00 24.21 423 PRO B C 1
ATOM 7062 O O . PRO B 1 423 ? 16.483 -22.081 39.124 1.00 22.27 423 PRO B O 1
ATOM 7066 N N . ILE B 1 424 ? 14.860 -21.674 40.589 1.00 22.32 424 ILE B N 1
ATOM 7067 C CA . ILE B 1 424 ? 15.612 -22.235 41.736 1.00 24.12 424 ILE B CA 1
ATOM 7068 C C . ILE B 1 424 ? 16.029 -23.680 41.505 1.00 23.00 424 ILE B C 1
ATOM 7069 O O . ILE B 1 424 ? 17.187 -24.089 41.752 1.00 25.53 424 ILE B O 1
ATOM 7074 N N . GLU B 1 425 ? 15.041 -24.484 41.109 1.00 20.16 425 GLU B N 1
ATOM 7075 C CA . GLU B 1 425 ? 15.257 -25.912 40.887 1.00 21.08 425 GLU B CA 1
ATOM 7076 C C . GLU B 1 425 ? 16.342 -26.127 39.830 1.00 19.93 425 GLU B C 1
ATOM 7077 O O . GLU B 1 425 ? 17.258 -26.967 39.949 1.00 19.85 425 GLU B O 1
ATOM 7083 N N . VAL B 1 426 ? 16.194 -25.379 38.739 1.00 20.85 426 VAL B N 1
ATOM 7084 C CA . VAL B 1 426 ? 17.111 -25.550 37.621 1.00 20.89 426 VAL B CA 1
ATOM 7085 C C . VAL B 1 426 ? 18.514 -25.061 37.979 1.00 20.56 426 VAL B C 1
ATOM 7086 O O . VAL B 1 426 ? 19.505 -25.727 37.642 1.00 21.54 426 VAL B O 1
ATOM 7090 N N . ASP B 1 427 ? 18.608 -23.914 38.660 1.00 20.32 427 ASP B N 1
ATOM 7091 C CA . ASP B 1 427 ? 19.917 -23.423 39.135 1.00 25.08 427 ASP B CA 1
ATOM 7092 C C . ASP B 1 427 ? 20.633 -24.507 39.928 1.00 24.63 427 ASP B C 1
ATOM 7093 O O . ASP B 1 427 ? 21.863 -24.707 39.780 1.00 24.15 427 ASP B O 1
ATOM 7098 N N . ALA B 1 428 ? 19.865 -25.146 40.829 1.00 24.15 428 ALA B N 1
ATOM 7099 C CA . ALA B 1 428 ? 20.466 -26.168 41.689 1.00 25.31 428 ALA B CA 1
ATOM 7100 C C . ALA B 1 428 ? 21.038 -27.297 40.828 1.00 25.40 428 ALA B C 1
ATOM 7101 O O . ALA B 1 428 ? 22.061 -27.869 41.176 1.00 25.07 428 ALA B O 1
ATOM 7103 N N . VAL B 1 429 ? 20.336 -27.659 39.745 1.00 22.52 429 VAL B N 1
ATOM 7104 C CA . VAL B 1 429 ? 20.914 -28.670 38.868 1.00 16.88 429 VAL B CA 1
ATOM 7105 C C . VAL B 1 429 ? 22.196 -28.188 38.137 1.00 26.85 429 VAL B C 1
ATOM 7106 O O . VAL B 1 429 ? 23.185 -28.917 38.051 1.00 27.53 429 VAL B O 1
ATOM 7110 N N . LEU B 1 430 ? 22.189 -26.960 37.625 1.00 25.33 430 LEU B N 1
ATOM 7111 C CA . LEU B 1 430 ? 23.351 -26.424 36.903 1.00 25.61 430 LEU B CA 1
ATOM 7112 C C . LEU B 1 430 ? 24.596 -26.445 37.767 1.00 25.86 430 LEU B C 1
ATOM 7113 O O . LEU B 1 430 ? 25.704 -26.791 37.300 1.00 24.70 430 LEU B O 1
ATOM 7118 N N . LEU B 1 431 ? 24.406 -26.092 39.034 1.00 23.11 431 LEU B N 1
ATOM 7119 C CA . LEU B 1 431 ? 25.571 -26.087 39.941 1.00 22.64 431 LEU B CA 1
ATOM 7120 C C . LEU B 1 431 ? 26.128 -27.474 40.217 1.00 21.86 431 LEU B C 1
ATOM 7121 O O . LEU B 1 431 ? 27.253 -27.594 40.730 1.00 26.70 431 LEU B O 1
ATOM 7126 N N . THR B 1 432 ? 25.407 -28.542 39.896 1.00 20.16 432 THR B N 1
ATOM 7127 C CA . THR B 1 432 ? 25.976 -29.888 40.096 1.00 21.30 432 THR B CA 1
ATOM 7128 C C . THR B 1 432 ? 26.849 -30.348 38.923 1.00 26.14 432 THR B C 1
ATOM 7129 O O . THR B 1 432 ? 27.528 -31.353 39.014 1.00 27.30 432 THR B O 1
ATOM 7133 N N . HIS B 1 433 ? 26.854 -29.598 37.834 1.00 26.84 433 HIS B N 1
ATOM 7134 C CA . HIS B 1 433 ? 27.743 -29.951 36.726 1.00 27.30 433 HIS B CA 1
ATOM 7135 C C . HIS B 1 433 ? 29.179 -29.730 37.144 1.00 29.93 433 HIS B C 1
ATOM 7136 O O . HIS B 1 433 ? 29.496 -28.652 37.635 1.00 29.20 433 HIS B O 1
ATOM 7143 N N . PRO B 1 434 ? 30.056 -30.729 36.904 1.00 32.15 434 PRO B N 1
ATOM 7144 C CA . PRO B 1 434 ? 31.437 -30.669 37.400 1.00 32.29 434 PRO B CA 1
ATOM 7145 C C . PRO B 1 434 ? 32.214 -29.418 36.997 1.00 33.44 434 PRO B C 1
ATOM 7146 O O . PRO B 1 434 ? 33.099 -29.011 37.759 1.00 33.10 434 PRO B O 1
ATOM 7150 N N . ASP B 1 435 ? 31.889 -28.803 35.864 1.00 32.14 435 ASP B N 1
ATOM 7151 C CA . ASP B 1 435 ? 32.663 -27.670 35.355 1.00 32.96 435 ASP B CA 1
ATOM 7152 C C . ASP B 1 435 ? 31.976 -26.328 35.510 1.00 31.84 435 ASP B C 1
ATOM 7153 O O . ASP B 1 435 ? 32.436 -25.323 34.976 1.00 30.27 435 ASP B O 1
ATOM 7158 N N . VAL B 1 436 ? 30.874 -26.294 36.259 1.00 31.59 436 VAL B N 1
ATOM 7159 C CA . VAL B 1 436 ? 30.142 -25.052 36.442 1.00 30.25 436 VAL B CA 1
ATOM 7160 C C . VAL B 1 436 ? 30.491 -24.408 37.769 1.00 31.46 436 VAL B C 1
ATOM 7161 O O . VAL B 1 436 ? 30.393 -25.042 38.810 1.00 31.15 436 VAL B O 1
ATOM 7165 N N . SER B 1 437 ? 30.906 -23.151 37.717 1.00 33.85 437 SER B N 1
ATOM 7166 C CA . SER B 1 437 ? 31.233 -22.414 38.934 1.00 34.62 437 SER B CA 1
ATOM 7167 C C . SER B 1 437 ? 30.028 -21.610 39.405 1.00 32.20 437 SER B C 1
ATOM 7168 O O . SER B 1 437 ? 29.753 -21.513 40.607 1.00 31.22 437 SER B O 1
ATOM 7171 N N . GLN B 1 438 ? 29.320 -21.012 38.458 1.00 32.57 438 GLN B N 1
ATOM 7172 C CA . GLN B 1 438 ? 28.092 -20.300 38.813 1.00 32.45 438 GLN B CA 1
ATOM 7173 C C . GLN B 1 438 ? 27.053 -20.469 37.681 1.00 31.40 438 GLN B C 1
ATOM 7174 O O . GLN B 1 438 ? 27.431 -20.643 36.535 1.00 31.09 438 GLN B O 1
ATOM 7180 N N . GLY B 1 439 ? 25.767 -20.422 37.996 1.00 29.46 439 GLY B N 1
ATOM 7181 C CA . GLY B 1 439 ? 24.741 -20.592 36.971 1.00 29.71 439 GLY B CA 1
ATOM 7182 C C . GLY B 1 439 ? 23.416 -19.948 37.352 1.00 30.73 439 GLY B C 1
ATOM 7183 O O . GLY B 1 439 ? 23.080 -19.833 38.525 1.00 30.33 439 GLY B O 1
ATOM 7184 N N . VAL B 1 440 ? 22.662 -19.483 36.368 1.00 30.39 440 VAL B N 1
ATOM 7185 C CA . VAL B 1 440 ? 21.423 -18.795 36.676 1.00 29.87 440 VAL B CA 1
ATOM 7186 C C . VAL B 1 440 ? 20.450 -19.049 35.555 1.00 27.25 440 VAL B C 1
ATOM 7187 O O . VAL B 1 440 ? 20.787 -18.875 34.370 1.00 26.03 440 VAL B O 1
ATOM 7191 N N . ALA B 1 441 ? 19.251 -19.473 35.913 1.00 25.04 441 ALA B N 1
ATOM 7192 C CA . ALA B 1 441 ? 18.202 -19.702 34.897 1.00 24.91 441 ALA B CA 1
ATOM 7193 C C . ALA B 1 441 ? 17.271 -18.504 34.851 1.00 25.63 441 ALA B C 1
ATOM 7194 O O . ALA B 1 441 ? 17.148 -17.810 35.856 1.00 27.99 441 ALA B O 1
ATOM 7196 N N . PHE B 1 442 ? 16.592 -18.264 33.725 1.00 25.71 442 PHE B N 1
ATOM 7197 C CA . PHE B 1 442 ? 15.706 -17.112 33.611 1.00 26.37 442 PHE B CA 1
ATOM 7198 C C . PHE B 1 442 ? 14.726 -17.305 32.443 1.00 26.84 442 PHE B C 1
ATOM 7199 O O . PHE B 1 442 ? 15.002 -18.060 31.510 1.00 25.90 442 PHE B O 1
ATOM 7207 N N . GLY B 1 443 ? 13.574 -16.650 32.524 1.00 26.66 443 GLY B N 1
ATOM 7208 C CA . GLY B 1 443 ? 12.585 -16.796 31.463 1.00 28.52 443 GLY B CA 1
ATOM 7209 C C . GLY B 1 443 ? 12.839 -15.814 30.335 1.00 28.74 443 GLY B C 1
ATOM 7210 O O . GLY B 1 443 ? 13.430 -14.755 30.560 1.00 30.47 443 GLY B O 1
ATOM 7211 N N . VAL B 1 444 ? 12.417 -16.161 29.123 1.00 28.42 444 VAL B N 1
ATOM 7212 C CA . VAL B 1 444 ? 12.543 -15.298 27.938 1.00 30.07 444 VAL B CA 1
ATOM 7213 C C . VAL B 1 444 ? 11.259 -15.440 27.119 1.00 32.54 444 VAL B C 1
ATOM 7214 O O . VAL B 1 444 ? 10.514 -16.383 27.339 1.00 29.40 444 VAL B O 1
ATOM 7218 N N . PRO B 1 445 ? 10.958 -14.482 26.207 1.00 34.47 445 PRO B N 1
ATOM 7219 C CA . PRO B 1 445 ? 9.749 -14.652 25.395 1.00 31.71 445 PRO B CA 1
ATOM 7220 C C . PRO B 1 445 ? 9.824 -15.838 24.467 1.00 28.47 445 PRO B C 1
ATOM 7221 O O . PRO B 1 445 ? 10.892 -16.199 23.948 1.00 28.00 445 PRO B O 1
ATOM 7225 N N . ASP B 1 446 ? 8.672 -16.422 24.186 1.00 28.06 446 ASP B N 1
ATOM 7226 C CA . ASP B 1 446 ? 8.648 -17.529 23.233 1.00 26.72 446 ASP B CA 1
ATOM 7227 C C . ASP B 1 446 ? 7.315 -17.525 22.505 1.00 25.22 446 ASP B C 1
ATOM 7228 O O . ASP B 1 446 ? 6.289 -17.362 23.148 1.00 26.77 446 ASP B O 1
ATOM 7233 N N . GLU B 1 447 ? 7.318 -17.752 21.204 1.00 26.04 447 GLU B N 1
ATOM 7234 C CA . GLU B 1 447 ? 6.060 -17.595 20.469 1.00 27.74 447 GLU B CA 1
ATOM 7235 C C . GLU B 1 447 ? 5.086 -18.760 20.761 1.00 30.48 447 GLU B C 1
ATOM 7236 O O . GLU B 1 447 ? 3.894 -18.530 21.048 1.00 30.34 447 GLU B O 1
ATOM 7242 N N . LYS B 1 448 ? 5.609 -19.984 20.841 1.00 28.24 448 LYS B N 1
ATOM 7243 C CA . LYS B 1 448 ? 4.729 -21.112 21.046 1.00 27.39 448 LYS B CA 1
ATOM 7244 C C . LYS B 1 448 ? 4.319 -21.245 22.500 1.00 23.47 448 LYS B C 1
ATOM 7245 O O . LYS B 1 448 ? 3.130 -21.475 22.801 1.00 23.40 448 LYS B O 1
ATOM 7251 N N . TYR B 1 449 ? 5.245 -21.011 23.443 1.00 22.85 449 TYR B N 1
ATOM 7252 C CA . TYR B 1 449 ? 4.939 -21.291 24.817 1.00 24.54 449 TYR B CA 1
ATOM 7253 C C . TYR B 1 449 ? 4.672 -20.043 25.668 1.00 26.42 449 TYR B C 1
ATOM 7254 O O . TYR B 1 449 ? 4.303 -20.155 26.826 1.00 25.75 449 TYR B O 1
ATOM 7263 N N . GLY B 1 450 ? 4.841 -18.857 25.092 1.00 26.41 450 GLY B N 1
ATOM 7264 C CA . GLY B 1 450 ? 4.687 -17.644 25.891 1.00 23.60 450 GLY B CA 1
ATOM 7265 C C . GLY B 1 450 ? 5.999 -17.259 26.540 1.00 27.52 450 GLY B C 1
ATOM 7266 O O . GLY B 1 450 ? 6.576 -16.211 26.213 1.00 29.36 450 GLY B O 1
ATOM 7267 N N . GLU B 1 451 ? 6.492 -18.105 27.457 1.00 25.83 451 GLU B N 1
ATOM 7268 C CA . GLU B 1 451 ? 7.815 -17.942 28.045 1.00 27.01 451 GLU B CA 1
ATOM 7269 C C . GLU B 1 451 ? 8.588 -19.257 27.874 1.00 27.03 451 GLU B C 1
ATOM 7270 O O . GLU B 1 451 ? 7.976 -20.336 27.813 1.00 25.38 451 GLU B O 1
ATOM 7276 N N . GLU B 1 452 ? 9.911 -19.166 27.760 1.00 24.03 452 GLU B N 1
ATOM 7277 C CA . GLU B 1 452 ? 10.769 -20.321 27.665 1.00 24.64 452 GLU B CA 1
ATOM 7278 C C . GLU B 1 452 ? 11.884 -20.145 28.681 1.00 23.92 452 GLU B C 1
ATOM 7279 O O . GLU B 1 452 ? 12.139 -19.010 29.104 1.00 24.58 452 GLU B O 1
ATOM 7285 N N . ILE B 1 453 ? 12.555 -21.224 29.095 1.00 21.51 453 ILE B N 1
ATOM 7286 C CA . ILE B 1 453 ? 13.692 -21.085 29.998 1.00 20.73 453 ILE B CA 1
ATOM 7287 C C . ILE B 1 453 ? 15.020 -21.060 29.234 1.00 23.37 453 ILE B C 1
ATOM 7288 O O . ILE B 1 453 ? 15.240 -21.827 28.300 1.00 23.87 453 ILE B O 1
ATOM 7293 N N . ASN B 1 454 ? 15.886 -20.128 29.626 1.00 23.83 454 ASN B N 1
ATOM 7294 C CA . ASN B 1 454 ? 17.268 -20.105 29.153 1.00 25.94 454 ASN B CA 1
ATOM 7295 C C . ASN B 1 454 ? 18.135 -20.088 30.405 1.00 24.88 454 ASN B C 1
ATOM 7296 O O . ASN B 1 454 ? 17.632 -19.932 31.533 1.00 24.52 454 ASN B O 1
ATOM 7301 N N . CYS B 1 455 ? 19.441 -20.182 30.220 1.00 25.14 455 CYS B N 1
ATOM 7302 C CA . CYS B 1 455 ? 20.310 -19.957 31.375 1.00 24.49 455 CYS B CA 1
ATOM 7303 C C . CYS B 1 455 ? 21.651 -19.385 30.989 1.00 25.58 455 CYS B C 1
ATOM 7304 O O . CYS B 1 455 ? 21.996 -19.403 29.829 1.00 27.00 455 CYS B O 1
ATOM 7307 N N . ALA B 1 456 ? 22.411 -18.901 31.984 1.00 25.98 456 ALA B N 1
ATOM 7308 C CA . ALA B 1 456 ? 23.808 -18.511 31.759 1.00 29.73 456 ALA B CA 1
ATOM 7309 C C . ALA B 1 456 ? 24.714 -19.189 32.800 1.00 28.53 456 ALA B C 1
ATOM 7310 O O . ALA B 1 456 ? 24.328 -19.328 33.978 1.00 27.42 456 ALA B O 1
ATOM 7312 N N . VAL B 1 457 ? 25.886 -19.650 32.360 1.00 26.51 457 VAL B N 1
ATOM 7313 C CA . VAL B 1 457 ? 26.822 -20.275 33.280 1.00 27.64 457 VAL B CA 1
ATOM 7314 C C . VAL B 1 457 ? 28.234 -19.650 33.196 1.00 31.35 457 VAL B C 1
ATOM 7315 O O . VAL B 1 457 ? 28.687 -19.235 32.133 1.00 31.32 457 VAL B O 1
ATOM 7319 N N . ILE B 1 458 ? 28.901 -19.601 34.348 1.00 31.55 458 ILE B N 1
ATOM 7320 C CA . ILE B 1 458 ? 30.341 -19.313 34.431 1.00 31.85 458 ILE B CA 1
ATOM 7321 C C . ILE B 1 458 ? 31.079 -20.626 34.670 1.00 31.25 458 ILE B C 1
ATOM 7322 O O . ILE B 1 458 ? 30.856 -21.288 35.712 1.00 33.87 458 ILE B O 1
ATOM 7327 N N . PRO B 1 459 ? 31.966 -21.011 33.723 1.00 32.50 459 PRO B N 1
ATOM 7328 C CA . PRO B 1 459 ? 32.739 -22.253 33.833 1.00 33.00 459 PRO B CA 1
ATOM 7329 C C . PRO B 1 459 ? 33.816 -22.143 34.917 1.00 32.69 459 PRO B C 1
ATOM 7330 O O . PRO B 1 459 ? 34.210 -21.037 35.270 1.00 32.80 459 PRO B O 1
ATOM 7334 N N . ARG B 1 460 ? 34.232 -23.272 35.465 1.00 32.74 460 ARG B N 1
ATOM 7335 C CA . ARG B 1 460 ? 35.349 -23.286 36.391 1.00 35.22 460 ARG B CA 1
ATOM 7336 C C . ARG B 1 460 ? 36.642 -22.936 35.669 1.00 40.97 460 ARG B C 1
ATOM 7337 O O . ARG B 1 460 ? 36.778 -23.189 34.461 1.00 37.86 460 ARG B O 1
ATOM 7345 N N . GLU B 1 461 ? 37.579 -22.366 36.420 1.00 47.46 461 GLU B N 1
ATOM 7346 C CA . GLU B 1 461 ? 38.870 -21.981 35.864 1.00 53.10 461 GLU B CA 1
ATOM 7347 C C . GLU B 1 461 ? 39.552 -23.202 35.256 1.00 50.70 461 GLU B C 1
ATOM 7348 O O . GLU B 1 461 ? 39.604 -24.287 35.855 1.00 48.70 461 GLU B O 1
ATOM 7354 N N . GLY B 1 462 ? 40.031 -23.023 34.036 1.00 51.93 462 GLY B N 1
ATOM 7355 C CA . GLY B 1 462 ? 40.771 -24.055 33.338 1.00 52.77 462 GLY B CA 1
ATOM 7356 C C . GLY B 1 462 ? 39.958 -25.177 32.738 1.00 54.31 462 GLY B C 1
ATOM 7357 O O . GLY B 1 462 ? 40.527 -26.174 32.298 1.00 54.13 462 GLY B O 1
ATOM 7358 N N . THR B 1 463 ? 38.636 -25.008 32.686 1.00 54.00 463 THR B N 1
ATOM 7359 C CA . THR B 1 463 ? 37.761 -25.990 32.052 1.00 52.21 463 THR B CA 1
ATOM 7360 C C . THR B 1 463 ? 37.180 -25.314 30.847 1.00 50.91 463 THR B C 1
ATOM 7361 O O . THR B 1 463 ? 37.121 -24.087 30.798 1.00 52.66 463 THR B O 1
ATOM 7365 N N . THR B 1 464 ? 36.717 -26.094 29.888 1.00 50.46 464 THR B N 1
ATOM 7366 C CA . THR B 1 464 ? 35.924 -25.522 28.810 1.00 53.02 464 THR B CA 1
ATOM 7367 C C . THR B 1 464 ? 34.530 -26.193 28.787 1.00 51.42 464 THR B C 1
ATOM 7368 O O . THR B 1 464 ? 34.403 -27.420 28.890 1.00 50.95 464 THR B O 1
ATOM 7372 N N . VAL B 1 465 ? 33.496 -25.368 28.666 1.00 48.65 465 VAL B N 1
ATOM 7373 C CA . VAL B 1 465 ? 32.118 -25.826 28.761 1.00 46.30 465 VAL B CA 1
ATOM 7374 C C . VAL B 1 465 ? 31.347 -25.374 27.522 1.00 45.58 465 VAL B C 1
ATOM 7375 O O . VAL B 1 465 ? 31.440 -24.209 27.149 1.00 47.14 465 VAL B O 1
ATOM 7379 N N . THR B 1 466 ? 30.588 -26.266 26.879 1.00 42.86 466 THR B N 1
ATOM 7380 C CA . THR B 1 466 ? 29.747 -25.857 25.746 1.00 40.63 466 THR B CA 1
ATOM 7381 C C . THR B 1 466 ? 28.263 -25.862 26.090 1.00 39.43 466 THR B C 1
ATOM 7382 O O . THR B 1 466 ? 27.858 -26.515 27.058 1.00 36.95 466 THR B O 1
ATOM 7386 N N . GLU B 1 467 ? 27.471 -25.130 25.300 1.00 38.62 467 GLU B N 1
ATOM 7387 C CA . GLU B 1 467 ? 26.024 -25.155 25.419 1.00 39.70 467 GLU B CA 1
ATOM 7388 C C . GLU B 1 467 ? 25.484 -26.579 25.356 1.00 39.62 467 GLU B C 1
ATOM 7389 O O . GLU B 1 467 ? 24.618 -26.954 26.164 1.00 36.75 467 GLU B O 1
ATOM 7395 N N . GLU B 1 468 ? 25.992 -27.388 24.424 1.00 38.82 468 GLU B N 1
ATOM 7396 C CA . GLU B 1 468 ? 25.464 -28.744 24.325 1.00 40.10 468 GLU B CA 1
ATOM 7397 C C . GLU B 1 468 ? 25.830 -29.630 25.495 1.00 37.69 468 GLU B C 1
ATOM 7398 O O . GLU B 1 468 ? 24.981 -30.444 25.904 1.00 36.41 468 GLU B O 1
ATOM 7404 N N . ASP B 1 469 ? 27.021 -29.442 26.079 1.00 34.94 469 ASP B N 1
ATOM 7405 C CA . ASP B 1 469 ? 27.391 -30.190 27.284 1.00 35.76 469 ASP B CA 1
ATOM 7406 C C . ASP B 1 469 ? 26.379 -29.924 28.396 1.00 30.88 469 ASP B C 1
ATOM 7407 O O . ASP B 1 469 ? 25.887 -30.850 29.044 1.00 31.99 469 ASP B O 1
ATOM 7412 N N . ILE B 1 470 ? 26.103 -28.640 28.616 1.00 28.52 470 ILE B N 1
ATOM 7413 C CA . ILE B 1 470 ? 25.203 -28.243 29.688 1.00 28.06 470 ILE B CA 1
ATOM 7414 C C . ILE B 1 470 ? 23.820 -28.791 29.407 1.00 28.21 470 ILE B C 1
ATOM 7415 O O . ILE B 1 470 ? 23.179 -29.329 30.300 1.00 28.14 470 ILE B O 1
ATOM 7420 N N . LYS B 1 471 ? 23.342 -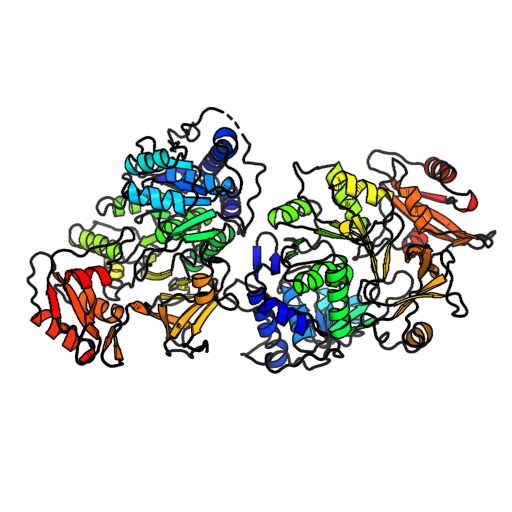28.657 28.172 1.00 27.74 471 LYS B N 1
ATOM 7421 C CA . LYS B 1 471 ? 22.003 -29.153 27.881 1.00 30.24 471 LYS B CA 1
ATOM 7422 C C . LYS B 1 471 ? 21.895 -30.676 28.079 1.00 29.48 471 LYS B C 1
ATOM 7423 O O . LYS B 1 471 ? 20.953 -31.146 28.686 1.00 25.47 471 LYS B O 1
ATOM 7429 N N . ALA B 1 472 ? 22.877 -31.434 27.611 1.00 31.18 472 ALA 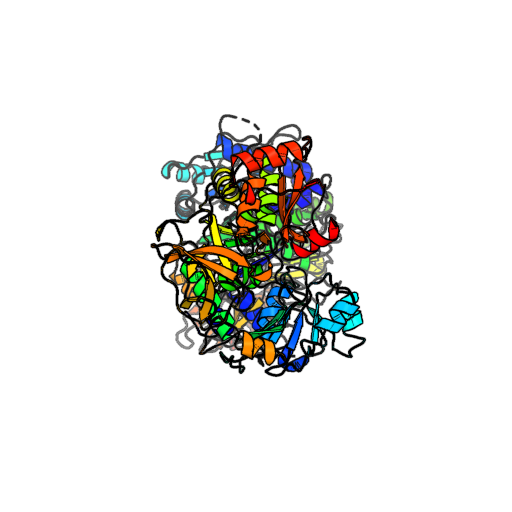B N 1
ATOM 7430 C CA . ALA B 1 472 ? 22.854 -32.879 27.763 1.00 31.77 472 ALA B CA 1
ATOM 7431 C C . ALA B 1 472 ? 22.806 -33.260 29.232 1.00 27.44 472 ALA B C 1
ATOM 7432 O O . ALA B 1 472 ? 22.033 -34.150 29.653 1.00 30.02 472 ALA B O 1
ATOM 7434 N N . PHE B 1 473 ? 23.636 -32.572 30.020 1.00 27.25 473 PHE B N 1
ATOM 7435 C CA . PHE B 1 473 ? 23.641 -32.815 31.449 1.00 27.94 473 PHE B CA 1
ATOM 7436 C C . PHE B 1 473 ? 22.267 -32.498 32.074 1.00 27.71 473 PHE B C 1
ATOM 7437 O O . PHE B 1 473 ? 21.732 -33.297 32.865 1.00 26.95 473 PHE B O 1
ATOM 7445 N N . CYS B 1 474 ? 21.696 -31.324 31.753 1.00 25.49 474 CYS B N 1
ATOM 7446 C CA . CYS B 1 474 ? 20.371 -30.981 32.300 1.00 24.04 474 CYS B CA 1
ATOM 7447 C C . CYS B 1 474 ? 19.327 -32.044 31.904 1.00 24.38 474 CYS B C 1
ATOM 7448 O O . CYS B 1 474 ? 18.480 -32.434 32.716 1.00 25.16 474 CYS B O 1
ATOM 7451 N N . LYS B 1 475 ? 19.409 -32.514 30.667 1.00 25.61 475 LYS B N 1
ATOM 7452 C CA . LYS B 1 475 ? 18.440 -33.487 30.163 1.00 28.00 475 LYS B CA 1
ATOM 7453 C C . LYS B 1 475 ? 18.532 -34.781 30.963 1.00 28.94 475 LYS B C 1
ATOM 7454 O O . LYS B 1 475 ? 17.501 -35.501 31.075 1.00 27.18 475 LYS B O 1
ATOM 7460 N N . LYS B 1 476 ? 19.710 -35.048 31.567 1.00 27.58 476 LYS B N 1
ATOM 7461 C CA . LYS B 1 476 ? 19.764 -36.261 32.414 1.00 27.23 476 LYS B CA 1
ATOM 7462 C C . LYS B 1 476 ? 19.179 -36.077 33.824 1.00 27.75 476 LYS B C 1
ATOM 7463 O O . LYS B 1 476 ? 18.998 -37.051 34.567 1.00 26.32 476 LYS B O 1
ATOM 7469 N N . ASN B 1 477 ? 18.870 -34.837 34.197 1.00 25.78 477 ASN B N 1
ATOM 7470 C CA . ASN B 1 477 ? 18.570 -34.515 35.577 1.00 26.49 477 ASN B CA 1
ATOM 7471 C C . ASN B 1 477 ? 17.277 -33.723 35.770 1.00 25.74 477 ASN B C 1
ATOM 7472 O O . ASN B 1 477 ? 16.944 -33.349 36.883 1.00 25.68 477 ASN B O 1
ATOM 7477 N N . LEU B 1 478 ? 16.554 -33.484 34.683 1.00 23.49 478 LEU B N 1
ATOM 7478 C CA . LEU B 1 478 ? 15.337 -32.678 34.745 1.00 21.56 478 LEU B CA 1
ATOM 7479 C C . LEU B 1 478 ? 14.350 -33.224 33.726 1.00 20.58 478 LEU B C 1
ATOM 7480 O O . LEU B 1 478 ? 14.766 -33.695 32.714 1.00 21.11 478 LEU B O 1
ATOM 7485 N N . ALA B 1 479 ? 13.049 -33.146 34.011 1.00 22.70 479 ALA B N 1
ATOM 7486 C CA . ALA B 1 479 ? 12.033 -33.387 32.989 1.00 24.43 479 ALA B CA 1
ATOM 7487 C C . ALA B 1 479 ? 12.344 -32.471 31.783 1.00 23.10 479 ALA B C 1
ATOM 7488 O O . ALA B 1 479 ? 12.727 -31.323 31.998 1.00 22.70 479 ALA B O 1
ATOM 7490 N N . ALA B 1 480 ? 12.061 -32.962 30.588 1.00 24.05 480 ALA B N 1
ATOM 7491 C CA . ALA B 1 480 ? 12.487 -32.323 29.331 1.00 26.90 480 ALA B CA 1
ATOM 7492 C C . ALA B 1 480 ? 12.002 -30.875 29.262 1.00 26.32 480 ALA B C 1
ATOM 7493 O O . ALA B 1 480 ? 12.748 -30.019 28.790 1.00 26.13 480 ALA B O 1
ATOM 7495 N N . PHE B 1 481 ? 10.794 -30.597 29.759 1.00 26.01 481 PHE B N 1
ATOM 7496 C CA . PHE B 1 481 ? 10.235 -29.268 29.592 1.00 25.48 481 PHE B CA 1
ATOM 7497 C C . PHE B 1 481 ? 10.966 -28.208 30.375 1.00 23.55 481 PHE B C 1
ATOM 7498 O O . PHE B 1 481 ? 10.829 -27.036 30.065 1.00 25.80 481 PHE B O 1
ATOM 7506 N N . LYS B 1 482 ? 11.732 -28.600 31.403 1.00 19.69 482 LYS B N 1
ATOM 7507 C CA . LYS B 1 482 ? 12.455 -27.661 32.264 1.00 18.87 482 LYS B CA 1
ATOM 7508 C C . LYS B 1 482 ? 13.866 -27.340 31.790 1.00 21.62 482 LYS B C 1
ATOM 7509 O O . LYS B 1 482 ? 14.545 -26.504 32.396 1.00 20.59 482 LYS B O 1
ATOM 7515 N N . VAL B 1 483 ? 14.340 -28.076 30.793 1.00 22.76 483 VAL B N 1
ATOM 7516 C CA . VAL B 1 483 ? 15.727 -27.938 30.346 1.00 23.78 483 VAL B CA 1
ATOM 7517 C C . VAL B 1 483 ? 15.912 -26.639 29.596 1.00 24.08 483 VAL B C 1
ATOM 7518 O O . VAL B 1 483 ? 15.161 -26.364 28.665 1.00 22.93 483 VAL B O 1
ATOM 7522 N N . PRO B 1 484 ? 16.900 -25.833 29.989 1.00 25.13 484 PRO B N 1
ATOM 7523 C CA . PRO B 1 484 ? 17.174 -24.566 29.283 1.00 25.64 484 PRO B CA 1
ATOM 7524 C C . PRO B 1 484 ? 17.338 -24.776 27.774 1.00 25.81 484 PRO B C 1
ATOM 7525 O O . PRO B 1 484 ? 18.053 -25.671 27.303 1.00 26.55 484 PRO B O 1
ATOM 7529 N N . LYS B 1 485 ? 16.602 -24.014 26.986 1.00 26.93 485 LYS B N 1
ATOM 7530 C CA . LYS B 1 485 ? 16.706 -24.197 25.538 1.00 27.49 485 LYS B CA 1
ATOM 7531 C C . LYS B 1 485 ? 17.940 -23.503 24.968 1.00 29.91 485 LYS B C 1
ATOM 7532 O O . LYS B 1 485 ? 18.428 -23.864 23.870 1.00 31.18 485 LYS B O 1
ATOM 7538 N N . ARG B 1 486 ? 18.427 -22.486 25.672 1.00 28.76 486 ARG B N 1
ATOM 7539 C CA . ARG B 1 486 ? 19.710 -21.879 25.301 1.00 31.91 486 ARG B CA 1
ATOM 7540 C C . ARG B 1 486 ? 20.570 -21.720 26.526 1.00 31.56 486 ARG B C 1
ATOM 7541 O O . ARG B 1 486 ? 20.067 -21.439 27.610 1.00 28.61 486 ARG B O 1
ATOM 7549 N N . VAL B 1 487 ? 21.864 -21.953 26.360 1.00 31.29 487 VAL B N 1
ATOM 7550 C CA . VAL B 1 487 ? 22.825 -21.776 27.440 1.00 29.92 487 VAL B CA 1
ATOM 7551 C C . VAL B 1 487 ? 23.854 -20.749 27.006 1.00 33.81 487 VAL B C 1
ATOM 7552 O O . VAL B 1 487 ? 24.548 -20.947 25.991 1.00 35.25 487 VAL B O 1
ATOM 7556 N N . PHE B 1 488 ? 23.914 -19.642 27.732 1.00 34.19 488 PHE B N 1
ATOM 7557 C CA . PHE B 1 488 ? 24.895 -18.617 27.467 1.00 35.60 488 PHE B CA 1
ATOM 7558 C C . PHE B 1 488 ? 26.095 -18.833 28.355 1.00 37.19 488 PHE B C 1
ATOM 7559 O O . PHE B 1 488 ? 25.972 -18.990 29.567 1.00 35.94 488 PHE B O 1
ATOM 7567 N N . ILE B 1 489 ? 27.276 -18.834 27.758 1.00 38.25 489 ILE B N 1
ATOM 7568 C CA . ILE B 1 489 ? 28.462 -19.078 28.545 1.00 38.75 489 ILE B CA 1
ATOM 7569 C C . ILE B 1 489 ? 29.203 -17.754 28.733 1.00 40.03 489 ILE B C 1
ATOM 7570 O O . ILE B 1 489 ? 29.480 -17.041 27.771 1.00 40.24 489 ILE B O 1
ATOM 7575 N N . THR B 1 490 ? 29.502 -17.413 29.982 1.00 39.89 490 THR B N 1
ATOM 7576 C CA . THR B 1 490 ? 30.024 -16.086 30.273 1.00 43.40 490 THR B CA 1
ATOM 7577 C C . THR B 1 490 ? 31.040 -16.113 31.396 1.00 43.96 490 THR B C 1
ATOM 7578 O O . THR B 1 490 ? 31.215 -17.129 32.049 1.00 42.59 490 THR B O 1
ATOM 7582 N N . ASP B 1 491 ? 31.748 -15.005 31.584 1.00 47.09 491 ASP B N 1
ATOM 7583 C CA . ASP B 1 491 ? 32.805 -14.949 32.597 1.00 51.06 491 ASP B CA 1
ATOM 7584 C C . ASP B 1 491 ? 32.347 -14.245 33.861 1.00 50.36 491 ASP B C 1
ATOM 7585 O O . ASP B 1 491 ? 33.027 -14.311 34.894 1.00 48.61 491 ASP B O 1
ATOM 7590 N N . ASN B 1 492 ? 31.205 -13.568 33.788 1.00 51.62 492 ASN B N 1
ATOM 7591 C CA . ASN B 1 492 ? 30.749 -12.827 34.943 1.00 55.02 492 ASN B CA 1
ATOM 7592 C C . ASN B 1 492 ? 29.228 -12.609 34.979 1.00 53.88 492 ASN B C 1
ATOM 7593 O O . ASN B 1 492 ? 28.575 -12.432 33.957 1.00 52.54 492 ASN B O 1
ATOM 7598 N N . LEU B 1 493 ? 28.664 -12.694 36.178 1.00 53.76 493 LEU B N 1
ATOM 7599 C CA . LEU B 1 493 ? 27.272 -12.319 36.385 1.00 53.80 493 LEU B CA 1
ATOM 7600 C C . LEU B 1 493 ? 27.172 -11.138 37.362 1.00 54.78 493 LEU B C 1
ATOM 7601 O O . LEU B 1 493 ? 27.871 -11.118 38.382 1.00 54.43 493 LEU B O 1
ATOM 7606 N N . PRO B 1 494 ? 26.283 -10.170 37.075 1.00 55.74 494 PRO B N 1
ATOM 7607 C CA . PRO B 1 494 ? 26.004 -9.096 38.044 1.00 55.42 494 PRO B CA 1
ATOM 7608 C C . PRO B 1 494 ? 25.413 -9.607 39.386 1.00 50.86 494 PRO B C 1
ATOM 7609 O O . PRO B 1 494 ? 24.550 -10.498 39.411 1.00 49.32 494 PRO B O 1
ATOM 7613 N N . LYS B 1 495 ? 25.898 -9.051 40.495 1.00 51.20 495 LYS B N 1
ATOM 7614 C CA . LYS B 1 495 ? 25.270 -9.288 41.793 1.00 51.61 495 LYS B CA 1
ATOM 7615 C C . LYS B 1 495 ? 24.981 -7.995 42.534 1.00 48.65 495 LYS B C 1
ATOM 7616 O O . LYS B 1 495 ? 25.744 -7.041 42.454 1.00 47.71 495 LYS B O 1
ATOM 7622 N N . THR B 1 496 ? 23.898 -7.999 43.296 1.00 46.93 496 THR B N 1
ATOM 7623 C CA . THR B 1 496 ? 23.578 -6.878 44.158 1.00 48.38 496 THR B CA 1
ATOM 7624 C C . THR B 1 496 ? 24.586 -6.759 45.294 1.00 50.16 496 THR B C 1
ATOM 7625 O O . THR B 1 496 ? 25.441 -7.633 45.489 1.00 46.84 496 THR B O 1
ATOM 7629 N N . ALA B 1 497 ? 24.466 -5.684 46.065 1.00 52.74 497 ALA B N 1
ATOM 7630 C CA . ALA B 1 497 ? 25.307 -5.527 47.227 1.00 55.28 497 ALA B CA 1
ATOM 7631 C C . ALA B 1 497 ? 25.006 -6.653 48.231 1.00 58.04 497 ALA B C 1
ATOM 7632 O O . ALA B 1 497 ? 25.923 -7.142 48.899 1.00 59.54 497 ALA B O 1
ATOM 7634 N N . SER B 1 498 ? 23.729 -7.058 48.320 1.00 61.85 498 SER B N 1
ATOM 7635 C CA . SER B 1 498 ? 23.296 -8.209 49.145 1.00 61.25 498 SER B CA 1
ATOM 7636 C C . SER B 1 498 ? 23.915 -9.574 48.724 1.00 53.08 498 SER B C 1
ATOM 7637 O O . SER B 1 498 ? 23.867 -10.521 49.497 1.00 52.42 498 SER B O 1
ATOM 7640 N N . GLY B 1 499 ? 24.449 -9.684 47.506 1.00 48.58 499 GLY B N 1
ATOM 7641 C CA . GLY B 1 499 ? 25.066 -10.919 47.030 1.00 47.17 499 GLY B CA 1
ATOM 7642 C C . GLY B 1 499 ? 24.107 -11.812 46.249 1.00 43.79 499 GLY B C 1
ATOM 7643 O O . GLY B 1 499 ? 24.290 -13.027 46.152 1.00 42.67 499 GLY B O 1
ATOM 7644 N N . LYS B 1 500 ? 23.051 -11.205 45.720 1.00 41.42 500 LYS B N 1
ATOM 7645 C CA . LYS B 1 500 ? 22.084 -11.919 44.902 1.00 41.41 500 LYS B CA 1
ATOM 7646 C C . LYS B 1 500 ? 22.309 -11.600 43.440 1.00 41.88 500 LYS B C 1
ATOM 7647 O O . LYS B 1 500 ? 22.524 -10.442 43.084 1.00 41.69 500 LYS B O 1
ATOM 7653 N N . ILE B 1 501 ? 22.244 -12.615 42.585 1.00 42.25 501 ILE B N 1
ATOM 7654 C CA . ILE B 1 501 ? 22.285 -12.404 41.133 1.00 41.99 501 ILE B CA 1
ATOM 7655 C C . ILE B 1 501 ? 20.891 -11.954 40.701 1.00 43.63 501 ILE B C 1
ATOM 7656 O O . ILE B 1 501 ? 19.891 -12.473 41.190 1.00 42.72 501 ILE B O 1
ATOM 7661 N N . GLN B 1 502 ? 20.836 -10.936 39.853 1.00 46.83 502 GLN B N 1
ATOM 7662 C CA . GLN B 1 502 ? 19.586 -10.317 39.411 1.00 48.66 502 GLN B CA 1
ATOM 7663 C C . GLN B 1 502 ? 19.066 -11.006 38.126 1.00 45.61 502 GLN B C 1
ATOM 7664 O O . GLN B 1 502 ? 19.551 -10.691 37.047 1.00 44.64 502 GLN B O 1
ATOM 7670 N N . ARG B 1 503 ? 18.078 -11.899 38.175 1.00 44.62 503 ARG B N 1
ATOM 7671 C CA . ARG B 1 503 ? 17.914 -12.689 36.948 1.00 44.11 503 ARG B CA 1
ATOM 7672 C C . ARG B 1 503 ? 17.232 -11.910 35.804 1.00 46.65 503 ARG B C 1
ATOM 7673 O O . ARG B 1 503 ? 17.527 -12.155 34.643 1.00 46.98 503 ARG B O 1
ATOM 7681 N N . ARG B 1 504 ? 16.378 -10.940 36.108 1.00 49.69 504 ARG B N 1
ATOM 7682 C CA . ARG B 1 504 ? 15.784 -10.134 35.042 1.00 52.76 504 ARG B CA 1
ATOM 7683 C C . ARG B 1 504 ? 16.850 -9.266 34.337 1.00 51.53 504 ARG B C 1
ATOM 7684 O O . ARG B 1 504 ? 16.777 -9.041 33.121 1.00 51.97 504 ARG B O 1
ATOM 7692 N N . ILE B 1 505 ? 17.868 -8.829 35.075 1.00 49.10 505 ILE B N 1
ATOM 7693 C CA . ILE B 1 505 ? 18.973 -8.084 34.466 1.00 47.87 505 ILE B CA 1
ATOM 7694 C C . ILE B 1 505 ? 19.823 -8.965 33.535 1.00 44.57 505 ILE B C 1
ATOM 7695 O O . ILE B 1 505 ? 20.182 -8.565 32.417 1.00 43.45 505 ILE B O 1
ATOM 7700 N N . VAL B 1 506 ? 20.126 -10.177 34.005 1.00 42.74 506 VAL B N 1
ATOM 7701 C CA . VAL B 1 506 ? 20.875 -11.187 33.243 1.00 39.87 506 VAL B CA 1
ATOM 7702 C C . VAL B 1 506 ? 20.144 -11.477 31.947 1.00 36.32 506 VAL B C 1
ATOM 7703 O O . VAL B 1 506 ? 20.733 -11.582 30.855 1.00 36.07 506 VAL B O 1
ATOM 7707 N N . ALA B 1 507 ? 18.832 -11.614 32.097 1.00 38.22 507 ALA B N 1
ATOM 7708 C CA . ALA B 1 507 ? 17.945 -11.908 30.967 1.00 39.28 507 ALA B CA 1
ATOM 7709 C C . ALA B 1 507 ? 18.019 -10.794 29.937 1.00 45.52 507 ALA B C 1
ATOM 7710 O O . ALA B 1 507 ? 18.295 -11.052 28.766 1.00 47.56 507 ALA B O 1
ATOM 7712 N N . GLN B 1 508 ? 17.751 -9.567 30.385 1.00 50.09 508 GLN B N 1
ATOM 7713 C CA . GLN B 1 508 ? 17.864 -8.389 29.512 1.00 56.50 508 GLN B CA 1
ATOM 7714 C C . GLN B 1 508 ? 19.191 -8.371 28.761 1.00 55.36 508 GLN B C 1
ATOM 7715 O O . GLN B 1 508 ? 19.242 -8.137 27.554 1.00 56.06 508 GLN B O 1
ATOM 7721 N N . HIS B 1 509 ? 20.270 -8.626 29.490 1.00 55.56 509 HIS B N 1
ATOM 7722 C CA . HIS B 1 509 ? 21.595 -8.583 28.895 1.00 57.06 509 HIS B CA 1
ATOM 7723 C C . HIS B 1 509 ? 21.768 -9.623 27.805 1.00 56.19 509 HIS B C 1
ATOM 7724 O O . HIS B 1 509 ? 22.380 -9.343 26.776 1.00 55.68 509 HIS B O 1
ATOM 7731 N N . PHE B 1 510 ? 21.258 -10.833 28.007 1.00 54.53 510 PHE B N 1
ATOM 7732 C CA . PHE B 1 510 ? 21.482 -11.814 26.951 1.00 52.52 510 PHE B CA 1
ATOM 7733 C C . PHE B 1 510 ? 20.418 -11.785 25.847 1.00 54.48 510 PHE B C 1
ATOM 7734 O O . PHE B 1 510 ? 20.453 -12.604 24.935 1.00 55.66 510 PHE B O 1
ATOM 7742 N N . LEU B 1 511 ? 19.509 -10.816 25.888 1.00 57.02 511 LEU B N 1
ATOM 7743 C CA . LEU B 1 511 ? 18.525 -10.667 24.806 1.00 58.95 511 LEU B CA 1
ATOM 7744 C C . LEU B 1 511 ? 18.704 -9.359 24.028 1.00 59.83 511 LEU B C 1
ATOM 7745 O O . LEU B 1 511 ? 19.751 -8.719 24.093 1.00 60.64 511 LEU B O 1
#

B-factor: mean 28.87, std 13.9, range [11.19, 109.03]

Radius of gyration: 33.72 Å; Cα contacts (8 Å, |Δi|>4): 2377; chains: 2; bounding box: 90×60×103 Å

Sequence (1012 aa):
MDSDTLSGLLENVAKKFPDRRALSVSGKFNLTHARLHDLIERAASSRLVSDAGIKPGDVVALTFPNTVEFVIMFLAVIRARATAAPLNAAYTAEEFEFYLSSDSDSKLLLTSKEGNAPAQEAASSKLKISSHVTATLLDAGSDLVLSVADDSATELVNHPDDGALFLHTSGTTSRPKGVPLTQLNLASSVKNIKAVYKLTESSDSTVIVLPLFHVHGLLAGLLSSLGAGAAVTLPAAGRFSATTFWPDMKKYNATWYTAVPTIHQIILDRHASHHPETEYPKLRFIRSCSASLAPVILSRLEEAFGAPVLEAYAMTEATHLMSSNPLPEEGPHKPGSVGKPVGQEMAILNEKGEIQEPNNKGEVCIRGPNVTKGYKNNPEANKAGFEFGWFHTGDIGYFDTDGYLHLVGRIKELINRGGEKISPIEVDAVLLTHPDVSQGVAFGVPDEKYGEEINCAVIPREGTTVTEEDIKAFCKKNLAAFKVPKRVFITDNLPKTASGKIQRRIVAQHFLMDSDTLSGLLENVAKKFPDRRALSVSGKFNLTHARLHDLIERAASRLVSDAGIKPGDVVALTFPNTVEFVIMFLAVIRARATAAPLNAAYTAEEFEFYLSDSDSKLLLTSKEGNAPAQEAASKLKISHVTATLLDAGSDLVLSVADDSATELVNHPDDGALFLHTSGTTSRPKGVPLTQLNLASSVKNIKAVYKLTESSDSTVIVLPLFHHVHGLLAGLLSSLGAGAAVTLPAAGRFSATTFWPDMKKYNATWYTAVPTIHQIILDRHASHPETEYPKLRFIRSCSASLAPVILSSRLEEAFGAPVLEAYAMTEATHLMSSNPLPEEGPHKPGSVGKPVGQEMAILNEKGEIQEPNNKGEVCIRGPNVTKGYKNNPEANKAGFEFGWFHTGDIGYFDTDGYLHLVGRIKELINRGGEKISPIEVDAVLLTHPDVSQGVAFGVPDEKYGEEINCAVIPREGTTVTEEDIKAFCKKNLAAFKVPKRVFITDNLPKTASGKIQRRIVAQHFL

InterPro domains:
  IPR000873 AMP-dependent synthetase/ligase domain [PF00501] (11-374)
  IPR020845 AMP-binding, conserved site [PS00455] (167-178)
  IPR025110 AMP-binding enzyme, C-terminal domain [PF13193] (425-500)
  IPR042099 ANL, N-terminal domain [G3DSA:3.40.50.12780] (5-409)
  IPR045310 Oxalate--CoA ligase Pcs60-like [cd05926] (18-508)
  IPR045851 AMP-binding enzyme domain superfamily [G3DSA:3.30.300.30] (410-511)

Secondary structure (DSSP, 8-state):
---SSHHHHHHHHHHHSTTSEEEEETTTEEEEHHHHHHHHHHHHHHHHHHS---TT-EEEE--SS-HHHHHHHHHHHHTT-EEEE--TT--HHHHHHHHHHTTEEEEEEESS--HHHHHHHHHTT-EEEEEE---TTSPPEESS---TTTT----TTSEEEEEE---SSSS--EEEEEHHHHHHHHHHHHHHHT--TT-EEE--S-TTSHIIIIIIIIHHHHTT-EEEE-TTSS--HHHHHHHHHHTT--EEEE-HHHHHHHHHHHHHS--S-----SEEEE-SS---HHHHHHHHHHH-S-EEEEEEEGGGTEEEEEPPPTTT----TT--BEE-SSEEEEE-TT-PBPPTT--EEEEEESTTS-S--TT-HHHHHHHEETTEEEEEEEEEE-TTS-EEEEEEGGG-EEETTEEE-HHHHHHHHTTSTTEEEEEEEEEEETTTEEEEEEEEEEPTT----HHHHHHHHHHHS-GGGS-S-EEE-S---B-TTSPBPHHHHHHHH-/---SSHHHHHHHHHHHSTTSEEEEETTTEEEEHHHHHHHHHHHHHHHHHTS---TT-EEEE--SS-HHHHHHHHHHHHTT-EEEE--TT--HHHHHHHHHHTTEEEEEE-TT--HHHHHHHHHTT-EEEEEE---TTSPPEESS---TTTT----TTSEEEEEE---SSSSPPEEEEEHHHHHHHHHHHHHHHT--TT-EEE--S-TTSHIIIIIIIIHHHHTT-EEEE-TTSS--TTTHHHHHHHTT--EEEE-HHHHHHHHHHHHHS--S-----SEEEE-SS---HHHHHHHHHHH-S-EEEEEEEGGGTEEEEEPPPTTT----TT--BEE-SSEEEEE-TTSPBPPTT--EEEEEESTTS-S--TT-HHHHHHHEETTEEEEEEEEEE-TTS-EEEEEEGGGSEEETTEEE-HHHHHHHHTTSTTEEEEEEEEEEETTTEEEEEEEEEEPTT----HHHHHHHHHHHS-GGGS-SEEEE-S---B-TTS-B-HHHHHHHH-

GO terms:
  GO:0050203 oxalate-CoA ligase activity (F, EXP)
  GO:0005737 cytoplasm (C, IDA)
  GO:0033611 oxalate catabolic process (P, IDA)
  GO:0050203 oxalate-CoA ligase activity (F, IDA)
  GO:0048046 apoplast (C, HDA)
  GO:0005829 cytosol (C, HDA)
  GO:0009506 plasmodesma (C, HDA)
  GO:0009507 chloroplast (C, HDA)
  GO:0009570 chloroplast stroma (C, HDA)
  GO:0010030 positive regulation of seed germination (P, IMP)
  GO:0010214 seed coat development (P, IMP)
  GO:0050832 defense response to fungus (P, IMP)

Solvent-accessible surface area: 40444 Å² total; per-residue (Å²): 89,89,28,75,10,0,15,20,0,23,71,51,0,2,137,132,26,29,45,101,55,0,0,0,16,18,23,120,25,21,11,22,8,0,18,5,35,22,0,15,33,71,4,0,7,64,1,39,67,36,29,35,5,126,72,55,21,20,0,0,0,4,9,68,12,30,4,23,6,0,0,0,0,6,0,0,1,34,1,51,0,13,0,0,5,17,28,37,86,51,66,14,125,73,0,44,115,32,0,65,54,2,85,9,123,4,0,0,1,17,148,162,26,22,78,47,0,59,111,2,1,77,147,54,188,24,71,61,9,21,1,29,10,99,60,26,29,40,66,11,70,7,69,32,89,162,143,31,2,111,153,35,99,23,71,46,112,17,30,0,0,12,12,41,30,42,22,15,25,58,211,54,62,10,0,49,0,25,1,54,4,0,0,6,0,0,59,15,0,21,70,24,0,81,11,63,54,76,7,5,2,4,4,6,8,27,2,48,33,1,1,2,0,0,0,0,0,0,0,0,2,0,4,0,0,6,0,0,0,6,77,60,8,163,39,32,25,78,62,4,6,57,8,0,30,32,3,61,7,30,0,0,7,0,2,12,11,19,0,18,60,3,21,80,57,47,85,94,95,76,33,130,123,51,28,204,12,86,0,0,0,0,0,19,45,49,4,8,54,30,4,12,64,76,0,54,152,21,13,65,3,32,0,0,7,3,15,16,36,12,11,0,0,1,0,0,0,2,2,10,4,73,124,113,15,90,46,46,76,40,0,8,0,70,48,19,53,21,80,23,12,6,22,41,179,162,41,90,133,44,133,60,83,71,123,9,31,0,0,0,74,21,72,0,10,3,178,10,21,58,136,46,110,132,13,40,180,78,9,45,118,177,51,50,4,47,14,26,20,27,0,54,34,20,114,91,28,6,0,32,39,22,7,71,83,123,22,25,1,58,48,52,65,99,128,1,14,1,42,70,0,22,21,22,1,13,60,18,92,43,1,37,24,5,4,0,2,29,17,114,44,187,164,66,46,69,9,0,4,0,0,0,31,33,79,187,88,45,128,14,70,59,112,71,0,21,52,48,0,123,181,77,18,56,86,62,39,12,0,123,122,10,32,74,21,132,100,9,51,102,36,57,11,8,27,35,18,30,101,74,0,13,145,115,40,114,88,87,9,0,3,0,15,20,0,24,70,55,0,9,155,131,27,55,124,99,60,0,1,0,18,17,64,146,26,91,11,40,8,37,53,6,43,56,0,15,32,99,3,0,9,61,1,39,69,38,31,33,5,120,70,55,34,21,0,0,1,5,10,67,11,30,4,24,5,0,0,0,0,4,0,0,1,33,0,49,0,13,0,1,5,17,26,42,82,54,69,15,124,73,0,46,111,32,1,62,55,3,72,4,124,4,0,0,1,19,136,142,26,19,77,50,0,58,108,2,1,77,142,55,183,22,71,61,10,28,1,20,10,97,73,92,74,39,67,10,73,7,70,34,87,162,147,23,1,96,110,40,48,15,19,7,88,19,28,0,0,12,14,36,17,55,22,31,38,28,189,52,58,7,0,49,0,23,1,26,3,0,0,5,0,0,44,15,0,25,65,25,0,82,12,63,56,78,7,5,2,3,5,5,8,30,2,49,33,1,2,1,0,0,0,1,0,0,0,0,2,0,4,0,0,7,0,0,0,6,76,58,8,161,38,34,28,77,61,4,6,64,8,0,79,129,17,112,6,30,0,0,8,0,1,12,13,21,0,21,66,3,21,77,60,46,83,73,102,83,47,147,113,45,26,201,14,84,0,0,0,0,0,22,42,50,2,5,52,32,3,9,65,75,0,55,151,20,11,68,3,33,0,0,8,2,17,16,37,14,11,0,0,1,0,0,0,2,1,8,4,72,126,106,15,88,46,46,77,39,0,8,0,80,45,18,17,2,16,23,12,4,21,46,186,153,41,86,128,45,131,61,88,71,128,8,31,0,0,0,8,20,38,0,10,1,106,9,19,56,135,46,107,129,17,36,161,79,10,34,120,54,6,42,4,45,13,28,20,28,0,54,33,19,113,91,28,8,0,32,39,16,7,66,84,121,18,22,0,52,39,54,61,99,124,0,12,1,38,67,0,24,20,22,0,14,58,16,91,42,1,39,26,4,5,0,2,27,8,106,44,183,162,61,47,69,11,0,1,0,0,0,31,32,79,185,88,45,128,13,73,64,104,68,0,33,42,43,0,122,168,75,20,55,83,57,42,4,0,57,103,9,45,73,24,124,105,12,57,86,33,58,12,7,30,37,50,35,131,68,1,10,128,134,41,114

Organism: Arabidopsis thaliana (NCBI:txid3702)

Foldseek 3Di:
DADLFLLVLLVVLCVVFVAFWAEAAPPDDTHASVLLNVLLLVVLQCCVFFVVDAAAAEAEEEEFQDPQVVSVLSSCVLNNYAYQYDYLPDALVVLLVSCVVRVHQEYEYAPVDRVSNVSSCVVVVHHYKYWADDDSVDHIDIPTDDVPSVPDDFDSARWRYWAWFQQQLHRTFIFTFGSSLLSLLLVLLCVQAVAALAAEEEQAAGCSFLPSVRNQRSSCSSRNHYYYYYNVRHHDLVCHQVVCVVGVHQEYEAEQLVLLVNLVCCVVPNDPDGDHHQEYEYEDAAHQLVSQVSVCVSHVYHYKYFYFTVQLSTGAAIAGRVVVHDHDGQFRHAGTQWDKFFAAPVRDTDDAPDKHWIKIAHSNGTPDTDPDVPQRVVQDDPRIGGPQWMWGAHPVRIIHTQGGPSWWFQFQNDTERQSVLQSQLCPPPFFSGKGKGWDQDDVGRIAIAMETETHPPDDDDQVNSQVSSVVPDPNRRGHPYYHYDNDADDGSSGHGRRVVVHVVVD/DADLFLLVLLVVLCVVFVAFWAEAAPPDDTHASVLLNVLLLVVLVCCVFFVVDAAAAEAEEEEFQDSQVVSVLSSCVLNNYAYQYDYLPDALVVLLVSCVVRVHQEYEYAPVDRVSNVSSCVVVVHYYKYWADDDSVDHIDIPTDDVPSPPDDFDSARWRYWYWFQAQQHDTFIFTFGSSLLSLLLVLLCVQAVAALAAEEEQAAGCSALPSVRNQRSSCSSRNHYYYYYNVRHHDLVCHQVVCVVGVHQEYEAEQLVLLVNLVCCVVPNDPDGDHHQEYEYEDDADQLVSQVSVCVRHVYHYKYFYAGVQLSTGAAIAGRVVVHDHDGQFRHAGTQWDKFFAAPVGDGDDAPDKHWIKIAHSNGTPDTPPCVPQCVVQDDPRIGGPQWMWGAHPVRIIHTQGGVSFFFQFQNDTHRQSVVQSQLVPPPFFSGKTKGWDQDDRGRIAIAMETETHPPDDDDQVNSQVSSVVPDPNRRGHPTYHYDHDFDDGSSGHGNRVVVRVVVD

Nearest PDB structures (foldseek):
  5ie2-assembly2_B  TM=1.001E+00  e=0.000E+00  Arabidopsis thaliana
  5ie3-assembly2_B  TM=1.001E+00  e=0.000E+00  Arabidopsis thaliana
  5ie0-assembly2_B  TM=9.989E-01  e=0.000E+00  Arabidopsis thaliana
  6qjz-assembly1_A  TM=7.992E-01  e=3.274E-84  Lathyrus sativus
  8wev-assembly1_A-2  TM=8.662E-01  e=2.343E-46  Amycolatopsis thermoflava N1165